Protein AF-A0A446BPQ3-F1 (afdb_monomer_lite)

Foldseek 3Di:
DLVVLVVLVPDDPDDDQVLLVLLLLLLLLVLLQLVLVLVVLLVVLCPDPLLVVLLQCLQVVLQVDVDLLVLVVSLQVLLVVLLCVVVVVPVVVVVVVVVVVPPPDDDDDDDDDDDDDDDDDDDDDDPDPDDDDDPVDDDPAALVNLQVLVVVLVVVLVVLVVCVPDPVCPVVPDPLSLLLNLLLVLLQSDDDALLLSLVSVCCSQPVVPLDPLLSSSSLQSVLSVDPDGNLLSQLSSQLSSQVSVPHHSNSRSVSSVCNNNVNVVSNVSSVVNNCVVPVPDPSVVSSVSSSSSSSSSVSSNSSVVSQQFSRDGPVRSNGGHLVVDVVSVVSSNCSNVVVVVCVVDVPDDPPVVVVVVVVVVVVVVVVVVVVVDDDDADADPDDDDDDDDDDQDFDDAPLFQWTWDFHDADPNWTKTKGKDKAALDPPDVVLCDDPNHIKIKIKIKGAQPPADRDPPQGQEEAEEAAAPLLDAFNLCCVVFVLLVCLLQDRSHIYMYIAFDLHDPMPPHQALAPDPVRCVVLVDADQQDLPPRLVRLLVSLLVSLVSSCVNCPQSLQSLALLNSLVVVCVVCSNGSNNVVAHNYAYFYNGQLSLLSNCQVPQQRSNAYEYWLFDQQQCLAENLDRLCFQLQQVVLLLVLLQLLLVVDCVLFVQNVVDNHSVRSSVVLCVLLVVLQPVWDWADPDPVDTDTHGSCQCVQQQVSLCLQFQLCSRVSRVQSSCVSVPRNHSSCVRGVDDRLAPPSHCSSLSHRLLRYQAEQVRAPVDSVRRSVVQVVSLVSDPCSSVCRSSSSNRHSNDRHRDDPDHAAAPREHSAAYEYEYECRESTRHVVSSVSSVRRYPPYEYEYEYDTHGTPLLFQFVVVSVQSNCCSPVVDHDPHHHYTYGPDSSHSDDPVVLVVSLVVPPDDPSSSSSRVSSVVSSPDRPRHRDD

Secondary structure (DSSP, 8-state):
-HHHHHHHTTS-SSPPHHHHHHHHHHHHHHHHHHHHHHHHHHHHH--SHHHHHHHHHHHHHHHH---TTHHHHHHHHHHHHHHHHHTTTTHHHHHHHHHHHHTTSPPPP-------------------------GGG-----HHHHHHHHHHHHHHHHHHHHHHH-HHHHTT--HHHHHHHHHHHHHHH--SSHHHHHHHHHIIIIITTSS-HHHHHHHHHHHHTSSS-GGGHHHHHHHHHHHHTTS-HHHHHHHHHHHHHHHHHHHHHHHHHHHHHHTT-HHHHHHHHHHHHHHHHHHHHHHHHHHTT-B--TT-TT-B-TTSSHHHHHHHHHHHHHHHHHHHHTTS-THHHHHHHHHHHHHHHHHHHHHTS-----PPPP-----SSPPPPPEE-TT-SSEEEEEEEETTEEEEEEEEEEES-SS-GGGGTTTT-EEEEEEEEE--TT---STT-PPPEEEEE--TTT--HHHHHHHHHHHHHHHH-TTSEEEEEPPTTSTTSBS---SSSSHHHHHHHS----SSTTTTHHHHHHHHHHHHHHHHHHHGGGGGG-SHHHHHHHHHHHHHHTT-TTT--EEEEETHHHHHHHHHHHHSGGG-SEEEEES---HHHHHT-SS-SSTTTTHHHHHHHHHHHHHHH-TTT-TTGGG-SSHHHHHHHHHHHHHGGGTSPEEEEEETTEEEEE-HHHHIIIIIHHHHH-GGGHHHHHHHHHHHHTT--HHHHHHHSSS-TTTTS-THHHHHHHHHSS-STTSS-SSHHHHHHHHHHHHTTSTTGGGGHHHHHHHHH--SPP-------SSB--SSPPEEEEEEE-SSS-HHHHHHHHHHBTT-EEEEEEEESSSGGGS--HHHHHHHHIIIII-PPPSS-EEEPPPS--SS--HHHHHHHHHHS---HHHHHHHHHHHHHHHS-TTSPP-

InterPro domains:
  IPR000073 Alpha/beta hydrolase fold-1 [PF00561] (460-612)
  IPR003370 Chromate transporter [PF02417] (178-330)
  IPR013595 Peptidase S33 tripeptidyl aminopeptidase-like, C-terminal [PF08386] (794-880)
  IPR029058 Alpha/Beta hydrolase fold [G3DSA:3.40.50.1820] (450-858)
  IPR029058 Alpha/Beta hydrolase fold [SSF53474] (457-868)

Structure (mmCIF, N/CA/C/O backbone):
data_AF-A0A446BPQ3-F1
#
_entry.id   AF-A0A446BPQ3-F1
#
loop_
_atom_site.group_PDB
_atom_site.id
_atom_site.type_symbol
_atom_site.label_atom_id
_atom_site.label_alt_id
_atom_site.label_comp_id
_atom_site.label_asym_id
_atom_site.label_entity_id
_atom_site.label_seq_id
_atom_site.pdbx_PDB_ins_code
_atom_site.Cartn_x
_atom_site.Cartn_y
_atom_site.Cartn_z
_atom_site.occupancy
_atom_site.B_iso_or_equiv
_atom_site.auth_seq_id
_atom_site.auth_comp_id
_atom_site.auth_asym_id
_atom_site.auth_atom_id
_atom_site.pdbx_PDB_model_num
ATOM 1 N N . MET A 1 1 ? 46.237 -23.505 16.472 1.00 78.06 1 MET A N 1
ATOM 2 C CA . MET A 1 1 ? 45.441 -24.737 16.262 1.00 78.06 1 MET A CA 1
ATOM 3 C C . MET A 1 1 ? 45.886 -25.865 17.173 1.00 78.06 1 MET A C 1
ATOM 5 O O . MET A 1 1 ? 45.096 -26.237 18.021 1.00 78.06 1 MET A O 1
ATOM 9 N N . PHE A 1 2 ? 47.136 -26.334 17.109 1.00 82.88 2 PHE A N 1
ATOM 10 C CA . PHE A 1 2 ? 47.645 -27.336 18.061 1.00 82.88 2 PHE A CA 1
ATOM 11 C C . PHE A 1 2 ? 47.452 -26.939 19.540 1.00 82.88 2 PHE A C 1
ATOM 13 O O . PHE A 1 2 ? 46.801 -27.658 20.287 1.00 82.88 2 PHE A O 1
ATOM 20 N N . GLY A 1 3 ? 47.896 -25.740 19.940 1.00 81.19 3 GLY A N 1
ATOM 21 C CA . GLY A 1 3 ? 47.667 -25.243 21.307 1.00 81.19 3 GLY A CA 1
ATOM 22 C C . GLY A 1 3 ? 46.185 -25.061 21.676 1.00 81.19 3 GLY A C 1
ATOM 23 O O . GLY A 1 3 ? 45.832 -25.166 22.842 1.00 81.19 3 GLY A O 1
ATOM 24 N N . LEU A 1 4 ? 45.305 -24.858 20.686 1.00 80.06 4 LEU A N 1
ATOM 25 C CA . LEU A 1 4 ? 43.858 -24.762 20.903 1.00 80.06 4 LEU A CA 1
ATOM 26 C C . LEU A 1 4 ? 43.244 -26.135 21.213 1.00 80.06 4 LEU A C 1
ATOM 28 O O . LEU A 1 4 ? 42.360 -26.230 22.054 1.00 80.06 4 LEU A O 1
ATOM 32 N N . ALA A 1 5 ? 43.740 -27.192 20.559 1.00 80.38 5 ALA A N 1
ATOM 33 C CA . ALA A 1 5 ? 43.330 -28.571 20.823 1.00 80.38 5 ALA A CA 1
ATOM 34 C C . ALA A 1 5 ? 43.657 -28.978 22.258 1.00 80.38 5 ALA A C 1
ATOM 36 O O . ALA A 1 5 ? 42.790 -29.493 22.952 1.00 80.38 5 ALA A O 1
ATOM 37 N N . ILE A 1 6 ? 44.866 -28.641 22.717 1.00 81.25 6 ILE A N 1
ATOM 38 C CA . ILE A 1 6 ? 45.296 -28.864 24.103 1.00 81.25 6 ILE A CA 1
ATOM 39 C C . ILE A 1 6 ? 44.457 -28.032 25.083 1.00 81.25 6 ILE A C 1
ATOM 41 O O . ILE A 1 6 ? 44.124 -28.497 26.166 1.00 81.25 6 ILE A O 1
ATOM 45 N N . GLY A 1 7 ? 44.111 -26.792 24.730 1.00 79.44 7 GLY A N 1
ATOM 46 C CA . GLY A 1 7 ? 43.256 -25.957 25.574 1.00 79.44 7 GLY A CA 1
ATOM 47 C C . GLY A 1 7 ? 41.859 -26.554 25.756 1.00 79.44 7 GLY A C 1
ATOM 48 O O . GLY A 1 7 ? 41.398 -26.691 26.882 1.00 79.44 7 GLY A O 1
ATOM 49 N N . ILE A 1 8 ? 41.209 -26.951 24.657 1.00 78.12 8 ILE A N 1
ATOM 50 C CA . ILE A 1 8 ? 39.828 -27.464 24.666 1.00 78.12 8 ILE A CA 1
ATOM 51 C C . ILE A 1 8 ? 39.729 -28.844 25.311 1.00 78.12 8 ILE A C 1
ATOM 53 O O . ILE A 1 8 ? 38.762 -29.098 26.022 1.00 78.12 8 ILE A O 1
ATOM 57 N N . SER A 1 9 ? 40.741 -29.702 25.154 1.00 76.19 9 SER A N 1
ATOM 58 C CA . SER A 1 9 ? 40.763 -31.011 25.817 1.00 76.19 9 SER A CA 1
ATOM 59 C C . SER A 1 9 ? 40.770 -30.923 27.352 1.00 76.19 9 SER A C 1
ATOM 61 O O . SER A 1 9 ? 40.565 -31.933 28.013 1.00 76.19 9 SER A O 1
ATOM 63 N N . ASN A 1 10 ? 41.014 -29.734 27.918 1.00 75.12 10 ASN A N 1
ATOM 64 C CA . ASN A 1 10 ? 41.010 -29.465 29.358 1.00 75.12 10 ASN A CA 1
ATOM 65 C C . ASN A 1 10 ? 39.760 -28.694 29.838 1.00 75.12 10 ASN A C 1
ATOM 67 O O . ASN A 1 10 ? 39.706 -28.281 30.996 1.00 75.12 10 ASN A O 1
ATOM 71 N N . VAL A 1 11 ? 38.765 -28.464 28.972 1.00 74.81 11 VAL A N 1
ATOM 72 C CA . VAL A 1 11 ? 37.520 -27.757 29.318 1.00 74.81 11 VAL A CA 1
ATOM 73 C C . VAL A 1 11 ? 36.419 -28.768 29.657 1.00 74.81 11 VAL A C 1
ATOM 75 O O . VAL A 1 11 ? 36.177 -29.703 28.894 1.00 74.81 11 VAL A O 1
ATOM 78 N N . GLY A 1 12 ? 35.748 -28.568 30.801 1.00 63.91 12 GLY A N 1
ATOM 79 C CA . GLY A 1 12 ? 34.680 -29.446 31.306 1.00 63.91 12 GLY A CA 1
ATOM 80 C C . GLY A 1 12 ? 33.476 -29.582 30.365 1.00 63.91 12 GLY A C 1
ATOM 81 O O . GLY A 1 12 ? 33.348 -28.826 29.402 1.00 63.91 12 GLY A O 1
ATOM 82 N N . GLU A 1 13 ? 32.602 -30.565 30.620 1.00 61.62 13 GLU A N 1
ATOM 83 C CA . GLU A 1 13 ? 31.506 -30.944 29.707 1.00 61.62 13 GLU A CA 1
ATOM 84 C C . GLU A 1 13 ? 30.515 -29.804 29.423 1.00 61.62 13 GLU A C 1
ATOM 86 O O . GLU A 1 13 ? 30.171 -29.568 28.266 1.00 61.62 13 GLU A O 1
ATOM 91 N N . THR A 1 14 ? 30.173 -29.016 30.443 1.00 62.59 14 THR A N 1
ATOM 92 C CA . THR A 1 14 ? 29.255 -27.875 30.341 1.00 62.59 14 THR A CA 1
ATOM 93 C C . THR A 1 14 ? 30.007 -26.553 30.194 1.00 62.59 14 THR A C 1
ATOM 95 O O . THR A 1 14 ? 30.792 -26.175 31.070 1.00 62.59 14 THR A O 1
ATOM 98 N N . LEU A 1 15 ? 29.733 -25.808 29.122 1.00 69.88 15 LEU A N 1
ATOM 99 C CA . LEU A 1 15 ? 30.238 -24.446 28.956 1.00 69.88 15 LEU A CA 1
ATOM 100 C C . LEU A 1 15 ? 29.314 -23.420 29.633 1.00 69.88 15 LEU A C 1
ATOM 102 O O . LEU A 1 15 ? 28.098 -23.595 29.624 1.00 69.88 15 LEU A O 1
ATOM 106 N N . PRO A 1 16 ? 29.845 -22.300 30.157 1.00 76.69 16 PRO A N 1
ATOM 107 C CA . PRO A 1 16 ? 29.008 -21.190 30.602 1.00 76.69 16 PRO A CA 1
ATOM 108 C C . PRO A 1 16 ? 28.153 -20.645 29.447 1.00 76.69 16 PRO A C 1
ATOM 110 O O . PRO A 1 16 ? 28.670 -20.456 28.345 1.00 76.69 16 PRO A O 1
ATOM 113 N N . ARG A 1 17 ? 26.890 -20.275 29.706 1.00 74.88 17 ARG A N 1
ATOM 114 C CA . ARG A 1 17 ? 25.960 -19.678 28.712 1.00 74.88 17 ARG A CA 1
ATOM 115 C C . ARG A 1 17 ? 26.564 -18.574 27.847 1.00 74.88 17 ARG A C 1
ATOM 117 O O . ARG A 1 17 ? 26.288 -18.486 26.654 1.00 74.88 17 ARG A O 1
ATOM 124 N N . ALA A 1 18 ? 27.419 -17.739 28.437 1.00 74.31 18 ALA A N 1
ATOM 125 C CA . ALA A 1 18 ? 28.106 -16.666 27.721 1.00 74.31 18 ALA A CA 1
ATOM 126 C C . ALA A 1 18 ? 28.973 -17.185 26.557 1.00 74.31 18 ALA A C 1
ATOM 128 O O . ALA A 1 18 ? 29.082 -16.528 25.523 1.00 74.31 18 ALA A O 1
ATOM 129 N N . VAL A 1 19 ? 29.563 -18.373 26.707 1.00 73.38 19 VAL A N 1
ATOM 130 C CA . VAL A 1 19 ? 30.371 -19.023 25.672 1.00 73.38 19 VAL A CA 1
ATOM 131 C C . VAL A 1 19 ? 29.473 -19.566 24.560 1.00 73.38 19 VAL A C 1
ATOM 133 O O . VAL A 1 19 ? 29.767 -19.319 23.395 1.00 73.38 19 VAL A O 1
ATOM 136 N N . TYR A 1 20 ? 28.343 -20.207 24.880 1.00 77.38 20 TYR A N 1
ATOM 137 C CA . TYR A 1 20 ? 27.377 -20.664 23.867 1.00 77.38 20 TYR A CA 1
ATOM 138 C C . TYR A 1 20 ? 26.823 -19.515 23.011 1.00 77.38 20 TYR A C 1
ATOM 140 O O . TYR A 1 20 ? 26.787 -19.611 21.780 1.00 77.38 20 TYR A O 1
ATOM 148 N N . ALA A 1 21 ? 26.493 -18.384 23.639 1.00 79.62 21 ALA A N 1
ATOM 149 C CA . ALA A 1 21 ? 26.067 -17.181 22.929 1.00 79.62 21 ALA A CA 1
ATOM 150 C C . ALA A 1 21 ? 27.167 -16.625 22.003 1.00 79.62 21 ALA A C 1
ATOM 152 O O . ALA A 1 21 ? 26.892 -16.249 20.863 1.00 79.62 21 ALA A O 1
ATOM 153 N N . LEU A 1 22 ? 28.426 -16.608 22.457 1.00 80.31 22 LEU A N 1
ATOM 154 C CA . LEU A 1 22 ? 29.557 -16.170 21.636 1.00 80.31 22 LEU A CA 1
ATOM 155 C C . LEU A 1 22 ? 29.764 -17.079 20.415 1.00 80.31 22 LEU A C 1
ATOM 157 O O . LEU A 1 22 ? 29.933 -16.583 19.301 1.00 80.31 22 LEU A O 1
ATOM 161 N N . LEU A 1 23 ? 29.728 -18.399 20.612 1.00 77.62 23 LEU A N 1
ATOM 162 C CA . LEU A 1 23 ? 29.912 -19.391 19.549 1.00 77.62 23 LEU A CA 1
ATOM 163 C C . LEU A 1 23 ? 28.812 -19.284 18.483 1.00 77.62 23 LEU A C 1
ATOM 165 O O . LEU A 1 23 ? 29.110 -19.253 17.289 1.00 77.62 23 LEU A O 1
ATOM 169 N N . SER A 1 24 ? 27.556 -19.142 18.910 1.00 83.50 24 SER A N 1
ATOM 170 C CA . SER A 1 24 ? 26.415 -18.951 18.008 1.00 83.50 24 SER A CA 1
ATOM 171 C C . SER A 1 24 ? 26.509 -17.642 17.220 1.00 83.50 24 SER A C 1
ATOM 173 O O . SER A 1 24 ? 26.255 -17.623 16.015 1.00 83.50 24 SER A O 1
ATOM 175 N N . GLY A 1 25 ? 26.981 -16.564 17.855 1.00 84.88 25 GLY A N 1
ATOM 176 C CA . GLY A 1 25 ? 27.241 -15.293 17.175 1.00 84.88 25 GLY A CA 1
ATOM 177 C C . GLY A 1 25 ? 28.334 -15.389 16.114 1.00 84.88 25 GLY A C 1
ATOM 178 O O . GLY A 1 25 ? 28.170 -14.867 15.011 1.00 84.88 25 GLY A O 1
ATOM 179 N N . LEU A 1 26 ? 29.425 -16.101 16.408 1.00 81.50 26 LEU A N 1
ATOM 180 C CA . LEU A 1 26 ? 30.508 -16.338 15.450 1.00 81.50 26 LEU A CA 1
ATOM 181 C C . LEU A 1 26 ? 30.049 -17.197 14.264 1.00 81.50 26 LEU A C 1
ATOM 183 O O . LEU A 1 26 ? 30.374 -16.879 13.115 1.00 81.50 26 LEU A O 1
ATOM 187 N N . ASN A 1 27 ? 29.258 -18.243 14.512 1.00 82.75 27 ASN A N 1
ATOM 188 C CA . ASN A 1 27 ? 28.693 -19.090 13.461 1.00 82.75 27 ASN A CA 1
ATOM 189 C C . ASN A 1 27 ? 27.735 -18.304 12.554 1.00 82.75 27 ASN A C 1
ATOM 191 O O . ASN A 1 27 ? 27.878 -18.348 11.331 1.00 82.75 27 ASN A O 1
ATOM 195 N N . ALA A 1 28 ? 26.818 -17.530 13.140 1.00 86.19 28 ALA A N 1
ATOM 196 C CA . ALA A 1 28 ? 25.893 -16.664 12.412 1.00 86.19 28 ALA A CA 1
ATOM 197 C C . ALA A 1 28 ? 26.631 -15.662 11.510 1.00 86.19 28 ALA A C 1
ATOM 199 O O . ALA A 1 28 ? 26.381 -15.570 10.304 1.00 86.19 28 ALA A O 1
ATOM 200 N N . ALA A 1 29 ? 27.622 -14.963 12.069 1.00 86.12 29 ALA A N 1
ATOM 201 C CA . ALA A 1 29 ? 28.424 -14.007 11.317 1.00 86.12 29 ALA A CA 1
ATOM 202 C C . ALA A 1 29 ? 29.180 -14.671 10.154 1.00 86.12 29 ALA A C 1
ATOM 204 O O . ALA A 1 29 ? 29.216 -14.148 9.035 1.00 86.12 29 ALA A O 1
ATOM 205 N N . THR A 1 30 ? 29.731 -15.862 10.399 1.00 81.50 30 THR A N 1
ATOM 206 C CA . THR A 1 30 ? 30.445 -16.666 9.402 1.00 81.50 30 THR A CA 1
ATOM 207 C C . THR A 1 30 ? 29.540 -17.026 8.223 1.00 81.50 30 THR A C 1
ATOM 209 O O . THR A 1 30 ? 29.930 -16.821 7.071 1.00 81.50 30 THR A O 1
ATOM 212 N N . VAL A 1 31 ? 28.310 -17.487 8.477 1.00 87.25 31 VAL A N 1
ATOM 213 C CA . VAL A 1 31 ? 27.336 -17.810 7.418 1.00 87.25 31 VAL A CA 1
ATOM 214 C C . VAL A 1 31 ? 27.045 -16.586 6.541 1.00 87.25 31 VAL A C 1
ATOM 216 O O . VAL A 1 31 ? 27.037 -16.698 5.312 1.00 87.25 31 VAL A O 1
ATOM 219 N N . GLY A 1 32 ? 26.911 -15.403 7.147 1.00 84.81 32 GLY A N 1
ATOM 220 C CA . GLY A 1 32 ? 26.667 -14.146 6.434 1.00 84.81 32 GLY A CA 1
ATOM 221 C C . GLY A 1 32 ? 27.830 -13.741 5.525 1.00 84.81 32 GLY A C 1
ATOM 222 O O . GLY A 1 32 ? 27.629 -13.365 4.368 1.00 84.81 32 GLY A O 1
ATOM 223 N N . ILE A 1 33 ? 29.066 -13.885 6.010 1.00 84.19 33 ILE A N 1
ATOM 224 C CA . ILE A 1 33 ? 30.285 -13.584 5.243 1.00 84.19 33 ILE A CA 1
ATOM 225 C C . ILE A 1 33 ? 30.459 -14.561 4.070 1.00 84.19 33 ILE A C 1
ATOM 227 O O . ILE A 1 33 ? 30.815 -14.148 2.962 1.00 84.19 33 ILE A O 1
ATOM 231 N N . ILE A 1 34 ? 30.181 -15.851 4.275 1.00 81.75 34 ILE A N 1
ATOM 232 C CA . ILE A 1 34 ? 30.290 -16.869 3.219 1.00 81.75 34 ILE A CA 1
ATOM 233 C C . ILE A 1 34 ? 29.227 -16.641 2.142 1.00 81.75 34 ILE A C 1
ATOM 235 O O . ILE A 1 34 ? 29.540 -16.714 0.953 1.00 81.75 34 ILE A O 1
ATOM 239 N N . ALA A 1 35 ? 27.995 -16.306 2.535 1.00 87.94 35 ALA A N 1
ATOM 240 C CA . ALA A 1 35 ? 26.929 -15.959 1.598 1.00 87.94 35 ALA A CA 1
ATOM 241 C C . ALA A 1 35 ? 27.315 -14.756 0.725 1.00 87.94 35 ALA A C 1
ATOM 243 O O . ALA A 1 35 ? 27.130 -14.781 -0.494 1.00 87.94 35 ALA A O 1
ATOM 244 N N . LEU A 1 36 ? 27.940 -13.737 1.323 1.00 86.62 36 LEU A N 1
ATOM 245 C CA . LEU A 1 36 ? 28.460 -12.583 0.594 1.00 86.62 36 LEU A CA 1
ATOM 246 C C . LEU A 1 36 ? 29.557 -12.984 -0.402 1.00 86.62 36 LEU A C 1
ATOM 248 O O . LEU A 1 36 ? 29.539 -12.536 -1.551 1.00 86.62 36 LEU A O 1
ATOM 252 N N . ALA A 1 37 ? 30.500 -13.836 0.006 1.00 81.69 37 ALA A N 1
ATOM 253 C CA . ALA A 1 37 ? 31.537 -14.350 -0.887 1.00 81.69 37 ALA A CA 1
ATOM 254 C C . ALA A 1 37 ? 30.938 -15.150 -2.060 1.00 81.69 37 ALA A C 1
ATOM 256 O O . ALA A 1 37 ? 31.373 -14.976 -3.200 1.00 81.69 37 ALA A O 1
ATOM 257 N N . GLY A 1 38 ? 29.902 -15.958 -1.802 1.00 85.44 38 GLY A N 1
ATOM 258 C CA . GLY A 1 38 ? 29.144 -16.685 -2.824 1.00 85.44 38 GLY A CA 1
ATOM 259 C C . GLY A 1 38 ? 28.528 -15.751 -3.866 1.00 85.44 38 GLY A C 1
ATOM 260 O O . GLY A 1 38 ? 28.748 -15.942 -5.060 1.00 85.44 38 GLY A O 1
ATOM 261 N N . VAL A 1 39 ? 27.863 -14.677 -3.428 1.00 87.12 39 VAL A N 1
ATOM 262 C CA . VAL A 1 39 ? 27.276 -13.659 -4.322 1.00 87.12 39 VAL A CA 1
ATOM 263 C C . VAL A 1 39 ? 28.342 -12.940 -5.147 1.00 87.12 39 VAL A C 1
ATOM 265 O O . VAL A 1 39 ? 28.180 -12.764 -6.355 1.00 87.12 39 VAL A O 1
ATOM 268 N N . GLN A 1 40 ? 29.464 -12.566 -4.532 1.00 83.31 40 GLN A N 1
ATOM 269 C CA . GLN A 1 40 ? 30.558 -11.895 -5.240 1.00 83.31 40 GLN A CA 1
ATOM 270 C C . GLN A 1 40 ? 31.215 -12.794 -6.295 1.00 83.31 40 GLN A C 1
ATOM 272 O O . GLN A 1 40 ? 31.601 -12.317 -7.363 1.00 83.31 40 GLN A O 1
ATOM 277 N N . LEU A 1 41 ? 31.349 -14.092 -6.014 1.00 82.06 41 LEU A N 1
ATOM 278 C CA . LEU A 1 41 ? 31.857 -15.057 -6.985 1.00 82.06 41 LEU A CA 1
ATOM 279 C C . LEU A 1 41 ? 30.825 -15.344 -8.081 1.00 82.06 41 LEU A C 1
ATOM 281 O O . LEU A 1 41 ? 31.205 -15.427 -9.247 1.00 82.06 41 LEU A O 1
ATOM 285 N N . ALA A 1 42 ? 29.531 -15.402 -7.749 1.00 85.44 42 ALA A N 1
ATOM 286 C CA . ALA A 1 42 ? 28.449 -15.572 -8.718 1.00 85.44 42 ALA A CA 1
ATOM 287 C C . ALA A 1 42 ? 28.401 -14.443 -9.747 1.00 85.44 42 ALA A C 1
ATOM 289 O O . ALA A 1 42 ? 28.289 -14.714 -10.939 1.00 85.44 42 ALA A O 1
ATOM 290 N N . GLN A 1 43 ? 28.583 -13.193 -9.314 1.00 84.75 43 GLN A N 1
ATOM 291 C CA . GLN A 1 43 ? 28.660 -12.039 -10.217 1.00 84.75 43 GLN A CA 1
ATOM 292 C C . GLN A 1 43 ? 29.798 -12.150 -11.242 1.00 84.75 43 GLN A C 1
ATOM 294 O O . GLN A 1 43 ? 29.686 -11.601 -12.332 1.00 84.75 43 GLN A O 1
ATOM 299 N N . LYS A 1 44 ? 30.885 -12.860 -10.911 1.00 83.62 44 LYS A N 1
ATOM 300 C CA . LYS A 1 44 ? 32.020 -13.084 -11.821 1.00 83.62 44 LYS A CA 1
ATOM 301 C C . LYS A 1 44 ? 31.886 -14.364 -12.649 1.00 83.62 44 LYS A C 1
ATOM 303 O O . LYS A 1 44 ? 32.393 -14.419 -13.764 1.00 83.62 44 LYS A O 1
ATOM 308 N N . ALA A 1 45 ? 31.255 -15.400 -12.100 1.00 83.56 45 ALA A N 1
ATOM 309 C CA . ALA A 1 45 ? 31.114 -16.702 -12.749 1.00 83.56 45 ALA A CA 1
ATOM 310 C C . ALA A 1 45 ? 29.920 -16.764 -13.720 1.00 83.56 45 ALA A C 1
ATOM 312 O O . ALA A 1 45 ? 29.985 -17.475 -14.725 1.00 83.56 45 ALA A O 1
ATOM 313 N N . ILE A 1 46 ? 28.841 -16.017 -13.449 1.00 87.12 46 ILE A N 1
ATOM 314 C CA . ILE A 1 46 ? 27.663 -15.939 -14.319 1.00 87.12 46 ILE A CA 1
ATOM 315 C C . ILE A 1 46 ? 27.976 -14.991 -15.473 1.00 87.12 46 ILE A C 1
ATOM 317 O O . ILE A 1 46 ? 27.940 -13.773 -15.335 1.00 87.12 46 ILE A O 1
ATOM 321 N N . THR A 1 47 ? 28.267 -15.579 -16.627 1.00 84.38 47 THR A N 1
ATOM 322 C CA . THR A 1 47 ? 28.609 -14.853 -17.860 1.00 84.38 47 THR A CA 1
ATOM 323 C C . THR A 1 47 ? 27.481 -14.903 -18.887 1.00 84.38 47 THR A C 1
ATOM 325 O O . THR A 1 47 ? 27.399 -14.041 -19.755 1.00 84.38 47 THR A O 1
ATOM 328 N N . ASP A 1 48 ? 26.579 -15.882 -18.779 1.00 87.69 48 ASP A N 1
ATOM 329 C CA . ASP A 1 48 ? 25.435 -16.064 -19.669 1.00 87.69 48 ASP A CA 1
ATOM 330 C C . ASP A 1 48 ? 24.302 -16.872 -19.006 1.00 87.69 48 ASP A C 1
ATOM 332 O O . ASP A 1 48 ? 24.348 -17.229 -17.824 1.00 87.69 48 ASP A O 1
ATOM 336 N N . LYS A 1 49 ? 23.252 -17.168 -19.782 1.00 87.44 49 LYS A N 1
ATOM 337 C CA . LYS A 1 49 ? 22.105 -17.960 -19.317 1.00 87.44 49 LYS A CA 1
ATOM 338 C C . LYS A 1 49 ? 22.502 -19.383 -18.904 1.00 87.44 49 LYS A C 1
ATOM 340 O O . LYS A 1 49 ? 21.954 -19.888 -17.930 1.00 87.44 49 LYS A O 1
ATOM 345 N N . LEU A 1 50 ? 23.457 -20.011 -19.594 1.00 89.38 50 LEU A N 1
ATOM 346 C CA . LEU A 1 50 ? 23.885 -21.380 -19.299 1.00 89.38 50 LEU A CA 1
ATOM 347 C C . LEU A 1 50 ? 24.608 -21.466 -17.953 1.00 89.38 50 LEU A C 1
ATOM 349 O O . LEU A 1 50 ? 24.263 -22.284 -17.109 1.00 89.38 50 LEU A O 1
ATOM 353 N N . THR A 1 51 ? 25.576 -20.587 -17.718 1.00 90.06 51 THR A N 1
ATOM 354 C CA . THR A 1 51 ? 26.296 -20.513 -16.439 1.00 90.06 51 THR A CA 1
ATOM 355 C C . THR A 1 51 ? 25.377 -20.148 -15.278 1.00 90.06 51 THR A C 1
ATOM 357 O O . THR A 1 51 ? 25.544 -20.688 -14.188 1.00 90.06 51 THR A O 1
ATOM 360 N N . ARG A 1 52 ? 24.347 -19.320 -15.503 1.00 90.94 52 ARG A N 1
ATOM 361 C CA . ARG A 1 52 ? 23.294 -19.066 -14.504 1.00 90.94 52 ARG A CA 1
ATOM 362 C C . ARG A 1 52 ? 22.533 -20.340 -14.128 1.00 90.94 52 ARG A C 1
ATOM 364 O O . ARG A 1 52 ? 22.314 -20.583 -12.943 1.00 90.94 52 ARG A O 1
ATOM 371 N N . LEU A 1 53 ? 22.162 -21.155 -15.117 1.00 91.19 53 LEU A N 1
ATOM 372 C CA . LEU A 1 53 ? 21.521 -22.450 -14.876 1.00 91.19 53 LEU A CA 1
ATOM 373 C C . LEU A 1 53 ? 22.463 -23.402 -14.133 1.00 91.19 53 LEU A C 1
ATOM 375 O O . LEU A 1 53 ? 22.034 -24.048 -13.186 1.00 91.19 53 LEU A O 1
ATOM 379 N N . LEU A 1 54 ? 23.748 -23.446 -14.495 1.00 91.25 54 LEU A N 1
ATOM 380 C CA . LEU A 1 54 ? 24.739 -24.283 -13.810 1.00 91.25 54 LEU A CA 1
ATOM 381 C C . LEU A 1 54 ? 24.947 -23.886 -12.341 1.00 91.25 54 LEU A C 1
ATOM 383 O O . LEU A 1 54 ? 25.103 -24.772 -11.506 1.00 91.25 54 LEU A O 1
ATOM 387 N N . VAL A 1 55 ? 24.896 -22.591 -12.000 1.00 90.94 55 VAL A N 1
ATOM 388 C CA . VAL A 1 55 ? 24.916 -22.139 -10.594 1.00 90.94 55 VAL A CA 1
ATOM 389 C C . VAL A 1 55 ? 23.687 -22.658 -9.845 1.00 90.94 55 VAL A C 1
ATOM 391 O O . VAL A 1 55 ? 23.826 -23.229 -8.765 1.00 90.94 55 VAL A O 1
ATOM 394 N N . PHE A 1 56 ? 22.491 -22.494 -10.419 1.00 92.38 56 PHE A N 1
ATOM 395 C CA . PHE A 1 56 ? 21.242 -22.941 -9.797 1.00 92.38 56 PHE A CA 1
ATOM 396 C C . PHE A 1 56 ? 21.197 -24.463 -9.622 1.00 92.38 56 PHE A C 1
ATOM 398 O O . PHE A 1 56 ? 20.966 -24.951 -8.518 1.00 92.38 56 PHE A O 1
ATOM 405 N N . PHE A 1 57 ? 21.469 -25.218 -10.689 1.00 89.44 57 PHE A N 1
ATOM 406 C CA . PHE A 1 57 ? 21.472 -26.677 -10.642 1.00 89.44 57 PHE A CA 1
ATOM 407 C C . PHE A 1 57 ? 22.597 -27.219 -9.769 1.00 89.44 57 PHE A C 1
ATOM 409 O O . PHE A 1 57 ? 22.371 -28.192 -9.062 1.00 89.44 57 PHE A O 1
ATOM 416 N N . GLY A 1 58 ? 23.770 -26.581 -9.746 1.00 85.88 58 GLY A N 1
ATOM 417 C CA . GLY A 1 58 ? 24.842 -26.933 -8.817 1.00 85.88 58 GLY A CA 1
ATOM 418 C C . GLY A 1 58 ? 24.401 -26.791 -7.358 1.00 85.88 58 GLY A C 1
ATOM 419 O O . GLY A 1 58 ? 24.582 -27.721 -6.575 1.00 85.88 58 GLY A O 1
ATOM 420 N N . ALA A 1 59 ? 23.751 -25.674 -7.011 1.00 87.62 59 ALA A N 1
ATOM 421 C CA . ALA A 1 59 ? 23.222 -25.446 -5.667 1.00 87.62 59 ALA A CA 1
ATOM 422 C C . ALA A 1 59 ? 22.116 -26.450 -5.301 1.00 87.62 59 ALA A C 1
ATOM 424 O O . ALA A 1 59 ? 22.186 -27.089 -4.253 1.00 87.62 59 ALA A O 1
ATOM 425 N N . ALA A 1 60 ? 21.122 -26.629 -6.178 1.00 86.75 60 ALA A N 1
ATOM 426 C CA . ALA A 1 60 ? 20.000 -27.539 -5.958 1.00 86.75 60 ALA A CA 1
ATOM 427 C C . ALA A 1 60 ? 20.455 -29.003 -5.860 1.00 86.75 60 ALA A C 1
ATOM 429 O O . ALA A 1 60 ? 20.075 -29.714 -4.933 1.00 86.75 60 ALA A O 1
ATOM 430 N N . ALA A 1 61 ? 21.325 -29.450 -6.767 1.00 85.06 61 ALA A N 1
ATOM 431 C CA . ALA A 1 61 ? 21.864 -30.803 -6.747 1.00 85.06 61 ALA A CA 1
ATOM 432 C C . ALA A 1 61 ? 22.706 -31.063 -5.487 1.00 85.06 61 ALA A C 1
ATOM 434 O O . ALA A 1 61 ? 22.587 -32.134 -4.896 1.00 85.06 61 ALA A O 1
ATOM 435 N N . GLY A 1 62 ? 23.501 -30.085 -5.036 1.00 79.44 62 GLY A N 1
ATOM 436 C CA . GLY A 1 62 ? 24.264 -30.187 -3.788 1.00 79.44 62 GLY A CA 1
ATOM 437 C C . GLY A 1 62 ? 23.395 -30.214 -2.521 1.00 79.44 62 GLY A C 1
ATOM 438 O O . GLY A 1 62 ? 23.811 -30.763 -1.498 1.00 79.44 62 GLY A O 1
ATOM 439 N N . LEU A 1 63 ? 22.189 -29.639 -2.572 1.00 82.38 63 LEU A N 1
ATOM 440 C CA . LEU A 1 63 ? 21.205 -29.723 -1.486 1.00 82.38 63 LEU A CA 1
ATOM 441 C C . LEU A 1 63 ? 20.489 -31.077 -1.456 1.00 82.38 63 LEU A C 1
ATOM 443 O O . LEU A 1 63 ? 20.215 -31.590 -0.378 1.00 82.38 63 LEU A O 1
ATOM 447 N N . LEU A 1 64 ? 20.205 -31.652 -2.627 1.00 82.69 64 LEU A N 1
ATOM 448 C CA . LEU A 1 64 ? 19.478 -32.918 -2.749 1.00 82.69 64 LEU A CA 1
ATOM 449 C C . LEU A 1 64 ? 20.354 -34.150 -2.481 1.00 82.69 64 LEU A C 1
ATOM 451 O O . LEU A 1 64 ? 19.840 -35.173 -2.037 1.00 82.69 64 LEU A O 1
ATOM 455 N N . TYR A 1 65 ? 21.664 -34.067 -2.735 1.00 77.81 65 TYR A N 1
ATOM 456 C CA . TYR A 1 65 ? 22.582 -35.196 -2.581 1.00 77.81 65 TYR A CA 1
ATOM 457 C C . TYR A 1 65 ? 23.694 -34.902 -1.572 1.00 77.81 65 TYR A C 1
ATOM 459 O O . TYR A 1 65 ? 24.513 -33.996 -1.737 1.00 77.81 65 TYR A O 1
ATOM 467 N N . ASN A 1 66 ? 23.767 -35.737 -0.533 1.00 65.19 66 ASN A N 1
ATOM 468 C CA . ASN A 1 66 ? 24.755 -35.607 0.542 1.00 65.19 66 ASN A CA 1
ATOM 469 C C . ASN A 1 66 ? 26.106 -36.275 0.243 1.00 65.19 66 ASN A C 1
ATOM 471 O O . ASN A 1 66 ? 27.053 -36.095 1.005 1.00 65.19 66 ASN A O 1
ATOM 475 N N . ALA A 1 67 ? 26.225 -36.996 -0.874 1.00 73.44 67 ALA A N 1
ATOM 476 C CA . ALA A 1 67 ? 27.432 -37.733 -1.217 1.00 73.44 67 ALA A CA 1
ATOM 477 C C . ALA A 1 67 ? 28.588 -36.805 -1.628 1.00 73.44 67 ALA A C 1
ATOM 479 O O . ALA A 1 67 ? 28.491 -36.024 -2.568 1.00 73.44 67 ALA A O 1
ATOM 480 N N . LEU A 1 68 ? 29.726 -36.923 -0.952 1.00 64.06 68 LEU A N 1
ATOM 481 C CA . LEU A 1 68 ? 30.856 -35.999 -1.108 1.00 64.06 68 LEU A CA 1
ATOM 482 C C . LEU A 1 68 ? 31.571 -36.137 -2.461 1.00 64.06 68 LEU A C 1
ATOM 484 O O . LEU A 1 68 ? 32.047 -35.149 -3.018 1.00 64.06 68 LEU A O 1
ATOM 488 N N . TRP A 1 69 ? 31.583 -37.345 -3.033 1.00 71.56 69 TRP A N 1
ATOM 489 C CA . TRP A 1 69 ? 32.115 -37.614 -4.375 1.00 71.56 69 TRP A CA 1
ATOM 490 C C . TRP A 1 69 ? 31.285 -36.964 -5.490 1.00 71.56 69 TRP A C 1
ATOM 492 O O . TRP A 1 69 ? 31.759 -36.831 -6.615 1.00 71.56 69 TRP A O 1
ATOM 502 N N . TYR A 1 70 ? 30.054 -36.548 -5.189 1.00 77.50 70 TYR A N 1
ATOM 503 C CA . TYR A 1 70 ? 29.148 -35.935 -6.153 1.00 77.50 70 TYR A CA 1
ATOM 504 C C . TYR A 1 70 ? 29.548 -34.489 -6.486 1.00 77.50 70 TYR A C 1
ATOM 506 O O . TYR A 1 70 ? 29.331 -34.025 -7.603 1.00 77.50 70 TYR A O 1
ATOM 514 N N . LEU A 1 71 ? 30.198 -33.782 -5.553 1.00 77.50 71 LEU A N 1
ATOM 515 C CA . LEU A 1 71 ? 30.568 -32.370 -5.716 1.00 77.50 71 LEU A CA 1
ATOM 516 C C . LEU A 1 71 ? 31.582 -32.140 -6.862 1.00 77.50 71 LEU A C 1
ATOM 518 O O . LEU A 1 71 ? 31.312 -31.305 -7.731 1.00 77.50 71 LEU A O 1
ATOM 522 N N . PRO A 1 72 ? 32.702 -32.890 -6.960 1.00 78.12 72 PRO A N 1
ATOM 523 C CA . PRO A 1 72 ? 33.627 -32.774 -8.092 1.00 78.12 72 PRO A CA 1
ATOM 524 C C . PRO A 1 72 ? 32.994 -33.217 -9.418 1.00 78.12 72 PRO A C 1
ATOM 526 O O . PRO A 1 72 ? 33.308 -32.666 -10.473 1.00 78.12 72 PRO A O 1
ATOM 529 N N . VAL A 1 73 ? 32.076 -34.189 -9.370 1.00 84.88 73 VAL A N 1
ATOM 530 C CA . VAL A 1 73 ? 31.347 -34.677 -10.549 1.00 84.88 73 VAL A CA 1
ATOM 531 C C . VAL A 1 73 ? 30.438 -33.587 -11.111 1.00 84.88 73 VAL A C 1
ATOM 533 O O . VAL A 1 73 ? 30.466 -33.345 -12.314 1.00 84.88 73 VAL A O 1
ATOM 536 N N . LEU A 1 74 ? 29.710 -32.856 -10.262 1.00 84.88 74 LEU A N 1
ATOM 537 C CA . LEU A 1 74 ? 28.906 -31.704 -10.685 1.00 84.88 74 LEU A CA 1
ATOM 538 C C . LEU A 1 74 ? 29.753 -30.617 -11.355 1.00 84.88 74 LEU A C 1
ATOM 540 O O . LEU A 1 74 ? 29.346 -30.051 -12.371 1.00 84.88 74 LEU A O 1
ATOM 544 N N . MET A 1 75 ? 30.948 -30.346 -10.824 1.00 86.19 75 MET A N 1
ATOM 545 C CA . MET A 1 75 ? 31.878 -29.389 -11.426 1.00 86.19 75 MET A CA 1
ATOM 546 C C . MET A 1 75 ? 32.369 -29.853 -12.803 1.00 86.19 75 MET A C 1
ATOM 548 O O . MET A 1 75 ? 32.379 -29.062 -13.749 1.00 86.19 75 MET A O 1
ATOM 552 N N . LEU A 1 76 ? 32.724 -31.133 -12.937 1.00 88.94 76 LEU A N 1
ATOM 553 C CA . LEU A 1 76 ? 33.136 -31.727 -14.209 1.00 88.94 76 LEU A CA 1
ATOM 554 C C . LEU A 1 76 ? 32.001 -31.695 -15.242 1.00 88.94 76 LEU A C 1
ATOM 556 O O . LEU A 1 76 ? 32.220 -31.273 -16.377 1.00 88.94 76 LEU A O 1
ATOM 560 N N . ILE A 1 77 ? 30.785 -32.077 -14.838 1.00 90.69 77 ILE A N 1
ATOM 561 C CA . ILE A 1 77 ? 29.579 -32.023 -15.674 1.00 90.69 77 ILE A CA 1
ATOM 562 C C . ILE A 1 77 ? 29.332 -30.589 -16.145 1.00 90.69 77 ILE A C 1
ATOM 564 O O . ILE A 1 77 ? 29.118 -30.375 -17.336 1.00 90.69 77 ILE A O 1
ATOM 568 N N . GLY A 1 78 ? 29.436 -29.601 -15.251 1.00 89.75 78 GLY A N 1
ATOM 569 C CA . GLY A 1 78 ? 29.314 -28.189 -15.609 1.00 89.75 78 GLY A CA 1
ATOM 570 C C . GLY A 1 78 ? 30.294 -27.778 -16.710 1.00 89.75 78 GLY A C 1
ATOM 571 O O . GLY A 1 78 ? 29.889 -27.127 -17.670 1.00 89.75 78 GLY A O 1
ATOM 572 N N . GLY A 1 79 ? 31.557 -28.210 -16.618 1.00 90.00 79 GLY A N 1
ATOM 573 C CA . GLY A 1 79 ? 32.566 -27.954 -17.649 1.00 90.00 79 GLY A CA 1
ATOM 574 C C . GLY A 1 79 ? 32.315 -28.675 -18.976 1.00 90.00 79 GLY A C 1
ATOM 575 O O . GLY A 1 79 ? 32.538 -28.104 -20.040 1.00 90.00 79 GLY A O 1
ATOM 576 N N . ILE A 1 80 ? 31.822 -29.914 -18.944 1.00 91.81 80 ILE A N 1
ATOM 577 C CA . ILE A 1 80 ? 31.472 -30.659 -20.164 1.00 91.81 80 ILE A CA 1
ATOM 578 C C . ILE A 1 80 ? 30.271 -30.004 -20.856 1.00 91.81 80 ILE A C 1
ATOM 580 O O . ILE A 1 80 ? 30.305 -29.792 -22.066 1.00 91.81 80 ILE A O 1
ATOM 584 N N . ILE A 1 81 ? 29.237 -29.629 -20.096 1.00 91.25 81 ILE A N 1
ATOM 585 C CA . ILE A 1 81 ? 28.032 -28.974 -20.620 1.00 91.25 81 ILE A CA 1
ATOM 586 C C . ILE A 1 81 ? 28.388 -27.670 -21.337 1.00 91.25 81 ILE A C 1
ATOM 588 O O . ILE A 1 81 ? 27.892 -27.431 -22.440 1.00 91.25 81 ILE A O 1
ATOM 592 N N . THR A 1 82 ? 29.263 -26.836 -20.763 1.00 90.56 82 THR A N 1
ATOM 593 C CA . THR A 1 82 ? 29.677 -25.590 -21.426 1.00 90.56 82 THR A CA 1
ATOM 594 C C . THR A 1 82 ? 30.471 -25.841 -22.700 1.00 90.56 82 THR A C 1
ATOM 596 O O . THR A 1 82 ? 30.222 -25.156 -23.689 1.00 90.56 82 THR A O 1
ATOM 599 N N . VAL A 1 83 ? 31.348 -26.852 -22.733 1.00 89.50 83 VAL A N 1
ATOM 600 C CA . VAL A 1 83 ? 32.070 -27.232 -23.961 1.00 89.50 83 VAL A CA 1
ATOM 601 C C . VAL A 1 83 ? 31.100 -27.702 -25.042 1.00 89.50 83 VAL A C 1
ATOM 603 O O . VAL A 1 83 ? 31.161 -27.231 -26.175 1.00 89.50 83 VAL A O 1
ATOM 606 N N . VAL A 1 84 ? 30.168 -28.590 -24.705 1.00 86.81 84 VAL A N 1
ATOM 607 C CA . VAL A 1 84 ? 29.185 -29.117 -25.662 1.00 86.81 84 VAL A CA 1
ATOM 608 C C . VAL A 1 84 ? 28.295 -28.002 -26.223 1.00 86.81 84 VAL A C 1
ATOM 610 O O . VAL A 1 84 ? 27.996 -27.990 -27.421 1.00 86.81 84 VAL A O 1
ATOM 613 N N . TYR A 1 85 ? 27.906 -27.048 -25.376 1.00 85.50 85 TYR A N 1
ATOM 614 C CA . TYR A 1 85 ? 27.106 -25.891 -25.766 1.00 85.50 85 TYR A CA 1
ATOM 615 C C . TYR A 1 85 ? 27.883 -24.914 -26.659 1.00 85.50 85 TYR A C 1
ATOM 617 O O . TYR A 1 85 ? 27.420 -24.577 -27.749 1.00 85.50 85 TYR A O 1
ATOM 625 N N . ASP A 1 86 ? 29.086 -24.501 -26.250 1.00 84.94 86 ASP A N 1
ATOM 626 C CA . ASP A 1 86 ? 29.882 -23.499 -26.972 1.00 84.94 86 ASP A CA 1
ATOM 627 C C . ASP A 1 86 ? 30.358 -24.021 -28.341 1.00 84.94 86 ASP A C 1
ATOM 629 O O . ASP A 1 86 ? 30.439 -23.259 -29.306 1.00 84.94 86 ASP A O 1
ATOM 633 N N . PHE A 1 87 ? 30.627 -25.326 -28.456 1.00 84.44 87 PHE A N 1
ATOM 634 C CA . PHE A 1 87 ? 31.004 -25.974 -29.720 1.00 84.44 87 PHE A CA 1
ATOM 635 C C . PHE A 1 87 ? 29.804 -26.501 -30.518 1.00 84.44 87 PHE A C 1
ATOM 637 O O . PHE A 1 87 ? 29.981 -27.096 -31.581 1.00 84.44 87 PHE A O 1
ATOM 644 N N . ARG A 1 88 ? 28.579 -26.246 -30.037 1.00 74.19 88 ARG A N 1
ATOM 645 C CA . ARG A 1 88 ? 27.308 -26.594 -30.686 1.00 74.19 88 ARG A CA 1
ATOM 646 C C . ARG A 1 88 ? 27.178 -28.065 -31.098 1.00 74.19 88 ARG A C 1
ATOM 648 O O . ARG A 1 88 ? 26.414 -28.380 -32.010 1.00 74.19 88 ARG A O 1
ATOM 655 N N . TRP A 1 89 ? 27.858 -28.980 -30.408 1.00 67.62 89 TRP A N 1
ATOM 656 C CA . TRP A 1 89 ? 27.859 -30.411 -30.744 1.00 67.62 89 TRP A CA 1
ATOM 657 C C . TRP A 1 89 ? 26.464 -31.060 -30.664 1.00 67.62 89 TRP A C 1
ATOM 659 O O . TRP A 1 89 ? 26.225 -32.073 -31.310 1.00 67.62 89 TRP A O 1
ATOM 669 N N . LEU A 1 90 ? 25.517 -30.442 -29.945 1.00 57.84 90 LEU A N 1
ATOM 670 C CA . LEU A 1 90 ? 24.122 -30.891 -29.824 1.00 57.84 90 LEU A CA 1
ATOM 671 C C . LEU A 1 90 ? 23.107 -30.090 -30.665 1.00 57.84 90 LEU A C 1
ATOM 673 O O . LEU A 1 90 ? 21.918 -30.400 -30.632 1.00 57.84 90 LEU A O 1
ATOM 677 N N . HIS A 1 91 ? 23.522 -29.079 -31.440 1.00 57.94 91 HIS A N 1
ATOM 678 C CA . HIS A 1 91 ? 22.568 -28.263 -32.210 1.00 57.94 91 HIS A CA 1
ATOM 679 C C . HIS A 1 91 ? 21.931 -29.010 -33.396 1.00 57.94 91 HIS A C 1
ATOM 681 O O . HIS A 1 91 ? 20.814 -28.674 -33.776 1.00 57.94 91 HIS A O 1
ATOM 687 N N . GLY A 1 92 ? 22.599 -30.019 -33.966 1.00 56.78 92 GLY A N 1
ATOM 688 C CA . GLY A 1 92 ? 22.051 -30.833 -35.063 1.00 56.78 92 GLY A CA 1
ATOM 689 C C . GLY A 1 92 ? 20.834 -31.680 -34.647 1.00 56.78 92 GLY A C 1
ATOM 690 O O . GLY A 1 92 ? 19.763 -31.517 -35.231 1.00 56.78 92 GLY A O 1
ATOM 691 N N . PRO A 1 93 ? 20.945 -32.528 -33.606 1.00 59.06 93 PRO A N 1
ATOM 692 C CA . PRO A 1 93 ? 19.845 -33.384 -33.147 1.00 59.06 93 PRO A CA 1
ATOM 693 C C . PRO A 1 93 ? 18.646 -32.611 -32.576 1.00 59.06 93 PRO A C 1
ATOM 695 O O . PRO A 1 93 ? 17.498 -33.002 -32.768 1.00 59.06 93 PRO A O 1
ATOM 698 N N . VAL A 1 94 ? 18.898 -31.489 -31.890 1.00 57.84 94 VAL A N 1
ATOM 699 C CA . VAL A 1 94 ? 17.842 -30.664 -31.277 1.00 57.84 94 VAL A CA 1
ATOM 700 C C . VAL A 1 94 ? 17.033 -29.914 -32.336 1.00 57.84 94 VAL A C 1
ATOM 702 O O . VAL A 1 94 ? 15.816 -29.811 -32.211 1.00 57.84 94 VAL A O 1
ATOM 705 N N . LYS A 1 95 ? 17.681 -29.437 -33.407 1.00 54.00 95 LYS A N 1
ATOM 706 C CA . LYS A 1 95 ? 16.981 -28.798 -34.528 1.00 54.00 95 LYS A CA 1
ATOM 707 C C . LYS A 1 95 ? 16.063 -29.796 -35.245 1.00 54.00 95 LYS A C 1
ATOM 709 O O . LYS A 1 95 ? 14.914 -29.469 -35.504 1.00 54.00 95 LYS A O 1
ATOM 714 N N . TRP A 1 96 ? 16.516 -31.040 -35.422 1.00 60.47 96 TRP A N 1
ATOM 715 C CA . TRP A 1 96 ? 15.702 -32.126 -35.980 1.00 60.47 96 TRP A CA 1
ATOM 716 C C . TRP A 1 96 ? 14.457 -32.451 -35.132 1.00 60.47 96 TRP A C 1
ATOM 718 O O . TRP A 1 96 ? 13.367 -32.593 -35.677 1.00 60.47 96 TRP A O 1
ATOM 728 N N . LEU A 1 97 ? 14.581 -32.495 -33.800 1.00 61.88 97 LEU A N 1
ATOM 729 C CA . LEU A 1 97 ? 13.442 -32.713 -32.890 1.00 61.88 97 LEU A CA 1
ATOM 730 C C . LEU A 1 97 ? 12.417 -31.565 -32.921 1.00 61.88 97 LEU A C 1
ATOM 732 O O . LEU A 1 97 ? 11.212 -31.808 -32.870 1.00 61.88 97 LEU A O 1
ATOM 736 N N . VAL A 1 98 ? 12.885 -30.318 -33.018 1.00 63.75 98 VAL A N 1
ATOM 737 C CA . VAL A 1 98 ? 12.016 -29.132 -33.119 1.00 63.75 98 VAL A CA 1
ATOM 738 C C . VAL A 1 98 ? 11.314 -29.070 -34.479 1.00 63.75 98 VAL A C 1
ATOM 740 O O . VAL A 1 98 ? 10.136 -28.716 -34.545 1.00 63.75 98 VAL A O 1
ATOM 743 N N . ASP A 1 99 ? 11.998 -29.468 -35.551 1.00 59.06 99 ASP A N 1
ATOM 744 C CA . ASP A 1 99 ? 11.428 -29.524 -36.898 1.00 59.06 99 ASP A CA 1
ATOM 745 C C . ASP A 1 99 ? 10.414 -30.679 -37.038 1.00 59.06 99 ASP A C 1
ATOM 747 O O . ASP A 1 99 ? 9.367 -30.503 -37.662 1.00 59.06 99 ASP A O 1
ATOM 751 N N . ALA A 1 100 ? 10.633 -31.815 -36.362 1.00 59.16 100 ALA A N 1
ATOM 752 C CA . ALA A 1 100 ? 9.669 -32.918 -36.284 1.00 59.16 100 ALA A CA 1
ATOM 753 C C . ALA A 1 100 ? 8.371 -32.534 -35.541 1.00 59.16 100 ALA A C 1
ATOM 755 O O . ALA A 1 100 ? 7.290 -33.008 -35.888 1.00 59.16 100 ALA A O 1
ATOM 756 N N . ALA A 1 101 ? 8.448 -31.634 -34.555 1.00 58.25 101 ALA A N 1
ATOM 757 C CA . ALA A 1 101 ? 7.277 -31.136 -33.829 1.00 58.25 101 ALA A CA 1
ATOM 758 C C . ALA A 1 101 ? 6.449 -30.109 -34.630 1.00 58.25 101 ALA A C 1
ATOM 760 O O . ALA A 1 101 ? 5.264 -29.922 -34.352 1.00 58.25 101 ALA A O 1
ATOM 761 N N . ARG A 1 102 ? 7.041 -29.455 -35.640 1.00 52.59 102 ARG A N 1
ATOM 762 C CA . ARG A 1 102 ? 6.378 -28.429 -36.468 1.00 52.59 102 ARG A CA 1
ATOM 763 C C . ARG A 1 102 ? 5.595 -28.979 -37.666 1.00 52.59 102 ARG A C 1
ATOM 765 O O . ARG A 1 102 ? 4.827 -28.232 -38.262 1.00 52.59 102 ARG A O 1
ATOM 772 N N . GLN A 1 103 ? 5.698 -30.270 -37.989 1.00 48.44 103 GLN A N 1
ATOM 773 C CA . GLN A 1 103 ? 5.038 -30.890 -39.154 1.00 48.44 103 GLN A CA 1
ATOM 774 C C . GLN A 1 103 ? 3.517 -31.160 -39.011 1.00 48.44 103 GLN A C 1
ATOM 776 O O . GLN A 1 103 ? 2.968 -31.948 -39.776 1.00 48.44 103 GLN A O 1
ATOM 781 N N . ARG A 1 104 ? 2.796 -30.533 -38.067 1.00 48.25 104 ARG A N 1
ATOM 782 C CA . ARG A 1 104 ? 1.348 -30.785 -37.847 1.00 48.25 104 ARG A CA 1
ATOM 783 C C . ARG A 1 104 ? 0.389 -29.621 -38.126 1.00 48.25 104 ARG A C 1
ATOM 785 O O . ARG A 1 104 ? -0.778 -29.730 -37.767 1.00 48.25 104 ARG A O 1
ATOM 792 N N . LEU A 1 105 ? 0.808 -28.549 -38.800 1.00 42.28 105 LEU A N 1
ATOM 793 C CA . LEU A 1 105 ? -0.109 -27.480 -39.229 1.00 42.28 105 LEU A CA 1
ATOM 794 C C . LEU A 1 105 ? 0.224 -27.001 -40.655 1.00 42.28 105 LEU A C 1
ATOM 796 O O . LEU A 1 105 ? 1.394 -26.733 -40.931 1.00 42.28 105 LEU A O 1
ATOM 800 N N . PRO A 1 106 ? -0.762 -26.891 -41.569 1.00 38.44 106 PRO A N 1
ATOM 801 C CA . PRO A 1 106 ? -0.533 -26.388 -42.917 1.00 38.44 106 PRO A CA 1
ATOM 802 C C . PRO A 1 106 ? -0.380 -24.860 -42.894 1.00 38.44 106 PRO A C 1
ATOM 804 O O . PRO A 1 106 ? -1.238 -24.142 -42.383 1.00 38.44 106 PRO A O 1
ATOM 807 N N . VAL A 1 107 ? 0.728 -24.372 -43.450 1.00 37.47 107 VAL A N 1
ATOM 808 C CA . VAL A 1 107 ? 1.046 -22.947 -43.616 1.00 37.47 107 VAL A CA 1
ATOM 809 C C . VAL A 1 107 ? 0.634 -22.503 -45.019 1.00 37.47 107 VAL A C 1
ATOM 811 O O . VAL A 1 107 ? 0.947 -23.172 -46.001 1.00 37.47 107 VAL A O 1
ATOM 814 N N . THR A 1 108 ? -0.047 -21.358 -45.106 1.00 31.11 108 THR A N 1
ATOM 815 C CA . THR A 1 108 ? -0.208 -20.600 -46.355 1.00 31.11 108 THR A CA 1
ATOM 816 C C . THR A 1 108 ? 1.007 -19.686 -46.514 1.00 31.11 108 THR A C 1
ATOM 818 O O . THR A 1 108 ? 1.334 -18.931 -45.599 1.00 31.11 108 THR A O 1
ATOM 821 N N . ASN A 1 109 ? 1.689 -19.797 -47.654 1.00 32.91 109 ASN A N 1
ATOM 822 C CA . ASN A 1 109 ? 2.875 -19.023 -48.012 1.00 32.91 109 ASN A CA 1
ATOM 823 C C . ASN A 1 109 ? 2.550 -17.541 -48.225 1.00 32.91 109 ASN A C 1
ATOM 825 O O . ASN A 1 109 ? 1.674 -17.220 -49.025 1.00 32.91 109 ASN A O 1
ATOM 829 N N . GLN A 1 110 ? 3.366 -16.663 -47.644 1.00 30.62 110 GLN A N 1
ATOM 830 C CA . GLN A 1 110 ? 3.857 -15.484 -48.352 1.00 30.62 110 GLN A CA 1
ATOM 831 C C . GLN A 1 110 ? 5.348 -15.314 -48.059 1.00 30.62 110 GLN A C 1
ATOM 833 O O . GLN A 1 110 ? 5.768 -15.136 -46.916 1.00 30.62 110 GLN A O 1
ATOM 838 N N . ASP A 1 111 ? 6.127 -15.426 -49.130 1.00 29.88 111 ASP A N 1
ATOM 839 C CA . ASP A 1 111 ? 7.546 -15.125 -49.192 1.00 29.88 111 ASP A CA 1
ATOM 840 C C . ASP A 1 111 ? 7.788 -13.632 -48.971 1.00 29.88 111 ASP A C 1
ATOM 842 O O . ASP A 1 111 ? 7.181 -12.784 -49.627 1.00 29.88 111 ASP A O 1
ATOM 846 N N . THR A 1 112 ? 8.767 -13.295 -48.137 1.00 29.42 112 THR A N 1
ATOM 847 C CA . THR A 1 112 ? 9.649 -12.164 -48.440 1.00 29.42 112 THR A CA 1
ATOM 848 C C . THR A 1 112 ? 11.027 -12.435 -47.851 1.00 29.42 112 THR A C 1
ATOM 850 O O . THR A 1 112 ? 11.221 -12.507 -46.638 1.00 29.42 112 THR A O 1
ATOM 853 N N . GLN A 1 113 ? 11.985 -12.636 -48.751 1.00 30.23 113 GLN A N 1
ATOM 854 C CA . GLN A 1 113 ? 13.407 -12.693 -48.461 1.00 30.23 113 GLN A CA 1
ATOM 855 C C . GLN A 1 113 ? 13.880 -11.320 -47.972 1.00 30.23 113 GLN A C 1
ATOM 857 O O . GLN A 1 113 ? 13.710 -10.326 -48.670 1.00 30.23 113 GLN A O 1
ATOM 862 N N . HIS A 1 114 ? 14.542 -11.278 -46.817 1.00 28.25 114 HIS A N 1
ATOM 863 C CA . HIS A 1 114 ? 15.531 -10.245 -46.533 1.00 28.25 114 HIS A CA 1
ATOM 864 C C . HIS A 1 114 ? 16.778 -10.893 -45.937 1.00 28.25 114 HIS A C 1
ATOM 866 O O . HIS A 1 114 ? 16.853 -11.250 -44.761 1.00 28.25 114 HIS A O 1
ATOM 872 N N . GLU A 1 115 ? 17.759 -11.060 -46.816 1.00 28.97 115 GLU A N 1
ATOM 873 C CA . GLU A 1 115 ? 19.165 -11.235 -46.496 1.00 28.97 115 GLU A CA 1
ATOM 874 C C . GLU A 1 115 ? 19.646 -10.007 -45.707 1.00 28.97 115 GLU A C 1
ATOM 876 O O . GLU A 1 115 ? 19.541 -8.873 -46.171 1.00 28.97 115 GLU A O 1
ATOM 881 N N . SER A 1 116 ? 20.185 -10.221 -44.508 1.00 25.27 116 SER A N 1
ATOM 882 C CA . SER A 1 116 ? 21.011 -9.227 -43.826 1.00 25.27 116 SER A CA 1
ATOM 883 C C . SER A 1 116 ? 22.286 -9.913 -43.364 1.00 25.27 116 SER A C 1
ATOM 885 O O . SER A 1 116 ? 22.319 -10.671 -42.391 1.00 25.27 116 SER A O 1
ATOM 887 N N . GLN A 1 117 ? 23.336 -9.665 -44.142 1.00 26.27 117 GLN A N 1
ATOM 888 C CA . GLN A 1 117 ? 24.721 -9.905 -43.784 1.00 26.27 117 GLN A CA 1
ATOM 889 C C . GLN A 1 117 ? 25.020 -9.155 -42.482 1.00 26.27 117 GLN A C 1
ATOM 891 O O . GLN A 1 117 ? 24.911 -7.933 -42.415 1.00 26.27 117 GLN A O 1
ATOM 896 N N . ARG A 1 118 ? 25.388 -9.890 -41.431 1.00 25.23 118 ARG A N 1
ATOM 897 C CA . ARG A 1 118 ? 25.887 -9.302 -40.188 1.00 25.23 118 ARG A CA 1
ATOM 898 C C . ARG A 1 118 ? 27.407 -9.277 -40.260 1.00 25.23 118 ARG A C 1
ATOM 900 O O . ARG A 1 118 ? 28.064 -10.295 -40.041 1.00 25.23 118 ARG A O 1
ATOM 907 N N . GLU A 1 119 ? 27.939 -8.114 -40.611 1.00 25.92 119 GLU A N 1
ATOM 908 C CA . GLU A 1 119 ? 29.357 -7.798 -40.486 1.00 25.92 119 GLU A CA 1
ATOM 909 C C . GLU A 1 119 ? 29.837 -8.004 -39.045 1.00 25.92 119 GLU A C 1
ATOM 911 O O . GLU A 1 119 ? 29.127 -7.774 -38.064 1.00 25.92 119 GLU A O 1
ATOM 916 N N . THR A 1 120 ? 31.074 -8.476 -38.941 1.00 29.78 120 THR A N 1
ATOM 917 C CA . THR A 1 120 ? 31.798 -8.707 -37.693 1.00 29.78 120 THR A CA 1
ATOM 918 C C . THR A 1 120 ? 32.683 -7.491 -37.423 1.00 29.78 120 THR A C 1
ATOM 920 O O . THR A 1 120 ? 33.577 -7.249 -38.232 1.00 29.78 120 THR A O 1
ATOM 923 N N . PRO A 1 121 ? 32.549 -6.760 -36.302 1.00 29.64 121 PRO A N 1
ATOM 924 C CA . PRO A 1 121 ? 33.594 -5.835 -35.889 1.00 29.64 121 PRO A CA 1
ATOM 925 C C . PRO A 1 121 ? 34.614 -6.560 -35.008 1.00 29.64 121 PRO A C 1
ATOM 927 O O . PRO A 1 121 ? 34.321 -6.987 -33.892 1.00 29.64 121 PRO A O 1
ATOM 930 N N . GLY A 1 122 ? 35.795 -6.736 -35.598 1.00 26.61 122 GLY A N 1
ATOM 931 C CA . GLY A 1 122 ? 37.118 -6.473 -35.028 1.00 26.61 122 GLY A CA 1
ATOM 932 C C . GLY A 1 122 ? 37.319 -6.580 -33.518 1.00 26.61 122 GLY A C 1
ATOM 933 O O . GLY A 1 122 ? 36.784 -5.811 -32.724 1.00 26.61 122 GLY A O 1
ATOM 934 N N . ALA A 1 123 ? 38.224 -7.485 -33.162 1.00 28.12 123 ALA A N 1
ATOM 935 C CA . ALA A 1 123 ? 38.948 -7.483 -31.908 1.00 28.12 123 ALA A CA 1
ATOM 936 C C . ALA A 1 123 ? 39.750 -6.182 -31.710 1.00 28.12 123 ALA A C 1
ATOM 938 O O . ALA A 1 123 ? 40.442 -5.744 -32.623 1.00 28.12 123 ALA A O 1
ATOM 939 N N . ASP A 1 124 ? 39.704 -5.659 -30.486 1.00 27.69 124 ASP A N 1
ATOM 940 C CA . ASP A 1 124 ? 40.857 -5.401 -29.607 1.00 27.69 124 ASP A CA 1
ATOM 941 C C . ASP A 1 124 ? 40.769 -4.048 -28.882 1.00 27.69 124 ASP A C 1
ATOM 943 O O . ASP A 1 124 ? 40.759 -2.986 -29.493 1.00 27.69 124 ASP A O 1
ATOM 947 N N . HIS A 1 125 ? 40.656 -4.141 -27.555 1.00 29.27 125 HIS A N 1
ATOM 948 C CA . HIS A 1 125 ? 41.299 -3.301 -26.540 1.00 29.27 125 HIS A CA 1
ATOM 949 C C . HIS A 1 125 ? 40.745 -3.713 -25.169 1.00 29.27 125 HIS A C 1
ATOM 951 O O . HIS A 1 125 ? 40.014 -2.985 -24.498 1.00 29.27 125 HIS A O 1
ATOM 957 N N . SER A 1 126 ? 41.090 -4.928 -24.732 1.00 32.28 126 SER A N 1
ATOM 958 C CA . SER A 1 126 ? 41.020 -5.260 -23.309 1.00 32.28 126 SER A CA 1
ATOM 959 C C . SER A 1 126 ? 42.265 -4.693 -22.638 1.00 32.28 126 SER A C 1
ATOM 961 O O . SER A 1 126 ? 43.370 -5.169 -22.896 1.00 32.28 126 SER A O 1
ATOM 963 N N . GLN A 1 127 ? 42.085 -3.681 -21.791 1.00 30.19 127 GLN A N 1
ATOM 964 C CA . GLN A 1 127 ? 43.127 -3.205 -20.888 1.00 30.19 127 GLN A CA 1
ATOM 965 C C . GLN A 1 127 ? 43.665 -4.386 -20.068 1.00 30.19 127 GLN A C 1
ATOM 967 O O . GLN A 1 127 ? 42.944 -5.023 -19.300 1.00 30.19 127 GLN A O 1
ATOM 972 N N . GLU A 1 128 ? 44.934 -4.702 -20.293 1.00 33.72 128 GLU A N 1
ATOM 973 C CA . GLU A 1 128 ? 45.675 -5.748 -19.605 1.00 33.72 128 GLU A CA 1
ATOM 974 C C . GLU A 1 128 ? 46.053 -5.221 -18.208 1.00 33.72 128 GLU A C 1
ATOM 976 O O . GLU A 1 128 ? 46.928 -4.367 -18.067 1.00 33.72 128 GLU A O 1
ATOM 981 N N . GLU A 1 129 ? 45.374 -5.684 -17.151 1.00 32.53 129 GLU A N 1
ATOM 982 C CA . GLU A 1 129 ? 45.809 -5.419 -15.773 1.00 32.53 129 GLU A CA 1
ATOM 983 C C . GLU A 1 129 ? 47.194 -6.053 -15.555 1.00 32.53 129 GLU A C 1
ATOM 985 O O . GLU A 1 129 ? 47.360 -7.276 -15.503 1.00 32.53 129 GLU A O 1
ATOM 990 N N . THR A 1 130 ? 48.215 -5.207 -15.431 1.00 36.25 130 THR A N 1
ATOM 991 C CA . THR A 1 130 ? 49.611 -5.603 -15.228 1.00 36.25 130 THR A CA 1
ATOM 992 C C . THR A 1 130 ? 49.791 -6.418 -13.946 1.00 36.25 130 THR A C 1
ATOM 994 O O . THR A 1 130 ? 49.610 -5.930 -12.830 1.00 36.25 130 THR A O 1
ATOM 997 N N . ARG A 1 131 ? 50.212 -7.677 -14.104 1.00 35.94 131 ARG A N 1
ATOM 998 C CA . ARG A 1 131 ? 50.546 -8.604 -13.016 1.00 35.94 131 ARG A CA 1
ATOM 999 C C . ARG A 1 131 ? 51.864 -8.215 -12.334 1.00 35.94 131 ARG A C 1
ATOM 1001 O O . ARG A 1 131 ? 52.936 -8.402 -12.904 1.00 35.94 131 ARG A O 1
ATOM 1008 N N . ILE A 1 132 ? 51.791 -7.784 -11.077 1.00 45.22 132 ILE A N 1
ATOM 1009 C CA . ILE A 1 132 ? 52.948 -7.473 -10.223 1.00 45.22 132 ILE A CA 1
ATOM 1010 C C . ILE A 1 132 ? 53.492 -8.778 -9.611 1.00 45.22 132 ILE A C 1
ATOM 1012 O O . ILE A 1 132 ? 53.014 -9.231 -8.575 1.00 45.22 132 ILE A O 1
ATOM 1016 N N . VAL A 1 133 ? 54.468 -9.430 -10.254 1.00 43.66 133 VAL A N 1
ATOM 1017 C CA . VAL A 1 133 ? 55.307 -10.464 -9.609 1.00 43.66 133 VAL A CA 1
ATOM 1018 C C . VAL A 1 133 ? 56.772 -10.219 -9.996 1.00 43.66 133 VAL A C 1
ATOM 1020 O O . VAL A 1 133 ? 57.073 -10.267 -11.193 1.00 43.66 133 VAL A O 1
ATOM 1023 N N . PRO A 1 134 ? 57.679 -9.993 -9.025 1.00 43.88 134 PRO A N 1
ATOM 1024 C CA . PRO A 1 134 ? 59.116 -9.859 -9.265 1.00 43.88 134 PRO A CA 1
ATOM 1025 C C . PRO A 1 134 ? 59.686 -11.041 -10.072 1.00 43.88 134 PRO A C 1
ATOM 1027 O O . PRO A 1 134 ? 59.320 -12.202 -9.859 1.00 43.88 134 PRO A O 1
ATOM 1030 N N . ALA A 1 135 ? 60.536 -10.757 -11.064 1.00 53.19 135 ALA A N 1
ATOM 1031 C CA . ALA A 1 135 ? 61.012 -11.743 -12.042 1.00 53.19 135 ALA A CA 1
ATOM 1032 C C . ALA A 1 135 ? 61.950 -12.823 -11.453 1.00 53.19 135 ALA A C 1
ATOM 1034 O O . ALA A 1 135 ? 62.133 -13.876 -12.065 1.00 53.19 135 ALA A O 1
ATOM 1035 N N . ASP A 1 136 ? 62.487 -12.592 -10.257 1.00 50.66 136 ASP A N 1
ATOM 1036 C CA . ASP A 1 136 ? 63.492 -13.381 -9.538 1.00 50.66 136 ASP A CA 1
ATOM 1037 C C . ASP A 1 136 ? 62.940 -14.626 -8.812 1.00 50.66 136 ASP A C 1
ATOM 1039 O O . ASP A 1 136 ? 63.711 -15.510 -8.447 1.00 50.66 136 ASP A O 1
ATOM 1043 N N . ARG A 1 137 ? 61.612 -14.779 -8.668 1.00 52.22 137 ARG A N 1
ATOM 1044 C CA . ARG A 1 137 ? 60.983 -15.934 -7.978 1.00 52.22 137 ARG A CA 1
ATOM 1045 C C . ARG A 1 137 ? 60.042 -16.766 -8.858 1.00 52.22 137 ARG A C 1
ATOM 1047 O O . ARG A 1 137 ? 58.956 -17.166 -8.437 1.00 52.22 137 ARG A O 1
ATOM 1054 N N . ARG A 1 138 ? 60.421 -17.044 -10.111 1.00 59.22 138 ARG A N 1
ATOM 1055 C CA . ARG A 1 138 ? 59.627 -17.905 -11.013 1.00 59.22 138 ARG A CA 1
ATOM 1056 C C . ARG A 1 138 ? 60.030 -19.377 -10.883 1.00 59.22 138 ARG A C 1
ATOM 1058 O O . ARG A 1 138 ? 61.056 -19.783 -11.419 1.00 59.22 138 ARG A O 1
ATOM 1065 N N . LEU A 1 139 ? 59.178 -20.200 -10.265 1.00 63.41 139 LEU A N 1
ATOM 1066 C CA . LEU A 1 139 ? 59.298 -21.666 -10.301 1.00 63.41 139 LEU A CA 1
ATOM 1067 C C . LEU A 1 139 ? 59.260 -22.160 -11.766 1.00 63.41 139 LEU A C 1
ATOM 1069 O O . LEU A 1 139 ? 58.247 -22.045 -12.473 1.00 63.41 139 LEU A O 1
ATOM 1073 N N . LYS A 1 140 ? 60.389 -22.680 -12.261 1.00 67.88 140 LYS A N 1
ATOM 1074 C CA . LYS A 1 140 ? 60.550 -23.190 -13.635 1.00 67.88 140 LYS A CA 1
ATOM 1075 C C . LYS A 1 140 ? 60.207 -24.684 -13.709 1.00 67.88 140 LYS A C 1
ATOM 1077 O O . LYS A 1 140 ? 61.059 -25.507 -14.006 1.00 67.88 140 LYS A O 1
ATOM 1082 N N . ILE A 1 141 ? 58.946 -25.036 -13.455 1.00 78.38 141 ILE A N 1
ATOM 1083 C CA . ILE A 1 141 ? 58.448 -26.407 -13.663 1.00 78.38 141 ILE A CA 1
ATOM 1084 C C . ILE A 1 141 ? 58.027 -26.559 -15.134 1.00 78.38 141 ILE A C 1
ATOM 1086 O O . ILE A 1 141 ? 57.210 -25.778 -15.630 1.00 78.38 141 ILE A O 1
ATOM 1090 N N . GLY A 1 142 ? 58.620 -27.519 -15.851 1.00 82.44 142 GLY A N 1
ATOM 1091 C CA . GLY A 1 142 ? 58.239 -27.870 -17.225 1.00 82.44 142 GLY A CA 1
ATOM 1092 C C . GLY A 1 142 ? 57.001 -28.773 -17.273 1.00 82.44 142 GLY A C 1
ATOM 1093 O O . GLY A 1 142 ? 56.666 -29.418 -16.283 1.00 82.44 142 GLY A O 1
ATOM 1094 N N . TRP A 1 143 ? 56.329 -28.867 -18.425 1.00 83.25 143 TRP A N 1
ATOM 1095 C CA . TRP A 1 143 ? 55.108 -29.681 -18.568 1.00 83.25 143 TRP A CA 1
ATOM 1096 C C . TRP A 1 143 ? 55.343 -31.179 -18.307 1.00 83.25 143 TRP A C 1
ATOM 1098 O O . TRP A 1 143 ? 54.482 -31.830 -17.725 1.00 83.25 143 TRP A O 1
ATOM 1108 N N . LYS A 1 144 ? 56.530 -31.704 -18.651 1.00 86.31 144 LYS A N 1
ATOM 1109 C CA . LYS A 1 144 ? 56.933 -33.094 -18.366 1.00 86.31 144 LYS A CA 1
ATOM 1110 C C . LYS A 1 144 ? 57.070 -33.354 -16.864 1.00 86.31 144 LYS A C 1
ATOM 1112 O O . LYS A 1 144 ? 56.542 -34.335 -16.358 1.00 86.31 144 LYS A O 1
ATOM 1117 N N . SER A 1 145 ? 57.732 -32.444 -16.148 1.00 85.69 145 SER A N 1
ATOM 1118 C CA . SER A 1 145 ? 57.869 -32.507 -14.688 1.00 85.69 145 SER A CA 1
ATOM 1119 C C . SER A 1 145 ? 56.516 -32.342 -13.993 1.00 85.69 145 SER A C 1
ATOM 1121 O O . SER A 1 145 ? 56.238 -33.039 -13.026 1.00 85.69 145 SER A O 1
ATOM 1123 N N . GLY A 1 146 ? 55.650 -31.466 -14.517 1.00 86.31 146 GLY A N 1
ATOM 1124 C CA . GLY A 1 146 ? 54.284 -31.300 -14.022 1.00 86.31 146 GLY A CA 1
ATOM 1125 C C . GLY A 1 146 ? 53.433 -32.563 -14.193 1.00 86.31 146 GLY A C 1
ATOM 1126 O O . GLY A 1 146 ? 52.778 -32.992 -13.249 1.00 86.31 146 GLY A O 1
ATOM 1127 N N . LEU A 1 147 ? 53.501 -33.203 -15.366 1.00 88.88 147 LEU A N 1
ATOM 1128 C CA . LEU A 1 147 ? 52.812 -34.467 -15.638 1.00 88.88 147 LEU A CA 1
ATOM 1129 C C . LEU A 1 147 ? 53.324 -35.603 -14.741 1.00 88.88 147 LEU A C 1
ATOM 1131 O O . LEU A 1 147 ? 52.521 -36.348 -14.190 1.00 88.88 147 LEU A O 1
ATOM 1135 N N . LEU A 1 148 ? 54.643 -35.700 -14.546 1.00 90.31 148 LEU A N 1
ATOM 1136 C CA . LEU A 1 148 ? 55.245 -36.684 -13.645 1.00 90.31 148 LEU A CA 1
ATOM 1137 C C . LEU A 1 148 ? 54.733 -36.525 -12.205 1.00 90.31 148 LEU A C 1
ATOM 1139 O O . LEU A 1 148 ? 54.378 -37.518 -11.580 1.00 90.31 148 LEU A O 1
ATOM 1143 N N . LEU A 1 149 ? 54.637 -35.291 -11.695 1.00 90.19 149 LEU A N 1
ATOM 1144 C CA . LEU A 1 149 ? 54.083 -35.019 -10.363 1.00 90.19 149 LEU A CA 1
ATOM 1145 C C . LEU A 1 149 ? 52.617 -35.457 -10.239 1.00 90.19 149 LEU A C 1
ATOM 1147 O O . LEU A 1 149 ? 52.242 -36.019 -9.214 1.00 90.19 149 LEU A O 1
ATOM 1151 N N . ILE A 1 150 ? 51.802 -35.247 -11.280 1.00 89.38 150 ILE A N 1
ATOM 1152 C CA . ILE A 1 150 ? 50.400 -35.697 -11.306 1.00 89.38 150 ILE A CA 1
ATOM 1153 C C . ILE A 1 150 ? 50.322 -37.229 -11.292 1.00 89.38 150 ILE A C 1
ATOM 1155 O O . ILE A 1 150 ? 49.548 -37.792 -10.525 1.00 89.38 150 ILE A O 1
ATOM 1159 N N . VAL A 1 151 ? 51.136 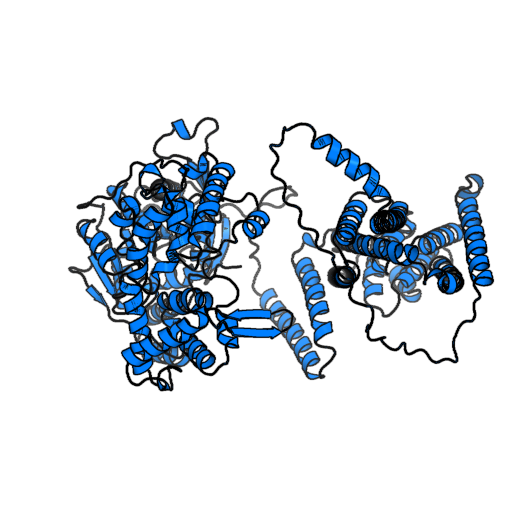-37.915 -12.101 1.00 91.19 151 VAL A N 1
ATOM 1160 C CA . VAL A 1 151 ? 51.161 -39.387 -12.147 1.00 91.19 151 VAL A CA 1
ATOM 1161 C C . VAL A 1 151 ? 51.611 -39.971 -10.809 1.00 91.19 151 VAL A C 1
ATOM 1163 O O . VAL A 1 151 ? 50.954 -40.867 -10.286 1.00 91.19 151 VAL A O 1
ATOM 1166 N N . LEU A 1 152 ? 52.687 -39.440 -10.221 1.00 91.62 152 LEU A N 1
ATOM 1167 C CA . LEU A 1 152 ? 53.171 -39.875 -8.908 1.00 91.62 152 LEU A CA 1
ATOM 1168 C C . LEU A 1 152 ? 52.121 -39.660 -7.815 1.00 91.62 152 LEU A C 1
ATOM 1170 O O . LEU A 1 152 ? 51.934 -40.536 -6.976 1.00 91.62 152 LEU A O 1
ATOM 1174 N N . PHE A 1 153 ? 51.400 -38.539 -7.859 1.00 92.81 153 PHE A N 1
ATOM 1175 C CA . PHE A 1 153 ? 50.294 -38.274 -6.948 1.00 92.81 153 PHE A CA 1
ATOM 1176 C C . PHE A 1 153 ? 49.150 -39.288 -7.097 1.00 92.81 153 PHE A C 1
ATOM 1178 O O . PHE A 1 153 ? 48.674 -39.827 -6.099 1.00 92.81 153 PHE A O 1
ATOM 1185 N N . LEU A 1 154 ? 48.722 -39.588 -8.329 1.00 90.44 154 LEU A N 1
ATOM 1186 C CA . LEU A 1 154 ? 47.660 -40.568 -8.580 1.00 90.44 154 LEU A CA 1
ATOM 1187 C C . LEU A 1 154 ? 48.064 -41.972 -8.112 1.00 90.44 154 LEU A C 1
ATOM 1189 O O . LEU A 1 154 ? 47.246 -42.673 -7.520 1.00 90.44 154 LEU A O 1
ATOM 1193 N N . LEU A 1 155 ? 49.328 -42.356 -8.314 1.00 91.69 155 LEU A N 1
ATOM 1194 C CA . LEU A 1 155 ? 49.876 -43.613 -7.802 1.00 91.69 155 LEU A CA 1
ATOM 1195 C C . LEU A 1 155 ? 49.900 -43.640 -6.268 1.00 91.69 155 LEU A C 1
ATOM 1197 O O . LEU A 1 155 ? 49.462 -44.627 -5.678 1.00 91.69 155 LEU A O 1
ATOM 1201 N N . SER A 1 156 ? 50.343 -42.561 -5.608 1.00 92.12 156 SER A N 1
ATOM 1202 C CA . SER A 1 156 ? 50.320 -42.490 -4.141 1.00 92.12 156 SER A CA 1
ATOM 1203 C C . SER A 1 156 ? 48.897 -42.507 -3.585 1.00 92.12 156 SER A C 1
ATOM 1205 O O . SER A 1 156 ? 48.637 -43.184 -2.595 1.00 92.12 156 SER A O 1
ATOM 1207 N N . PHE A 1 157 ? 47.957 -41.822 -4.241 1.00 90.06 157 PHE A N 1
ATOM 1208 C CA . PHE A 1 157 ? 46.551 -41.814 -3.850 1.00 90.06 157 PHE A CA 1
ATOM 1209 C C . PHE A 1 157 ? 45.924 -43.203 -3.980 1.00 90.06 157 PHE A C 1
ATOM 1211 O O . PHE A 1 157 ? 45.320 -43.689 -3.025 1.00 90.06 157 PHE A O 1
ATOM 1218 N N . ALA A 1 158 ? 46.125 -43.874 -5.118 1.00 87.56 158 ALA A N 1
ATOM 1219 C CA . ALA A 1 158 ? 45.632 -45.229 -5.337 1.00 87.56 158 ALA A CA 1
ATOM 1220 C C . ALA A 1 158 ? 46.209 -46.216 -4.311 1.00 87.56 158 ALA A C 1
ATOM 1222 O O . ALA A 1 158 ? 45.460 -47.003 -3.741 1.00 87.56 158 ALA A O 1
ATOM 1223 N N . ALA A 1 159 ? 47.510 -46.131 -4.015 1.00 88.31 159 ALA A N 1
ATOM 1224 C CA . ALA A 1 159 ? 48.154 -46.984 -3.020 1.00 88.31 159 ALA A CA 1
ATOM 1225 C C . ALA A 1 159 ? 47.592 -46.757 -1.604 1.00 88.31 159 ALA A C 1
ATOM 1227 O O . ALA A 1 159 ? 47.220 -47.716 -0.930 1.00 88.31 159 ALA A O 1
ATOM 1228 N N . ILE A 1 160 ? 47.469 -45.499 -1.160 1.00 88.62 160 ILE A N 1
ATOM 1229 C CA . ILE A 1 160 ? 46.935 -45.165 0.172 1.00 88.62 160 ILE A CA 1
ATOM 1230 C C . ILE A 1 160 ? 45.459 -45.584 0.289 1.00 88.62 160 ILE A C 1
ATOM 1232 O O . ILE A 1 160 ? 45.055 -46.124 1.317 1.00 88.62 160 ILE A O 1
ATOM 1236 N N . MET A 1 161 ? 44.645 -45.394 -0.756 1.00 88.06 161 MET A N 1
ATOM 1237 C CA . MET A 1 161 ? 43.238 -45.816 -0.745 1.00 88.06 161 MET A CA 1
ATOM 1238 C C . MET A 1 161 ? 43.072 -47.339 -0.823 1.00 88.06 161 MET A C 1
ATOM 1240 O O . MET A 1 161 ? 42.189 -47.881 -0.164 1.00 88.06 161 MET A O 1
ATOM 1244 N N . ALA A 1 162 ? 43.935 -48.048 -1.555 1.00 84.56 162 ALA A N 1
ATOM 1245 C CA . ALA A 1 162 ? 43.927 -49.510 -1.600 1.00 84.56 162 ALA A CA 1
ATOM 1246 C C . ALA A 1 162 ? 44.273 -50.125 -0.234 1.00 84.56 162 ALA A C 1
ATOM 1248 O O . ALA A 1 162 ? 43.602 -51.056 0.205 1.00 84.56 162 ALA A O 1
ATOM 1249 N N . VAL A 1 163 ? 45.261 -49.562 0.472 1.00 83.62 163 VAL A N 1
ATOM 1250 C CA . VAL A 1 163 ? 45.621 -49.979 1.841 1.00 83.62 163 VAL A CA 1
ATOM 1251 C C . VAL A 1 163 ? 44.525 -49.615 2.849 1.00 83.62 163 VAL A C 1
ATOM 1253 O O . VAL A 1 163 ? 44.280 -50.360 3.794 1.00 83.62 163 VAL A O 1
ATOM 1256 N N . ARG A 1 164 ? 43.808 -48.506 2.637 1.00 80.00 164 ARG A N 1
ATOM 1257 C CA . ARG A 1 164 ? 42.621 -48.158 3.432 1.00 80.00 164 ARG A CA 1
ATOM 1258 C C . ARG A 1 164 ? 41.455 -49.133 3.209 1.00 80.00 164 ARG A C 1
ATOM 1260 O O . ARG A 1 164 ? 40.735 -49.424 4.159 1.00 80.00 164 ARG A O 1
ATOM 1267 N N . SER A 1 165 ? 41.249 -49.588 1.972 1.00 73.56 165 SER A N 1
ATOM 1268 C CA . SER A 1 165 ? 40.097 -50.402 1.554 1.00 73.56 165 SER A CA 1
ATOM 1269 C C . SER A 1 165 ? 40.278 -51.909 1.765 1.00 73.56 165 SER A C 1
ATOM 1271 O O . SER A 1 165 ? 39.304 -52.652 1.631 1.00 73.56 165 SER A O 1
ATOM 1273 N N . SER A 1 166 ? 41.489 -52.398 2.035 1.00 74.38 166 SER A N 1
ATOM 1274 C CA . SER A 1 166 ? 41.723 -53.832 2.197 1.00 74.38 166 SER A CA 1
ATOM 1275 C C . SER A 1 166 ? 41.165 -54.332 3.537 1.00 74.38 166 SER A C 1
ATOM 1277 O O . SER A 1 166 ? 41.526 -53.856 4.613 1.00 74.38 166 SER A O 1
ATOM 1279 N N . ALA A 1 167 ? 40.278 -55.331 3.474 1.00 53.28 167 ALA A N 1
ATOM 1280 C CA . ALA A 1 167 ? 39.599 -55.904 4.642 1.00 53.28 167 ALA A CA 1
ATOM 1281 C C . ALA A 1 167 ? 40.571 -56.485 5.692 1.00 53.28 167 ALA A C 1
ATOM 1283 O O . ALA A 1 167 ? 40.289 -56.429 6.883 1.00 53.28 167 ALA A O 1
ATOM 1284 N N . LEU A 1 168 ? 41.749 -56.959 5.264 1.00 50.88 168 LEU A N 1
ATOM 1285 C CA . LEU A 1 168 ? 42.824 -57.456 6.138 1.00 50.88 168 LEU A CA 1
ATOM 1286 C C . LEU A 1 168 ? 43.523 -56.351 6.953 1.00 50.88 168 LEU A C 1
ATOM 1288 O O . LEU A 1 168 ? 44.151 -56.654 7.960 1.00 50.88 168 LEU A O 1
ATOM 1292 N N . ALA A 1 169 ? 43.423 -55.085 6.537 1.00 51.09 169 ALA A N 1
ATOM 1293 C CA . ALA A 1 169 ? 44.065 -53.958 7.209 1.00 51.09 169 ALA A CA 1
ATOM 1294 C C . ALA A 1 169 ? 43.109 -53.199 8.144 1.00 51.09 169 ALA A C 1
ATOM 1296 O O . ALA A 1 169 ? 43.558 -52.387 8.950 1.00 51.09 169 ALA A O 1
ATOM 1297 N N . HIS A 1 170 ? 41.793 -53.435 8.072 1.00 53.75 170 HIS A N 1
ATOM 1298 C CA . HIS A 1 170 ? 40.846 -52.671 8.883 1.00 53.75 170 HIS A CA 1
ATOM 1299 C C . HIS A 1 170 ? 41.056 -52.934 10.384 1.00 53.75 170 HIS A C 1
ATOM 1301 O O . HIS A 1 170 ? 41.110 -51.975 11.141 1.00 53.75 170 HIS A O 1
ATOM 1307 N N . GLU A 1 171 ? 41.323 -54.167 10.823 1.00 51.69 171 GLU A N 1
ATOM 1308 C CA . GLU A 1 171 ? 41.632 -54.445 12.239 1.00 51.69 171 GLU A CA 1
ATOM 1309 C C . GLU A 1 171 ? 43.058 -54.049 12.670 1.00 51.69 171 GLU A C 1
ATOM 1311 O O . GLU A 1 171 ? 43.271 -53.732 13.837 1.00 51.69 171 GLU A O 1
ATOM 1316 N N . SER A 1 172 ? 44.033 -54.001 11.752 1.00 54.50 172 SER A N 1
ATOM 1317 C CA . SER A 1 172 ? 45.443 -53.713 12.080 1.00 54.50 172 SER A CA 1
ATOM 1318 C C . SER A 1 172 ? 45.868 -52.252 11.882 1.00 54.50 172 SER A C 1
ATOM 1320 O O . SER A 1 172 ? 46.958 -51.861 12.303 1.00 54.50 172 SER A O 1
ATOM 1322 N N . ASN A 1 173 ? 45.064 -51.435 11.197 1.00 66.38 173 ASN A N 1
ATOM 1323 C CA . ASN A 1 173 ? 45.408 -50.047 10.903 1.00 66.38 173 ASN A CA 1
ATOM 1324 C C . ASN A 1 173 ? 45.267 -49.181 12.156 1.00 66.38 173 ASN A C 1
ATOM 1326 O O . ASN A 1 173 ? 44.159 -48.964 12.652 1.00 66.38 173 ASN A O 1
ATOM 1330 N N . SER A 1 174 ? 46.390 -48.623 12.617 1.00 80.31 174 SER A N 1
ATOM 1331 C CA . SER A 1 174 ? 46.402 -47.671 13.727 1.00 80.31 174 SER A CA 1
ATOM 1332 C C . SER A 1 174 ? 45.487 -46.478 13.437 1.00 80.31 174 SER A C 1
ATOM 1334 O O . SER A 1 174 ? 45.359 -46.028 12.291 1.00 80.31 174 SER A O 1
ATOM 1336 N N . LEU A 1 175 ? 44.871 -45.921 14.484 1.00 83.06 175 LEU A N 1
ATOM 1337 C CA . LEU A 1 175 ? 44.027 -44.728 14.366 1.00 83.06 175 LEU A CA 1
ATOM 1338 C C . LEU A 1 175 ? 44.750 -43.587 13.631 1.00 83.06 175 LEU A C 1
ATOM 1340 O O . LEU A 1 175 ? 44.146 -42.887 12.826 1.00 83.06 175 LEU A O 1
ATOM 1344 N N . LEU A 1 176 ? 46.061 -43.441 13.849 1.00 85.12 176 LEU A N 1
ATOM 1345 C CA . LEU A 1 176 ? 46.896 -42.439 13.186 1.00 85.12 176 LEU A CA 1
ATOM 1346 C C . LEU A 1 176 ? 46.942 -42.613 11.659 1.00 85.12 176 LEU A C 1
ATOM 1348 O O . LEU A 1 176 ? 46.917 -41.619 10.933 1.00 85.12 176 LEU A O 1
ATOM 1352 N N . TYR A 1 177 ? 46.957 -43.852 11.157 1.00 87.62 177 TYR A N 1
ATOM 1353 C CA . TYR A 1 177 ? 46.871 -44.118 9.720 1.00 87.62 177 TYR A CA 1
ATOM 1354 C C . TYR A 1 177 ? 45.471 -43.819 9.169 1.00 87.62 177 TYR A C 1
ATOM 1356 O O . TYR A 1 177 ? 45.341 -43.217 8.101 1.00 87.62 177 TYR A O 1
ATOM 1364 N N . ARG A 1 178 ? 44.410 -44.171 9.907 1.00 85.94 178 ARG A N 1
ATOM 1365 C CA . ARG A 1 178 ? 43.027 -43.838 9.520 1.00 85.94 178 ARG A CA 1
ATOM 1366 C C . ARG A 1 178 ? 42.814 -42.324 9.466 1.00 85.94 178 ARG A C 1
ATOM 1368 O O . ARG A 1 178 ? 42.314 -41.821 8.465 1.00 85.94 178 ARG A O 1
ATOM 1375 N N . LEU A 1 179 ? 43.307 -41.594 10.466 1.00 87.56 179 LEU A N 1
ATOM 1376 C CA . LEU A 1 179 ? 43.331 -40.133 10.494 1.00 87.56 179 LEU A CA 1
ATOM 1377 C C . LEU A 1 179 ? 44.095 -39.563 9.291 1.00 87.56 179 LEU A C 1
ATOM 1379 O O . LEU A 1 179 ? 43.553 -38.735 8.561 1.00 87.56 179 LEU A O 1
ATOM 1383 N N . PHE A 1 180 ? 45.325 -40.025 9.044 1.00 91.50 180 PHE A N 1
ATOM 1384 C CA . PHE A 1 180 ? 46.127 -39.578 7.903 1.00 91.50 180 PHE A CA 1
ATOM 1385 C C . PHE A 1 180 ? 45.422 -39.844 6.568 1.00 91.50 180 PHE A C 1
ATOM 1387 O O . PHE A 1 180 ? 45.316 -38.940 5.747 1.00 91.50 180 PHE A O 1
ATOM 1394 N N . SER A 1 181 ? 44.906 -41.055 6.353 1.00 88.69 181 SER A N 1
ATOM 1395 C CA . SER A 1 181 ? 44.245 -41.443 5.102 1.00 88.69 181 SER A CA 1
ATOM 1396 C C . SER A 1 181 ? 42.917 -40.706 4.877 1.00 88.69 181 SER A C 1
ATOM 1398 O O . SER A 1 181 ? 42.628 -40.329 3.740 1.00 88.69 181 SER A O 1
ATOM 1400 N N . ASN A 1 182 ? 42.152 -40.414 5.937 1.00 86.88 182 ASN A N 1
ATOM 1401 C CA . ASN A 1 182 ? 40.956 -39.568 5.873 1.00 86.88 182 ASN A CA 1
ATOM 1402 C C . ASN A 1 182 ? 41.318 -38.119 5.522 1.00 86.88 182 ASN A C 1
ATOM 1404 O O . ASN A 1 182 ? 40.682 -37.527 4.651 1.00 86.88 182 ASN A O 1
ATOM 1408 N N . MET A 1 183 ? 42.373 -37.567 6.128 1.00 90.50 183 MET A N 1
ATOM 1409 C CA . MET A 1 183 ? 42.855 -36.218 5.809 1.00 90.50 183 MET A CA 1
ATOM 1410 C C . MET A 1 183 ? 43.472 -36.139 4.407 1.00 90.50 183 MET A C 1
ATOM 1412 O O . MET A 1 183 ? 43.277 -35.141 3.724 1.00 90.50 183 MET A O 1
ATOM 1416 N N . TYR A 1 184 ? 44.150 -37.194 3.947 1.00 90.00 184 TYR A N 1
ATOM 1417 C CA . TYR A 1 184 ? 44.708 -37.308 2.596 1.00 90.00 184 TYR A CA 1
ATOM 1418 C C . TYR A 1 184 ? 43.619 -37.410 1.527 1.00 90.00 184 TYR A C 1
ATOM 1420 O O . TYR A 1 184 ? 43.695 -36.747 0.489 1.00 90.00 184 TYR A O 1
ATOM 1428 N N . LEU A 1 185 ? 42.562 -38.184 1.799 1.00 87.06 185 LEU A N 1
ATOM 1429 C CA . LEU A 1 185 ? 41.376 -38.205 0.951 1.00 87.06 185 LEU A CA 1
ATOM 1430 C C . LEU A 1 185 ? 40.728 -36.821 0.917 1.00 87.06 185 LEU A C 1
ATOM 1432 O O . LEU A 1 185 ? 40.514 -36.292 -0.171 1.00 87.06 185 LEU A O 1
ATOM 1436 N N . ALA A 1 186 ? 40.472 -36.220 2.084 1.00 82.31 186 ALA A N 1
ATOM 1437 C CA . ALA A 1 186 ? 39.898 -34.885 2.183 1.00 82.31 186 ALA A CA 1
ATOM 1438 C C . ALA A 1 186 ? 40.732 -33.872 1.380 1.00 82.31 186 ALA A C 1
ATOM 1440 O O . ALA A 1 186 ? 40.201 -33.226 0.485 1.00 82.31 186 ALA A O 1
ATOM 1441 N N . GLY A 1 187 ? 42.048 -33.810 1.590 1.00 84.12 187 GLY A N 1
ATOM 1442 C CA . GLY A 1 187 ? 42.956 -32.906 0.875 1.00 84.12 187 GLY A CA 1
ATOM 1443 C C . GLY A 1 187 ? 42.973 -33.103 -0.644 1.00 84.12 187 GLY A C 1
ATOM 1444 O O . GLY A 1 187 ? 43.280 -32.166 -1.377 1.00 84.12 187 GLY A O 1
ATOM 1445 N N . THR A 1 188 ? 42.616 -34.299 -1.125 1.00 86.00 188 THR A N 1
ATOM 1446 C CA . THR A 1 188 ? 42.516 -34.628 -2.556 1.00 86.00 188 THR A CA 1
ATOM 1447 C C . THR A 1 188 ? 41.191 -34.184 -3.175 1.00 86.00 188 THR A C 1
ATOM 1449 O O . THR A 1 188 ? 41.171 -33.702 -4.305 1.00 86.00 188 THR A O 1
ATOM 1452 N N . ILE A 1 189 ? 40.080 -34.368 -2.457 1.00 76.44 189 ILE A N 1
ATOM 1453 C CA . ILE A 1 189 ? 38.724 -34.147 -2.988 1.00 76.44 189 ILE A CA 1
ATOM 1454 C C . ILE A 1 189 ? 38.127 -32.796 -2.596 1.00 76.44 189 ILE A C 1
ATOM 1456 O O . ILE A 1 189 ? 36.989 -32.505 -2.960 1.00 76.44 189 ILE A O 1
ATOM 1460 N N . ILE A 1 190 ? 38.835 -31.988 -1.811 1.00 71.75 190 ILE A N 1
ATOM 1461 C CA . ILE A 1 190 ? 38.347 -30.668 -1.436 1.00 71.75 190 ILE A CA 1
ATOM 1462 C C . ILE A 1 190 ? 38.392 -29.736 -2.649 1.00 71.75 190 ILE A C 1
ATOM 1464 O O . ILE A 1 190 ? 39.451 -29.426 -3.193 1.00 71.75 190 ILE A O 1
ATOM 1468 N N . PHE A 1 191 ? 37.221 -29.204 -2.994 1.00 63.06 191 PHE A N 1
ATOM 1469 C CA . PHE A 1 191 ? 37.052 -28.108 -3.939 1.00 63.06 191 PHE A CA 1
ATOM 1470 C C . PHE A 1 191 ? 36.286 -26.974 -3.249 1.00 63.06 191 PHE A C 1
ATOM 1472 O O . PHE A 1 191 ? 35.279 -27.208 -2.585 1.00 63.06 191 PHE A O 1
ATOM 1479 N N . GLY A 1 192 ? 36.767 -25.738 -3.399 1.00 57.97 192 GLY A N 1
ATOM 1480 C CA . GLY A 1 192 ? 36.216 -24.563 -2.716 1.00 57.97 192 GLY A CA 1
ATOM 1481 C C . GLY A 1 192 ? 37.066 -24.092 -1.530 1.00 57.97 192 GLY A C 1
ATOM 1482 O O . GLY A 1 192 ? 38.065 -24.705 -1.162 1.00 57.97 192 GLY A O 1
ATOM 1483 N N . GLY A 1 193 ? 36.712 -22.934 -0.969 1.00 61.34 193 GLY A N 1
ATOM 1484 C CA . GLY A 1 193 ? 37.412 -22.368 0.187 1.00 61.34 193 GLY A CA 1
ATOM 1485 C C . GLY A 1 193 ? 37.141 -23.136 1.486 1.00 61.34 193 GLY A C 1
ATOM 1486 O O . GLY A 1 193 ? 36.350 -24.075 1.528 1.00 61.34 193 GLY A O 1
ATOM 1487 N N . GLY A 1 194 ? 37.731 -22.655 2.582 1.00 60.53 194 GLY A N 1
ATOM 1488 C CA . GLY A 1 194 ? 37.534 -23.168 3.945 1.00 60.53 194 GLY A CA 1
ATOM 1489 C C . GLY A 1 194 ? 36.108 -23.596 4.350 1.00 60.53 194 GLY A C 1
ATOM 1490 O O . GLY A 1 194 ? 35.974 -24.627 5.001 1.00 60.53 194 GLY A O 1
ATOM 1491 N N . PRO A 1 195 ? 35.042 -22.871 3.958 1.00 55.88 195 PRO A N 1
ATOM 1492 C CA . PRO A 1 195 ? 33.653 -23.214 4.285 1.00 55.88 195 PRO A CA 1
ATOM 1493 C C . PRO A 1 195 ? 33.155 -24.586 3.817 1.00 55.88 195 PRO A C 1
ATOM 1495 O O . PRO A 1 195 ? 32.314 -25.182 4.481 1.00 55.88 195 PRO A O 1
ATOM 1498 N N . VAL A 1 196 ? 33.660 -25.096 2.689 1.00 59.69 196 VAL A N 1
ATOM 1499 C CA . VAL A 1 196 ? 33.223 -26.389 2.121 1.00 59.69 196 VAL A CA 1
ATOM 1500 C C . VAL A 1 196 ? 33.910 -27.566 2.828 1.00 59.69 196 VAL A C 1
ATOM 1502 O O . VAL A 1 196 ? 33.392 -28.678 2.876 1.00 59.69 196 VAL A O 1
ATOM 1505 N N . VAL A 1 197 ? 35.068 -27.305 3.432 1.00 71.50 197 VAL A N 1
ATOM 1506 C CA . VAL A 1 197 ? 35.920 -28.298 4.100 1.00 71.50 197 VAL A CA 1
ATOM 1507 C C . VAL A 1 197 ? 35.389 -28.689 5.465 1.00 71.50 197 VAL A C 1
ATOM 1509 O O . VAL A 1 197 ? 35.569 -29.814 5.910 1.00 71.50 197 VAL A O 1
ATOM 1512 N N . ILE A 1 198 ? 34.732 -27.762 6.145 1.00 74.31 198 ILE A N 1
ATOM 1513 C CA . ILE A 1 198 ? 34.300 -27.959 7.523 1.00 74.31 198 ILE A CA 1
ATOM 1514 C C . ILE A 1 198 ? 33.262 -29.092 7.629 1.00 74.31 198 ILE A C 1
ATOM 1516 O O . ILE A 1 198 ? 33.503 -30.017 8.400 1.00 74.31 198 ILE A O 1
ATOM 1520 N N . PRO A 1 199 ? 32.182 -29.136 6.823 1.00 67.44 199 PRO A N 1
ATOM 1521 C CA . PRO A 1 199 ? 31.266 -30.279 6.839 1.00 67.44 199 PRO A CA 1
ATOM 1522 C C . PRO A 1 199 ? 31.950 -31.618 6.511 1.00 67.44 199 PRO A C 1
ATOM 1524 O O . PRO A 1 199 ? 31.627 -32.629 7.125 1.00 67.44 199 PRO A O 1
ATOM 1527 N N . LEU A 1 200 ? 32.926 -31.618 5.592 1.00 73.50 200 LEU A N 1
ATOM 1528 C CA . LEU A 1 200 ? 33.716 -32.807 5.240 1.00 73.50 200 LEU A CA 1
ATOM 1529 C C . LEU A 1 200 ? 34.524 -33.326 6.429 1.00 73.50 200 LEU A C 1
ATOM 1531 O O . LEU A 1 200 ? 34.532 -34.519 6.713 1.00 73.50 200 LEU A O 1
ATOM 1535 N N . LEU A 1 201 ? 35.208 -32.422 7.128 1.00 81.62 201 LEU A N 1
ATOM 1536 C CA . LEU A 1 201 ? 35.986 -32.782 8.303 1.00 81.62 201 LEU A CA 1
ATOM 1537 C C . LEU A 1 201 ? 35.079 -33.325 9.408 1.00 81.62 201 LEU A C 1
ATOM 1539 O O . LEU A 1 201 ? 35.461 -34.299 10.042 1.00 81.62 201 LEU A O 1
ATOM 1543 N N . ARG A 1 202 ? 33.872 -32.769 9.594 1.00 79.88 202 ARG A N 1
ATOM 1544 C CA . ARG A 1 202 ? 32.891 -33.300 10.556 1.00 79.88 202 ARG A CA 1
ATOM 1545 C C . ARG A 1 202 ? 32.577 -34.764 10.267 1.00 79.88 202 ARG A C 1
ATOM 1547 O O . ARG A 1 202 ? 32.657 -35.579 11.177 1.00 79.88 202 ARG A O 1
ATOM 1554 N N . GLU A 1 203 ? 32.290 -35.105 9.016 1.00 77.75 203 GLU A N 1
ATOM 1555 C CA . GLU A 1 203 ? 32.011 -36.491 8.625 1.00 77.75 203 GLU A CA 1
ATOM 1556 C C . GLU A 1 203 ? 33.201 -37.414 8.933 1.00 77.75 203 GLU A C 1
ATOM 1558 O O . GLU A 1 203 ? 33.042 -38.481 9.510 1.00 77.75 203 GLU A O 1
ATOM 1563 N N . TYR A 1 204 ? 34.425 -36.976 8.634 1.00 80.81 204 TYR A N 1
ATOM 1564 C CA . TYR A 1 204 ? 35.615 -37.821 8.771 1.00 80.81 204 TYR A CA 1
ATOM 1565 C C . TYR A 1 204 ? 36.183 -37.966 10.183 1.00 80.81 204 TYR A C 1
ATOM 1567 O O . TYR A 1 204 ? 37.090 -38.782 10.366 1.00 80.81 204 TYR A O 1
ATOM 1575 N N . VAL A 1 205 ? 35.727 -37.169 11.154 1.00 82.25 205 VAL A N 1
ATOM 1576 C CA . VAL A 1 205 ? 36.214 -37.254 12.543 1.00 82.25 205 VAL A CA 1
ATOM 1577 C C . VAL A 1 205 ? 35.113 -37.317 13.599 1.00 82.25 205 VAL A C 1
ATOM 1579 O O . VAL A 1 205 ? 35.325 -37.948 14.630 1.00 82.25 205 VAL A O 1
ATOM 1582 N N . VAL A 1 206 ? 33.950 -36.699 13.372 1.00 80.75 206 VAL A N 1
ATOM 1583 C CA . VAL A 1 206 ? 32.829 -36.700 14.328 1.00 80.75 206 VAL A CA 1
ATOM 1584 C C . VAL A 1 206 ? 31.913 -37.891 14.087 1.00 80.75 206 VAL A C 1
ATOM 1586 O O . VAL A 1 206 ? 31.546 -38.554 15.050 1.00 80.75 206 VAL A O 1
ATOM 1589 N N . ALA A 1 207 ? 31.581 -38.211 12.830 1.00 74.56 207 ALA A N 1
ATOM 1590 C CA . ALA A 1 207 ? 30.753 -39.388 12.537 1.00 74.56 207 ALA A CA 1
ATOM 1591 C C . ALA A 1 207 ? 31.476 -40.705 12.885 1.00 74.56 207 ALA A C 1
ATOM 1593 O O . ALA A 1 207 ? 30.848 -41.659 13.327 1.00 74.56 207 ALA A O 1
ATOM 1594 N N . GLU A 1 208 ? 32.807 -40.718 12.772 1.00 76.94 208 GLU A N 1
ATOM 1595 C CA . GLU A 1 208 ? 33.679 -41.818 13.215 1.00 76.94 208 GLU A CA 1
ATOM 1596 C C . GLU A 1 208 ? 33.849 -41.887 14.751 1.00 76.94 208 GLU A C 1
ATOM 1598 O O . GLU A 1 208 ? 34.482 -42.807 15.268 1.00 76.94 208 GLU A O 1
ATOM 1603 N N . GLY A 1 209 ? 33.326 -40.904 15.496 1.00 77.56 209 GLY A N 1
ATOM 1604 C CA . GLY A 1 209 ? 33.383 -40.851 16.960 1.00 77.56 209 GLY A CA 1
ATOM 1605 C C . GLY A 1 209 ? 34.735 -40.436 17.557 1.00 77.56 209 GLY A C 1
ATOM 1606 O O . GLY A 1 209 ? 34.928 -40.565 18.762 1.00 77.56 209 GLY A O 1
ATOM 1607 N N . TRP A 1 210 ? 35.686 -39.939 16.759 1.00 85.00 210 TRP A N 1
ATOM 1608 C CA . TRP A 1 210 ? 37.027 -39.565 17.242 1.00 85.00 210 TRP A CA 1
ATOM 1609 C C . TRP A 1 210 ? 37.054 -38.198 17.938 1.00 85.00 210 TRP A C 1
ATOM 1611 O O . TRP A 1 210 ? 37.887 -37.949 18.812 1.00 85.00 210 TRP A O 1
ATOM 1621 N N . VAL A 1 211 ? 36.154 -37.299 17.539 1.00 85.44 211 VAL A N 1
ATOM 1622 C CA . VAL A 1 211 ? 35.976 -35.961 18.115 1.00 85.44 211 VAL A CA 1
ATOM 1623 C C . VAL A 1 211 ? 34.490 -35.735 18.378 1.00 85.44 211 VAL A C 1
ATOM 1625 O O . VAL A 1 211 ? 33.662 -36.039 17.523 1.00 85.44 211 VAL A O 1
ATOM 1628 N N . SER A 1 212 ? 34.133 -35.182 19.539 1.00 81.12 212 SER A N 1
ATOM 1629 C CA . SER A 1 212 ? 32.735 -34.875 19.858 1.00 81.12 212 SER A CA 1
ATOM 1630 C C . SER A 1 212 ? 32.181 -33.761 18.954 1.00 81.12 212 SER A C 1
ATOM 1632 O O . SER A 1 212 ? 32.917 -32.881 18.497 1.00 81.12 212 SER A O 1
ATOM 1634 N N . ALA A 1 213 ? 30.865 -33.755 18.710 1.00 75.94 213 ALA A N 1
ATOM 1635 C CA . ALA A 1 213 ? 30.221 -32.674 17.952 1.00 75.94 213 ALA A CA 1
ATOM 1636 C C . ALA A 1 213 ? 30.440 -31.306 18.625 1.00 75.94 213 ALA A C 1
ATOM 1638 O O . ALA A 1 213 ? 30.669 -30.308 17.943 1.00 75.94 213 ALA A O 1
ATOM 1639 N N . ARG A 1 214 ? 30.463 -31.294 19.962 1.00 77.12 214 ARG A N 1
ATOM 1640 C CA . ARG A 1 214 ? 30.763 -30.130 20.794 1.00 77.12 214 ARG A CA 1
ATOM 1641 C C . ARG A 1 214 ? 32.156 -29.566 20.505 1.00 77.12 214 ARG A C 1
ATOM 1643 O O . ARG A 1 214 ? 32.273 -28.411 20.103 1.00 77.12 214 ARG A O 1
ATOM 1650 N N . ASP A 1 215 ? 33.209 -30.369 20.664 1.00 79.69 215 ASP A N 1
ATOM 1651 C CA . ASP A 1 215 ? 34.595 -29.903 20.485 1.00 79.69 215 ASP A CA 1
ATOM 1652 C C . ASP A 1 215 ? 34.855 -29.472 19.043 1.00 79.69 215 ASP A C 1
ATOM 1654 O O . ASP A 1 215 ? 35.542 -28.482 18.782 1.00 79.69 215 ASP A O 1
ATOM 1658 N N . PHE A 1 216 ? 34.229 -30.169 18.095 1.00 82.94 216 PHE A N 1
ATOM 1659 C CA . PHE A 1 216 ? 34.239 -29.780 16.697 1.00 82.94 216 PHE A CA 1
ATOM 1660 C C . PHE A 1 216 ? 33.653 -28.374 16.492 1.00 82.94 216 PHE A C 1
ATOM 1662 O O . PHE A 1 216 ? 34.276 -27.535 15.842 1.00 82.94 216 PHE A O 1
ATOM 1669 N N . LEU A 1 217 ? 32.478 -28.082 17.051 1.00 76.44 217 LEU A N 1
ATOM 1670 C CA . LEU A 1 217 ? 31.824 -26.783 16.884 1.00 76.44 217 LEU A CA 1
ATOM 1671 C C . LEU A 1 217 ? 32.546 -25.651 17.635 1.00 76.44 217 LEU A C 1
ATOM 1673 O O . LEU A 1 217 ? 32.665 -24.547 17.100 1.00 76.44 217 LEU A O 1
ATOM 1677 N N . ILE A 1 218 ? 33.100 -25.926 18.821 1.00 76.38 218 ILE A N 1
ATOM 1678 C CA . ILE A 1 218 ? 33.932 -24.969 19.569 1.00 76.38 218 ILE A CA 1
ATOM 1679 C C . ILE A 1 218 ? 35.174 -24.609 18.752 1.00 76.38 218 ILE A C 1
ATOM 1681 O O . ILE A 1 218 ? 35.474 -23.434 18.527 1.00 76.38 218 ILE A O 1
ATOM 1685 N N . GLY A 1 219 ? 35.897 -25.624 18.276 1.00 78.38 219 GLY A N 1
ATOM 1686 C CA . GLY A 1 219 ? 37.085 -25.416 17.465 1.00 78.38 219 GLY A CA 1
ATOM 1687 C C . GLY A 1 219 ? 36.773 -24.693 16.151 1.00 78.38 219 GLY A C 1
ATOM 1688 O O . GLY A 1 219 ? 37.566 -23.853 15.720 1.00 78.38 219 GLY A O 1
ATOM 1689 N N . LEU A 1 220 ? 35.615 -24.977 15.543 1.00 77.81 220 LEU A N 1
ATOM 1690 C CA . LEU A 1 220 ? 35.138 -24.316 14.333 1.00 77.81 220 LEU A CA 1
ATOM 1691 C C . LEU A 1 220 ? 34.904 -22.819 14.565 1.00 77.81 220 LEU A C 1
ATOM 1693 O O . LEU A 1 220 ? 35.427 -21.998 13.817 1.00 77.81 220 LEU A O 1
ATOM 1697 N N . ALA A 1 221 ? 34.151 -22.450 15.596 1.00 71.38 221 ALA A N 1
ATOM 1698 C CA . ALA A 1 221 ? 33.881 -21.046 15.887 1.00 71.38 221 ALA A CA 1
ATOM 1699 C C . ALA A 1 221 ? 35.175 -20.276 16.200 1.00 71.38 221 ALA A C 1
ATOM 1701 O O . ALA A 1 221 ? 35.370 -19.155 15.729 1.00 71.38 221 ALA A O 1
ATOM 1702 N N . LEU A 1 222 ? 36.100 -20.902 16.934 1.00 75.19 222 LEU A N 1
ATOM 1703 C CA . LEU A 1 222 ? 37.377 -20.287 17.284 1.00 75.19 222 LEU A CA 1
ATOM 1704 C C . LEU A 1 222 ? 38.275 -20.092 16.065 1.00 75.19 222 LEU A C 1
ATOM 1706 O O . LEU A 1 222 ? 38.850 -19.016 15.924 1.00 75.19 222 LEU A O 1
ATOM 1710 N N . ILE A 1 223 ? 38.385 -21.071 15.156 1.00 76.69 223 ILE A N 1
ATOM 1711 C CA . ILE A 1 223 ? 39.246 -20.909 13.976 1.00 76.69 223 ILE A CA 1
ATOM 1712 C C . ILE A 1 223 ? 38.780 -19.780 13.053 1.00 76.69 223 ILE A C 1
ATOM 1714 O O . ILE A 1 223 ? 39.632 -19.099 12.489 1.00 76.69 223 ILE A O 1
ATOM 1718 N N . GLN A 1 224 ? 37.472 -19.518 12.955 1.00 72.12 224 GLN A N 1
ATOM 1719 C CA . GLN A 1 224 ? 36.950 -18.387 12.170 1.00 72.12 224 GLN A CA 1
ATOM 1720 C C . GLN A 1 224 ? 37.366 -17.023 12.749 1.00 72.12 224 GLN A C 1
ATOM 1722 O O . GLN A 1 224 ? 37.347 -16.023 12.035 1.00 72.12 224 GLN A O 1
ATOM 1727 N N . GLY A 1 225 ? 37.768 -16.978 14.024 1.00 68.19 225 GLY A N 1
ATOM 1728 C CA . GLY A 1 225 ? 38.311 -15.789 14.680 1.00 68.19 225 GLY A CA 1
ATOM 1729 C C . GLY A 1 225 ? 39.822 -15.589 14.505 1.00 68.19 225 GLY A C 1
ATOM 1730 O O . GLY A 1 225 ? 40.329 -14.527 14.865 1.00 68.19 225 GLY A O 1
ATOM 1731 N N . PHE A 1 226 ? 40.561 -16.566 13.961 1.00 71.00 226 PHE A N 1
ATOM 1732 C CA . PHE A 1 226 ? 42.016 -16.474 13.788 1.00 71.00 226 PHE A CA 1
ATOM 1733 C C . PHE A 1 226 ? 42.416 -16.198 12.330 1.00 71.00 226 PHE A C 1
ATOM 1735 O O . PHE A 1 226 ? 41.846 -16.775 11.405 1.00 71.00 226 PHE A O 1
ATOM 1742 N N . PRO A 1 227 ? 43.454 -15.374 12.087 1.00 64.56 227 PRO A N 1
ATOM 1743 C CA . PRO A 1 227 ? 43.976 -15.169 10.743 1.00 64.56 227 PRO A CA 1
ATOM 1744 C C . PRO A 1 227 ? 44.652 -16.445 10.225 1.00 64.56 227 PRO A C 1
ATOM 1746 O O . PRO A 1 227 ? 45.519 -17.023 10.882 1.00 64.56 227 PRO A O 1
ATOM 1749 N N . GLY A 1 228 ? 44.291 -16.872 9.016 1.00 67.12 228 GLY A N 1
ATOM 1750 C CA . GLY A 1 228 ? 44.933 -17.997 8.336 1.00 67.12 228 GLY A CA 1
ATOM 1751 C C . GLY A 1 228 ? 43.956 -18.851 7.528 1.00 67.12 228 GLY A C 1
ATOM 1752 O O . GLY A 1 228 ? 42.760 -18.572 7.489 1.00 67.12 228 GLY A O 1
ATOM 1753 N N . PRO A 1 229 ? 44.448 -19.894 6.838 1.00 73.81 229 PRO A N 1
ATOM 1754 C CA . PRO A 1 229 ? 43.581 -20.801 6.103 1.00 73.81 229 PRO A CA 1
ATOM 1755 C C . PRO A 1 229 ? 42.769 -21.669 7.072 1.00 73.81 229 PRO A C 1
ATOM 1757 O O . PRO A 1 229 ? 43.340 -22.398 7.882 1.00 73.81 229 PRO A O 1
ATOM 1760 N N . ASN A 1 230 ? 41.443 -21.678 6.917 1.00 74.50 230 ASN A N 1
ATOM 1761 C CA . ASN A 1 230 ? 40.526 -22.525 7.701 1.00 74.50 230 ASN A CA 1
ATOM 1762 C C . ASN A 1 230 ? 40.845 -24.031 7.603 1.00 74.50 230 ASN A C 1
ATOM 1764 O O . ASN A 1 230 ? 40.441 -24.808 8.456 1.00 74.50 230 ASN A O 1
ATOM 1768 N N . PHE A 1 231 ? 41.621 -24.453 6.601 1.00 76.75 231 PHE A N 1
ATOM 1769 C CA . PHE A 1 231 ? 42.180 -25.805 6.489 1.00 76.75 231 PHE A CA 1
ATOM 1770 C C . PHE A 1 231 ? 43.056 -26.207 7.682 1.00 76.75 231 PHE A C 1
ATOM 1772 O O . PHE A 1 231 ? 43.160 -27.389 8.001 1.00 76.75 231 PHE A O 1
ATOM 1779 N N . ASN A 1 232 ? 43.628 -25.231 8.395 1.00 81.94 232 ASN A N 1
ATOM 1780 C CA . ASN A 1 232 ? 44.359 -25.470 9.638 1.00 81.94 232 ASN A CA 1
ATOM 1781 C C . ASN A 1 232 ? 43.474 -26.093 10.733 1.00 81.94 232 ASN A C 1
ATOM 1783 O O . ASN A 1 232 ? 44.003 -26.592 11.725 1.00 81.94 232 ASN A O 1
ATOM 1787 N N . PHE A 1 233 ? 42.149 -26.112 10.552 1.00 86.88 233 PHE A N 1
ATOM 1788 C CA . PHE A 1 233 ? 41.223 -26.815 11.431 1.00 86.88 233 PHE A CA 1
ATOM 1789 C C . PHE A 1 233 ? 41.482 -28.324 11.468 1.00 86.88 233 PHE A C 1
ATOM 1791 O O . PHE A 1 233 ? 41.380 -28.938 12.525 1.00 86.88 233 PHE A O 1
ATOM 1798 N N . ALA A 1 234 ? 41.934 -28.913 10.357 1.00 87.69 234 ALA A N 1
ATOM 1799 C CA . ALA A 1 234 ? 42.335 -30.318 10.319 1.00 87.69 234 ALA A CA 1
ATOM 1800 C C . ALA A 1 234 ? 43.458 -30.625 11.327 1.00 87.69 234 ALA A C 1
ATOM 1802 O O . ALA A 1 234 ? 43.450 -31.675 11.957 1.00 87.69 234 ALA A O 1
ATOM 1803 N N . VAL A 1 235 ? 44.384 -29.683 11.550 1.00 90.06 235 VAL A N 1
ATOM 1804 C CA . VAL A 1 235 ? 45.471 -29.817 12.538 1.00 90.06 235 VAL A CA 1
ATOM 1805 C C . VAL A 1 235 ? 44.925 -29.855 13.967 1.00 90.06 235 VAL A C 1
ATOM 1807 O O . VAL A 1 235 ? 45.432 -30.600 14.800 1.00 90.06 235 VAL A O 1
ATOM 1810 N N . TYR A 1 236 ? 43.886 -29.063 14.250 1.00 91.00 236 TYR A N 1
ATOM 1811 C CA . TYR A 1 236 ? 43.178 -29.087 15.532 1.00 91.00 236 TYR A CA 1
ATOM 1812 C C . TYR A 1 236 ? 42.476 -30.437 15.749 1.00 91.00 236 TYR A C 1
ATOM 1814 O O . TYR A 1 236 ? 42.700 -31.084 16.770 1.00 91.00 236 TYR A O 1
ATOM 1822 N N . LEU A 1 237 ? 41.710 -30.899 14.757 1.00 90.81 237 LEU A N 1
ATOM 1823 C CA . LEU A 1 237 ? 40.978 -32.166 14.832 1.00 90.81 237 LEU A CA 1
ATOM 1824 C C . LEU A 1 237 ? 41.915 -33.370 14.929 1.00 90.81 237 LEU A C 1
ATOM 1826 O O . LEU A 1 237 ? 41.652 -34.287 15.696 1.00 90.81 237 LEU A O 1
ATOM 1830 N N . GLY A 1 238 ? 43.033 -33.352 14.201 1.00 90.38 238 GLY A N 1
ATOM 1831 C CA . GLY A 1 238 ? 44.036 -34.410 14.266 1.00 90.38 238 GLY A CA 1
ATOM 1832 C C . GLY A 1 238 ? 44.723 -34.499 15.623 1.00 90.38 238 GLY A C 1
ATOM 1833 O O . GLY A 1 238 ? 44.954 -35.599 16.119 1.00 90.38 238 GLY A O 1
ATOM 1834 N N . ALA A 1 239 ? 45.011 -33.356 16.252 1.00 91.25 239 ALA A N 1
ATOM 1835 C CA . ALA A 1 239 ? 45.565 -33.324 17.601 1.00 91.25 239 ALA A CA 1
ATOM 1836 C C . ALA A 1 239 ? 44.584 -33.894 18.635 1.00 91.25 239 ALA A C 1
ATOM 1838 O O . ALA A 1 239 ? 44.987 -34.683 19.487 1.00 91.25 239 ALA A O 1
ATOM 1839 N N . LEU A 1 240 ? 43.304 -33.524 18.530 1.00 89.19 240 LEU A N 1
ATOM 1840 C CA . LEU A 1 240 ? 42.261 -33.950 19.460 1.00 89.19 240 LEU A CA 1
ATOM 1841 C C . LEU A 1 240 ? 41.886 -35.430 19.281 1.00 89.19 240 LEU A C 1
ATOM 1843 O O . LEU A 1 240 ? 41.804 -36.157 20.263 1.00 89.19 240 LEU A O 1
ATOM 1847 N N . ALA A 1 241 ? 41.759 -35.905 18.039 1.00 89.25 241 ALA A N 1
ATOM 1848 C CA . ALA A 1 241 ? 41.516 -37.317 17.738 1.00 89.25 241 ALA A CA 1
ATOM 1849 C C . ALA A 1 241 ? 42.647 -38.220 18.262 1.00 89.25 241 ALA A C 1
ATOM 1851 O O . ALA A 1 241 ? 42.387 -39.289 18.808 1.00 89.25 241 ALA A O 1
ATOM 1852 N N . ALA A 1 242 ? 43.908 -37.785 18.131 1.00 89.06 242 ALA A N 1
ATOM 1853 C CA . ALA A 1 242 ? 45.045 -38.511 18.692 1.00 89.06 242 ALA A CA 1
ATOM 1854 C C . ALA A 1 242 ? 45.039 -38.491 20.229 1.00 89.06 242 ALA A C 1
ATOM 1856 O O . ALA A 1 242 ? 45.268 -39.533 20.838 1.00 89.06 242 ALA A O 1
ATOM 1857 N N . PHE A 1 243 ? 44.736 -37.340 20.841 1.00 87.00 243 PHE A N 1
ATOM 1858 C CA . PHE A 1 243 ? 44.642 -37.195 22.297 1.00 87.00 243 PHE A CA 1
ATOM 1859 C C . PHE A 1 243 ? 43.566 -38.105 22.903 1.00 87.00 243 PHE A C 1
ATOM 1861 O O . PHE A 1 243 ? 43.861 -38.867 23.821 1.00 87.00 243 PHE A O 1
ATOM 1868 N N . ASN A 1 244 ? 42.351 -38.087 22.343 1.00 84.94 244 ASN A N 1
ATOM 1869 C CA . ASN A 1 244 ? 41.210 -38.880 22.816 1.00 84.94 244 ASN A CA 1
ATOM 1870 C C . ASN A 1 244 ? 41.468 -40.394 22.761 1.00 84.94 244 ASN A C 1
ATOM 1872 O O . ASN A 1 244 ? 40.865 -41.157 23.508 1.00 84.94 244 ASN A O 1
ATOM 1876 N N . ALA A 1 245 ? 42.385 -40.827 21.897 1.00 83.81 245 ALA A N 1
ATOM 1877 C CA . ALA A 1 245 ? 42.784 -42.220 21.747 1.00 83.81 245 ALA A CA 1
ATOM 1878 C C . ALA A 1 245 ? 44.111 -42.574 22.444 1.00 83.81 245 ALA A C 1
ATOM 1880 O O . ALA A 1 245 ? 44.660 -43.647 22.200 1.00 83.81 245 ALA A O 1
ATOM 1881 N N . GLY A 1 246 ? 44.654 -41.683 23.283 1.00 83.50 246 GLY A N 1
ATOM 1882 C CA . GLY A 1 246 ? 45.871 -41.930 24.066 1.00 83.50 246 GLY A CA 1
ATOM 1883 C C . GLY A 1 246 ? 47.191 -41.819 23.290 1.00 83.50 246 GLY A C 1
ATOM 1884 O O . GLY A 1 246 ? 48.237 -42.220 23.799 1.00 83.50 246 GLY A O 1
ATOM 1885 N N . TYR A 1 247 ? 47.180 -41.274 22.070 1.00 88.19 247 TYR A N 1
ATOM 1886 C CA . TYR A 1 247 ? 48.383 -41.003 21.278 1.00 88.19 247 TYR A CA 1
ATOM 1887 C C . TYR A 1 247 ? 48.916 -39.581 21.510 1.00 88.19 247 TYR A C 1
ATOM 1889 O O . TYR A 1 247 ? 48.231 -38.703 22.030 1.00 88.19 247 TYR A O 1
ATOM 1897 N N . SER A 1 248 ? 50.150 -39.319 21.061 1.00 89.50 248 SER A N 1
ATOM 1898 C CA . SER A 1 248 ? 50.724 -37.968 21.095 1.00 89.50 248 SER A CA 1
ATOM 1899 C C . SER A 1 248 ? 49.887 -36.992 20.249 1.00 89.50 248 SER A C 1
ATOM 1901 O O . SER A 1 248 ? 49.797 -37.174 19.027 1.00 89.50 248 SER A O 1
ATOM 1903 N N . PRO A 1 249 ? 49.353 -35.903 20.837 1.00 88.12 249 PRO A N 1
ATOM 1904 C CA . PRO A 1 249 ? 48.590 -34.900 20.092 1.00 88.12 249 PRO A CA 1
ATOM 1905 C C . PRO A 1 249 ? 49.422 -34.245 18.984 1.00 88.12 249 PRO A C 1
ATOM 1907 O O . PRO A 1 249 ? 48.895 -33.863 17.940 1.00 88.12 249 PRO A O 1
ATOM 1910 N N . ALA A 1 250 ? 50.741 -34.126 19.184 1.00 89.25 250 ALA A N 1
ATOM 1911 C CA . ALA A 1 250 ? 51.653 -33.554 18.195 1.00 89.25 250 ALA A CA 1
ATOM 1912 C C . ALA A 1 250 ? 51.766 -34.446 16.950 1.00 89.25 250 ALA A C 1
ATOM 1914 O O . ALA A 1 250 ? 51.775 -33.940 15.827 1.00 89.25 250 ALA A O 1
ATOM 1915 N N . ALA A 1 251 ? 51.783 -35.770 17.134 1.00 88.88 251 ALA A N 1
ATOM 1916 C CA . ALA A 1 251 ? 51.796 -36.719 16.024 1.00 88.88 251 ALA A CA 1
ATOM 1917 C C . ALA A 1 251 ? 50.499 -36.633 15.203 1.00 88.88 251 ALA A C 1
ATOM 1919 O O . ALA A 1 251 ? 50.553 -36.546 13.976 1.00 88.88 251 ALA A O 1
ATOM 1920 N N . GLY A 1 252 ? 49.342 -36.567 15.873 1.00 91.06 252 GLY A N 1
ATOM 1921 C CA . GLY A 1 252 ? 48.047 -36.368 15.216 1.00 91.06 252 GLY A CA 1
ATOM 1922 C C . GLY A 1 252 ? 47.960 -35.053 14.434 1.00 91.06 252 GLY A C 1
ATOM 1923 O O . GLY A 1 252 ? 47.508 -35.036 13.289 1.00 91.06 252 GLY A O 1
ATOM 1924 N N . ALA A 1 253 ? 48.467 -33.959 15.011 1.00 91.00 253 ALA A N 1
ATOM 1925 C CA . ALA A 1 253 ? 48.522 -32.645 14.369 1.00 91.00 253 ALA A CA 1
ATOM 1926 C C . ALA A 1 253 ? 49.354 -32.653 13.073 1.00 91.00 253 ALA A C 1
ATOM 1928 O O . ALA A 1 253 ? 48.908 -32.140 12.044 1.00 91.00 253 ALA A O 1
ATOM 1929 N N . VAL A 1 254 ? 50.552 -33.248 13.113 1.00 93.38 254 VAL A N 1
ATOM 1930 C CA . VAL A 1 254 ? 51.459 -33.334 11.957 1.00 93.38 254 VAL A CA 1
ATOM 1931 C C . VAL A 1 254 ? 50.866 -34.217 10.864 1.00 93.38 254 VAL A C 1
ATOM 1933 O O . VAL A 1 254 ? 50.864 -33.821 9.700 1.00 93.38 254 VAL A O 1
ATOM 1936 N N . LEU A 1 255 ? 50.318 -35.381 11.218 1.00 92.62 255 LEU A N 1
ATOM 1937 C CA . LEU A 1 255 ? 49.704 -36.283 10.243 1.00 92.62 255 LEU A CA 1
ATOM 1938 C C . LEU A 1 255 ? 48.489 -35.651 9.564 1.00 92.62 255 LEU A C 1
ATOM 1940 O O . LEU A 1 255 ? 48.351 -35.762 8.347 1.00 92.62 255 LEU A O 1
ATOM 1944 N N . ALA A 1 256 ? 47.651 -34.932 10.313 1.00 91.62 256 ALA A N 1
ATOM 1945 C CA . ALA A 1 256 ? 46.528 -34.212 9.728 1.00 91.62 256 ALA A CA 1
ATOM 1946 C C . ALA A 1 256 ? 46.980 -33.048 8.834 1.00 91.62 256 ALA A C 1
ATOM 1948 O O . ALA A 1 256 ? 46.413 -32.860 7.759 1.00 91.62 256 ALA A O 1
ATOM 1949 N N . PHE A 1 257 ? 48.030 -32.312 9.222 1.00 91.62 257 PHE A N 1
ATOM 1950 C CA . PHE A 1 257 ? 48.629 -31.264 8.391 1.00 91.62 257 PHE A CA 1
ATOM 1951 C C . PHE A 1 257 ? 49.163 -31.824 7.066 1.00 91.62 257 PHE A C 1
ATOM 1953 O O . PHE A 1 257 ? 48.827 -31.325 5.992 1.00 91.62 257 PHE A O 1
ATOM 1960 N N . VAL A 1 258 ? 49.968 -32.887 7.123 1.00 92.50 258 VAL A N 1
ATOM 1961 C CA . VAL A 1 258 ? 50.529 -33.511 5.919 1.00 92.50 258 VAL A CA 1
ATOM 1962 C C . VAL A 1 258 ? 49.410 -34.090 5.055 1.00 92.50 258 VAL A C 1
ATOM 1964 O O . VAL A 1 258 ? 49.387 -33.831 3.856 1.00 92.50 258 VAL A O 1
ATOM 1967 N N . GLY A 1 259 ? 48.455 -34.808 5.651 1.00 91.31 259 GLY A N 1
ATOM 1968 C CA . GLY A 1 259 ? 47.320 -35.386 4.935 1.00 91.31 259 GLY A CA 1
ATOM 1969 C C . GLY A 1 259 ? 46.503 -34.331 4.189 1.00 91.31 259 GLY A C 1
ATOM 1970 O O . GLY A 1 259 ? 46.267 -34.475 2.996 1.00 91.31 259 GLY A O 1
ATOM 1971 N N . ILE A 1 260 ? 46.128 -33.233 4.849 1.00 89.69 260 ILE A N 1
ATOM 1972 C CA . ILE A 1 260 ? 45.229 -32.241 4.246 1.00 89.69 260 ILE A CA 1
ATOM 1973 C C . ILE A 1 260 ? 45.923 -31.339 3.208 1.00 89.69 260 ILE A C 1
ATOM 1975 O O . ILE A 1 260 ? 45.303 -30.976 2.210 1.00 89.69 260 ILE A O 1
ATOM 1979 N N . PHE A 1 261 ? 47.197 -30.967 3.409 1.00 89.81 261 PHE A N 1
ATOM 1980 C CA . PHE A 1 261 ? 47.879 -29.977 2.558 1.00 89.81 261 PHE A CA 1
ATOM 1981 C C . PHE A 1 261 ? 48.726 -30.590 1.438 1.00 89.81 261 PHE A C 1
ATOM 1983 O O . PHE A 1 261 ? 48.834 -29.990 0.364 1.00 89.81 261 PHE A O 1
ATOM 1990 N N . LEU A 1 262 ? 49.335 -31.762 1.651 1.00 90.81 262 LEU A N 1
ATOM 1991 C CA . LEU A 1 262 ? 50.260 -32.354 0.680 1.00 90.81 262 LEU A CA 1
ATOM 1992 C C . LEU A 1 262 ? 49.604 -32.649 -0.686 1.00 90.81 262 LEU A C 1
ATOM 1994 O O . LEU A 1 262 ? 50.207 -32.265 -1.692 1.00 90.81 262 LEU A O 1
ATOM 1998 N N . PRO A 1 263 ? 48.389 -33.237 -0.776 1.00 90.44 263 PRO A N 1
ATOM 1999 C CA . PRO A 1 263 ? 47.723 -33.481 -2.059 1.00 90.44 263 PRO A CA 1
ATOM 2000 C C . PRO A 1 263 ? 47.561 -32.211 -2.897 1.00 90.44 263 PRO A C 1
ATOM 2002 O O . PRO A 1 263 ? 47.935 -32.180 -4.072 1.00 90.44 263 PRO A O 1
ATOM 2005 N N . GLY A 1 264 ? 47.064 -31.136 -2.277 1.00 85.12 264 GLY A N 1
ATOM 2006 C CA . GLY A 1 264 ? 46.865 -29.848 -2.932 1.00 85.12 264 GLY A CA 1
ATOM 2007 C C . GLY A 1 264 ? 48.184 -29.216 -3.374 1.00 85.12 264 GLY A C 1
ATOM 2008 O O . GLY A 1 264 ? 48.295 -28.772 -4.515 1.00 85.12 264 GLY A O 1
ATOM 2009 N N . LEU A 1 265 ? 49.211 -29.229 -2.516 1.00 88.25 265 LEU A N 1
ATOM 2010 C CA . LEU A 1 265 ? 50.535 -28.703 -2.859 1.00 88.25 265 LEU A CA 1
ATOM 2011 C C . LEU A 1 265 ? 51.142 -29.441 -4.058 1.00 88.25 265 LEU A C 1
ATOM 2013 O O . LEU A 1 265 ? 51.576 -28.790 -5.008 1.00 88.25 265 LEU A O 1
ATOM 2017 N N . VAL A 1 266 ? 51.134 -30.775 -4.063 1.00 89.31 266 VAL A N 1
ATOM 2018 C CA . VAL A 1 266 ? 51.683 -31.573 -5.173 1.00 89.31 266 VAL A CA 1
ATOM 2019 C C . VAL A 1 266 ? 50.885 -31.342 -6.458 1.00 89.31 266 VAL A C 1
ATOM 2021 O O . VAL A 1 266 ? 51.466 -31.066 -7.512 1.00 89.31 266 VAL A O 1
ATOM 2024 N N . THR A 1 267 ? 49.555 -31.366 -6.368 1.00 85.12 267 THR A N 1
ATOM 2025 C CA . THR A 1 267 ? 48.662 -31.225 -7.526 1.00 85.12 267 THR A CA 1
ATOM 2026 C C . THR A 1 267 ? 48.738 -29.829 -8.144 1.00 85.12 267 THR A C 1
ATOM 2028 O O . THR A 1 267 ? 48.794 -29.709 -9.366 1.00 85.12 267 THR A O 1
ATOM 2031 N N . VAL A 1 268 ? 48.828 -28.761 -7.341 1.00 85.50 268 VAL A N 1
ATOM 2032 C CA . VAL A 1 268 ? 48.994 -27.384 -7.842 1.00 85.50 268 VAL A CA 1
ATOM 2033 C C . VAL A 1 268 ? 50.299 -27.238 -8.624 1.00 85.50 268 VAL A C 1
ATOM 2035 O O . VAL A 1 268 ? 50.285 -26.706 -9.734 1.00 85.50 268 VAL A O 1
ATOM 2038 N N . HIS A 1 269 ? 51.417 -27.750 -8.103 1.00 85.81 269 HIS A N 1
ATOM 2039 C CA . HIS A 1 269 ? 52.706 -27.683 -8.801 1.00 85.81 269 HIS A CA 1
ATOM 2040 C C . HIS A 1 269 ? 52.720 -28.549 -10.071 1.00 85.81 269 HIS A C 1
ATOM 2042 O O . HIS A 1 269 ? 53.282 -28.138 -11.091 1.00 85.81 269 HIS A O 1
ATOM 2048 N N . GLY A 1 270 ? 52.040 -29.700 -10.041 1.00 86.69 270 GLY A N 1
ATOM 2049 C CA . GLY A 1 270 ? 51.822 -30.553 -11.209 1.00 86.69 270 GLY A CA 1
ATOM 2050 C C . GLY A 1 270 ? 51.023 -29.849 -12.311 1.00 86.69 270 GLY A C 1
ATOM 2051 O O . GLY A 1 270 ? 51.494 -29.702 -13.444 1.00 86.69 270 GLY A O 1
ATOM 2052 N N . ILE A 1 271 ? 49.845 -29.323 -11.958 1.00 85.31 271 ILE A N 1
ATOM 2053 C CA . ILE A 1 271 ? 48.954 -28.601 -12.872 1.00 85.31 271 ILE A CA 1
ATOM 2054 C C . ILE A 1 271 ? 49.629 -27.340 -13.403 1.00 85.31 271 ILE A C 1
ATOM 2056 O O . ILE A 1 271 ? 49.506 -27.071 -14.589 1.00 85.31 271 ILE A O 1
ATOM 2060 N N . MET A 1 272 ? 50.388 -26.584 -12.602 1.00 82.88 272 MET A N 1
ATOM 2061 C CA . MET A 1 272 ? 51.103 -25.389 -13.077 1.00 82.88 272 MET A CA 1
ATOM 2062 C C . MET A 1 272 ? 52.040 -25.679 -14.258 1.00 82.88 272 MET A C 1
ATOM 2064 O O . MET A 1 272 ? 52.145 -24.852 -15.171 1.00 82.88 272 MET A O 1
ATOM 2068 N N . GLY A 1 273 ? 52.700 -26.843 -14.263 1.00 81.69 273 GLY A N 1
ATOM 2069 C CA . GLY A 1 273 ? 53.544 -27.280 -15.375 1.00 81.69 273 GLY A CA 1
ATOM 2070 C C . GLY A 1 273 ? 52.741 -27.531 -16.656 1.00 81.69 273 GLY A C 1
ATOM 2071 O O . GLY A 1 273 ? 53.158 -27.109 -17.736 1.00 81.69 273 GLY A O 1
ATOM 2072 N N . VAL A 1 274 ? 51.569 -28.161 -16.536 1.00 82.56 274 VAL A N 1
ATOM 2073 C CA . VAL A 1 274 ? 50.670 -28.489 -17.661 1.00 82.56 274 VAL A CA 1
ATOM 2074 C C . VAL A 1 274 ? 49.872 -27.265 -18.134 1.00 82.56 274 VAL A C 1
ATOM 2076 O O . VAL A 1 274 ? 49.689 -27.052 -19.331 1.00 82.56 274 VAL A O 1
ATOM 2079 N N . TRP A 1 275 ? 49.459 -26.397 -17.210 1.00 82.00 275 TRP A N 1
ATOM 2080 C CA . TRP A 1 275 ? 48.630 -25.214 -17.438 1.00 82.00 275 TRP A CA 1
ATOM 2081 C C . TRP A 1 275 ? 49.249 -24.249 -18.443 1.00 82.00 275 TRP A C 1
ATOM 2083 O O . TRP A 1 275 ? 48.538 -23.657 -19.254 1.00 82.00 275 TRP A O 1
ATOM 2093 N N . ARG A 1 276 ? 50.584 -24.117 -18.442 1.00 75.25 276 ARG A N 1
ATOM 2094 C CA . ARG A 1 276 ? 51.298 -23.302 -19.437 1.00 75.25 276 ARG A CA 1
ATOM 2095 C C . ARG A 1 276 ? 51.013 -23.749 -20.873 1.00 75.25 276 ARG A C 1
ATOM 2097 O O . ARG A 1 276 ? 50.934 -22.881 -21.736 1.00 75.25 276 ARG A O 1
ATOM 2104 N N . ALA A 1 277 ? 50.834 -25.050 -21.109 1.00 78.31 277 ALA A N 1
ATOM 2105 C CA . ALA A 1 277 ? 50.569 -25.611 -22.431 1.00 78.31 277 ALA A CA 1
ATOM 2106 C C . ALA A 1 277 ? 49.083 -25.532 -22.823 1.00 78.31 277 ALA A C 1
ATOM 2108 O O . ALA A 1 277 ? 48.771 -25.243 -23.974 1.00 78.31 277 ALA A O 1
ATOM 2109 N N . VAL A 1 278 ? 48.165 -25.743 -21.871 1.00 82.06 278 VAL A N 1
ATOM 2110 C CA . VAL A 1 278 ? 46.731 -25.921 -22.178 1.00 82.06 278 VAL A CA 1
ATOM 2111 C C . VAL A 1 278 ? 45.870 -24.665 -21.994 1.00 82.06 278 VAL A C 1
ATOM 2113 O O . VAL A 1 278 ? 44.802 -24.571 -22.593 1.00 82.06 278 VAL A O 1
ATOM 2116 N N . ARG A 1 279 ? 46.319 -23.649 -21.235 1.00 76.94 279 ARG A N 1
ATOM 2117 C CA . ARG A 1 279 ? 45.528 -22.425 -20.946 1.00 76.94 279 ARG A CA 1
ATOM 2118 C C . ARG A 1 279 ? 45.096 -21.632 -22.189 1.00 76.94 279 ARG A C 1
ATOM 2120 O O . ARG A 1 279 ? 44.157 -20.839 -22.137 1.00 76.94 279 ARG A O 1
ATOM 2127 N N . GLY A 1 280 ? 45.814 -21.803 -23.299 1.00 75.00 280 GLY A N 1
ATOM 2128 C CA . GLY A 1 280 ? 45.516 -21.139 -24.566 1.00 75.00 280 GLY A CA 1
ATOM 2129 C C . GLY A 1 280 ? 44.330 -21.754 -25.309 1.00 75.00 280 GLY A C 1
ATOM 2130 O O . GLY A 1 280 ? 43.727 -21.074 -26.136 1.00 75.00 280 GLY A O 1
ATOM 2131 N N . TRP A 1 281 ? 43.978 -23.006 -25.011 1.00 85.94 281 TRP A N 1
ATOM 2132 C CA . TRP A 1 281 ? 43.016 -23.779 -25.788 1.00 85.94 281 TRP A CA 1
ATOM 2133 C C . TRP A 1 281 ? 41.572 -23.335 -25.531 1.00 85.94 281 TRP A C 1
ATOM 2135 O O . TRP A 1 281 ? 41.152 -23.117 -24.394 1.00 85.94 281 TRP A O 1
ATOM 2145 N N . ARG A 1 282 ? 40.789 -23.217 -26.611 1.00 82.88 282 ARG A N 1
ATOM 2146 C CA . ARG A 1 282 ? 39.407 -22.702 -26.571 1.00 82.88 282 ARG A CA 1
ATOM 2147 C C . ARG A 1 282 ? 38.477 -23.575 -25.723 1.00 82.88 282 ARG A C 1
ATOM 2149 O O . ARG A 1 282 ? 37.702 -23.042 -24.936 1.00 82.88 282 ARG A O 1
ATOM 2156 N N . TRP A 1 283 ? 38.595 -24.899 -25.836 1.00 84.00 283 TRP A N 1
ATOM 2157 C CA . TRP A 1 283 ? 37.781 -25.841 -25.063 1.00 84.00 283 TRP A CA 1
ATOM 2158 C C . TRP A 1 283 ? 38.105 -25.802 -23.564 1.00 84.00 283 TRP A C 1
ATOM 2160 O O . TRP A 1 283 ? 37.199 -25.901 -22.746 1.00 84.00 283 TRP A O 1
ATOM 2170 N N . VAL A 1 284 ? 39.363 -25.544 -23.189 1.00 84.81 284 VAL A N 1
ATOM 2171 C CA . VAL A 1 284 ? 39.769 -25.389 -21.782 1.00 84.81 284 VAL A CA 1
ATOM 2172 C C . VAL A 1 284 ? 39.128 -24.142 -21.170 1.00 84.81 284 VAL A C 1
ATOM 2174 O O . VAL A 1 284 ? 38.572 -24.214 -20.079 1.00 84.81 284 VAL A O 1
ATOM 2177 N N . ARG A 1 285 ? 39.127 -23.006 -21.884 1.00 84.50 285 ARG A N 1
ATOM 2178 C CA . ARG A 1 285 ? 38.452 -21.776 -21.418 1.00 84.50 285 ARG A CA 1
ATOM 2179 C C . ARG A 1 285 ? 36.944 -21.974 -21.245 1.00 84.50 285 ARG A C 1
ATOM 2181 O O . ARG A 1 285 ? 36.385 -21.517 -20.251 1.00 84.50 285 ARG A O 1
ATOM 2188 N N . SER A 1 286 ? 36.310 -22.673 -22.186 1.00 86.50 286 SER A N 1
ATOM 2189 C CA . SER A 1 286 ? 34.884 -23.007 -22.116 1.00 86.50 286 SER A CA 1
ATOM 2190 C C . SER A 1 286 ? 34.569 -23.947 -20.944 1.00 86.50 286 SER A C 1
ATOM 2192 O O . SER A 1 286 ? 33.644 -23.681 -20.177 1.00 86.50 286 SER A O 1
ATOM 2194 N N . ALA A 1 287 ? 35.380 -24.983 -20.711 1.00 88.19 287 ALA A N 1
ATOM 2195 C CA . ALA A 1 287 ? 35.197 -25.896 -19.582 1.00 88.19 287 ALA A CA 1
ATOM 2196 C C . ALA A 1 287 ? 35.329 -25.181 -18.227 1.00 88.19 287 ALA A C 1
ATOM 2198 O O . ALA A 1 287 ? 34.496 -25.353 -17.341 1.00 88.19 287 ALA A O 1
ATOM 2199 N N . LEU A 1 288 ? 36.336 -24.317 -18.071 1.00 86.81 288 LEU A N 1
ATOM 2200 C CA . LEU A 1 288 ? 36.562 -23.566 -16.829 1.00 86.81 288 LEU A CA 1
ATOM 2201 C C . LEU A 1 288 ? 35.395 -22.643 -16.474 1.00 86.81 288 LEU A C 1
ATOM 2203 O O . LEU A 1 288 ? 35.095 -22.450 -15.299 1.00 86.81 288 LEU A O 1
ATOM 2207 N N . ARG A 1 289 ? 34.720 -22.094 -17.486 1.00 90.94 289 ARG A N 1
ATOM 2208 C CA . ARG A 1 289 ? 33.518 -21.274 -17.323 1.00 90.94 289 ARG A CA 1
ATOM 2209 C C . ARG A 1 289 ? 32.397 -22.061 -16.634 1.00 90.94 289 ARG A C 1
ATOM 2211 O O . ARG A 1 289 ? 31.801 -21.566 -15.680 1.00 90.94 289 ARG A O 1
ATOM 2218 N N . GLY A 1 290 ? 32.173 -23.302 -17.065 1.00 89.75 290 GLY A N 1
ATOM 2219 C CA . GLY A 1 290 ? 31.191 -24.211 -16.474 1.00 89.75 290 GLY A CA 1
ATOM 2220 C C . GLY A 1 290 ? 31.592 -24.725 -15.093 1.00 89.75 290 GLY A C 1
ATOM 2221 O O . GLY A 1 290 ? 30.778 -24.705 -14.172 1.00 89.75 290 GLY A O 1
ATOM 2222 N N . VAL A 1 291 ? 32.865 -25.098 -14.921 1.00 89.31 291 VAL A N 1
ATOM 2223 C CA . VAL A 1 291 ? 33.432 -25.535 -13.631 1.00 89.31 291 VAL A CA 1
ATOM 2224 C C . VAL A 1 291 ? 33.293 -24.439 -12.570 1.00 89.31 291 VAL A C 1
ATOM 2226 O O . VAL A 1 291 ? 32.838 -24.713 -11.462 1.00 89.31 291 VAL A O 1
ATOM 2229 N N . ASN A 1 292 ? 33.634 -23.189 -12.906 1.00 87.38 292 ASN A N 1
ATOM 2230 C CA . ASN A 1 292 ? 33.525 -22.055 -11.984 1.00 87.38 292 ASN A CA 1
ATOM 2231 C C . ASN A 1 292 ? 32.067 -21.761 -11.606 1.00 87.38 292 ASN A C 1
ATOM 2233 O O . ASN A 1 292 ? 31.784 -21.482 -10.443 1.00 87.38 292 ASN A O 1
ATOM 2237 N N . ALA A 1 293 ? 31.137 -21.845 -12.562 1.00 88.31 293 ALA A N 1
ATOM 2238 C CA . ALA A 1 293 ? 29.711 -21.657 -12.303 1.00 88.31 293 ALA A CA 1
ATOM 2239 C C . ALA A 1 293 ? 29.148 -22.743 -11.368 1.00 88.31 293 ALA A C 1
ATOM 2241 O O . ALA A 1 293 ? 28.498 -22.427 -10.373 1.00 88.31 293 ALA A O 1
ATOM 2242 N N . ALA A 1 294 ? 29.460 -24.014 -11.628 1.00 88.31 294 ALA A N 1
ATOM 2243 C CA . ALA A 1 294 ? 29.062 -25.116 -10.755 1.00 88.31 294 ALA A CA 1
ATOM 2244 C C . ALA A 1 294 ? 29.664 -24.973 -9.344 1.00 88.31 294 ALA A C 1
ATOM 2246 O O . ALA A 1 294 ? 28.948 -25.123 -8.356 1.00 88.31 294 ALA A O 1
ATOM 2247 N N . ALA A 1 295 ? 30.945 -24.597 -9.237 1.00 84.69 295 ALA A N 1
ATOM 2248 C CA . ALA A 1 295 ? 31.612 -24.363 -7.954 1.00 84.69 295 ALA A CA 1
ATOM 2249 C C . ALA A 1 295 ? 30.925 -23.271 -7.120 1.00 84.69 295 ALA A C 1
ATOM 2251 O O . ALA A 1 295 ? 30.770 -23.426 -5.911 1.00 84.69 295 ALA A O 1
ATOM 2252 N N . VAL A 1 296 ? 30.476 -22.183 -7.754 1.00 86.50 296 VAL A N 1
ATOM 2253 C CA . VAL A 1 296 ? 29.699 -21.136 -7.076 1.00 86.50 296 VAL A CA 1
ATOM 2254 C C . VAL A 1 296 ? 28.369 -21.674 -6.552 1.00 86.50 296 VAL A C 1
ATOM 2256 O O . VAL A 1 296 ? 27.998 -21.353 -5.425 1.00 86.50 296 VAL A O 1
ATOM 2259 N N . GLY A 1 297 ? 27.673 -22.519 -7.320 1.00 87.19 297 GLY A N 1
ATOM 2260 C CA . GLY A 1 297 ? 26.460 -23.197 -6.852 1.00 87.19 297 GLY A CA 1
ATOM 2261 C C . GLY A 1 297 ? 26.692 -23.972 -5.550 1.00 87.19 297 GLY A C 1
ATOM 2262 O O . GLY A 1 297 ? 25.928 -23.835 -4.596 1.00 87.19 297 GLY A O 1
ATOM 2263 N N . LEU A 1 298 ? 27.813 -24.691 -5.459 1.00 85.44 298 LEU A N 1
ATOM 2264 C CA . LEU A 1 298 ? 28.188 -25.456 -4.264 1.00 85.44 298 LEU A CA 1
ATOM 2265 C C . LEU A 1 298 ? 28.509 -24.582 -3.038 1.00 85.44 298 LEU A C 1
ATOM 2267 O O . LEU A 1 298 ? 28.326 -25.027 -1.904 1.00 85.44 298 LEU A O 1
ATOM 2271 N N . ILE A 1 299 ? 28.939 -23.328 -3.226 1.00 85.88 299 ILE A N 1
ATOM 2272 C CA . ILE A 1 299 ? 29.121 -22.387 -2.107 1.00 85.88 299 ILE A CA 1
ATOM 2273 C C . ILE A 1 299 ? 27.775 -22.100 -1.434 1.00 85.88 299 ILE A C 1
ATOM 2275 O O . ILE A 1 299 ? 27.707 -22.068 -0.208 1.00 85.88 299 ILE A O 1
ATOM 2279 N N . TYR A 1 300 ? 26.691 -21.961 -2.202 1.00 87.69 300 TYR A N 1
ATOM 2280 C CA . TYR A 1 300 ? 25.351 -21.767 -1.637 1.00 87.69 300 TYR A CA 1
ATOM 2281 C C . TYR A 1 300 ? 24.841 -23.006 -0.898 1.00 87.69 300 TYR A C 1
ATOM 2283 O O . TYR A 1 300 ? 24.206 -22.874 0.148 1.00 87.69 300 TYR A O 1
ATOM 2291 N N . THR A 1 301 ? 25.186 -24.207 -1.371 1.00 86.31 301 THR A N 1
AT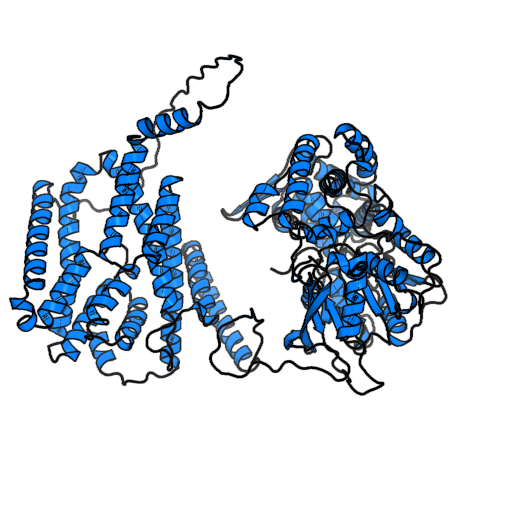OM 2292 C CA . THR A 1 301 ? 24.952 -25.444 -0.615 1.00 86.31 301 THR A CA 1
ATOM 2293 C C . THR A 1 301 ? 25.662 -25.405 0.743 1.00 86.31 301 THR A C 1
ATOM 2295 O O . THR A 1 301 ? 25.060 -25.746 1.759 1.00 86.31 301 THR A O 1
ATOM 2298 N N . ALA A 1 302 ? 26.919 -24.951 0.792 1.00 80.38 302 ALA A N 1
ATOM 2299 C CA . ALA A 1 302 ? 27.668 -24.835 2.045 1.00 80.38 302 ALA A CA 1
ATOM 2300 C C . ALA A 1 302 ? 27.069 -23.785 2.997 1.00 80.38 302 ALA A C 1
ATOM 2302 O O . ALA A 1 302 ? 26.954 -24.053 4.191 1.00 80.38 302 ALA A O 1
ATOM 2303 N N . VAL A 1 303 ? 26.632 -22.629 2.477 1.00 87.44 303 VAL A N 1
ATOM 2304 C CA . VAL A 1 303 ? 25.911 -21.600 3.255 1.00 87.44 303 VAL A CA 1
ATOM 2305 C C . VAL A 1 303 ? 24.678 -22.200 3.918 1.00 87.44 303 VAL A C 1
ATOM 2307 O O . VAL A 1 303 ? 24.495 -22.035 5.119 1.00 87.44 303 VAL A O 1
ATOM 2310 N N . TYR A 1 304 ? 23.866 -22.939 3.161 1.00 88.19 304 TYR A N 1
ATOM 2311 C CA . TYR A 1 304 ? 22.668 -23.578 3.696 1.00 88.19 304 TYR A CA 1
ATOM 2312 C C . TYR A 1 304 ? 22.996 -24.638 4.754 1.00 88.19 304 TYR A C 1
ATOM 2314 O O . TYR A 1 304 ? 22.379 -24.662 5.814 1.00 88.19 304 TYR A O 1
ATOM 2322 N N . ARG A 1 305 ? 23.995 -25.497 4.515 1.00 83.12 305 ARG A N 1
ATOM 2323 C CA . ARG A 1 305 ? 24.372 -26.529 5.494 1.00 83.12 305 ARG A CA 1
ATOM 2324 C C . ARG A 1 305 ? 24.903 -25.931 6.793 1.00 83.12 305 ARG A C 1
ATOM 2326 O O . ARG A 1 305 ? 24.546 -26.420 7.855 1.00 83.12 305 ARG A O 1
ATOM 2333 N N . LEU A 1 306 ? 25.716 -24.876 6.718 1.00 82.19 306 LEU A N 1
ATOM 2334 C CA . LEU A 1 306 ? 26.194 -24.160 7.906 1.00 82.19 306 LEU A CA 1
ATOM 2335 C C . LEU A 1 306 ? 25.057 -23.422 8.618 1.00 82.19 306 LEU A C 1
ATOM 2337 O O . LEU A 1 306 ? 25.028 -23.389 9.843 1.00 82.19 306 LEU A O 1
ATOM 2341 N N . TRP A 1 307 ? 24.096 -22.884 7.863 1.00 88.12 307 TRP A N 1
ATOM 2342 C CA . TRP A 1 307 ? 22.901 -22.257 8.418 1.00 88.12 307 TRP A CA 1
ATOM 2343 C C . TRP A 1 307 ? 22.086 -23.225 9.282 1.00 88.12 307 TRP A C 1
ATOM 2345 O O . TRP A 1 307 ? 21.639 -22.844 10.358 1.00 88.12 307 TRP A O 1
ATOM 2355 N N . GLN A 1 308 ? 21.920 -24.475 8.841 1.00 87.62 308 GLN A N 1
ATOM 2356 C CA . GLN A 1 308 ? 21.123 -25.491 9.542 1.00 87.62 308 GLN A CA 1
ATOM 2357 C C . GLN A 1 308 ? 21.727 -25.976 10.872 1.00 87.62 308 GLN A C 1
ATOM 2359 O O . GLN A 1 308 ? 21.036 -26.649 11.625 1.00 87.62 308 GLN A O 1
ATOM 2364 N N . ILE A 1 309 ? 22.994 -25.665 11.163 1.00 79.88 309 ILE A N 1
ATOM 2365 C CA . ILE A 1 309 ? 23.702 -26.167 12.358 1.00 79.88 309 ILE A CA 1
ATOM 2366 C C . ILE A 1 309 ? 24.376 -25.057 13.177 1.00 79.88 309 ILE A C 1
ATOM 2368 O O . ILE A 1 309 ? 25.170 -25.344 14.070 1.00 79.88 309 ILE A O 1
ATOM 2372 N N . GLY A 1 310 ? 24.149 -23.791 12.823 1.00 78.50 310 GLY A N 1
ATOM 2373 C CA . GLY A 1 310 ? 24.933 -22.674 13.344 1.00 78.50 310 GLY A CA 1
ATOM 2374 C C . GLY A 1 310 ? 24.585 -22.250 14.775 1.00 78.50 310 GLY A C 1
ATOM 2375 O O . GLY A 1 310 ? 25.433 -21.628 15.417 1.00 78.50 310 GLY A O 1
ATOM 2376 N N . TRP A 1 311 ? 23.388 -22.565 15.281 1.00 82.50 311 TRP A N 1
ATOM 2377 C CA . TRP A 1 311 ? 22.947 -22.168 16.624 1.00 82.50 311 TRP A CA 1
ATOM 2378 C C . TRP A 1 311 ? 23.201 -23.281 17.647 1.00 82.50 311 TRP A C 1
ATOM 2380 O O . TRP A 1 311 ? 22.733 -24.399 17.461 1.00 82.50 311 TRP A O 1
ATOM 2390 N N . ILE A 1 312 ? 23.938 -22.977 18.719 1.00 76.81 312 ILE A N 1
ATOM 2391 C CA . ILE A 1 312 ? 24.334 -23.915 19.779 1.00 76.81 312 ILE A CA 1
ATOM 2392 C C . ILE A 1 312 ? 23.982 -23.310 21.143 1.00 76.81 312 ILE A C 1
ATOM 2394 O O . ILE A 1 312 ? 24.273 -22.139 21.397 1.00 76.81 312 ILE A O 1
ATOM 2398 N N . ASP A 1 313 ? 23.396 -24.115 22.025 1.00 77.19 313 ASP A N 1
ATOM 2399 C CA . ASP A 1 313 ? 23.014 -23.732 23.390 1.00 77.19 313 ASP A CA 1
ATOM 2400 C C . ASP A 1 313 ? 23.096 -24.946 24.337 1.00 77.19 313 ASP A C 1
ATOM 2402 O O . ASP A 1 313 ? 23.291 -26.069 23.867 1.00 77.19 313 ASP A O 1
ATOM 2406 N N . GLU A 1 314 ? 22.894 -24.747 25.646 1.00 71.25 314 GLU A N 1
ATOM 2407 C CA . GLU A 1 314 ? 22.907 -25.799 26.684 1.00 71.25 314 GLU A CA 1
ATOM 2408 C C . GLU A 1 314 ? 21.956 -26.974 26.368 1.00 71.25 314 GLU A C 1
ATOM 2410 O O . GLU A 1 314 ? 22.209 -28.100 26.781 1.00 71.25 314 GLU A O 1
ATOM 2415 N N . GLY A 1 315 ? 20.867 -26.732 25.627 1.00 64.56 315 GLY A N 1
ATOM 2416 C CA . GLY A 1 315 ? 19.907 -27.766 25.212 1.00 64.56 315 GLY A CA 1
ATOM 2417 C C . GLY A 1 315 ? 20.162 -28.393 23.834 1.00 64.56 315 GLY A C 1
ATOM 2418 O O . GLY A 1 315 ? 19.527 -29.392 23.500 1.00 64.56 315 GLY A O 1
ATOM 2419 N N . PHE A 1 316 ? 21.063 -27.826 23.021 1.00 65.50 316 PHE A N 1
ATOM 2420 C CA . PHE A 1 316 ? 21.255 -28.189 21.608 1.00 65.50 316 PHE A CA 1
ATOM 2421 C C . PHE A 1 316 ? 22.740 -28.215 21.222 1.00 65.50 316 PHE A C 1
ATOM 2423 O O . PHE A 1 316 ? 23.183 -27.544 20.288 1.00 65.50 316 PHE A O 1
ATOM 2430 N N . GLU A 1 317 ? 23.530 -29.023 21.926 1.00 63.81 317 GLU A N 1
ATOM 2431 C CA . GLU A 1 317 ? 24.989 -29.078 21.747 1.00 63.81 317 GLU A CA 1
ATOM 2432 C C . GLU A 1 317 ? 25.441 -29.577 20.357 1.00 63.81 317 GLU A C 1
ATOM 2434 O O . GLU A 1 317 ? 26.586 -29.363 19.960 1.00 63.81 317 GLU A O 1
ATOM 2439 N N . GLN A 1 318 ? 24.551 -30.215 19.584 1.00 62.12 318 GLN A N 1
ATOM 2440 C CA . GLN A 1 318 ? 24.835 -30.687 18.218 1.00 62.12 318 GLN A CA 1
ATOM 2441 C C . GLN A 1 318 ? 24.594 -29.641 17.110 1.00 62.12 318 GLN A C 1
ATOM 2443 O O . GLN A 1 318 ? 24.937 -29.907 15.948 1.00 62.12 318 GLN A O 1
ATOM 2448 N N . GLY A 1 319 ? 24.062 -28.469 17.475 1.00 71.19 319 GLY A N 1
ATOM 2449 C CA . GLY A 1 319 ? 23.719 -27.372 16.572 1.00 71.19 319 GLY A CA 1
ATOM 2450 C C . GLY A 1 319 ? 22.327 -27.506 15.937 1.00 71.19 319 GLY A C 1
ATOM 2451 O O . GLY A 1 319 ? 21.946 -28.589 15.499 1.00 71.19 319 GLY A O 1
ATOM 2452 N N . THR A 1 320 ? 21.589 -26.399 15.848 1.00 81.31 320 THR A N 1
ATOM 2453 C CA . THR A 1 320 ? 20.309 -26.269 15.127 1.00 81.31 320 THR A CA 1
ATOM 2454 C C . THR A 1 320 ? 20.346 -25.086 14.151 1.00 81.31 320 THR A C 1
ATOM 2456 O O . THR A 1 320 ? 21.353 -24.375 14.023 1.00 81.31 320 THR A O 1
ATOM 2459 N N . SER A 1 321 ? 19.252 -24.880 13.424 1.00 88.38 321 SER A N 1
ATOM 2460 C CA . SER A 1 321 ? 19.120 -23.838 12.418 1.00 88.38 321 SER A CA 1
ATOM 2461 C C . SER A 1 321 ? 19.217 -22.441 13.032 1.00 88.38 321 SER A C 1
ATOM 2463 O O . SER A 1 321 ? 18.510 -22.094 13.975 1.00 88.38 321 SER A O 1
ATOM 2465 N N . LEU A 1 322 ? 20.031 -21.579 12.417 1.00 83.81 322 LEU A N 1
ATOM 2466 C CA . LEU A 1 322 ? 20.095 -20.152 12.754 1.00 83.81 322 LEU A CA 1
ATOM 2467 C C . LEU A 1 322 ? 18.753 -19.431 12.532 1.00 83.81 322 LEU A C 1
ATOM 2469 O O . LEU A 1 322 ? 18.589 -18.315 13.009 1.00 83.81 322 LEU A O 1
ATOM 2473 N N . ALA A 1 323 ? 17.805 -20.031 11.797 1.00 84.50 323 ALA A N 1
ATOM 2474 C CA . ALA A 1 323 ? 16.475 -19.453 11.589 1.00 84.50 323 ALA A CA 1
ATOM 2475 C C . ALA A 1 323 ? 15.554 -19.580 12.809 1.00 84.50 323 ALA A C 1
ATOM 2477 O O . ALA A 1 323 ? 14.560 -18.856 12.883 1.00 84.50 323 ALA A O 1
ATOM 2478 N N . ASP A 1 324 ? 15.859 -20.489 13.735 1.00 83.38 324 ASP A N 1
ATOM 2479 C CA . ASP A 1 324 ? 14.983 -20.774 14.873 1.00 83.38 324 ASP A CA 1
ATOM 2480 C C . ASP A 1 324 ? 15.009 -19.611 15.894 1.00 83.38 324 ASP A C 1
ATOM 2482 O O . ASP A 1 324 ? 14.010 -19.335 16.567 1.00 83.38 324 ASP A O 1
ATOM 2486 N N . ASP A 1 325 ? 16.104 -18.837 15.915 1.00 82.25 325 ASP A N 1
ATOM 2487 C CA . ASP A 1 325 ? 16.231 -17.579 16.655 1.00 82.25 325 ASP A CA 1
ATOM 2488 C C . ASP A 1 325 ? 16.499 -16.381 15.706 1.00 82.25 325 ASP A C 1
ATOM 2490 O O . ASP A 1 325 ? 17.546 -16.312 15.052 1.00 82.25 325 ASP A O 1
ATOM 2494 N N . PRO A 1 326 ? 15.596 -15.379 15.637 1.00 81.62 326 PRO A N 1
ATOM 2495 C CA . PRO A 1 326 ? 15.764 -14.187 14.811 1.00 81.62 326 PRO A CA 1
ATOM 2496 C C . PRO A 1 326 ? 17.019 -13.387 15.119 1.00 81.62 326 PRO A C 1
ATOM 2498 O O . PRO A 1 326 ? 17.507 -12.691 14.232 1.00 81.62 326 PRO A O 1
ATOM 2501 N N . TRP A 1 327 ? 17.547 -13.455 16.341 1.00 88.44 327 TRP A N 1
ATOM 2502 C CA . TRP A 1 327 ? 18.788 -12.778 16.687 1.00 88.44 327 TRP A CA 1
ATOM 2503 C C . TRP A 1 327 ? 19.935 -13.263 15.803 1.00 88.44 327 TRP A C 1
ATOM 2505 O O . TRP A 1 327 ? 20.669 -12.456 15.232 1.00 88.44 327 TRP A O 1
ATOM 2515 N N . TRP A 1 328 ? 20.044 -14.573 15.584 1.00 89.38 328 TRP A N 1
ATOM 2516 C CA . TRP A 1 328 ? 21.086 -15.126 14.726 1.00 89.38 328 TRP A CA 1
ATOM 2517 C C . TRP A 1 328 ? 20.840 -14.844 13.244 1.00 89.38 328 TRP A C 1
ATOM 2519 O O . TRP A 1 328 ? 21.799 -14.645 12.492 1.00 89.38 328 TRP A O 1
ATOM 2529 N N . VAL A 1 329 ? 19.579 -14.707 12.824 1.00 88.12 329 VAL A N 1
ATOM 2530 C CA . VAL A 1 329 ? 19.227 -14.182 11.495 1.00 88.12 329 VAL A CA 1
ATOM 2531 C C . VAL A 1 329 ? 19.711 -12.740 11.334 1.00 88.12 329 VAL A C 1
ATOM 2533 O O . VAL A 1 329 ? 20.324 -12.417 10.316 1.00 88.12 329 VAL A O 1
ATOM 2536 N N . VAL A 1 330 ? 19.500 -11.886 12.341 1.00 88.88 330 VAL A N 1
ATOM 2537 C CA . VAL A 1 330 ? 19.967 -10.491 12.351 1.00 88.88 330 VAL A CA 1
ATOM 2538 C C . VAL A 1 330 ? 21.487 -10.430 12.310 1.00 88.88 330 VAL A C 1
ATOM 2540 O O . VAL A 1 330 ? 22.028 -9.686 11.495 1.00 88.88 330 VAL A O 1
ATOM 2543 N N . VAL A 1 331 ? 22.191 -11.228 13.115 1.00 88.69 331 VAL A N 1
ATOM 2544 C CA . VAL A 1 331 ? 23.661 -11.295 13.082 1.00 88.69 331 VAL A CA 1
ATOM 2545 C C . VAL A 1 331 ? 24.139 -11.738 11.698 1.00 88.69 331 VAL A C 1
ATOM 2547 O O . VAL A 1 331 ? 24.991 -11.078 11.108 1.00 88.69 331 VAL A O 1
ATOM 2550 N N . THR A 1 332 ? 23.530 -12.775 11.119 1.00 89.31 332 THR A N 1
ATOM 2551 C CA . THR A 1 332 ? 23.877 -13.272 9.779 1.00 89.31 332 THR A CA 1
ATOM 2552 C C . THR A 1 332 ? 23.647 -12.213 8.694 1.00 89.31 332 THR A C 1
ATOM 2554 O O . THR A 1 332 ? 24.530 -11.951 7.872 1.00 89.31 332 THR A O 1
ATOM 2557 N N . ALA A 1 333 ? 22.485 -11.555 8.705 1.00 87.69 333 ALA A N 1
ATOM 2558 C CA . ALA A 1 333 ? 22.135 -10.496 7.763 1.00 87.69 333 ALA A CA 1
ATOM 2559 C C . ALA A 1 333 ? 23.034 -9.264 7.934 1.00 87.69 333 ALA A C 1
ATOM 2561 O O . ALA A 1 333 ? 23.511 -8.702 6.949 1.00 87.69 333 ALA A O 1
ATOM 2562 N N . THR A 1 334 ? 23.334 -8.880 9.173 1.00 86.94 334 THR A N 1
ATOM 2563 C CA . THR A 1 334 ? 24.219 -7.752 9.490 1.00 86.94 334 THR A CA 1
ATOM 2564 C C . THR A 1 334 ? 25.650 -8.050 9.068 1.00 86.94 334 THR A C 1
ATOM 2566 O O . THR A 1 334 ? 26.310 -7.176 8.521 1.00 86.94 334 THR A O 1
ATOM 2569 N N . SER A 1 335 ? 26.143 -9.278 9.229 1.00 86.62 335 SER A N 1
ATOM 2570 C CA . SER A 1 335 ? 27.465 -9.663 8.726 1.00 86.62 335 SER A CA 1
ATOM 2571 C C . SER A 1 335 ? 27.518 -9.708 7.196 1.00 86.62 335 SER A C 1
ATOM 2573 O O . SER A 1 335 ? 28.517 -9.287 6.611 1.00 86.62 335 SER A O 1
ATOM 2575 N N . TYR A 1 336 ? 26.437 -10.127 6.529 1.00 88.31 336 TYR A N 1
ATOM 2576 C CA . TYR A 1 336 ? 26.314 -10.063 5.069 1.00 88.31 336 TYR A CA 1
ATOM 2577 C C . TYR A 1 336 ? 26.307 -8.610 4.555 1.00 88.31 336 TYR A C 1
ATOM 2579 O O . TYR A 1 336 ? 27.114 -8.235 3.699 1.00 88.31 336 TYR A O 1
ATOM 2587 N N . VAL A 1 337 ? 25.428 -7.763 5.102 1.00 83.31 337 VAL A N 1
ATOM 2588 C CA . VAL A 1 337 ? 25.273 -6.355 4.704 1.00 83.31 337 VAL A CA 1
ATOM 2589 C C . VAL A 1 337 ? 26.497 -5.542 5.116 1.00 83.31 337 VAL A C 1
ATOM 2591 O O . VAL A 1 337 ? 27.077 -4.843 4.286 1.00 83.31 337 VAL A O 1
ATOM 2594 N N . GLY A 1 338 ? 26.947 -5.682 6.359 1.00 79.38 338 GLY A N 1
ATOM 2595 C CA . GLY A 1 338 ? 28.135 -5.032 6.904 1.00 79.38 338 GLY A CA 1
ATOM 2596 C C . GLY A 1 338 ? 29.403 -5.412 6.146 1.00 79.38 338 GLY A C 1
ATOM 2597 O O . GLY A 1 338 ? 30.178 -4.530 5.790 1.00 79.38 338 GLY A O 1
ATOM 2598 N N . GLY A 1 339 ? 29.579 -6.686 5.777 1.00 74.38 339 GLY A N 1
ATOM 2599 C CA . GLY A 1 339 ? 30.679 -7.114 4.908 1.00 74.38 339 GLY A CA 1
ATOM 2600 C C . GLY A 1 339 ? 30.608 -6.494 3.506 1.00 74.38 339 GLY A C 1
ATOM 2601 O O . GLY A 1 339 ? 31.635 -6.150 2.915 1.00 74.38 339 GLY A O 1
ATOM 2602 N N . SER A 1 340 ? 29.398 -6.296 2.972 1.00 69.19 340 SER A N 1
ATOM 2603 C CA . SER A 1 340 ? 29.194 -5.631 1.679 1.00 69.19 340 SER A CA 1
ATOM 2604 C C . SER A 1 340 ? 29.481 -4.121 1.737 1.00 69.19 340 SER A C 1
ATOM 2606 O O . SER A 1 340 ? 30.015 -3.561 0.775 1.00 69.19 340 SER A O 1
ATOM 2608 N N . ALA A 1 341 ? 29.189 -3.482 2.875 1.00 57.72 341 ALA A N 1
ATOM 2609 C CA . ALA A 1 341 ? 29.421 -2.065 3.137 1.00 57.72 341 ALA A CA 1
ATOM 2610 C C . ALA A 1 341 ? 30.896 -1.767 3.456 1.00 57.72 341 ALA A C 1
ATOM 2612 O O . ALA A 1 341 ? 31.467 -0.851 2.869 1.00 57.72 341 ALA A O 1
ATOM 2613 N N . ALA A 1 342 ? 31.546 -2.594 4.284 1.00 56.19 342 ALA A N 1
ATOM 2614 C CA . ALA A 1 342 ? 32.954 -2.467 4.674 1.00 56.19 342 ALA A CA 1
ATOM 2615 C C . ALA A 1 342 ? 33.907 -2.468 3.466 1.00 56.19 342 ALA A C 1
ATOM 2617 O O . ALA A 1 342 ? 34.902 -1.748 3.439 1.00 56.19 342 ALA A O 1
ATOM 2618 N N . LYS A 1 343 ? 33.573 -3.221 2.410 1.00 48.84 343 LYS A N 1
ATOM 2619 C CA . LYS A 1 343 ? 34.346 -3.247 1.159 1.00 48.84 343 LYS A CA 1
ATOM 2620 C C . LYS A 1 343 ? 34.243 -1.941 0.355 1.00 48.84 343 LYS A C 1
ATOM 2622 O O . LYS A 1 343 ? 35.145 -1.647 -0.425 1.00 48.84 343 LYS A O 1
ATOM 2627 N N . ARG A 1 344 ? 33.167 -1.158 0.531 1.00 45.81 344 ARG A N 1
ATOM 2628 C CA . ARG A 1 344 ? 32.994 0.166 -0.099 1.00 45.81 344 ARG A CA 1
ATOM 2629 C C . ARG A 1 344 ? 33.701 1.276 0.688 1.00 45.81 344 ARG A C 1
ATOM 2631 O O . ARG A 1 344 ? 34.134 2.248 0.078 1.00 45.81 344 ARG A O 1
ATOM 2638 N N . THR A 1 345 ? 33.857 1.120 2.004 1.00 43.62 345 THR A N 1
ATOM 2639 C CA . THR A 1 345 ? 34.447 2.125 2.909 1.00 43.62 345 THR A CA 1
ATOM 2640 C C . THR A 1 345 ? 35.947 1.957 3.166 1.00 43.62 345 THR A C 1
ATOM 2642 O O . THR A 1 345 ? 36.605 2.932 3.514 1.00 43.62 345 THR A O 1
ATOM 2645 N N . TRP A 1 346 ? 36.558 0.798 2.883 1.00 41.28 346 TRP A N 1
ATOM 2646 C CA . TRP A 1 346 ? 38.005 0.558 3.086 1.00 41.28 346 TRP A CA 1
ATOM 2647 C C . TRP A 1 346 ? 38.956 1.316 2.131 1.00 41.28 346 TRP A C 1
ATOM 2649 O O . TRP A 1 346 ? 40.094 0.907 1.904 1.00 41.28 346 TRP A O 1
ATOM 2659 N N . ARG A 1 347 ? 38.498 2.431 1.547 1.00 44.00 347 ARG A N 1
ATOM 2660 C CA . ARG A 1 347 ? 39.317 3.358 0.754 1.00 44.00 347 ARG A CA 1
ATOM 2661 C C . ARG A 1 347 ? 39.350 4.786 1.311 1.00 44.00 347 ARG A C 1
ATOM 2663 O O . ARG A 1 347 ? 39.990 5.627 0.683 1.00 44.00 347 ARG A O 1
ATOM 2670 N N . ARG A 1 348 ? 38.719 5.089 2.459 1.00 43.16 348 ARG A N 1
ATOM 2671 C CA . ARG A 1 348 ? 38.793 6.423 3.093 1.00 43.16 348 ARG A CA 1
ATOM 2672 C C . ARG A 1 348 ? 38.749 6.384 4.633 1.00 43.16 348 ARG A C 1
ATOM 2674 O O . ARG A 1 348 ? 37.884 5.761 5.214 1.00 43.16 348 ARG A O 1
ATOM 2681 N N . SER A 1 349 ? 39.725 7.100 5.208 1.00 52.88 349 SER A N 1
ATOM 2682 C CA . SER A 1 349 ? 39.871 7.740 6.534 1.00 52.88 349 SER A CA 1
ATOM 2683 C C . SER A 1 349 ? 39.374 7.061 7.829 1.00 52.88 349 SER A C 1
ATOM 2685 O O . SER A 1 349 ? 38.235 6.640 7.975 1.00 52.88 349 SER A O 1
ATOM 2687 N N . THR A 1 350 ? 40.233 7.140 8.851 1.00 47.69 350 THR A N 1
ATOM 2688 C CA . THR A 1 350 ? 40.072 6.778 10.276 1.00 47.69 350 THR A CA 1
ATOM 2689 C C . THR A 1 350 ? 38.813 7.310 10.983 1.00 47.69 350 THR A C 1
ATOM 2691 O O . THR A 1 350 ? 38.490 6.835 12.072 1.00 47.69 350 THR A O 1
ATOM 2694 N N . ARG A 1 351 ? 38.071 8.252 10.383 1.00 51.16 351 ARG A N 1
ATOM 2695 C CA . ARG A 1 351 ? 36.788 8.765 10.901 1.00 51.16 351 ARG A CA 1
ATOM 2696 C C . ARG A 1 351 ? 35.656 7.730 10.849 1.00 51.16 351 ARG A C 1
ATOM 2698 O O . ARG A 1 351 ? 34.813 7.721 11.743 1.00 51.16 351 ARG A O 1
ATOM 2705 N N . ASP A 1 352 ? 35.677 6.825 9.873 1.00 48.28 352 ASP A N 1
ATOM 2706 C CA . ASP A 1 352 ? 34.591 5.855 9.663 1.00 48.28 352 ASP A CA 1
ATOM 2707 C C . ASP A 1 352 ? 34.680 4.662 10.630 1.00 48.28 352 ASP A C 1
ATOM 2709 O O . ASP A 1 352 ? 33.663 4.090 11.025 1.00 48.28 352 ASP A O 1
ATOM 2713 N N . THR A 1 353 ? 35.884 4.336 11.110 1.00 50.66 353 THR A N 1
ATOM 2714 C CA . THR A 1 353 ? 36.094 3.311 12.143 1.00 50.66 353 THR A CA 1
ATOM 2715 C C . THR A 1 353 ? 35.550 3.761 13.501 1.00 50.66 353 THR A C 1
ATOM 2717 O O . THR A 1 353 ? 34.965 2.960 14.227 1.00 50.66 353 THR A O 1
ATOM 2720 N N . LEU A 1 354 ? 35.681 5.053 13.827 1.00 49.19 354 LEU A N 1
ATOM 2721 C CA . LEU A 1 354 ? 35.087 5.644 15.029 1.00 49.19 354 LEU A CA 1
ATOM 2722 C C . LEU A 1 354 ? 33.559 5.647 14.954 1.00 49.19 354 LEU A C 1
ATOM 2724 O O . LEU A 1 354 ? 32.918 5.320 15.944 1.00 49.19 354 LEU A O 1
ATOM 2728 N N . LEU A 1 355 ? 32.978 5.922 13.782 1.00 49.78 355 LEU A N 1
ATOM 2729 C CA . LEU A 1 355 ? 31.530 5.843 13.568 1.00 49.78 355 LEU A CA 1
ATOM 2730 C C . LEU A 1 355 ? 31.000 4.410 13.681 1.00 49.78 355 LEU A C 1
ATOM 2732 O O . LEU A 1 355 ? 29.945 4.211 14.271 1.00 49.78 355 LEU A O 1
ATOM 2736 N N . ALA A 1 356 ? 31.734 3.406 13.194 1.00 46.94 356 ALA A N 1
ATOM 2737 C CA . ALA A 1 356 ? 31.349 2.001 13.343 1.00 46.94 356 ALA A CA 1
ATOM 2738 C C . ALA A 1 356 ? 31.402 1.528 14.807 1.00 46.94 356 ALA A C 1
ATOM 2740 O O . ALA A 1 356 ? 30.502 0.819 15.255 1.00 46.94 356 ALA A O 1
ATOM 2741 N N . VAL A 1 357 ? 32.413 1.955 15.575 1.00 52.47 357 VAL A N 1
ATOM 2742 C CA . VAL A 1 357 ? 32.509 1.672 17.018 1.00 52.47 357 VAL A CA 1
ATOM 2743 C C . VAL A 1 357 ? 31.435 2.428 17.801 1.00 52.47 357 VAL A C 1
ATOM 2745 O O . VAL A 1 357 ? 30.845 1.850 18.712 1.00 52.47 357 VAL A O 1
ATOM 2748 N N . LEU A 1 358 ? 31.124 3.671 17.415 1.00 51.91 358 LEU A N 1
ATOM 2749 C CA . LEU A 1 358 ? 30.029 4.462 17.982 1.00 51.91 358 LEU A CA 1
ATOM 2750 C C . LEU A 1 358 ? 28.672 3.802 17.699 1.00 51.91 358 LEU A C 1
ATOM 2752 O O . LEU A 1 358 ? 27.840 3.713 18.587 1.00 51.91 358 LEU A O 1
ATOM 2756 N N . PHE A 1 359 ? 28.470 3.255 16.498 1.00 52.72 359 PHE A N 1
ATOM 2757 C CA . PHE A 1 359 ? 27.250 2.530 16.137 1.00 52.72 359 PHE A CA 1
ATOM 2758 C C . PHE A 1 359 ? 27.117 1.216 16.919 1.00 52.72 359 PHE A C 1
ATOM 2760 O O . PHE A 1 359 ? 26.041 0.907 17.416 1.00 52.72 359 PHE A O 1
ATOM 2767 N N . LEU A 1 360 ? 28.215 0.474 17.116 1.00 48.44 360 LEU A N 1
ATOM 2768 C CA . LEU A 1 360 ? 28.221 -0.751 17.926 1.00 48.44 360 LEU A CA 1
ATOM 2769 C C . LEU A 1 360 ? 27.996 -0.473 19.419 1.00 48.44 360 LEU A C 1
ATOM 2771 O O . LEU A 1 360 ? 27.301 -1.237 20.085 1.00 48.44 360 LEU A O 1
ATOM 2775 N N . THR A 1 361 ? 28.547 0.624 19.946 1.00 52.19 361 THR A N 1
ATOM 2776 C CA . THR A 1 361 ? 28.312 1.051 21.335 1.00 52.19 361 THR A CA 1
ATOM 2777 C C . THR A 1 361 ? 26.911 1.614 21.528 1.00 52.19 361 THR A C 1
ATOM 2779 O O . THR A 1 361 ? 26.286 1.287 22.530 1.00 52.19 361 THR A O 1
ATOM 2782 N N . ILE A 1 362 ? 26.365 2.350 20.557 1.00 58.38 362 ILE A N 1
ATOM 2783 C CA . ILE A 1 362 ? 24.958 2.768 20.552 1.00 58.38 362 ILE A CA 1
ATOM 2784 C C . ILE A 1 362 ? 24.052 1.534 20.509 1.00 58.38 362 ILE A C 1
ATOM 2786 O O . ILE A 1 362 ? 23.178 1.424 21.353 1.00 58.38 362 ILE A O 1
ATOM 2790 N N . CYS A 1 363 ? 24.308 0.539 19.654 1.00 48.91 363 CYS A N 1
ATOM 2791 C CA . CYS A 1 363 ? 23.527 -0.703 19.638 1.00 48.91 363 CYS A CA 1
ATOM 2792 C C . CYS A 1 363 ? 23.638 -1.506 20.949 1.00 48.91 363 CYS A C 1
ATOM 2794 O O . CYS A 1 363 ? 22.635 -2.045 21.411 1.00 48.91 363 CYS A O 1
ATOM 2796 N N . LEU A 1 364 ? 24.814 -1.564 21.587 1.00 47.06 364 LEU A N 1
ATOM 2797 C CA . LEU A 1 364 ? 25.010 -2.252 22.874 1.00 47.06 364 LEU A CA 1
ATOM 2798 C C . LEU A 1 364 ? 24.368 -1.506 24.056 1.00 47.06 364 LEU A C 1
ATOM 2800 O O . LEU A 1 364 ? 23.846 -2.144 24.972 1.00 47.06 364 LEU A O 1
ATOM 2804 N N . VAL A 1 365 ? 24.375 -0.171 24.039 1.00 47.66 365 VAL A N 1
ATOM 2805 C CA . VAL A 1 365 ? 23.734 0.677 25.057 1.00 47.66 365 VAL A CA 1
ATOM 2806 C C . VAL A 1 365 ? 22.216 0.693 24.862 1.00 47.66 365 VAL A C 1
ATOM 2808 O O . VAL A 1 365 ? 21.488 0.513 25.834 1.00 47.66 365 VAL A O 1
ATOM 2811 N N . SER A 1 366 ? 21.728 0.774 23.621 1.00 49.97 366 SER A N 1
ATOM 2812 C CA . SER A 1 366 ? 20.314 0.593 23.277 1.00 49.97 366 SER A CA 1
ATOM 2813 C C . SER A 1 366 ? 19.815 -0.804 23.650 1.00 49.97 366 SER A C 1
ATOM 2815 O O . SER A 1 366 ? 18.695 -0.924 24.131 1.00 49.97 366 SER A O 1
ATOM 2817 N N . TYR A 1 367 ? 20.647 -1.847 23.528 1.00 42.03 367 TYR A N 1
ATOM 2818 C CA . TYR A 1 367 ? 20.304 -3.195 23.989 1.00 42.03 367 TYR A CA 1
ATOM 2819 C C . TYR A 1 367 ? 20.306 -3.315 25.517 1.00 42.03 367 TYR A C 1
ATOM 2821 O O . TYR A 1 367 ? 19.402 -3.938 26.057 1.00 42.03 367 TYR A O 1
ATOM 2829 N N . ARG A 1 368 ? 21.239 -2.684 26.252 1.00 38.75 368 ARG A N 1
ATOM 2830 C CA . ARG A 1 368 ? 21.189 -2.691 27.729 1.00 38.75 368 ARG A CA 1
ATOM 2831 C C . ARG A 1 368 ? 19.989 -1.927 28.285 1.00 38.75 368 ARG A C 1
ATOM 2833 O O . ARG A 1 368 ? 19.376 -2.400 29.239 1.00 38.75 368 ARG A O 1
ATOM 2840 N N . VAL A 1 369 ? 19.617 -0.814 27.655 1.00 42.03 369 VAL A N 1
ATOM 2841 C CA . VAL A 1 369 ? 18.414 -0.043 28.006 1.00 42.03 369 VAL A CA 1
ATOM 2842 C C . VAL A 1 369 ? 17.134 -0.795 27.603 1.00 42.03 369 VAL A C 1
ATOM 2844 O O . VAL A 1 369 ? 16.172 -0.784 28.364 1.00 42.03 369 VAL A O 1
ATOM 2847 N N . ALA A 1 370 ? 17.143 -1.552 26.497 1.00 38.78 370 ALA A N 1
ATOM 2848 C CA . ALA A 1 370 ? 16.035 -2.434 26.103 1.00 38.78 370 ALA A CA 1
ATOM 2849 C C . ALA A 1 370 ? 15.951 -3.739 26.927 1.00 38.78 370 ALA A C 1
ATOM 2851 O O . ALA A 1 370 ? 14.867 -4.275 27.129 1.00 38.78 370 ALA A O 1
ATOM 2852 N N . SER A 1 371 ? 17.067 -4.246 27.462 1.00 35.94 371 SER A N 1
ATOM 2853 C CA . SER A 1 371 ? 17.111 -5.496 28.245 1.00 35.94 371 SER A CA 1
ATOM 2854 C C . SER A 1 371 ? 16.644 -5.348 29.699 1.00 35.94 371 SER A C 1
ATOM 2856 O O . SER A 1 371 ? 16.408 -6.353 30.363 1.00 35.94 371 SER A O 1
ATOM 2858 N N . GLY A 1 372 ? 16.473 -4.114 30.189 1.00 32.06 372 GLY A N 1
ATOM 2859 C CA . GLY A 1 372 ? 15.766 -3.832 31.446 1.00 32.06 372 GLY A CA 1
ATOM 2860 C C . GLY A 1 372 ? 14.264 -3.586 31.263 1.00 32.06 372 GLY A C 1
ATOM 2861 O O . GLY A 1 372 ? 13.520 -3.578 32.237 1.00 32.06 372 GLY A O 1
ATOM 2862 N N . ALA A 1 373 ? 13.810 -3.391 30.025 1.00 33.69 373 ALA A N 1
ATOM 2863 C CA . ALA A 1 373 ? 12.448 -2.992 29.721 1.00 33.69 373 ALA A CA 1
ATOM 2864 C C . ALA A 1 373 ? 12.073 -3.478 28.320 1.00 33.69 373 ALA A C 1
ATOM 2866 O O . ALA A 1 373 ? 12.180 -2.707 27.372 1.00 33.69 373 ALA A O 1
ATOM 2867 N N . SER A 1 374 ? 11.690 -4.755 28.191 1.00 28.36 374 SER A N 1
ATOM 2868 C CA . SER A 1 374 ? 10.730 -5.287 27.199 1.00 28.36 374 SER A CA 1
ATOM 2869 C C . SER A 1 374 ? 10.912 -6.794 27.021 1.00 28.36 374 SER A C 1
ATOM 2871 O O . SER A 1 374 ? 11.605 -7.277 26.127 1.00 28.36 374 SER A O 1
ATOM 2873 N N . PHE A 1 375 ? 10.217 -7.551 27.864 1.00 29.91 375 PHE A N 1
ATOM 2874 C CA . PHE A 1 375 ? 9.670 -8.834 27.448 1.00 29.91 375 PHE A CA 1
ATOM 2875 C C . PHE A 1 375 ? 8.501 -8.533 26.482 1.00 29.91 375 PHE A C 1
ATOM 2877 O O . PHE A 1 375 ? 7.634 -7.733 26.817 1.00 29.91 375 PHE A O 1
ATOM 2884 N N . HIS A 1 376 ? 8.501 -9.191 25.317 1.00 30.00 376 HIS A N 1
ATOM 2885 C CA . HIS A 1 376 ? 7.379 -9.376 24.372 1.00 30.00 376 HIS A CA 1
ATOM 2886 C C . HIS A 1 376 ? 6.977 -8.243 23.409 1.00 30.00 376 HIS A C 1
ATOM 2888 O O . HIS A 1 376 ? 6.085 -7.468 23.718 1.00 30.00 376 HIS A O 1
ATOM 2894 N N . VAL A 1 377 ? 7.463 -8.326 22.157 1.00 27.06 377 VAL A N 1
ATOM 2895 C CA . VAL A 1 377 ? 6.609 -8.359 20.944 1.00 27.06 377 VAL A CA 1
ATOM 2896 C C . VAL A 1 377 ? 7.300 -9.222 19.864 1.00 27.06 377 VAL A C 1
ATOM 2898 O O . VAL A 1 377 ? 8.279 -8.804 19.253 1.00 27.06 377 VAL A O 1
ATOM 2901 N N . ARG A 1 378 ? 6.786 -10.433 19.601 1.00 30.00 378 ARG A N 1
ATOM 2902 C CA . ARG A 1 378 ? 6.939 -11.149 18.316 1.00 30.00 378 ARG A CA 1
ATOM 2903 C C . ARG A 1 378 ? 5.528 -11.329 17.755 1.00 30.00 378 ARG A C 1
ATOM 2905 O O . ARG A 1 378 ? 4.716 -12.007 18.378 1.00 30.00 378 ARG A O 1
ATOM 2912 N N . ALA A 1 379 ? 5.256 -10.758 16.585 1.00 30.03 379 ALA A N 1
ATOM 2913 C CA . ALA A 1 379 ? 4.074 -11.092 15.801 1.00 30.03 379 ALA A CA 1
ATOM 2914 C C . ALA A 1 379 ? 4.269 -12.472 15.156 1.00 30.03 379 ALA A C 1
ATOM 2916 O O . ALA A 1 379 ? 5.260 -12.735 14.468 1.00 30.03 379 ALA A O 1
ATOM 2917 N N . LEU A 1 380 ? 3.318 -13.357 15.441 1.00 31.70 380 LEU A N 1
ATOM 2918 C CA . LEU A 1 380 ? 3.245 -14.733 14.986 1.00 31.70 380 LEU A CA 1
ATOM 2919 C C . LEU A 1 380 ? 2.961 -14.822 13.478 1.00 31.70 380 LEU A C 1
ATOM 2921 O O . LEU A 1 380 ? 1.961 -14.308 12.986 1.00 31.70 380 LEU A O 1
ATOM 2925 N N . ARG A 1 381 ? 3.771 -15.614 12.769 1.00 27.98 381 ARG A N 1
ATOM 2926 C CA . ARG A 1 381 ? 3.241 -16.546 11.764 1.00 27.98 381 ARG A CA 1
ATOM 2927 C C . ARG A 1 381 ? 2.823 -17.795 12.528 1.00 27.98 381 ARG A C 1
ATOM 2929 O O . ARG A 1 381 ? 3.661 -18.384 13.204 1.00 27.98 381 ARG A O 1
ATOM 2936 N N . CYS A 1 382 ? 1.554 -18.176 12.449 1.00 27.45 382 CYS A N 1
ATOM 2937 C CA . CYS A 1 382 ? 1.055 -19.374 13.111 1.00 27.45 382 CYS A CA 1
ATOM 2938 C C . CYS A 1 382 ? 0.850 -20.519 12.113 1.00 27.45 382 CYS A C 1
ATOM 2940 O O . CYS A 1 382 ? 0.377 -20.295 10.999 1.00 27.45 382 CYS A O 1
ATOM 2942 N N . SER A 1 383 ? 1.130 -21.726 12.620 1.00 31.86 383 SER A N 1
ATOM 2943 C CA . SER A 1 383 ? 0.800 -23.072 12.130 1.00 31.86 383 SER A CA 1
ATOM 2944 C C . SER A 1 383 ? 1.918 -23.841 11.403 1.00 31.86 383 SER A C 1
ATOM 2946 O O . SER A 1 383 ? 2.348 -23.417 10.339 1.00 31.86 383 SER A O 1
ATOM 2948 N N . HIS A 1 384 ? 2.422 -25.000 11.859 1.00 31.05 384 HIS A N 1
ATOM 2949 C CA . HIS A 1 384 ? 2.173 -25.839 13.050 1.00 31.05 384 HIS A CA 1
ATOM 2950 C C . HIS A 1 384 ? 3.318 -26.884 13.161 1.00 31.05 384 HIS A C 1
ATOM 2952 O O . HIS A 1 384 ? 3.582 -27.573 12.179 1.00 31.05 384 HIS A O 1
ATOM 2958 N N . SER A 1 385 ? 3.921 -27.076 14.344 1.00 28.17 385 SER A N 1
ATOM 2959 C CA . SER A 1 385 ? 4.283 -28.407 14.887 1.00 28.17 385 SER A CA 1
ATOM 2960 C C . SER A 1 385 ? 4.632 -28.291 16.380 1.00 28.17 385 SER A C 1
ATOM 2962 O O . SER A 1 385 ? 5.569 -27.588 16.752 1.00 28.17 385 SER A O 1
ATOM 2964 N N . HIS A 1 386 ? 3.847 -28.955 17.228 1.00 32.03 386 HIS A N 1
ATOM 2965 C CA . HIS A 1 386 ? 3.902 -28.910 18.691 1.00 32.03 386 HIS A CA 1
ATOM 2966 C C . HIS A 1 386 ? 5.203 -29.457 19.309 1.00 32.03 386 HIS A C 1
ATOM 2968 O O . HIS A 1 386 ? 5.604 -30.584 19.031 1.00 32.03 386 HIS A O 1
ATOM 2974 N N . GLY A 1 387 ? 5.733 -28.714 20.285 1.00 26.45 387 GLY A N 1
ATOM 2975 C CA . GLY A 1 387 ? 6.497 -29.198 21.438 1.00 26.45 387 GLY A CA 1
ATOM 2976 C C . GLY A 1 387 ? 6.101 -28.345 22.651 1.00 26.45 387 GLY A C 1
ATOM 2977 O O . GLY A 1 387 ? 6.148 -27.125 22.572 1.00 26.45 387 GLY A O 1
ATOM 2978 N N . ARG A 1 388 ? 5.591 -28.982 23.711 1.00 37.34 388 ARG A N 1
ATOM 2979 C CA . ARG A 1 388 ? 4.784 -28.406 24.808 1.00 37.34 388 ARG A CA 1
ATOM 2980 C C . ARG A 1 388 ? 5.398 -27.183 25.517 1.00 37.34 388 ARG A C 1
ATOM 2982 O O . ARG A 1 388 ? 6.356 -27.317 26.269 1.00 37.34 388 ARG A O 1
ATOM 2989 N N . GLY A 1 389 ? 4.721 -26.049 25.369 1.00 33.06 389 GLY A N 1
ATOM 2990 C CA . GLY A 1 389 ? 4.668 -24.908 26.284 1.00 33.06 389 GLY A CA 1
ATOM 2991 C C . GLY A 1 389 ? 3.370 -24.160 25.964 1.00 33.06 389 GLY A C 1
ATOM 2992 O O . GLY A 1 389 ? 3.090 -23.953 24.783 1.00 33.06 389 GLY A O 1
ATOM 2993 N N . ASP A 1 390 ? 2.527 -23.886 26.960 1.00 32.12 390 ASP A N 1
ATOM 2994 C CA . ASP A 1 390 ? 1.156 -23.408 26.729 1.00 32.12 390 ASP A CA 1
ATOM 2995 C C . ASP A 1 390 ? 1.119 -22.110 25.887 1.00 32.12 390 ASP A C 1
ATOM 2997 O O . ASP A 1 390 ? 1.924 -21.202 26.118 1.00 32.12 390 ASP A O 1
ATOM 3001 N N . PRO A 1 391 ? 0.221 -22.009 24.885 1.00 43.34 391 PRO A N 1
ATOM 3002 C CA . PRO A 1 391 ? 0.096 -20.826 24.032 1.00 43.34 391 PRO A CA 1
ATOM 3003 C C . PRO A 1 391 ? -0.350 -19.593 24.840 1.00 43.34 391 PRO A C 1
ATOM 3005 O O . PRO A 1 391 ? -1.001 -19.755 25.877 1.00 43.34 391 PRO A O 1
ATOM 3008 N N . PRO A 1 392 ? -0.064 -18.353 24.375 1.00 56.59 392 PRO A N 1
ATOM 3009 C CA . PRO A 1 392 ? -0.673 -17.167 24.968 1.00 56.59 392 PRO A CA 1
ATOM 3010 C C . PRO A 1 392 ? -2.191 -17.351 24.945 1.00 56.59 392 PRO A C 1
ATOM 3012 O O . PRO A 1 392 ? -2.778 -17.600 23.891 1.00 56.59 392 PRO A O 1
ATOM 3015 N N . LEU A 1 393 ? -2.798 -17.313 26.130 1.00 69.69 393 LEU A N 1
ATOM 3016 C CA . LEU A 1 393 ? -4.207 -17.628 26.319 1.00 69.69 393 LEU A CA 1
ATOM 3017 C C . LEU A 1 393 ? -5.053 -16.685 25.461 1.00 69.69 393 LEU A C 1
ATOM 3019 O O . LEU A 1 393 ? -5.013 -15.468 25.642 1.00 69.69 393 LEU A O 1
ATOM 3023 N N . ALA A 1 394 ? -5.807 -17.258 24.523 1.00 84.06 394 ALA A N 1
ATOM 3024 C CA . ALA A 1 394 ? -6.821 -16.521 23.792 1.00 84.06 394 ALA A CA 1
ATOM 3025 C C . ALA A 1 394 ? -7.852 -15.996 24.800 1.00 84.06 394 ALA A C 1
ATOM 3027 O O . ALA A 1 394 ? -8.379 -16.758 25.615 1.00 84.06 394 ALA A O 1
ATOM 3028 N N . VAL A 1 395 ? -8.118 -14.694 24.768 1.00 89.00 395 VAL A N 1
ATOM 3029 C CA . VAL A 1 395 ? -9.024 -14.037 25.709 1.00 89.00 395 VAL A CA 1
ATOM 3030 C C . VAL A 1 395 ? -10.369 -13.843 25.031 1.00 89.00 395 VAL A C 1
ATOM 3032 O O . VAL A 1 395 ? -10.459 -13.224 23.973 1.00 89.00 395 VAL A O 1
ATOM 3035 N N . THR A 1 396 ? -11.423 -14.373 25.642 1.00 90.00 396 THR A N 1
ATOM 3036 C CA . THR A 1 396 ? -12.808 -14.094 25.244 1.00 90.00 396 THR A CA 1
ATOM 3037 C C . THR A 1 396 ? -13.431 -13.212 26.312 1.00 90.00 396 THR A C 1
ATOM 3039 O O . THR A 1 396 ? -13.317 -13.508 27.503 1.00 90.00 396 THR A O 1
ATOM 3042 N N . TYR A 1 397 ? -14.067 -12.120 25.900 1.00 89.81 397 TYR A N 1
ATOM 3043 C CA . TYR A 1 397 ? -14.733 -11.202 26.820 1.00 89.81 397 TYR A CA 1
ATOM 3044 C C . TYR A 1 397 ? -16.225 -11.547 26.942 1.00 89.81 397 TYR A C 1
ATOM 3046 O O . TYR A 1 397 ? -16.820 -12.023 25.974 1.00 89.81 397 TYR A O 1
ATOM 3054 N N . PRO A 1 398 ? -16.862 -11.322 28.106 1.00 87.94 398 PRO A N 1
ATOM 3055 C CA . PRO A 1 398 ? -18.299 -11.535 28.257 1.00 87.94 398 PRO A CA 1
ATOM 3056 C C . PRO A 1 398 ? -19.107 -10.799 27.182 1.00 87.94 398 PRO A C 1
ATOM 3058 O O . PRO A 1 398 ? -18.869 -9.623 26.917 1.00 87.94 398 PRO A O 1
ATOM 3061 N N . GLY A 1 399 ? -20.043 -11.505 26.545 1.00 86.81 399 GLY A N 1
ATOM 3062 C CA . GLY A 1 399 ? -20.874 -10.972 25.463 1.00 86.81 399 GLY A CA 1
ATOM 3063 C C . GLY A 1 399 ? -20.179 -10.861 24.103 1.00 86.81 399 GLY A C 1
ATOM 3064 O O . GLY A 1 399 ? -20.821 -10.449 23.153 1.00 86.81 399 GLY A O 1
ATOM 3065 N N . GLU A 1 400 ? -18.888 -11.179 23.983 1.00 93.12 400 GLU A N 1
ATOM 3066 C CA . GLU A 1 400 ? -18.190 -11.334 22.696 1.00 93.12 400 GLU A CA 1
ATOM 3067 C C . GLU A 1 400 ? -18.271 -12.798 22.225 1.00 93.12 400 GLU A C 1
ATOM 3069 O O . GLU A 1 400 ? -18.147 -13.718 23.033 1.00 93.12 400 GLU A O 1
ATOM 3074 N N . GLN A 1 401 ? -18.448 -13.023 20.919 1.00 94.31 401 GLN A N 1
ATOM 3075 C CA . GLN A 1 401 ? -18.437 -14.357 20.289 1.00 94.31 401 GLN A CA 1
ATOM 3076 C C . GLN A 1 401 ? -17.107 -14.652 19.579 1.00 94.31 401 GLN A C 1
ATOM 3078 O O . GLN A 1 401 ? -17.011 -15.534 18.726 1.00 94.31 401 GLN A O 1
ATOM 3083 N N . ILE A 1 402 ? -16.070 -13.889 19.915 1.00 95.06 402 ILE A N 1
ATOM 3084 C CA . ILE A 1 402 ? -14.755 -13.947 19.293 1.00 95.06 402 ILE A CA 1
ATOM 3085 C C . ILE A 1 402 ? -13.670 -14.016 20.365 1.00 95.06 402 ILE A C 1
ATOM 3087 O O . ILE A 1 402 ? -13.768 -13.389 21.420 1.00 95.06 402 ILE A O 1
ATOM 3091 N N . ALA A 1 403 ? -12.618 -14.779 20.075 1.00 95.56 403 ALA A N 1
ATOM 3092 C CA . ALA A 1 403 ? -11.437 -14.852 20.916 1.00 95.56 403 ALA A CA 1
ATOM 3093 C C . ALA A 1 403 ? -10.338 -13.938 20.363 1.00 95.56 403 ALA A C 1
ATOM 3095 O O . ALA A 1 403 ? -10.028 -13.958 19.168 1.00 95.56 403 ALA A O 1
ATOM 3096 N N . TRP A 1 404 ? -9.726 -13.156 21.243 1.00 95.81 404 TRP A N 1
ATOM 3097 C CA . TRP A 1 404 ? -8.645 -12.235 20.918 1.00 95.81 404 TRP A CA 1
ATOM 3098 C C . TRP A 1 404 ? -7.302 -12.784 21.363 1.00 95.81 404 TRP A C 1
ATOM 3100 O O . TRP A 1 404 ? -7.182 -13.411 22.414 1.00 95.81 404 TRP A O 1
ATOM 3110 N N . THR A 1 405 ? -6.268 -12.502 20.577 1.00 95.56 405 THR A N 1
ATOM 3111 C CA . THR A 1 405 ? -4.880 -12.750 20.969 1.00 95.56 405 THR A CA 1
ATOM 3112 C C . THR A 1 405 ? -4.143 -11.414 21.059 1.00 95.56 405 THR A C 1
ATOM 3114 O O . THR A 1 405 ? -4.194 -10.641 20.096 1.00 95.56 405 THR A O 1
ATOM 3117 N N . PRO A 1 406 ? -3.440 -11.116 22.167 1.00 93.31 406 PRO A N 1
ATOM 3118 C CA . PRO A 1 406 ? -2.571 -9.948 22.237 1.00 93.31 406 PRO A CA 1
ATOM 3119 C C . PRO A 1 406 ? -1.519 -9.997 21.123 1.00 93.31 406 PRO A C 1
ATOM 3121 O O . PRO A 1 406 ? -0.812 -10.995 20.978 1.00 93.31 406 PRO A O 1
ATOM 3124 N N . CYS A 1 407 ? -1.409 -8.930 20.334 1.00 91.94 407 CYS A N 1
ATOM 3125 C CA . CYS A 1 407 ? -0.483 -8.870 19.197 1.00 91.94 407 CYS A CA 1
ATOM 3126 C C . CYS A 1 407 ? 0.455 -7.659 19.211 1.00 91.94 407 CYS A C 1
ATOM 3128 O O . CYS A 1 407 ? 1.214 -7.450 18.266 1.00 91.94 407 CYS A O 1
ATOM 3130 N N . GLY A 1 408 ? 0.461 -6.899 20.305 1.00 91.44 408 GLY A N 1
ATOM 3131 C CA . GLY A 1 408 ? 1.428 -5.838 20.546 1.00 91.44 408 GLY A CA 1
ATOM 3132 C C . GLY A 1 408 ? 0.881 -4.766 21.474 1.00 91.44 408 GLY A C 1
ATOM 3133 O O . GLY A 1 408 ? -0.178 -4.915 22.086 1.00 91.44 408 GLY A O 1
ATOM 3134 N N . THR A 1 409 ? 1.606 -3.660 21.547 1.00 91.31 409 THR A N 1
ATOM 3135 C CA . THR A 1 409 ? 1.161 -2.441 22.215 1.00 91.31 409 THR A CA 1
ATOM 3136 C C . THR A 1 409 ? 1.424 -1.241 21.314 1.00 91.31 409 THR A C 1
ATOM 3138 O O . THR A 1 409 ? 2.377 -1.230 20.535 1.00 91.31 409 THR A O 1
ATOM 3141 N N . LEU A 1 410 ? 0.563 -0.230 21.400 1.00 90.06 410 LEU A N 1
ATOM 3142 C CA . LEU A 1 410 ? 0.696 1.028 20.669 1.00 90.06 410 LEU A CA 1
ATOM 3143 C C . LEU A 1 410 ? 0.371 2.179 21.622 1.00 90.06 410 LEU A C 1
ATOM 3145 O O . LEU A 1 410 ? -0.720 2.217 22.185 1.00 90.06 410 LEU A O 1
ATOM 3149 N N . ALA A 1 411 ? 1.326 3.091 21.837 1.00 86.25 411 ALA A N 1
ATOM 3150 C CA . ALA A 1 411 ? 1.195 4.213 22.777 1.00 86.25 411 ALA A CA 1
ATOM 3151 C C . ALA A 1 411 ? 0.654 3.790 24.166 1.00 86.25 411 ALA A C 1
ATOM 3153 O O . ALA A 1 411 ? -0.303 4.368 24.678 1.00 86.25 411 ALA A O 1
ATOM 3154 N N . ASN A 1 412 ? 1.252 2.743 24.754 1.00 87.31 412 ASN A N 1
ATOM 3155 C CA . ASN A 1 412 ? 0.859 2.122 26.033 1.00 87.31 412 ASN A CA 1
ATOM 3156 C C . ASN A 1 412 ? -0.553 1.506 26.077 1.00 87.31 412 ASN A C 1
ATOM 3158 O O . ASN A 1 412 ? -1.028 1.137 27.149 1.00 87.31 412 ASN A O 1
ATOM 3162 N N . ARG A 1 413 ? -1.219 1.340 24.932 1.00 90.81 413 ARG A N 1
ATOM 3163 C CA . ARG A 1 413 ? -2.486 0.606 24.815 1.00 90.81 413 ARG A CA 1
ATOM 3164 C C . ARG A 1 413 ? -2.243 -0.782 24.248 1.00 90.81 413 ARG A C 1
ATOM 3166 O O . ARG A 1 413 ? -1.328 -0.985 23.453 1.00 90.81 413 ARG A O 1
ATOM 3173 N N . THR A 1 414 ? -3.078 -1.736 24.642 1.00 93.88 414 THR A N 1
ATOM 3174 C CA . THR A 1 414 ? -2.991 -3.122 24.161 1.00 93.88 414 THR A CA 1
ATOM 3175 C C . THR A 1 414 ? -3.584 -3.236 22.759 1.00 93.88 414 THR A C 1
ATOM 3177 O O . THR A 1 414 ? -4.690 -2.745 22.521 1.00 93.88 414 THR A O 1
ATOM 3180 N N . LEU A 1 415 ? -2.862 -3.899 21.852 1.00 95.50 415 LEU A N 1
ATOM 3181 C CA . LEU A 1 415 ? -3.372 -4.337 20.555 1.00 95.50 415 LEU A CA 1
ATOM 3182 C C . LEU A 1 415 ? -3.821 -5.795 20.638 1.00 95.50 415 LEU A C 1
ATOM 3184 O O . LEU A 1 415 ? -3.075 -6.672 21.083 1.00 95.50 415 LEU A O 1
ATOM 3188 N N . GLU A 1 416 ? -5.025 -6.048 20.151 1.00 95.94 416 GLU A N 1
ATOM 3189 C CA . GLU A 1 416 ? -5.639 -7.363 20.079 1.00 95.94 416 GLU A CA 1
ATOM 3190 C C . GLU A 1 416 ? -5.928 -7.719 18.627 1.00 95.94 416 GLU A C 1
ATOM 3192 O O . GLU A 1 416 ? -6.509 -6.932 17.882 1.00 95.94 416 GLU A O 1
ATOM 3197 N N . CYS A 1 417 ? -5.540 -8.924 18.233 1.00 96.62 417 CYS A N 1
ATOM 3198 C CA . CYS A 1 417 ? -5.763 -9.448 16.898 1.00 96.62 417 CYS A CA 1
ATOM 3199 C C . CYS A 1 417 ? -6.749 -10.608 16.953 1.00 96.62 417 CYS A C 1
ATOM 3201 O O . CYS A 1 417 ? -6.712 -11.433 17.873 1.00 96.62 417 CYS A O 1
ATOM 3203 N N . SER A 1 418 ? -7.606 -10.690 15.942 1.00 97.38 418 SER A N 1
ATOM 3204 C CA . SER A 1 418 ? -8.461 -11.851 15.722 1.00 97.38 418 SER A CA 1
ATOM 3205 C C . SER A 1 418 ? -8.788 -12.014 14.238 1.00 97.38 418 SER A C 1
ATOM 3207 O O . SER A 1 418 ? -8.293 -11.282 13.380 1.00 97.38 418 SER A O 1
ATOM 3209 N N . THR A 1 419 ? -9.576 -13.024 13.901 1.00 97.56 419 THR A N 1
ATOM 3210 C CA . THR A 1 419 ? -10.048 -13.281 12.542 1.00 97.56 419 THR A CA 1
ATOM 3211 C C . THR A 1 419 ? -11.449 -13.860 12.616 1.00 97.56 419 THR A C 1
ATOM 3213 O O . THR A 1 419 ? -11.674 -14.819 13.351 1.00 97.56 419 THR A O 1
ATOM 3216 N N . ILE A 1 420 ? -12.377 -13.306 11.838 1.00 97.75 420 ILE A N 1
ATOM 3217 C CA . ILE A 1 420 ? -13.714 -13.883 11.665 1.00 97.75 420 ILE A CA 1
ATOM 3218 C C . ILE A 1 420 ? -13.827 -14.571 10.314 1.00 97.75 420 ILE A C 1
ATOM 3220 O O . ILE A 1 420 ? -13.060 -14.307 9.387 1.00 97.75 420 ILE A O 1
ATOM 3224 N N . THR A 1 421 ? -14.809 -15.454 10.210 1.00 98.00 421 THR A N 1
ATOM 3225 C CA . THR A 1 421 ? -15.180 -16.110 8.960 1.00 98.00 421 THR A CA 1
ATOM 3226 C C . THR A 1 421 ? -16.547 -15.591 8.536 1.00 98.00 421 THR A C 1
ATOM 3228 O O . THR A 1 421 ? -17.463 -15.564 9.350 1.00 98.00 421 THR A O 1
ATOM 3231 N N . VAL A 1 422 ? -16.674 -15.181 7.278 1.00 98.31 422 VAL A N 1
ATOM 3232 C CA . VAL A 1 422 ? -17.906 -14.636 6.689 1.00 98.31 422 VAL A CA 1
ATOM 3233 C C . VAL A 1 422 ? -18.240 -15.399 5.406 1.00 98.31 422 VAL A C 1
ATOM 3235 O O . VAL A 1 422 ? -17.313 -15.823 4.709 1.00 98.31 422 VAL A O 1
ATOM 3238 N N . PRO A 1 423 ? -19.522 -15.603 5.063 1.00 97.75 423 PRO A N 1
ATOM 3239 C CA . PRO A 1 423 ? -19.889 -16.277 3.824 1.00 97.75 423 PRO A CA 1
ATOM 3240 C C . PRO A 1 423 ? -19.390 -15.520 2.588 1.00 97.75 423 PRO A C 1
ATOM 3242 O O . PRO A 1 423 ? -19.282 -14.288 2.577 1.00 97.75 423 PRO A O 1
ATOM 3245 N N . MET A 1 424 ? -19.097 -16.266 1.519 1.00 97.19 424 MET A N 1
ATOM 3246 C CA . MET A 1 424 ? -18.768 -15.685 0.216 1.00 97.19 424 MET A CA 1
ATOM 3247 C C . MET A 1 424 ? -19.905 -14.786 -0.281 1.00 97.19 424 MET A C 1
ATOM 3249 O O . MET A 1 424 ? -19.642 -13.665 -0.710 1.00 97.19 424 MET A O 1
ATOM 3253 N N . ASP A 1 425 ? -21.151 -15.234 -0.149 1.00 97.50 425 ASP A N 1
ATOM 3254 C CA . ASP A 1 425 ? -22.351 -14.474 -0.474 1.00 97.50 425 ASP A CA 1
ATOM 3255 C C . ASP A 1 425 ? -23.296 -14.370 0.732 1.00 97.50 425 ASP A C 1
ATOM 3257 O O . ASP A 1 425 ? -23.876 -15.366 1.175 1.00 97.50 425 ASP A O 1
ATOM 3261 N N . HIS A 1 426 ? -23.474 -13.151 1.246 1.00 97.31 426 HIS A N 1
ATOM 3262 C CA . HIS A 1 426 ? -24.435 -12.851 2.313 1.00 97.31 426 HIS A CA 1
ATOM 3263 C C . HIS A 1 426 ? -25.887 -12.815 1.841 1.00 97.31 426 HIS A C 1
ATOM 3265 O O . HIS A 1 426 ? -26.800 -12.996 2.643 1.00 97.31 426 HIS A O 1
ATOM 3271 N N . PHE A 1 427 ? -26.123 -12.575 0.552 1.00 95.75 427 PHE A N 1
ATOM 3272 C CA . PHE A 1 427 ? -27.457 -12.317 0.010 1.00 95.75 427 PHE A CA 1
ATOM 3273 C C . PHE A 1 427 ? -28.077 -13.554 -0.642 1.00 95.75 427 PHE A C 1
ATOM 3275 O O . PHE A 1 427 ? -29.284 -13.580 -0.883 1.00 95.75 427 PHE A O 1
ATOM 3282 N N . ASN A 1 428 ? -27.283 -14.598 -0.897 1.00 95.31 428 ASN A N 1
ATOM 3283 C CA . ASN A 1 428 ? -27.781 -15.877 -1.385 1.00 95.31 428 ASN A CA 1
ATOM 3284 C C . ASN A 1 428 ? -26.942 -17.067 -0.887 1.00 95.31 428 ASN A C 1
ATOM 3286 O O . ASN A 1 428 ? -25.892 -17.404 -1.431 1.00 95.31 428 ASN A O 1
ATOM 3290 N N . ALA A 1 429 ? -27.478 -17.789 0.101 1.00 94.00 429 ALA A N 1
ATOM 3291 C CA . ALA A 1 429 ? -26.806 -18.927 0.725 1.00 94.00 429 ALA A CA 1
ATOM 3292 C C . ALA A 1 429 ? -26.497 -20.095 -0.234 1.00 94.00 429 ALA A C 1
ATOM 3294 O O . ALA A 1 429 ? -25.583 -20.876 0.037 1.00 94.00 429 ALA A O 1
ATOM 3295 N N . SER A 1 430 ? -27.222 -20.224 -1.354 1.00 94.12 430 SER A N 1
ATOM 3296 C CA . SER A 1 430 ? -26.962 -21.286 -2.337 1.00 94.12 430 SER A CA 1
ATOM 3297 C C . SER A 1 430 ? -25.605 -21.127 -3.028 1.00 94.12 430 SER A C 1
ATOM 3299 O O . SER A 1 430 ? -24.951 -22.128 -3.318 1.00 94.12 430 SER A O 1
ATOM 3301 N N . ASN A 1 431 ? -25.121 -19.889 -3.183 1.00 93.81 431 ASN A N 1
ATOM 3302 C CA . ASN A 1 431 ? -23.813 -19.595 -3.771 1.00 93.81 431 ASN A CA 1
ATOM 3303 C C . ASN A 1 431 ? -22.647 -20.034 -2.869 1.00 93.81 431 ASN A C 1
ATOM 3305 O O . ASN A 1 431 ? -21.539 -20.269 -3.349 1.00 93.81 431 ASN A O 1
ATOM 3309 N N . ASN A 1 432 ? -22.901 -20.235 -1.572 1.00 94.69 432 ASN A N 1
ATOM 3310 C CA . ASN A 1 432 ? -21.900 -20.709 -0.612 1.00 94.69 432 ASN A CA 1
ATOM 3311 C C . ASN A 1 432 ? -21.710 -22.236 -0.656 1.00 94.69 432 ASN A C 1
ATOM 3313 O O . ASN A 1 432 ? -20.860 -22.775 0.059 1.00 94.69 432 ASN A O 1
ATOM 3317 N N . GLN A 1 433 ? -22.492 -22.944 -1.479 1.00 89.62 433 GLN A N 1
ATOM 3318 C CA . GLN A 1 433 ? -22.460 -24.398 -1.619 1.00 89.62 433 GLN A CA 1
ATOM 3319 C C . GLN A 1 433 ? -21.854 -24.840 -2.967 1.00 89.62 433 GLN A C 1
ATOM 3321 O O . GLN A 1 433 ? -21.898 -24.095 -3.948 1.00 89.62 433 GLN A O 1
ATOM 3326 N N . PRO A 1 434 ? -21.286 -26.061 -3.047 1.00 84.44 434 PRO A N 1
ATOM 3327 C CA . PRO A 1 434 ? -20.936 -26.941 -1.929 1.00 84.44 434 PRO A CA 1
ATOM 3328 C C . PRO A 1 434 ? -19.715 -26.418 -1.149 1.00 84.44 434 PRO A C 1
ATOM 3330 O O . PRO A 1 434 ? -18.887 -25.687 -1.690 1.00 84.44 434 PRO A O 1
ATOM 3333 N N . GLY A 1 435 ? -19.576 -26.842 0.109 1.00 79.81 435 GLY A N 1
ATOM 3334 C CA . GLY A 1 435 ? -18.325 -26.690 0.866 1.00 79.81 435 GLY A CA 1
ATOM 3335 C C . GLY A 1 435 ? -18.218 -25.461 1.771 1.00 79.81 435 GLY A C 1
ATOM 3336 O O . GLY A 1 435 ? -17.126 -25.203 2.264 1.00 79.81 435 GLY A O 1
ATOM 3337 N N . ASN A 1 436 ? -19.320 -24.742 2.022 1.00 86.56 436 ASN A N 1
ATOM 3338 C CA . ASN A 1 436 ? -19.366 -23.577 2.918 1.00 86.56 436 ASN A CA 1
ATOM 3339 C C . ASN A 1 436 ? -18.274 -22.539 2.590 1.00 86.56 436 ASN A C 1
ATOM 3341 O O . ASN A 1 436 ? -17.377 -22.269 3.392 1.00 86.56 436 ASN A O 1
ATOM 3345 N N . LYS A 1 437 ? -18.311 -22.025 1.356 1.00 95.31 437 LYS A N 1
ATOM 3346 C CA . LYS A 1 437 ? -17.328 -21.073 0.823 1.00 95.31 437 LYS A CA 1
ATOM 3347 C C . LYS A 1 437 ? -17.359 -19.776 1.628 1.00 95.31 437 LYS A C 1
ATOM 3349 O O . LYS A 1 437 ? -18.349 -19.050 1.584 1.00 95.31 437 LYS A O 1
ATOM 3354 N N . ASN A 1 438 ? -16.257 -19.475 2.310 1.00 97.06 438 ASN A N 1
ATOM 3355 C CA . ASN A 1 438 ? -16.146 -18.333 3.209 1.00 97.06 438 ASN A CA 1
ATOM 3356 C C . ASN A 1 438 ? -14.879 -17.507 2.958 1.00 97.06 438 ASN A C 1
ATOM 3358 O O . ASN A 1 438 ? -13.837 -18.051 2.584 1.00 97.06 438 ASN A O 1
ATOM 3362 N N . PHE A 1 439 ? -14.960 -16.207 3.240 1.00 98.31 439 PHE A N 1
ATOM 3363 C CA . PHE A 1 439 ? -13.792 -15.356 3.433 1.00 98.31 439 PHE A CA 1
ATOM 3364 C C . PHE A 1 439 ? -13.367 -15.355 4.904 1.00 98.31 439 PHE A C 1
ATOM 3366 O O . PHE A 1 439 ? -14.199 -15.420 5.808 1.00 98.31 439 PHE A O 1
ATOM 3373 N N . THR A 1 440 ? -12.067 -15.227 5.154 1.00 98.44 440 THR A N 1
ATOM 3374 C CA . THR A 1 440 ? -11.525 -14.917 6.481 1.00 98.44 440 THR A CA 1
ATOM 3375 C C . THR A 1 440 ? -11.129 -13.449 6.535 1.00 98.44 440 THR A C 1
ATOM 3377 O O . THR A 1 440 ? -10.340 -13.007 5.693 1.00 98.44 440 THR A O 1
ATOM 3380 N N . ILE A 1 441 ? -11.630 -12.726 7.533 1.00 98.56 441 ILE A N 1
ATOM 3381 C CA . ILE A 1 441 ? -11.459 -11.281 7.707 1.00 98.56 441 ILE A CA 1
ATOM 3382 C C . ILE A 1 441 ? -10.621 -11.029 8.967 1.00 98.56 441 ILE A C 1
ATOM 3384 O O . ILE A 1 441 ? -11.088 -11.328 10.072 1.00 98.56 441 ILE A O 1
ATOM 3388 N N . PRO A 1 442 ? -9.380 -10.526 8.842 1.00 98.12 442 PRO A N 1
ATOM 3389 C CA . PRO A 1 442 ? -8.547 -10.198 9.986 1.00 98.12 442 PRO A CA 1
ATOM 3390 C C . PRO A 1 442 ? -9.031 -8.902 10.640 1.00 98.12 442 PRO A C 1
ATOM 3392 O O . PRO A 1 442 ? -9.398 -7.940 9.964 1.00 98.12 442 PRO A O 1
ATOM 3395 N N . LEU A 1 443 ? -8.990 -8.887 11.968 1.00 98.38 443 LEU A N 1
ATOM 3396 C CA . LEU A 1 443 ? -9.416 -7.787 12.824 1.00 98.38 443 LEU A CA 1
ATOM 3397 C C . LEU A 1 443 ? -8.249 -7.339 13.698 1.00 98.38 443 LEU A C 1
ATOM 3399 O O . LEU A 1 443 ? -7.509 -8.172 14.228 1.00 98.38 443 LEU A O 1
ATOM 3403 N N . LEU A 1 444 ? -8.135 -6.029 13.898 1.00 97.81 444 LEU A N 1
ATOM 3404 C CA . LEU A 1 444 ? -7.201 -5.420 14.837 1.00 97.81 444 LEU A CA 1
ATOM 3405 C C . LEU A 1 444 ? -7.947 -4.419 15.720 1.00 97.81 444 LEU A C 1
ATOM 3407 O O . LEU A 1 444 ? -8.563 -3.480 15.212 1.00 97.81 444 LEU A O 1
ATOM 3411 N N . ARG A 1 445 ? -7.867 -4.613 17.038 1.00 97.62 445 ARG A N 1
ATOM 3412 C CA . ARG A 1 445 ? -8.485 -3.756 18.051 1.00 97.62 445 ARG A CA 1
ATOM 3413 C C . ARG A 1 445 ? -7.423 -3.106 18.931 1.00 97.62 445 ARG A C 1
ATOM 3415 O O . ARG A 1 445 ? -6.650 -3.791 19.594 1.00 97.62 445 ARG A O 1
ATOM 3422 N N . LEU A 1 446 ? -7.409 -1.778 18.974 1.00 97.31 446 LEU A N 1
ATOM 3423 C CA . LEU A 1 446 ? -6.676 -0.993 19.962 1.00 97.31 446 LEU A CA 1
ATOM 3424 C C . LEU A 1 446 ? -7.593 -0.753 21.163 1.00 97.31 446 LEU A C 1
ATOM 3426 O O . LEU A 1 446 ? -8.589 -0.030 21.063 1.00 97.31 446 LEU A O 1
ATOM 3430 N N . ARG A 1 447 ? -7.268 -1.370 22.301 1.00 94.81 447 ARG A N 1
ATOM 3431 C CA . ARG A 1 447 ? -8.088 -1.249 23.509 1.00 94.81 447 ARG A CA 1
ATOM 3432 C C . ARG A 1 447 ? -8.060 0.170 24.067 1.00 94.81 447 ARG A C 1
ATOM 3434 O O . ARG A 1 447 ? -7.022 0.833 24.099 1.00 94.81 447 ARG A O 1
ATOM 3441 N N . SER A 1 448 ? -9.203 0.584 24.602 1.00 93.94 448 SER A N 1
ATOM 3442 C CA . SER A 1 448 ? -9.273 1.757 25.471 1.00 93.94 448 SER A CA 1
ATOM 3443 C C . SER A 1 448 ? -8.551 1.459 26.795 1.00 93.94 448 SER A C 1
ATOM 3445 O O . SER A 1 448 ? -8.688 0.347 27.312 1.00 93.94 448 SER A O 1
ATOM 3447 N N . PRO A 1 449 ? -7.818 2.425 27.378 1.00 88.75 449 PRO A N 1
ATOM 3448 C CA . PRO A 1 449 ? -7.281 2.293 28.731 1.00 88.75 449 PRO A CA 1
ATOM 3449 C C . PRO A 1 449 ? -8.388 2.195 29.794 1.00 88.75 449 PRO A C 1
ATOM 3451 O O . PRO A 1 449 ? -8.186 1.552 30.817 1.00 88.75 449 PRO A O 1
ATOM 3454 N N . ASN A 1 450 ? -9.574 2.748 29.522 1.00 83.62 450 ASN A N 1
ATOM 3455 C CA . ASN A 1 450 ? -10.734 2.736 30.418 1.00 83.62 450 ASN A CA 1
ATOM 3456 C C . ASN A 1 450 ? -11.722 1.607 30.063 1.00 83.62 450 ASN A C 1
ATOM 3458 O O . ASN A 1 450 ? -12.926 1.720 30.295 1.00 83.62 450 ASN A O 1
ATOM 3462 N N . ALA A 1 451 ? -11.220 0.529 29.449 1.00 80.50 451 ALA A N 1
ATOM 3463 C CA . ALA A 1 451 ? -12.038 -0.578 28.974 1.00 80.50 451 ALA A CA 1
ATOM 3464 C C . ALA A 1 451 ? -12.845 -1.219 30.110 1.00 80.50 451 ALA A C 1
ATOM 3466 O O . ALA A 1 451 ? -12.272 -1.764 31.052 1.00 80.50 451 ALA A O 1
ATOM 3467 N N . THR A 1 452 ? -14.167 -1.237 29.963 1.00 75.12 452 THR A N 1
ATOM 3468 C CA . THR A 1 452 ? -15.078 -1.923 30.883 1.00 75.12 452 THR A CA 1
ATOM 3469 C C . THR A 1 452 ? -15.843 -3.014 30.139 1.00 75.12 452 THR A C 1
ATOM 3471 O O . THR A 1 452 ? -16.275 -2.826 29.003 1.00 75.12 452 THR A O 1
ATOM 3474 N N . THR A 1 453 ? -15.986 -4.177 30.777 1.00 66.56 453 THR A N 1
ATOM 3475 C CA . THR A 1 453 ? -16.699 -5.358 30.249 1.00 66.56 453 THR A CA 1
ATOM 3476 C C . THR A 1 453 ? -17.953 -5.702 31.059 1.00 66.56 453 THR A C 1
ATOM 3478 O O . THR A 1 453 ? -18.571 -6.740 30.835 1.00 66.56 453 THR A O 1
ATOM 3481 N N . ALA A 1 454 ? -18.330 -4.848 32.016 1.00 61.62 454 ALA A N 1
ATOM 3482 C CA . ALA A 1 454 ? -19.534 -5.018 32.819 1.00 61.62 454 ALA A CA 1
ATOM 3483 C C . ALA A 1 454 ? -20.801 -4.867 31.959 1.00 61.62 454 ALA A C 1
ATOM 3485 O O . ALA A 1 454 ? -20.881 -3.991 31.094 1.00 61.62 454 ALA A O 1
ATOM 3486 N N . ALA A 1 455 ? -21.801 -5.712 32.221 1.00 53.09 455 ALA A N 1
ATOM 3487 C CA . ALA A 1 455 ? -23.091 -5.667 31.540 1.00 53.09 455 ALA A CA 1
ATOM 3488 C C . ALA A 1 455 ? -23.746 -4.282 31.707 1.00 53.09 455 ALA A C 1
ATOM 3490 O O . ALA A 1 455 ? -23.863 -3.785 32.826 1.00 53.09 455 ALA A O 1
ATOM 3491 N N . GLY A 1 456 ? -24.144 -3.656 30.594 1.00 56.06 456 GLY A N 1
ATOM 3492 C CA . GLY A 1 456 ? -24.733 -2.308 30.567 1.00 56.06 456 GLY A CA 1
ATOM 3493 C C . GLY A 1 456 ? -23.734 -1.139 30.583 1.00 56.06 456 GLY A C 1
ATOM 3494 O O . GLY A 1 456 ? -24.164 0.006 30.509 1.00 56.06 456 GLY A O 1
ATOM 3495 N N . ALA A 1 457 ? -22.422 -1.403 30.652 1.00 66.62 457 ALA A N 1
ATOM 3496 C CA . ALA A 1 457 ? -21.362 -0.384 30.634 1.00 66.62 457 ALA A CA 1
ATOM 3497 C C . ALA A 1 457 ? -20.165 -0.796 29.749 1.00 66.62 457 ALA A C 1
ATOM 3499 O O . ALA A 1 457 ? -19.016 -0.442 30.027 1.00 66.62 457 ALA A O 1
ATOM 3500 N N . ARG A 1 458 ? -20.418 -1.598 28.705 1.00 83.12 458 ARG A N 1
ATOM 3501 C CA . ARG A 1 458 ? -19.382 -2.078 27.783 1.00 83.12 458 ARG A CA 1
ATOM 3502 C C . ARG A 1 458 ? -18.802 -0.912 26.992 1.00 83.12 458 ARG A C 1
ATOM 3504 O O . ARG A 1 458 ? -19.546 -0.111 26.436 1.00 83.12 458 ARG A O 1
ATOM 3511 N N . THR A 1 459 ? -17.477 -0.847 26.892 1.00 91.38 459 THR A N 1
ATOM 3512 C CA . THR A 1 459 ? -16.825 0.119 26.001 1.00 91.38 459 THR A CA 1
ATOM 3513 C C . THR A 1 459 ? -17.132 -0.227 24.533 1.00 91.38 459 THR A C 1
ATOM 3515 O O . THR A 1 459 ? -16.763 -1.321 24.096 1.00 91.38 459 THR A O 1
ATOM 3518 N N . PRO A 1 460 ? -17.778 0.665 23.761 1.00 93.88 460 PRO A N 1
ATOM 3519 C CA . PRO A 1 460 ? -18.103 0.411 22.359 1.00 93.88 460 PRO A CA 1
ATOM 3520 C C . PRO A 1 460 ? -16.853 0.349 21.469 1.00 93.88 460 PRO A C 1
ATOM 3522 O O . PRO A 1 460 ? -15.824 0.974 21.739 1.00 93.88 460 PRO A O 1
ATOM 3525 N N . ASN A 1 461 ? -16.956 -0.393 20.370 1.00 97.19 461 ASN A N 1
ATOM 3526 C CA . ASN A 1 461 ? -15.972 -0.464 19.298 1.00 97.19 461 ASN A CA 1
ATOM 3527 C C . ASN A 1 461 ? -16.349 0.540 18.204 1.00 97.19 461 ASN A C 1
ATOM 3529 O O . ASN A 1 461 ? -17.396 0.413 17.566 1.00 97.19 461 ASN A O 1
ATOM 3533 N N . LEU A 1 462 ? -15.467 1.507 17.960 1.00 98.56 462 LEU A N 1
ATOM 3534 C CA . LEU A 1 462 ? -15.519 2.383 16.798 1.00 98.56 462 LEU A CA 1
ATOM 3535 C C . LEU A 1 462 ? -14.819 1.684 15.631 1.00 98.56 462 LEU A C 1
ATOM 3537 O O . LEU A 1 462 ? -13.596 1.518 15.648 1.00 98.56 462 LEU A O 1
ATOM 3541 N N . LEU A 1 463 ? -15.598 1.261 14.635 1.00 98.75 463 LEU A N 1
ATOM 3542 C CA . LEU A 1 463 ? -15.083 0.648 13.417 1.00 98.75 463 LEU A CA 1
ATOM 3543 C C . LEU A 1 463 ? -14.472 1.724 12.513 1.00 98.75 463 LEU A C 1
ATOM 3545 O O . LEU A 1 463 ? -15.104 2.732 12.206 1.00 98.75 463 LEU A O 1
ATOM 3549 N N . LEU A 1 464 ? -13.244 1.498 12.061 1.00 98.69 464 LEU A N 1
ATOM 3550 C CA . LEU A 1 464 ? -12.498 2.425 11.215 1.00 98.69 464 LEU A CA 1
ATOM 3551 C C . LEU A 1 464 ? -12.188 1.795 9.860 1.00 98.69 464 LEU A C 1
ATOM 3553 O O . LEU A 1 464 ? -11.826 0.618 9.795 1.00 98.69 464 LEU A O 1
ATOM 3557 N N . ASN A 1 465 ? -12.258 2.582 8.786 1.00 98.38 465 ASN A N 1
ATOM 3558 C CA . ASN A 1 465 ? -11.800 2.158 7.462 1.00 98.38 465 ASN A CA 1
ATOM 3559 C C . ASN A 1 465 ? -11.017 3.283 6.760 1.00 98.38 465 ASN A C 1
ATOM 3561 O O . ASN A 1 465 ? -11.550 4.385 6.627 1.00 98.38 465 ASN A O 1
ATOM 3565 N N . PRO A 1 466 ? -9.780 3.025 6.290 1.00 94.69 466 PRO A N 1
ATOM 3566 C CA . PRO A 1 466 ? -8.928 4.054 5.691 1.00 94.69 466 PRO A CA 1
ATOM 3567 C C . PRO A 1 466 ? -9.307 4.451 4.262 1.00 94.69 466 PRO A C 1
ATOM 3569 O O . PRO A 1 466 ? -8.764 5.427 3.753 1.00 94.69 466 PRO A O 1
ATOM 3572 N N . GLY A 1 467 ? -10.151 3.674 3.583 1.00 93.31 467 GLY A N 1
ATOM 3573 C CA . GLY A 1 467 ? -10.428 3.871 2.169 1.00 93.31 467 GLY A CA 1
ATOM 3574 C C . GLY A 1 467 ? -9.478 3.126 1.226 1.00 93.31 467 GLY A C 1
ATOM 3575 O O . GLY A 1 467 ? -9.120 1.966 1.449 1.00 93.31 467 GLY A O 1
ATOM 3576 N N . GLY A 1 468 ? -9.128 3.780 0.117 1.00 89.50 468 GLY A N 1
ATOM 3577 C CA . GLY A 1 468 ? -8.454 3.185 -1.037 1.00 89.50 468 GLY A CA 1
ATOM 3578 C C . GLY A 1 468 ? -9.373 3.182 -2.267 1.00 89.50 468 GLY A C 1
ATOM 3579 O O . GLY A 1 468 ? -9.366 4.183 -2.976 1.00 89.50 468 GLY A O 1
ATOM 3580 N N . PRO A 1 469 ? -10.191 2.134 -2.520 1.00 91.88 469 PRO A N 1
ATOM 3581 C CA . PRO A 1 469 ? -10.284 0.856 -1.805 1.00 91.88 469 PRO A CA 1
ATOM 3582 C C . PRO A 1 469 ? -8.994 0.035 -1.873 1.00 91.88 469 PRO A C 1
ATOM 3584 O O . PRO A 1 469 ? -8.040 0.395 -2.556 1.00 91.88 469 PRO A O 1
ATOM 3587 N N . GLY A 1 470 ? -8.947 -1.085 -1.150 1.00 89.62 470 GLY A N 1
ATOM 3588 C CA . GLY A 1 470 ? -7.758 -1.942 -1.078 1.00 89.62 470 GLY A CA 1
ATOM 3589 C C . GLY A 1 470 ? -6.740 -1.527 -0.009 1.00 89.62 470 GLY A C 1
ATOM 3590 O O . GLY A 1 470 ? -5.745 -2.229 0.169 1.00 89.62 470 GLY A O 1
ATOM 3591 N N . GLY A 1 471 ? -7.003 -0.443 0.731 1.00 90.19 471 GLY A N 1
ATOM 3592 C CA . GLY A 1 471 ? -6.252 -0.077 1.928 1.00 90.19 471 GLY A CA 1
ATOM 3593 C C . GLY A 1 471 ? -6.494 -1.061 3.077 1.00 90.19 471 GLY A C 1
ATOM 3594 O O . GLY A 1 471 ? -7.607 -1.549 3.282 1.00 90.19 471 GLY A O 1
ATOM 3595 N N . SER A 1 472 ? -5.443 -1.360 3.839 1.00 93.31 472 SER A N 1
ATOM 3596 C CA . SER A 1 472 ? -5.509 -2.269 4.985 1.00 93.31 472 SER A CA 1
ATOM 3597 C C . SER A 1 472 ? -5.959 -1.538 6.246 1.00 93.31 472 SER A C 1
ATOM 3599 O O . SER A 1 472 ? -5.278 -0.631 6.724 1.00 93.31 472 SER A O 1
ATOM 3601 N N . GLY A 1 473 ? -7.094 -1.948 6.811 1.00 94.62 473 GLY A N 1
ATOM 3602 C CA . GLY A 1 473 ? -7.584 -1.395 8.072 1.00 94.62 473 GLY A CA 1
ATOM 3603 C C . GLY A 1 473 ? -6.702 -1.778 9.261 1.00 94.62 473 GLY A C 1
ATOM 3604 O O . GLY A 1 473 ? -6.481 -0.979 10.172 1.00 94.62 473 GLY A O 1
ATOM 3605 N N . THR A 1 474 ? -6.108 -2.973 9.224 1.00 93.69 474 THR A N 1
ATOM 3606 C CA . THR A 1 474 ? -5.157 -3.398 10.260 1.00 93.69 474 THR A CA 1
ATOM 3607 C C . THR A 1 474 ? -3.878 -2.550 10.239 1.00 93.69 474 THR A C 1
ATOM 3609 O O . THR A 1 474 ? -3.464 -2.030 11.276 1.00 93.69 474 THR A O 1
ATOM 3612 N N . GLU A 1 475 ? -3.291 -2.304 9.063 1.00 91.50 475 GLU A N 1
ATOM 3613 C CA . GLU A 1 475 ? -2.145 -1.394 8.925 1.00 91.50 475 GLU A CA 1
ATOM 3614 C C . GLU A 1 475 ? -2.500 0.036 9.358 1.00 91.50 475 GLU A C 1
ATOM 3616 O O . GLU A 1 475 ? -1.703 0.709 10.017 1.00 91.50 475 GLU A O 1
ATOM 3621 N N . PHE A 1 476 ? -3.716 0.487 9.046 1.00 92.88 476 PHE A N 1
ATOM 3622 C CA . PHE A 1 476 ? -4.197 1.813 9.416 1.00 92.88 476 PHE A CA 1
ATOM 3623 C C . PHE A 1 476 ? -4.177 2.042 10.933 1.00 92.88 476 PHE A C 1
ATOM 3625 O O . PHE A 1 476 ? -3.619 3.038 11.394 1.00 92.88 476 PHE A O 1
ATOM 3632 N N . ILE A 1 477 ? -4.695 1.099 11.728 1.00 94.62 477 ILE A N 1
ATOM 3633 C CA . ILE A 1 477 ? -4.625 1.183 13.197 1.00 94.62 477 ILE A CA 1
ATOM 3634 C C . ILE A 1 477 ? -3.180 1.110 13.688 1.00 94.62 477 ILE A C 1
ATOM 3636 O O . ILE A 1 477 ? -2.812 1.865 14.584 1.00 94.62 477 ILE A O 1
ATOM 3640 N N . TYR A 1 478 ? -2.345 0.242 13.111 1.00 90.25 478 TYR A N 1
ATOM 3641 C CA . TYR A 1 478 ? -0.948 0.133 13.534 1.00 90.25 478 TYR A CA 1
ATOM 3642 C C . TYR A 1 478 ? -0.187 1.455 13.356 1.00 90.25 478 TYR A C 1
ATOM 3644 O O . TYR A 1 478 ? 0.569 1.863 14.235 1.00 90.25 478 TYR A O 1
ATOM 3652 N N . ARG A 1 479 ? -0.419 2.152 12.239 1.00 87.88 479 ARG A N 1
ATOM 3653 C CA . ARG A 1 479 ? 0.267 3.411 11.926 1.00 87.88 479 ARG A CA 1
ATOM 3654 C C . ARG A 1 479 ? -0.322 4.624 12.636 1.00 87.88 479 ARG A C 1
ATOM 3656 O O . ARG A 1 479 ? 0.423 5.542 12.956 1.00 87.88 479 ARG A O 1
ATOM 3663 N N . ARG A 1 480 ? -1.645 4.653 12.822 1.00 91.31 480 ARG A N 1
ATOM 3664 C CA . ARG A 1 480 ? -2.392 5.883 13.157 1.00 91.31 480 ARG A CA 1
ATOM 3665 C C . ARG A 1 480 ? -3.328 5.756 14.340 1.00 91.31 480 ARG A C 1
ATOM 3667 O O . ARG A 1 480 ? -3.922 6.744 14.765 1.00 91.31 480 ARG A O 1
ATOM 3674 N N . GLY A 1 481 ? -3.472 4.552 14.883 1.00 94.00 481 GLY A N 1
ATOM 3675 C CA . GLY A 1 481 ? -4.381 4.274 15.986 1.00 94.00 481 GLY A CA 1
ATOM 3676 C C . GLY A 1 481 ? -4.091 5.137 17.210 1.00 94.00 481 GLY A C 1
ATOM 3677 O O . GLY A 1 481 ? -5.028 5.543 17.883 1.00 94.00 481 GLY A O 1
ATOM 3678 N N . ALA A 1 482 ? -2.827 5.490 17.469 1.00 93.94 482 ALA A N 1
ATOM 3679 C CA . ALA A 1 482 ? -2.464 6.376 18.575 1.00 93.94 482 ALA A CA 1
ATOM 3680 C C . ALA A 1 482 ? -3.015 7.800 18.388 1.00 93.94 482 ALA A C 1
ATOM 3682 O O . ALA A 1 482 ? -3.640 8.346 19.297 1.00 93.94 482 ALA A O 1
ATOM 3683 N N . GLN A 1 483 ? -2.821 8.387 17.206 1.00 95.12 483 GLN A N 1
ATOM 3684 C CA . GLN A 1 483 ? -3.279 9.737 16.888 1.00 95.12 483 GLN A CA 1
ATOM 3685 C C . GLN A 1 483 ? -4.808 9.793 16.790 1.00 95.12 483 GLN A C 1
ATOM 3687 O O . GLN A 1 483 ? -5.432 10.702 17.334 1.00 95.12 483 GLN A O 1
ATOM 3692 N N . LEU A 1 484 ? -5.428 8.785 16.170 1.00 96.25 484 LEU A N 1
ATOM 3693 C CA . LEU A 1 484 ? -6.885 8.663 16.122 1.00 96.25 484 LEU A CA 1
ATOM 3694 C C . LEU A 1 484 ? -7.473 8.488 17.524 1.00 96.25 484 LEU A C 1
ATOM 3696 O O . LEU A 1 484 ? -8.457 9.142 17.848 1.00 96.25 484 LEU A O 1
ATOM 3700 N N . ALA A 1 485 ? -6.848 7.685 18.390 1.00 95.31 485 ALA A N 1
ATOM 3701 C CA . ALA A 1 485 ? -7.288 7.529 19.776 1.00 95.31 485 ALA A CA 1
ATOM 3702 C C . ALA A 1 485 ? -7.136 8.825 20.581 1.00 95.31 485 ALA A C 1
ATOM 3704 O O . ALA A 1 485 ? -7.930 9.071 21.484 1.00 95.31 485 ALA A O 1
ATOM 3705 N N . ALA A 1 486 ? -6.156 9.674 20.260 1.00 94.75 486 ALA A N 1
ATOM 3706 C CA . ALA A 1 486 ? -6.035 10.987 20.885 1.00 94.75 486 ALA A CA 1
ATOM 3707 C C . ALA A 1 486 ? -7.205 11.912 20.511 1.00 94.75 486 ALA A C 1
ATOM 3709 O O . ALA A 1 486 ? -7.707 12.598 21.398 1.00 94.75 486 ALA A O 1
ATOM 3710 N N . ILE A 1 487 ? -7.647 11.898 19.245 1.00 95.88 487 ILE A N 1
ATOM 3711 C CA . ILE A 1 487 ? -8.790 12.688 18.745 1.00 95.88 487 ILE A CA 1
ATOM 3712 C C . ILE A 1 487 ? -10.117 12.140 19.277 1.00 95.88 487 ILE A C 1
ATOM 3714 O O . ILE A 1 487 ? -10.940 12.900 19.778 1.00 95.88 487 ILE A O 1
ATOM 3718 N N . VAL A 1 488 ? -10.321 10.825 19.170 1.00 96.00 488 VAL A N 1
ATOM 3719 C CA . VAL A 1 488 ? -11.552 10.149 19.601 1.00 96.00 488 VAL A CA 1
ATOM 3720 C C . VAL A 1 488 ? -11.680 10.187 21.121 1.00 96.00 488 VAL A C 1
ATOM 3722 O O . VAL A 1 488 ? -12.754 10.462 21.632 1.00 96.00 488 VAL A O 1
ATOM 3725 N N . GLY A 1 489 ? -10.595 9.964 21.859 1.00 92.62 489 GLY A N 1
ATOM 3726 C CA . GLY A 1 489 ? -10.609 9.831 23.312 1.00 92.62 489 GLY A CA 1
ATOM 3727 C C . GLY A 1 489 ? -10.775 8.384 23.787 1.00 92.62 489 GLY A C 1
ATOM 3728 O O . GLY A 1 489 ? -10.767 7.427 23.014 1.00 92.62 489 GLY A O 1
ATOM 3729 N N . ASP A 1 490 ? -10.905 8.216 25.104 1.00 92.12 490 ASP A N 1
ATOM 3730 C CA . ASP A 1 490 ? -10.805 6.909 25.773 1.00 92.12 490 ASP A CA 1
ATOM 3731 C C . ASP A 1 490 ? -12.148 6.189 25.953 1.00 92.12 490 ASP A C 1
ATOM 3733 O O . ASP A 1 490 ? -12.230 5.170 26.632 1.00 92.12 490 ASP A O 1
ATOM 3737 N N . GLY A 1 491 ? -13.213 6.691 25.334 1.00 93.06 491 GLY A N 1
ATOM 3738 C CA . GLY A 1 491 ? -14.554 6.103 25.411 1.00 93.06 491 GLY A CA 1
ATOM 3739 C C . GLY A 1 491 ? -14.772 4.927 24.461 1.00 93.06 491 GLY A C 1
ATOM 3740 O O . GLY A 1 491 ? -15.778 4.241 24.584 1.00 93.06 491 GLY A O 1
ATOM 3741 N N . PHE A 1 492 ? -13.840 4.681 23.536 1.00 95.50 492 PHE A N 1
ATOM 3742 C CA . PHE A 1 492 ? -14.002 3.707 22.460 1.00 95.50 492 PHE A CA 1
ATOM 3743 C C . PHE A 1 492 ? -12.792 2.782 22.353 1.00 95.50 492 PHE A C 1
ATOM 3745 O O . PHE A 1 492 ? -11.642 3.188 22.530 1.00 95.50 492 PHE A O 1
ATOM 3752 N N . HIS A 1 493 ? -13.042 1.521 22.017 1.00 97.00 493 HIS A N 1
ATOM 3753 C CA . HIS A 1 493 ? -12.037 0.694 21.357 1.00 97.00 493 HIS A CA 1
ATOM 3754 C C . HIS A 1 493 ? -11.952 1.123 19.896 1.00 97.00 493 HIS A C 1
ATOM 3756 O O . HIS A 1 493 ? -12.985 1.303 19.258 1.00 97.00 493 HIS A O 1
ATOM 3762 N N . LEU A 1 494 ? -10.745 1.263 19.350 1.00 98.44 494 LEU A N 1
ATOM 3763 C CA . LEU A 1 494 ? -10.600 1.456 17.908 1.00 98.44 494 LEU A CA 1
ATOM 3764 C C . LEU A 1 494 ? -10.458 0.089 17.258 1.00 98.44 494 LEU A C 1
ATOM 3766 O O . LEU A 1 494 ? -9.492 -0.622 17.530 1.00 98.44 494 LEU A O 1
ATOM 3770 N N . LEU A 1 495 ? -11.419 -0.280 16.423 1.00 98.50 495 LEU A N 1
ATOM 3771 C CA . LEU A 1 495 ? -11.457 -1.562 15.737 1.00 98.50 495 LEU A CA 1
ATOM 3772 C C . LEU A 1 495 ? -11.353 -1.323 14.235 1.00 98.50 495 LEU A C 1
ATOM 3774 O O . LEU A 1 495 ? -12.048 -0.482 13.679 1.00 98.50 495 LEU A O 1
ATOM 3778 N N . SER A 1 496 ? -10.511 -2.079 13.551 1.00 98.38 496 SER A N 1
ATOM 3779 C CA . SER A 1 496 ? -10.489 -2.078 12.092 1.00 98.38 496 SER A CA 1
ATOM 3780 C C . SER A 1 496 ? -10.266 -3.482 11.555 1.00 98.38 496 SER A C 1
ATOM 3782 O O . SER A 1 496 ? -9.929 -4.410 12.294 1.00 98.38 496 SER A O 1
ATOM 3784 N N . PHE A 1 497 ? -10.495 -3.634 10.260 1.00 98.50 497 PHE A N 1
ATOM 3785 C CA . PHE A 1 497 ? -10.440 -4.898 9.552 1.00 98.50 497 PHE A CA 1
ATOM 3786 C C . PHE A 1 497 ? -9.904 -4.685 8.144 1.00 98.50 497 PHE A C 1
ATOM 3788 O O . PHE A 1 497 ? -10.052 -3.605 7.568 1.00 98.50 497 PHE A O 1
ATOM 3795 N N . ASP A 1 498 ? -9.303 -5.721 7.570 1.00 97.69 498 ASP A N 1
ATOM 3796 C CA . ASP A 1 498 ? -9.043 -5.718 6.134 1.00 97.69 498 ASP A CA 1
ATOM 3797 C C . ASP A 1 498 ? -10.306 -6.222 5.420 1.00 97.69 498 ASP A C 1
ATOM 3799 O O . ASP A 1 498 ? -10.742 -7.335 5.710 1.00 97.69 498 ASP A O 1
ATOM 3803 N N . PRO A 1 499 ? -10.924 -5.464 4.496 1.00 98.06 499 PRO A N 1
ATOM 3804 C CA . PRO A 1 499 ? -12.095 -5.944 3.761 1.00 98.06 499 PRO A CA 1
ATOM 3805 C C . PRO A 1 499 ? -11.855 -7.282 3.046 1.00 98.06 499 PRO A C 1
ATOM 3807 O O . PRO A 1 499 ? -10.711 -7.676 2.790 1.00 98.06 499 PRO A O 1
ATOM 3810 N N . ARG A 1 500 ? -12.925 -7.997 2.685 1.00 97.62 500 ARG A N 1
ATOM 3811 C CA . ARG A 1 500 ? -12.823 -9.235 1.893 1.00 97.62 500 ARG A CA 1
ATOM 3812 C C . ARG A 1 500 ? -11.952 -9.029 0.648 1.00 97.62 500 ARG A C 1
ATOM 3814 O O . ARG A 1 500 ? -12.073 -8.037 -0.063 1.00 97.62 500 ARG A O 1
ATOM 3821 N N . GLY A 1 501 ? -11.023 -9.951 0.400 1.00 95.81 501 GLY A N 1
ATOM 3822 C CA . GLY A 1 501 ? -10.064 -9.841 -0.704 1.00 95.81 501 GLY A CA 1
ATOM 3823 C C . GLY A 1 501 ? -8.903 -8.856 -0.494 1.00 95.81 501 GLY A C 1
ATOM 3824 O O . GLY A 1 501 ? -7.964 -8.878 -1.289 1.00 95.81 501 GLY A O 1
ATOM 3825 N N . VAL A 1 502 ? -8.903 -8.038 0.561 1.00 95.38 502 VAL A N 1
ATOM 3826 C CA . VAL A 1 502 ? -7.883 -7.007 0.809 1.00 95.38 502 VAL A CA 1
ATOM 3827 C C . VAL A 1 502 ? -6.807 -7.505 1.775 1.00 95.38 502 VAL A C 1
ATOM 3829 O O . VAL A 1 502 ? -7.108 -8.122 2.788 1.00 95.38 502 VAL A O 1
ATOM 3832 N N . ASN A 1 503 ? -5.541 -7.220 1.460 1.00 91.50 503 ASN A N 1
ATOM 3833 C CA . ASN A 1 503 ? -4.356 -7.475 2.288 1.00 91.50 503 ASN A CA 1
ATOM 3834 C C . ASN A 1 503 ? -4.343 -8.825 3.047 1.00 91.50 503 ASN A C 1
ATOM 3836 O O . ASN A 1 503 ? -4.020 -9.863 2.452 1.00 91.50 503 ASN A O 1
ATOM 3840 N N . GLY A 1 504 ? -4.650 -8.836 4.350 1.00 92.69 504 GLY A N 1
ATOM 3841 C CA . GLY A 1 504 ? -4.657 -10.031 5.191 1.00 92.69 504 GLY A CA 1
ATOM 3842 C C . GLY A 1 504 ? -5.833 -10.981 4.937 1.00 92.69 504 GLY A C 1
ATOM 3843 O O . GLY A 1 504 ? -5.710 -12.171 5.230 1.00 92.69 504 GLY A O 1
ATOM 3844 N N . SER A 1 505 ? -6.920 -10.511 4.322 1.00 97.06 505 SER A N 1
ATOM 3845 C CA . SER A 1 505 ? -8.116 -11.310 4.040 1.00 97.06 505 SER A CA 1
ATOM 3846 C C . SER A 1 505 ? -7.863 -12.435 3.049 1.00 97.06 505 SER A C 1
ATOM 3848 O O . SER A 1 505 ? -7.055 -12.316 2.118 1.00 97.06 505 SER A O 1
ATOM 3850 N N . ARG A 1 506 ? -8.555 -13.563 3.237 1.00 96.94 506 ARG A N 1
ATOM 3851 C CA . ARG A 1 506 ? -8.449 -14.731 2.350 1.00 96.94 506 ARG A CA 1
ATOM 3852 C C . ARG A 1 506 ? -9.826 -15.198 1.870 1.00 96.94 506 ARG A C 1
ATOM 3854 O O . ARG A 1 506 ? -10.743 -15.166 2.678 1.00 96.94 506 ARG A O 1
ATOM 3861 N N . PRO A 1 507 ? -9.954 -15.660 0.611 1.00 96.25 507 PRO A N 1
ATOM 3862 C CA . PRO A 1 507 ? -8.946 -15.551 -0.451 1.00 96.25 507 PRO A CA 1
ATOM 3863 C C . PRO A 1 507 ? -8.610 -14.085 -0.772 1.00 96.25 507 PRO A C 1
ATOM 3865 O O . PRO A 1 507 ? -9.458 -13.205 -0.677 1.00 96.25 507 PRO A O 1
ATOM 3868 N N . ALA A 1 508 ? -7.338 -13.816 -1.075 1.00 95.00 508 ALA A N 1
ATOM 3869 C CA . ALA A 1 508 ? -6.878 -12.469 -1.409 1.00 95.00 508 ALA A CA 1
ATOM 3870 C C . ALA A 1 508 ? -7.195 -12.175 -2.877 1.00 95.00 508 ALA A C 1
ATOM 3872 O O . ALA A 1 508 ? -6.877 -13.004 -3.727 1.00 95.00 508 ALA A O 1
ATOM 3873 N N . ALA A 1 509 ? -7.748 -11.000 -3.171 1.00 95.62 509 ALA A N 1
ATOM 3874 C CA . ALA A 1 509 ? -8.062 -10.577 -4.528 1.00 95.62 509 ALA A CA 1
ATOM 3875 C C . ALA A 1 509 ? -6.774 -10.371 -5.333 1.00 95.62 509 ALA A C 1
ATOM 3877 O O . ALA A 1 509 ? -5.937 -9.528 -4.990 1.00 95.62 509 ALA A O 1
ATOM 3878 N N . ARG A 1 510 ? -6.585 -11.192 -6.370 1.00 94.19 510 ARG A N 1
ATOM 3879 C CA . ARG A 1 510 ? -5.370 -11.232 -7.192 1.00 94.19 510 ARG A CA 1
ATOM 3880 C C . ARG A 1 510 ? -5.709 -11.523 -8.642 1.00 94.19 510 ARG A C 1
ATOM 3882 O O . ARG A 1 510 ? -6.527 -12.388 -8.919 1.00 94.19 510 ARG A O 1
ATOM 3889 N N . CYS A 1 511 ? -5.014 -10.858 -9.552 1.00 94.44 511 CYS A N 1
ATOM 3890 C CA . CYS A 1 511 ? -5.049 -11.165 -10.980 1.00 94.44 511 CYS A CA 1
ATOM 3891 C C . CYS A 1 511 ? -3.850 -11.985 -11.448 1.00 94.44 511 CYS A C 1
ATOM 3893 O O . CYS A 1 511 ? -3.829 -12.470 -12.575 1.00 94.44 511 CYS A O 1
ATOM 3895 N N . TYR A 1 512 ? -2.853 -12.140 -10.579 1.00 93.25 512 TYR A N 1
ATOM 3896 C CA . TYR A 1 512 ? -1.615 -12.840 -10.876 1.00 93.25 512 TYR A CA 1
ATOM 3897 C C . TYR A 1 512 ? -1.398 -13.972 -9.866 1.00 93.25 512 TYR A C 1
ATOM 3899 O O . TYR A 1 512 ? -1.537 -13.733 -8.659 1.00 93.25 512 TYR A O 1
ATOM 3907 N N . PRO A 1 513 ? -0.983 -15.174 -10.310 1.00 89.88 513 PRO A N 1
ATOM 3908 C CA . PRO A 1 513 ? -0.703 -16.289 -9.405 1.00 89.88 513 PRO A CA 1
ATOM 3909 C C . PRO A 1 513 ? 0.413 -15.974 -8.399 1.00 89.88 513 PRO A C 1
ATOM 3911 O O . PRO A 1 513 ? 0.317 -16.314 -7.217 1.00 89.88 513 PRO A O 1
ATOM 3914 N N . THR A 1 514 ? 1.471 -15.291 -8.851 1.00 88.06 514 THR A N 1
ATOM 3915 C CA . THR A 1 514 ? 2.628 -14.936 -8.020 1.00 88.06 514 THR A CA 1
ATOM 3916 C C . THR A 1 514 ? 3.027 -13.464 -8.160 1.00 88.06 514 THR A C 1
ATOM 3918 O O . THR A 1 514 ? 2.688 -12.781 -9.128 1.00 88.06 514 THR A O 1
ATOM 3921 N N . ARG A 1 515 ? 3.818 -12.960 -7.198 1.00 83.75 515 ARG A N 1
ATOM 3922 C CA . ARG A 1 515 ? 4.414 -11.611 -7.273 1.00 83.75 515 ARG A CA 1
ATOM 3923 C C . ARG A 1 515 ? 5.401 -11.461 -8.439 1.00 83.75 515 ARG A C 1
ATOM 3925 O O . ARG A 1 515 ? 5.590 -10.351 -8.928 1.00 83.75 515 ARG A O 1
ATOM 3932 N N . ASP A 1 516 ? 6.037 -12.548 -8.879 1.00 85.06 516 ASP A N 1
ATOM 3933 C CA . ASP A 1 516 ? 6.912 -12.538 -10.059 1.00 85.06 516 ASP A CA 1
ATOM 3934 C C . ASP A 1 516 ? 6.115 -12.404 -11.351 1.00 85.06 516 ASP A C 1
ATOM 3936 O O . ASP A 1 516 ? 6.531 -11.681 -12.254 1.00 85.06 516 ASP A O 1
ATOM 3940 N N . ASP A 1 517 ? 4.950 -13.044 -11.425 1.00 90.19 517 ASP A N 1
ATOM 3941 C CA . ASP A 1 517 ? 4.043 -12.887 -12.560 1.00 90.19 517 ASP A CA 1
ATOM 3942 C C . ASP A 1 517 ? 3.524 -11.455 -12.643 1.00 90.19 517 ASP A C 1
ATOM 3944 O O . ASP A 1 517 ? 3.642 -10.848 -13.704 1.00 90.19 517 ASP A O 1
ATOM 3948 N N . ARG A 1 518 ? 3.081 -10.868 -11.518 1.00 87.94 518 ARG A N 1
ATOM 3949 C CA . ARG A 1 518 ? 2.699 -9.444 -11.467 1.00 87.94 518 ARG A CA 1
ATOM 3950 C C . ARG A 1 518 ? 3.835 -8.552 -11.964 1.00 87.94 518 ARG A C 1
ATOM 3952 O O . ARG A 1 518 ? 3.619 -7.752 -12.860 1.00 87.94 518 ARG A O 1
ATOM 3959 N N . ARG A 1 519 ? 5.065 -8.721 -11.462 1.00 84.19 519 ARG A N 1
ATOM 3960 C CA . ARG A 1 519 ? 6.215 -7.899 -11.897 1.00 84.19 519 ARG A CA 1
ATOM 3961 C C . ARG A 1 519 ? 6.527 -8.008 -13.391 1.00 84.19 519 ARG A C 1
ATOM 3963 O O . ARG A 1 519 ? 7.013 -7.044 -13.968 1.00 84.19 519 ARG A O 1
ATOM 3970 N N . ARG A 1 520 ? 6.290 -9.166 -14.011 1.00 87.56 520 ARG A N 1
ATOM 3971 C CA . ARG A 1 520 ? 6.557 -9.379 -15.444 1.00 87.56 520 ARG A CA 1
ATOM 3972 C C . ARG A 1 520 ? 5.411 -8.935 -16.346 1.00 87.56 520 ARG A C 1
ATOM 3974 O O . ARG A 1 520 ? 5.678 -8.525 -17.467 1.00 87.56 520 ARG A O 1
ATOM 3981 N N . LEU A 1 521 ? 4.169 -9.085 -15.888 1.00 89.94 521 LEU A N 1
ATOM 3982 C CA . LEU A 1 521 ? 2.969 -8.944 -16.716 1.00 89.94 521 LEU A CA 1
ATOM 3983 C C . LEU A 1 521 ? 2.200 -7.646 -16.458 1.00 89.94 521 LEU A C 1
ATOM 3985 O O . LEU A 1 521 ? 1.458 -7.224 -17.336 1.00 89.94 521 LEU A O 1
ATOM 3989 N N . ALA A 1 522 ? 2.369 -7.010 -15.294 1.00 86.62 522 ALA A N 1
ATOM 3990 C CA . ALA A 1 522 ? 1.683 -5.759 -14.965 1.00 86.62 522 ALA A CA 1
ATOM 3991 C C . ALA A 1 522 ? 2.320 -4.522 -15.612 1.00 86.62 522 ALA A C 1
ATOM 3993 O O . ALA A 1 522 ? 1.703 -3.464 -15.620 1.00 86.62 522 ALA A O 1
ATOM 3994 N N . ALA A 1 523 ? 3.544 -4.641 -16.136 1.00 83.62 523 ALA A N 1
ATOM 3995 C CA . ALA A 1 523 ? 4.217 -3.549 -16.826 1.00 83.62 523 ALA A CA 1
ATOM 3996 C C . ALA A 1 523 ? 3.544 -3.298 -18.186 1.00 83.62 523 ALA A C 1
ATOM 3998 O O . ALA A 1 523 ? 3.748 -4.060 -19.129 1.00 83.62 523 ALA A O 1
ATOM 3999 N N . VAL A 1 524 ? 2.752 -2.231 -18.260 1.00 88.88 524 VAL A N 1
ATOM 4000 C CA . VAL A 1 524 ? 2.071 -1.743 -19.464 1.00 88.88 524 VAL A CA 1
ATOM 4001 C C . VAL A 1 524 ? 2.265 -0.235 -19.553 1.00 88.88 524 VAL A C 1
ATOM 4003 O O . VAL A 1 524 ? 2.396 0.434 -18.527 1.00 88.88 524 VAL A O 1
ATOM 4006 N N . ARG A 1 525 ? 2.314 0.314 -20.767 1.00 87.25 525 ARG A N 1
ATOM 4007 C CA . ARG A 1 525 ? 2.244 1.768 -20.938 1.00 87.25 525 ARG A CA 1
ATOM 4008 C C . ARG A 1 525 ? 0.800 2.240 -20.774 1.00 87.25 525 ARG A C 1
ATOM 4010 O O . ARG A 1 525 ? -0.094 1.732 -21.444 1.00 87.25 525 ARG A O 1
ATOM 4017 N N . ASP A 1 526 ? 0.579 3.192 -19.878 1.00 86.00 526 ASP A N 1
ATOM 4018 C CA . ASP A 1 526 ? -0.748 3.720 -19.549 1.00 86.00 526 ASP A CA 1
ATOM 4019 C C . ASP A 1 526 ? -0.725 5.202 -19.145 1.00 86.00 526 ASP A C 1
ATOM 4021 O O . ASP A 1 526 ? -1.627 5.687 -18.466 1.00 86.00 526 ASP A O 1
ATOM 4025 N N . LYS A 1 527 ? 0.303 5.936 -19.580 1.00 82.50 527 LYS A N 1
ATOM 4026 C CA . LYS A 1 527 ? 0.539 7.324 -19.159 1.00 82.50 527 LYS A CA 1
ATOM 4027 C C . LYS A 1 527 ? 0.081 8.338 -20.203 1.00 82.50 527 LYS A C 1
ATOM 4029 O O . LYS A 1 527 ? -0.142 9.501 -19.874 1.00 82.50 527 LYS A O 1
ATOM 4034 N N . LYS A 1 528 ? -0.017 7.923 -21.469 1.00 85.69 528 LYS A N 1
ATOM 4035 C CA . LYS A 1 528 ? -0.426 8.760 -22.601 1.00 85.69 528 LYS A CA 1
ATOM 4036 C C . LYS A 1 528 ? -1.739 8.233 -23.196 1.00 85.69 528 LYS A C 1
ATOM 4038 O O . LYS A 1 528 ? -1.705 7.233 -23.916 1.00 85.69 528 LYS A O 1
ATOM 4043 N N . PRO A 1 529 ? -2.892 8.882 -22.921 1.00 87.44 529 PRO A N 1
ATOM 4044 C CA . PRO A 1 529 ? -4.211 8.374 -23.299 1.00 87.44 529 PRO A CA 1
ATOM 4045 C C . PRO A 1 529 ? -4.354 7.944 -24.755 1.00 87.44 529 PRO A C 1
ATOM 4047 O O . PRO A 1 529 ? -4.972 6.918 -25.013 1.00 87.44 529 PRO A O 1
ATOM 4050 N N . VAL A 1 530 ? -3.776 8.677 -25.710 1.00 90.12 530 VAL A N 1
ATOM 4051 C CA . VAL A 1 530 ? -3.909 8.356 -27.137 1.00 90.12 530 VAL A CA 1
ATOM 4052 C C . VAL A 1 530 ? -2.845 7.349 -27.574 1.00 90.12 530 VAL A C 1
ATOM 4054 O O . VAL A 1 530 ? -3.179 6.298 -28.122 1.00 90.12 530 VAL A O 1
ATOM 4057 N N . GLU A 1 531 ? -1.574 7.636 -27.312 1.00 91.25 531 GLU A N 1
ATOM 4058 C CA . GLU A 1 531 ? -0.420 6.879 -27.806 1.00 91.25 531 GLU A CA 1
ATOM 4059 C C . GLU A 1 531 ? -0.312 5.481 -27.191 1.00 91.25 531 GLU A C 1
ATOM 4061 O O . GLU A 1 531 ? 0.065 4.528 -27.877 1.00 91.25 531 GLU A O 1
ATOM 4066 N N . ASP A 1 532 ? -0.665 5.342 -25.912 1.00 92.19 532 ASP A N 1
ATOM 4067 C CA . ASP A 1 532 ? -0.559 4.073 -25.194 1.00 92.19 532 ASP A CA 1
ATOM 4068 C C . ASP A 1 532 ? -1.829 3.212 -25.335 1.00 92.19 532 ASP A C 1
ATOM 4070 O O . ASP A 1 532 ? -1.796 2.002 -25.100 1.00 92.19 532 ASP A O 1
ATOM 4074 N N . SER A 1 533 ? -2.944 3.792 -25.802 1.00 93.75 533 SER A N 1
ATOM 4075 C CA . SER A 1 533 ? -4.253 3.118 -25.867 1.00 93.75 533 SER A CA 1
ATOM 4076 C C . SER A 1 533 ? -4.268 1.806 -26.648 1.00 93.75 533 SER A C 1
ATOM 4078 O O . SER A 1 533 ? -5.049 0.915 -26.325 1.00 93.75 533 SER A O 1
ATOM 4080 N N . GLY A 1 534 ? -3.453 1.675 -27.700 1.00 95.31 534 GLY A N 1
ATOM 4081 C CA . GLY A 1 534 ? -3.400 0.458 -28.513 1.00 95.31 534 GLY A CA 1
ATOM 4082 C C . GLY A 1 534 ? -2.840 -0.733 -27.734 1.00 95.31 534 GLY A C 1
ATOM 4083 O O . GLY A 1 534 ? -3.409 -1.823 -27.771 1.00 95.31 534 GLY A O 1
ATOM 4084 N N . GLU A 1 535 ? -1.752 -0.505 -26.995 1.00 95.19 535 GLU A N 1
ATOM 4085 C CA . GLU A 1 535 ? -1.154 -1.509 -26.112 1.00 95.19 535 GLU A CA 1
ATOM 4086 C C . GLU A 1 535 ? -2.070 -1.789 -24.923 1.00 95.19 535 GLU A C 1
ATOM 4088 O O . GLU A 1 535 ? -2.353 -2.950 -24.633 1.00 95.19 535 GLU A O 1
ATOM 4093 N N . LEU A 1 536 ? -2.595 -0.736 -24.291 1.00 94.69 536 LEU A N 1
ATOM 4094 C CA . LEU A 1 536 ? -3.468 -0.857 -23.130 1.00 94.69 536 LEU A CA 1
ATOM 4095 C C . LEU A 1 536 ? -4.761 -1.622 -23.449 1.00 94.69 536 LEU A C 1
ATOM 4097 O O . LEU A 1 536 ? -5.180 -2.471 -22.664 1.00 94.69 536 LEU A O 1
ATOM 4101 N N . TRP A 1 537 ? -5.366 -1.394 -24.618 1.00 95.56 537 TRP A N 1
ATOM 4102 C CA . TRP A 1 537 ? -6.532 -2.148 -25.094 1.00 95.56 537 TRP A CA 1
ATOM 4103 C C . TRP A 1 537 ? -6.243 -3.648 -25.218 1.00 95.56 537 TRP A C 1
ATOM 4105 O O . TRP A 1 537 ? -6.980 -4.483 -24.697 1.00 95.56 537 TRP A O 1
ATOM 4115 N N . ALA A 1 538 ? -5.136 -4.008 -25.873 1.00 95.12 538 ALA A N 1
ATOM 4116 C CA . ALA A 1 538 ? -4.752 -5.408 -26.036 1.00 95.12 538 ALA A CA 1
ATOM 4117 C C . ALA A 1 538 ? -4.353 -6.059 -24.700 1.00 95.12 538 ALA A C 1
ATOM 4119 O O . ALA A 1 538 ? -4.652 -7.228 -24.447 1.00 95.12 538 ALA A O 1
ATOM 4120 N N . TRP A 1 539 ? -3.680 -5.307 -23.830 1.00 95.75 539 TRP A N 1
ATOM 4121 C CA . TRP A 1 539 ? -3.257 -5.777 -22.519 1.00 95.75 539 TRP A CA 1
ATOM 4122 C C . TRP A 1 539 ? -4.449 -6.015 -21.588 1.00 95.75 539 TRP A C 1
ATOM 4124 O O . TRP A 1 539 ? -4.530 -7.073 -20.963 1.00 95.75 539 TRP A O 1
ATOM 4134 N N . THR A 1 540 ? -5.408 -5.085 -21.539 1.00 95.25 540 THR A N 1
ATOM 4135 C CA . THR A 1 540 ? -6.567 -5.181 -20.636 1.00 95.25 540 THR A CA 1
ATOM 4136 C C . THR A 1 540 ? -7.441 -6.393 -20.928 1.00 95.25 540 THR A C 1
ATOM 4138 O O . THR A 1 540 ? -7.844 -7.063 -19.981 1.00 95.25 540 THR A O 1
ATOM 4141 N N . ALA A 1 541 ? -7.629 -6.766 -22.198 1.00 92.69 541 ALA A N 1
ATOM 4142 C CA . ALA A 1 541 ? -8.333 -7.997 -22.573 1.00 92.69 541 ALA A CA 1
ATOM 4143 C C . ALA A 1 541 ? -7.706 -9.267 -21.955 1.00 92.69 541 ALA A C 1
ATOM 4145 O O . ALA A 1 541 ? -8.420 -10.182 -21.546 1.00 92.69 541 ALA A O 1
ATOM 4146 N N . ASN A 1 542 ? -6.376 -9.313 -21.832 1.00 95.44 542 ASN A N 1
ATOM 4147 C CA . ASN A 1 542 ? -5.671 -10.421 -21.183 1.00 95.44 542 ASN A CA 1
ATOM 4148 C C . ASN A 1 542 ? -5.698 -10.299 -19.654 1.00 95.44 542 ASN A C 1
ATOM 4150 O O . ASN A 1 542 ? -5.899 -11.287 -18.949 1.00 95.44 542 ASN A O 1
ATOM 4154 N N . PHE A 1 543 ? -5.508 -9.084 -19.136 1.00 95.56 543 PHE A N 1
ATOM 4155 C CA . PHE A 1 543 ? -5.478 -8.800 -17.704 1.00 95.56 543 PHE A CA 1
ATOM 4156 C C . PHE A 1 543 ? -6.781 -9.206 -17.005 1.00 95.56 543 PHE A C 1
ATOM 4158 O O . PHE A 1 543 ? -6.743 -9.921 -16.005 1.00 95.56 543 PHE A O 1
ATOM 4165 N N . VAL A 1 544 ? -7.938 -8.816 -17.547 1.00 96.12 544 VAL A N 1
ATOM 4166 C CA . VAL A 1 544 ? -9.248 -9.141 -16.950 1.00 96.12 544 VAL A CA 1
ATOM 4167 C C . VAL A 1 544 ? -9.542 -10.643 -16.972 1.00 96.12 544 VAL A C 1
ATOM 4169 O O . VAL A 1 544 ? -10.145 -11.167 -16.034 1.00 96.12 544 VAL A O 1
ATOM 4172 N N . GLN A 1 545 ? -9.068 -11.358 -17.998 1.00 96.56 545 GLN A N 1
ATOM 4173 C CA . GLN A 1 545 ? -9.165 -12.814 -18.059 1.00 96.56 545 GLN A CA 1
ATOM 4174 C C . GLN A 1 545 ? -8.269 -13.464 -16.994 1.00 96.56 545 GLN A C 1
ATOM 4176 O O . GLN A 1 545 ? -8.725 -14.355 -16.284 1.00 96.56 545 GLN A O 1
ATOM 4181 N N . ALA A 1 546 ? -7.050 -12.955 -16.784 1.00 96.44 546 ALA A N 1
ATOM 4182 C CA . ALA A 1 546 ? -6.175 -13.413 -15.703 1.00 96.44 546 ALA A CA 1
ATOM 4183 C C . ALA A 1 546 ? -6.780 -13.165 -14.306 1.00 96.44 546 ALA A C 1
ATOM 4185 O O . ALA A 1 546 ? -6.681 -14.030 -13.432 1.00 96.44 546 ALA A O 1
ATOM 4186 N N . CYS A 1 547 ? -7.467 -12.031 -14.102 1.00 96.94 547 CYS A N 1
ATOM 4187 C CA . CYS A 1 547 ? -8.248 -11.760 -12.890 1.00 96.94 547 CYS A CA 1
ATOM 4188 C C . CYS A 1 547 ? -9.328 -12.818 -12.652 1.00 96.94 547 CYS A C 1
ATOM 4190 O O . CYS A 1 547 ? -9.418 -13.375 -11.554 1.00 96.94 547 CYS A O 1
ATOM 4192 N N . ARG A 1 548 ? -10.121 -13.124 -13.685 1.00 96.94 548 ARG A N 1
ATOM 4193 C CA . ARG A 1 548 ? -11.166 -14.152 -13.625 1.00 96.94 548 ARG A CA 1
ATOM 4194 C C . ARG A 1 548 ? -10.582 -15.534 -13.335 1.00 96.94 548 ARG A C 1
ATOM 4196 O O . ARG A 1 548 ? -11.097 -16.221 -12.463 1.00 96.94 548 ARG A O 1
ATOM 4203 N N . ASP A 1 549 ? -9.521 -15.932 -14.027 1.00 97.00 549 ASP A N 1
ATOM 4204 C CA . ASP A 1 549 ? -8.940 -17.272 -13.888 1.00 97.00 549 ASP A CA 1
ATOM 4205 C C . ASP A 1 549 ? -8.254 -17.466 -12.532 1.00 97.00 549 ASP A C 1
ATOM 4207 O O . ASP A 1 549 ? -8.330 -18.542 -11.943 1.00 97.00 549 ASP A O 1
ATOM 4211 N N . THR A 1 550 ? -7.620 -16.414 -12.005 1.00 96.50 550 THR A N 1
ATOM 4212 C CA . THR A 1 550 ? -6.934 -16.469 -10.706 1.00 96.50 550 THR A CA 1
ATOM 4213 C C . THR A 1 550 ? -7.922 -16.519 -9.544 1.00 96.50 550 THR A C 1
ATOM 4215 O O . THR A 1 550 ? -7.709 -17.273 -8.595 1.00 96.50 550 THR A O 1
ATOM 4218 N N . MET A 1 551 ? -8.997 -15.725 -9.595 1.00 96.00 551 MET A N 1
ATOM 4219 C CA . MET A 1 551 ? -9.977 -15.671 -8.505 1.00 96.00 551 MET A CA 1
ATOM 4220 C C . MET A 1 551 ? -11.119 -16.675 -8.646 1.00 96.00 551 MET A C 1
ATOM 4222 O O . MET A 1 551 ? -11.782 -16.979 -7.655 1.00 96.00 551 MET A O 1
ATOM 4226 N N . GLY A 1 552 ? -11.384 -17.176 -9.852 1.00 95.62 552 GLY A N 1
ATOM 4227 C CA . GLY A 1 552 ? -12.572 -17.970 -10.136 1.00 95.62 552 GLY A CA 1
ATOM 4228 C C . GLY A 1 552 ? -13.851 -17.245 -9.705 1.00 95.62 552 GLY A C 1
ATOM 4229 O O . GLY A 1 552 ? -14.004 -16.037 -9.891 1.00 95.62 552 GLY A O 1
ATOM 4230 N N . GLU A 1 553 ? -14.766 -17.985 -9.081 1.00 94.31 553 GLU A N 1
ATOM 4231 C CA . GLU A 1 553 ? -16.043 -17.450 -8.589 1.00 94.31 553 GLU A CA 1
ATOM 4232 C C . GLU A 1 553 ? -15.893 -16.399 -7.478 1.00 94.31 553 GLU A C 1
ATOM 4234 O O . GLU A 1 553 ? -16.691 -15.467 -7.405 1.00 94.31 553 GLU A O 1
ATOM 4239 N N . TRP A 1 554 ? -14.841 -16.490 -6.657 1.00 96.25 554 TRP A N 1
ATOM 4240 C CA . TRP A 1 554 ? -14.620 -15.598 -5.514 1.00 96.25 554 TRP A CA 1
ATOM 4241 C C . TRP A 1 554 ? -14.475 -14.140 -5.936 1.00 96.25 554 TRP A C 1
ATOM 4243 O O . TRP A 1 554 ? -14.867 -13.236 -5.200 1.00 96.25 554 TRP A O 1
ATOM 4253 N N . GLY A 1 555 ? -13.929 -13.909 -7.134 1.00 96.56 555 GLY A N 1
ATOM 4254 C CA . GLY A 1 555 ? -13.687 -12.574 -7.669 1.00 96.56 555 GLY A CA 1
ATOM 4255 C C . GLY A 1 555 ? -14.961 -11.744 -7.789 1.00 96.56 555 GLY A C 1
ATOM 4256 O O . GLY A 1 555 ? -14.908 -10.534 -7.605 1.00 96.56 555 GLY A O 1
ATOM 4257 N N . ALA A 1 556 ? -16.108 -12.382 -8.029 1.00 96.75 556 ALA A N 1
ATOM 4258 C CA . ALA A 1 556 ? -17.394 -11.710 -8.186 1.00 96.75 556 ALA A CA 1
ATOM 4259 C C . ALA A 1 556 ? -17.983 -11.193 -6.858 1.00 96.75 556 ALA A C 1
ATOM 4261 O O . ALA A 1 556 ? -18.867 -10.335 -6.859 1.00 96.75 556 ALA A O 1
ATOM 4262 N N . TYR A 1 557 ? -17.487 -11.694 -5.722 1.00 97.94 557 TYR A N 1
ATOM 4263 C CA . TYR A 1 557 ? -17.980 -11.374 -4.377 1.00 97.94 557 TYR A CA 1
ATOM 4264 C C . TYR A 1 557 ? -17.066 -10.422 -3.600 1.00 97.94 557 TYR A C 1
ATOM 4266 O O . TYR A 1 557 ? -17.327 -10.135 -2.431 1.00 97.94 557 TYR A O 1
ATOM 4274 N N . VAL A 1 558 ? -16.006 -9.920 -4.238 1.00 98.12 558 VAL A N 1
ATOM 4275 C CA . VAL A 1 558 ? -15.156 -8.844 -3.717 1.00 98.12 558 VAL A CA 1
ATOM 4276 C C . VAL A 1 558 ? -15.761 -7.511 -4.163 1.00 98.12 558 VAL A C 1
ATOM 4278 O O . VAL A 1 558 ? -15.459 -7.025 -5.249 1.00 98.12 558 VAL A O 1
ATOM 4281 N N . ASN A 1 559 ? -16.681 -6.977 -3.359 1.00 98.06 559 ASN A N 1
ATOM 4282 C CA . ASN A 1 559 ? -17.404 -5.726 -3.608 1.00 98.06 559 ASN A CA 1
ATOM 4283 C C . ASN A 1 559 ? -17.862 -5.075 -2.285 1.00 98.06 559 ASN A C 1
ATOM 4285 O O . ASN A 1 559 ? -17.821 -5.699 -1.213 1.00 98.06 559 ASN A O 1
ATOM 4289 N N . THR A 1 560 ? -18.278 -3.814 -2.356 1.00 98.62 560 THR A N 1
ATOM 4290 C CA . THR A 1 560 ? -18.658 -2.983 -1.207 1.00 98.62 560 THR A CA 1
ATOM 4291 C C . THR A 1 560 ? -19.926 -3.477 -0.508 1.00 98.62 560 THR A C 1
ATOM 4293 O O . THR A 1 560 ? -19.880 -3.606 0.715 1.00 98.62 560 THR A O 1
ATOM 4296 N N . PRO A 1 561 ? -21.030 -3.843 -1.196 1.00 98.56 561 PRO A N 1
ATOM 4297 C CA . PRO A 1 561 ? -22.236 -4.345 -0.525 1.00 98.56 561 PRO A CA 1
ATOM 4298 C C . PRO A 1 561 ? -21.999 -5.607 0.307 1.00 98.56 561 PRO A C 1
ATOM 4300 O O . PRO A 1 561 ? -22.496 -5.724 1.425 1.00 98.56 561 PRO A O 1
ATOM 4303 N N . GLN A 1 562 ? -21.196 -6.540 -0.205 1.00 98.62 562 GLN A N 1
ATOM 4304 C CA . GLN A 1 562 ? -20.816 -7.727 0.554 1.00 98.62 562 GLN A CA 1
ATOM 4305 C C . GLN A 1 562 ? -19.907 -7.383 1.750 1.00 98.62 562 GLN A C 1
ATOM 4307 O O . GLN A 1 562 ? -20.063 -7.952 2.826 1.00 98.62 562 GLN A O 1
ATOM 4312 N N . THR A 1 563 ? -19.001 -6.410 1.597 1.00 98.69 563 THR A N 1
ATOM 4313 C CA . THR A 1 563 ? -18.179 -5.892 2.710 1.00 98.69 563 THR A CA 1
ATOM 4314 C C . THR A 1 563 ? -19.037 -5.200 3.777 1.00 98.69 563 THR A C 1
ATOM 4316 O O . THR A 1 563 ? -18.791 -5.360 4.969 1.00 98.69 563 THR A O 1
ATOM 4319 N N . ALA A 1 564 ? -20.074 -4.459 3.380 1.00 98.75 564 ALA A N 1
ATOM 4320 C CA . ALA A 1 564 ? -21.027 -3.861 4.312 1.00 98.75 564 ALA A CA 1
ATOM 4321 C C . ALA A 1 564 ? -21.787 -4.941 5.102 1.00 98.75 564 ALA A C 1
ATOM 4323 O O . ALA A 1 564 ? -22.023 -4.780 6.297 1.00 98.75 564 ALA A O 1
ATOM 4324 N N . ALA A 1 565 ? -22.119 -6.073 4.476 1.00 98.62 565 ALA A N 1
ATOM 4325 C CA . ALA A 1 565 ? -22.690 -7.216 5.185 1.00 98.62 565 ALA A CA 1
ATOM 4326 C C . ALA A 1 565 ? -21.677 -7.901 6.127 1.00 98.62 565 ALA A C 1
ATOM 4328 O O . ALA A 1 565 ? -22.056 -8.270 7.237 1.00 98.62 565 ALA A O 1
ATOM 4329 N N . ASP A 1 566 ? -20.387 -7.976 5.765 1.00 98.81 566 ASP A N 1
ATOM 4330 C CA . ASP A 1 566 ? -19.330 -8.456 6.678 1.00 98.81 566 ASP A CA 1
ATOM 4331 C C . ASP A 1 566 ? -19.290 -7.655 7.981 1.00 98.81 566 ASP A C 1
ATOM 4333 O O . ASP A 1 566 ? -19.057 -8.221 9.048 1.00 98.81 566 ASP A O 1
ATOM 4337 N N . MET A 1 567 ? -19.550 -6.345 7.916 1.00 98.81 567 MET A N 1
ATOM 4338 C CA . MET A 1 567 ? -19.579 -5.490 9.103 1.00 98.81 567 MET A CA 1
ATOM 4339 C C . MET A 1 567 ? -20.662 -5.917 10.101 1.00 98.81 567 MET A C 1
ATOM 4341 O O . MET A 1 567 ? -20.414 -5.820 11.298 1.00 98.81 567 MET A O 1
ATOM 4345 N N . ASN A 1 568 ? -21.801 -6.471 9.664 1.00 98.38 568 ASN A N 1
ATOM 4346 C CA . ASN A 1 568 ? -22.782 -7.049 10.594 1.00 98.38 568 ASN A CA 1
ATOM 4347 C C . ASN A 1 568 ? -22.222 -8.281 11.313 1.00 98.38 568 ASN A C 1
ATOM 4349 O O . ASN A 1 568 ? -22.367 -8.389 12.528 1.00 98.38 568 ASN A O 1
ATOM 4353 N N . SER A 1 569 ? -21.514 -9.163 10.601 1.00 98.50 569 SER A N 1
ATOM 4354 C CA . SER A 1 569 ? -20.833 -10.303 11.226 1.00 98.50 569 SER A CA 1
ATOM 4355 C C . SER A 1 569 ? -19.738 -9.856 12.199 1.00 98.50 569 SER A C 1
ATOM 4357 O O . SER A 1 569 ? -19.537 -10.493 13.230 1.00 98.50 569 SER A O 1
ATOM 4359 N N . ILE A 1 570 ? -19.047 -8.742 11.918 1.00 98.62 570 ILE A N 1
ATOM 4360 C CA . ILE A 1 570 ? -18.105 -8.131 12.868 1.00 98.62 570 ILE A CA 1
ATOM 4361 C C . ILE A 1 570 ? -18.850 -7.659 14.119 1.00 98.62 570 ILE A C 1
ATOM 4363 O O . ILE A 1 570 ? -18.418 -7.996 15.217 1.00 98.62 570 ILE A O 1
ATOM 4367 N N . LEU A 1 571 ? -19.956 -6.919 13.974 1.00 98.12 571 LEU A N 1
ATOM 4368 C CA . LEU A 1 571 ? -20.753 -6.433 15.108 1.00 98.12 571 LEU A CA 1
ATOM 4369 C C . LEU A 1 571 ? -21.276 -7.585 15.976 1.00 98.12 571 LEU A C 1
ATOM 4371 O O . LEU A 1 571 ? -21.179 -7.519 17.198 1.00 98.12 571 LEU A O 1
ATOM 4375 N N . GLU A 1 572 ? -21.757 -8.667 15.366 1.00 97.56 572 GLU A N 1
ATOM 4376 C CA . GLU A 1 572 ? -22.172 -9.887 16.070 1.00 97.56 572 GLU A CA 1
ATOM 4377 C C . GLU A 1 572 ? -21.005 -10.537 16.821 1.00 97.56 572 GLU A C 1
ATOM 4379 O O . GLU A 1 572 ? -21.114 -10.836 18.013 1.00 97.56 572 GLU A O 1
ATOM 4384 N N . ALA A 1 573 ? -19.857 -10.689 16.157 1.00 97.44 573 ALA A N 1
ATOM 4385 C CA . ALA A 1 573 ? -18.666 -11.289 16.745 1.0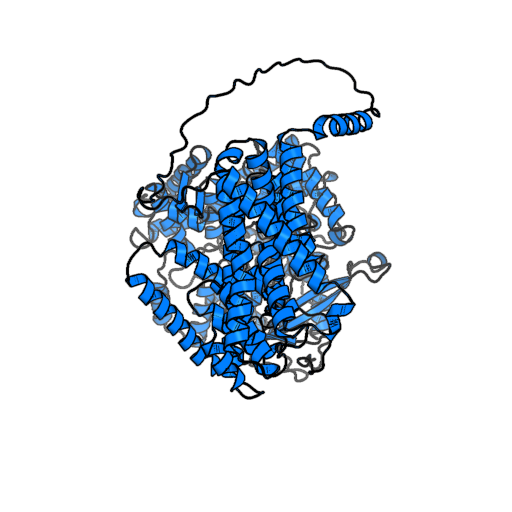0 97.44 573 ALA A CA 1
ATOM 4386 C C . ALA A 1 573 ? -18.143 -10.487 17.947 1.00 97.44 573 ALA A C 1
ATOM 4388 O O . ALA A 1 573 ? -17.782 -11.070 18.971 1.00 97.44 573 ALA A O 1
ATOM 4389 N N . VAL A 1 574 ? -18.137 -9.153 17.853 1.00 95.88 574 VAL A N 1
ATOM 4390 C CA . VAL A 1 574 ? -17.679 -8.271 18.939 1.00 95.88 574 VAL A CA 1
ATOM 4391 C C . VAL A 1 574 ? -18.763 -7.950 19.970 1.00 95.88 574 VAL A C 1
ATOM 4393 O O . VAL A 1 574 ? -18.516 -7.173 20.893 1.00 95.88 574 VAL A O 1
ATOM 4396 N N . GLY A 1 575 ? -19.947 -8.559 19.843 1.00 94.19 575 GLY A N 1
ATOM 4397 C CA . GLY A 1 575 ? -21.038 -8.391 20.795 1.00 94.19 575 GLY A CA 1
ATOM 4398 C C . GLY A 1 575 ? -21.588 -6.972 20.855 1.00 94.19 575 GLY A C 1
ATOM 4399 O O . GLY A 1 575 ? -21.829 -6.479 21.954 1.00 94.19 575 GLY A O 1
ATOM 4400 N N . GLN A 1 576 ? -21.697 -6.328 19.692 1.00 94.56 576 GLN A N 1
ATOM 4401 C CA . GLN A 1 576 ? -22.221 -4.974 19.490 1.00 94.56 576 GLN A CA 1
ATOM 4402 C C . GLN A 1 576 ? -23.381 -4.955 18.472 1.00 94.56 576 GLN A C 1
ATOM 4404 O O . GLN A 1 576 ? -23.630 -3.965 17.785 1.00 94.56 576 GLN A O 1
ATOM 4409 N N . ALA A 1 577 ? -24.047 -6.095 18.269 1.00 93.75 577 ALA A N 1
ATOM 4410 C CA . ALA A 1 577 ? -25.111 -6.203 17.272 1.00 93.75 577 ALA A CA 1
ATOM 4411 C C . ALA A 1 577 ? -26.348 -5.370 17.647 1.00 93.75 577 ALA A C 1
ATOM 4413 O O . ALA A 1 577 ? -26.966 -4.785 16.758 1.00 93.75 577 ALA A O 1
ATOM 4414 N N . ASP A 1 578 ? -26.672 -5.297 18.941 1.00 91.69 578 ASP A N 1
ATOM 4415 C CA . ASP A 1 578 ? -27.861 -4.606 19.450 1.00 91.69 578 ASP A CA 1
ATOM 4416 C C . ASP A 1 578 ? -27.645 -3.087 19.552 1.00 91.69 578 ASP A C 1
ATOM 4418 O O . ASP A 1 578 ? -28.567 -2.311 19.313 1.00 91.69 578 ASP A O 1
ATOM 4422 N N . GLU A 1 579 ? -26.420 -2.642 19.851 1.00 91.94 579 GLU A N 1
ATOM 4423 C CA . GLU A 1 579 ? -26.045 -1.223 19.863 1.00 91.94 579 GLU A CA 1
ATOM 4424 C C . GLU A 1 579 ? -25.846 -0.653 18.451 1.00 91.94 579 GLU A C 1
ATOM 4426 O O . GLU A 1 579 ? -25.911 0.562 18.252 1.00 91.94 579 GLU A O 1
ATOM 4431 N N . GLY A 1 580 ? -25.592 -1.517 17.468 1.00 95.69 580 GLY A N 1
ATOM 4432 C CA . GLY A 1 580 ? -25.368 -1.147 16.077 1.00 95.69 580 GLY A CA 1
ATOM 4433 C C . GLY A 1 580 ? -23.982 -0.554 15.795 1.00 95.69 580 GLY A C 1
ATOM 4434 O O . GLY A 1 580 ? -23.003 -0.711 16.534 1.00 95.69 580 GLY A O 1
ATOM 4435 N N . LEU A 1 581 ? -23.878 0.102 14.643 1.00 98.31 581 LEU A N 1
ATOM 4436 C CA . LEU A 1 581 ? -22.624 0.546 14.060 1.00 98.31 581 LEU A CA 1
ATOM 4437 C C . LEU A 1 581 ? -22.195 1.914 14.598 1.00 98.31 581 LEU A C 1
ATOM 4439 O O . LEU A 1 581 ? -22.846 2.930 14.348 1.00 98.31 581 LEU A O 1
ATOM 4443 N N . TYR A 1 582 ? -21.022 1.927 15.228 1.00 98.56 582 TYR A N 1
ATOM 4444 C CA . TYR A 1 582 ? -20.195 3.114 15.422 1.00 98.56 582 TYR A CA 1
ATOM 4445 C C . TYR A 1 582 ? -19.074 3.051 14.392 1.00 98.56 582 TYR A C 1
ATOM 4447 O O . TYR A 1 582 ? -18.291 2.100 14.399 1.00 98.56 582 TYR A O 1
ATOM 4455 N N . TYR A 1 583 ? -19.007 4.021 13.487 1.00 98.88 583 TYR A N 1
ATOM 4456 C CA . TYR A 1 583 ? -18.116 3.975 12.336 1.00 98.88 583 TYR A CA 1
ATOM 4457 C C . TYR A 1 583 ? -17.536 5.335 11.988 1.00 98.88 583 TYR A C 1
ATOM 4459 O O . TYR A 1 583 ? -18.245 6.338 12.002 1.00 98.88 583 TYR A O 1
ATOM 4467 N N . TRP A 1 584 ? -16.263 5.343 11.602 1.00 98.81 584 TRP A N 1
ATOM 4468 C CA . TRP A 1 584 ? -15.631 6.481 10.950 1.00 98.81 584 TRP A CA 1
ATOM 4469 C C . TRP A 1 584 ? -14.806 6.000 9.753 1.00 98.81 584 TRP A C 1
ATOM 4471 O O . TRP A 1 584 ? -13.772 5.340 9.894 1.00 98.81 584 TRP A O 1
ATOM 4481 N N . GLY A 1 585 ? -15.316 6.294 8.558 1.00 98.56 585 GLY A N 1
ATOM 4482 C CA . GLY A 1 585 ? -14.698 5.926 7.288 1.00 98.56 585 GLY A CA 1
ATOM 4483 C C . GLY A 1 585 ? -14.093 7.130 6.584 1.00 98.56 585 GLY A C 1
ATOM 4484 O O . GLY A 1 585 ? -14.714 8.190 6.543 1.00 98.56 585 GLY A O 1
ATOM 4485 N N . PHE A 1 586 ? -12.915 6.933 5.999 1.00 98.12 586 PHE A N 1
ATOM 4486 C CA . PHE A 1 586 ? -12.174 7.955 5.262 1.00 98.12 586 PHE A CA 1
ATOM 4487 C C . PHE A 1 586 ? -12.124 7.614 3.776 1.00 98.12 586 PHE A C 1
ATOM 4489 O O . PHE A 1 586 ? -11.946 6.439 3.441 1.00 98.12 586 PHE A O 1
ATOM 4496 N N . SER A 1 587 ? -12.217 8.602 2.882 1.00 96.12 587 SER A N 1
ATOM 4497 C CA . SER A 1 587 ? -12.071 8.373 1.434 1.00 96.12 587 SER A CA 1
ATOM 4498 C C . SER A 1 587 ? -13.081 7.323 0.930 1.00 96.12 587 SER A C 1
ATOM 4500 O O . SER A 1 587 ? -14.252 7.398 1.285 1.00 96.12 587 SER A O 1
ATOM 4502 N N . TYR A 1 588 ? -12.681 6.272 0.202 1.00 97.12 588 TYR A N 1
ATOM 4503 C CA . TYR A 1 588 ? -13.558 5.120 -0.110 1.00 97.12 588 TYR A CA 1
ATOM 4504 C C . TYR A 1 588 ? -14.277 4.517 1.123 1.00 97.12 588 TYR A C 1
ATOM 4506 O O . TYR A 1 588 ? -15.385 3.998 1.009 1.00 97.12 588 TYR A O 1
ATOM 4514 N N . GLY A 1 589 ? -13.713 4.622 2.329 1.00 98.38 589 GLY A N 1
ATOM 4515 C CA . GLY A 1 589 ? -14.389 4.224 3.563 1.00 98.38 589 GLY A CA 1
ATOM 4516 C C . GLY A 1 589 ? -15.705 4.982 3.785 1.00 98.38 589 GLY A C 1
ATOM 4517 O O . GLY A 1 589 ? -16.624 4.445 4.403 1.00 98.38 589 GLY A O 1
ATOM 4518 N N . THR A 1 590 ? -15.853 6.189 3.236 1.00 98.69 590 THR A N 1
ATOM 4519 C CA . THR A 1 590 ? -17.133 6.909 3.208 1.00 98.69 590 THR A CA 1
ATOM 4520 C C . THR A 1 590 ? -18.167 6.208 2.346 1.00 98.69 590 THR A C 1
ATOM 4522 O O . THR A 1 590 ? -19.314 6.097 2.762 1.00 98.69 590 THR A O 1
ATOM 4525 N N . LEU A 1 591 ? -17.783 5.678 1.183 1.00 98.38 591 LEU A N 1
ATOM 4526 C CA . LEU A 1 591 ? -18.670 4.895 0.330 1.00 98.38 591 LEU A CA 1
ATOM 4527 C C . LEU A 1 591 ? -19.134 3.624 1.049 1.00 98.38 591 LEU A C 1
ATOM 4529 O O . LEU A 1 591 ? -20.320 3.298 1.010 1.00 98.38 591 LEU A O 1
ATOM 4533 N N . LEU A 1 592 ? -18.227 2.930 1.745 1.00 98.81 592 LEU A N 1
ATOM 4534 C CA . LEU A 1 592 ? -18.581 1.767 2.561 1.00 98.81 592 LEU A CA 1
ATOM 4535 C C . LEU A 1 592 ? -19.577 2.144 3.671 1.00 98.81 592 LEU A C 1
ATOM 4537 O O . LEU A 1 592 ? -20.578 1.453 3.851 1.00 98.81 592 LEU A O 1
ATOM 4541 N N . GLY A 1 593 ? -19.349 3.267 4.360 1.00 98.75 593 GLY A N 1
ATOM 4542 C CA . GLY A 1 593 ? -20.259 3.789 5.384 1.00 98.75 593 GLY A CA 1
ATOM 4543 C C . GLY A 1 593 ? -21.637 4.161 4.829 1.00 98.75 593 GLY A C 1
ATOM 4544 O O . GLY A 1 593 ? -22.651 3.760 5.396 1.00 98.75 593 GLY A O 1
ATOM 4545 N N . GLN A 1 594 ? -21.685 4.856 3.689 1.00 98.75 594 GLN A N 1
ATOM 4546 C CA . GLN A 1 594 ? -22.927 5.201 2.985 1.00 98.75 594 GLN A CA 1
ATOM 4547 C C . GLN A 1 594 ? -23.677 3.946 2.516 1.00 98.75 594 GLN A C 1
ATOM 4549 O O . GLN A 1 594 ? -24.888 3.836 2.700 1.00 98.75 594 GLN A O 1
ATOM 4554 N N . THR A 1 595 ? -22.961 2.965 1.963 1.00 98.75 595 THR A N 1
ATOM 4555 C CA . THR A 1 595 ? -23.540 1.690 1.513 1.00 98.75 595 THR A CA 1
ATOM 4556 C C . THR A 1 595 ? -24.135 0.927 2.695 1.00 98.75 595 THR A C 1
ATOM 4558 O O . THR A 1 595 ? -25.286 0.500 2.634 1.00 98.75 595 THR A O 1
ATOM 4561 N N . TYR A 1 596 ? -23.397 0.822 3.805 1.00 98.75 596 TYR A N 1
ATOM 4562 C CA . TYR A 1 596 ? -23.898 0.202 5.030 1.00 98.75 596 TYR A CA 1
ATOM 4563 C C . TYR A 1 596 ? -25.144 0.920 5.554 1.00 98.75 596 TYR A C 1
ATOM 4565 O O . TYR A 1 596 ? -26.161 0.276 5.790 1.00 98.75 596 TYR A O 1
ATOM 4573 N N . ALA A 1 597 ? -25.093 2.248 5.693 1.00 98.62 597 ALA A N 1
ATOM 4574 C CA . ALA A 1 597 ? -26.210 3.049 6.189 1.00 98.62 597 ALA A CA 1
ATOM 4575 C C . ALA A 1 597 ? -27.455 2.951 5.292 1.00 98.62 597 ALA A C 1
ATOM 4577 O O . ALA A 1 597 ? -28.577 3.037 5.779 1.00 98.62 597 ALA A O 1
ATOM 4578 N N . SER A 1 598 ? -27.269 2.719 3.993 1.00 98.19 598 SER A N 1
ATOM 4579 C CA . SER A 1 598 ? -28.365 2.517 3.043 1.00 98.19 598 SER A CA 1
ATOM 4580 C C . SER A 1 598 ? -28.975 1.117 3.112 1.00 98.19 598 SER A C 1
ATOM 4582 O O . SER A 1 598 ? -30.178 0.955 2.912 1.00 98.19 598 SER A O 1
ATOM 4584 N N . MET A 1 599 ? -28.155 0.095 3.366 1.00 97.94 599 MET A N 1
ATOM 4585 C CA . MET A 1 599 ? -28.586 -1.307 3.421 1.00 97.94 599 MET A CA 1
ATOM 4586 C C . MET A 1 599 ? -29.127 -1.711 4.794 1.00 97.94 599 MET A C 1
ATOM 4588 O O . MET A 1 599 ? -30.048 -2.521 4.877 1.00 97.94 599 MET A O 1
ATOM 4592 N N . PHE A 1 600 ? -28.565 -1.143 5.859 1.00 98.00 600 PHE A N 1
ATOM 4593 C CA . PHE A 1 600 ? -28.874 -1.449 7.254 1.00 98.00 600 PHE A CA 1
ATOM 4594 C C . PHE A 1 600 ? -29.143 -0.157 8.051 1.00 98.00 600 PHE A C 1
ATOM 4596 O O . PHE A 1 600 ? -28.467 0.097 9.053 1.00 98.00 600 PHE A O 1
ATOM 4603 N N . PRO A 1 601 ? -30.112 0.679 7.626 1.00 98.00 601 PRO A N 1
ATOM 4604 C CA . PRO A 1 601 ? -30.337 2.007 8.203 1.00 98.00 601 PRO A CA 1
ATOM 4605 C C . PRO A 1 601 ? -30.609 1.975 9.709 1.00 98.00 601 PRO A C 1
ATOM 4607 O O . PRO A 1 601 ? -30.061 2.795 10.446 1.00 98.00 601 PRO A O 1
ATOM 4610 N N . ASP A 1 602 ? -31.365 0.983 10.181 1.00 97.50 602 ASP A N 1
ATOM 4611 C CA . ASP A 1 602 ? -31.711 0.813 11.600 1.00 97.50 602 ASP A CA 1
ATOM 4612 C C . ASP A 1 602 ? -30.512 0.421 12.477 1.00 97.50 602 ASP A C 1
ATOM 4614 O O . ASP A 1 602 ? -30.580 0.498 13.700 1.00 97.50 602 ASP A O 1
ATOM 4618 N N . ARG A 1 603 ? -29.395 0.014 11.861 1.00 97.44 603 ARG A N 1
ATOM 4619 C CA . ARG A 1 603 ? -28.146 -0.333 12.548 1.00 97.44 603 ARG A CA 1
ATOM 4620 C C . ARG A 1 603 ? -27.081 0.753 12.425 1.00 97.44 603 ARG A C 1
ATOM 4622 O O . ARG A 1 603 ? -25.982 0.560 12.930 1.00 97.44 603 ARG A O 1
ATOM 4629 N N . ALA A 1 604 ? -27.341 1.864 11.740 1.00 97.50 604 ALA A N 1
ATOM 4630 C CA . ALA A 1 604 ? -26.386 2.960 11.580 1.00 97.50 604 ALA A CA 1
ATOM 4631 C C . ALA A 1 604 ? -26.473 3.940 12.767 1.00 97.50 604 ALA A C 1
ATOM 4633 O O . ALA A 1 604 ? -27.106 4.992 12.681 1.00 97.50 604 ALA A O 1
ATOM 4634 N N . THR A 1 605 ? -25.861 3.575 13.897 1.00 97.06 605 THR A N 1
ATOM 4635 C CA . THR A 1 605 ? -26.020 4.285 15.179 1.00 97.06 605 THR A CA 1
ATOM 4636 C C . THR A 1 605 ? -25.220 5.583 15.256 1.00 97.06 605 THR A C 1
ATOM 4638 O O . THR A 1 605 ? -25.771 6.619 15.624 1.00 97.06 605 THR A O 1
ATOM 4641 N N . ARG A 1 606 ? -23.926 5.551 14.928 1.00 98.00 606 ARG A N 1
ATOM 4642 C CA . ARG A 1 606 ? -23.044 6.726 14.835 1.00 98.00 606 ARG A CA 1
ATOM 4643 C C . ARG A 1 606 ? -22.120 6.535 13.645 1.00 98.00 606 ARG A C 1
ATOM 4645 O O . ARG A 1 606 ? -21.136 5.811 13.739 1.00 98.00 606 ARG A O 1
ATOM 4652 N N . VAL A 1 607 ? -22.439 7.159 12.519 1.00 98.81 607 VAL A N 1
ATOM 4653 C CA . VAL A 1 607 ? -21.672 6.995 11.280 1.00 98.81 607 VAL A CA 1
ATOM 4654 C C . VAL A 1 607 ? -21.090 8.343 10.866 1.00 98.81 607 VAL A C 1
ATOM 4656 O O . VAL A 1 607 ? -21.828 9.285 10.580 1.00 98.81 607 VAL A O 1
ATOM 4659 N N . ILE A 1 608 ? -19.758 8.414 10.858 1.00 98.88 608 ILE A N 1
ATOM 4660 C CA . ILE A 1 608 ? -18.970 9.535 10.351 1.00 98.88 608 ILE A CA 1
ATOM 4661 C C . ILE A 1 608 ? -18.395 9.147 8.989 1.00 98.88 608 ILE A C 1
ATOM 4663 O O . ILE A 1 608 ? -17.743 8.105 8.849 1.00 98.88 608 ILE A O 1
ATOM 4667 N N . ILE A 1 609 ? -18.606 10.001 7.993 1.00 98.88 609 ILE A N 1
ATOM 4668 C CA . ILE A 1 609 ? -17.995 9.878 6.669 1.00 98.88 609 ILE A CA 1
ATOM 4669 C C . ILE A 1 609 ? -17.120 11.104 6.396 1.00 98.88 609 ILE A C 1
ATOM 4671 O O . ILE A 1 609 ? -17.620 12.221 6.412 1.00 98.88 609 ILE A O 1
ATOM 4675 N N . ASP A 1 610 ? -15.817 10.903 6.194 1.00 98.56 610 ASP A N 1
ATOM 4676 C CA . ASP A 1 610 ? -14.811 11.962 6.053 1.00 98.56 610 ASP A CA 1
ATOM 4677 C C . ASP A 1 610 ? -14.048 11.882 4.718 1.00 98.56 610 ASP A C 1
ATOM 4679 O O . ASP A 1 610 ? -13.419 10.865 4.425 1.00 98.56 610 ASP A O 1
ATOM 4683 N N . GLY A 1 611 ? -14.101 12.942 3.904 1.00 97.44 611 GLY A N 1
ATOM 4684 C CA . GLY A 1 611 ? -13.590 12.929 2.526 1.00 97.44 611 GLY A CA 1
ATOM 4685 C C . GLY A 1 611 ? -14.475 12.049 1.647 1.00 97.44 611 GLY A C 1
ATOM 4686 O O . GLY A 1 611 ? -14.188 10.876 1.404 1.00 97.44 611 GLY A O 1
ATOM 4687 N N . VAL A 1 612 ? -15.617 12.604 1.251 1.00 98.12 612 VAL A N 1
ATOM 4688 C CA . VAL A 1 612 ? -16.787 11.832 0.826 1.00 98.12 612 VAL A CA 1
ATOM 4689 C C . VAL A 1 612 ? -16.760 11.482 -0.657 1.00 98.12 612 VAL A C 1
ATOM 4691 O O . VAL A 1 612 ? -16.675 12.355 -1.513 1.00 98.12 612 VAL A O 1
ATOM 4694 N N . VAL A 1 613 ? -16.932 10.198 -0.961 1.00 97.19 613 VAL A N 1
ATOM 4695 C CA . VAL A 1 613 ? -17.161 9.699 -2.323 1.00 97.19 613 VAL A CA 1
ATOM 4696 C C . VAL A 1 613 ? -18.640 9.837 -2.683 1.00 97.19 613 VAL A C 1
ATOM 4698 O O . VAL A 1 613 ? -19.511 9.470 -1.889 1.00 97.19 613 VAL A O 1
ATOM 4701 N N . ASN A 1 614 ? -18.939 10.312 -3.893 1.00 96.75 614 ASN A N 1
ATOM 4702 C CA . ASN A 1 614 ? -20.306 10.352 -4.400 1.00 96.75 614 ASN A CA 1
ATOM 4703 C C . ASN A 1 614 ? -20.776 8.933 -4.770 1.00 96.75 614 ASN A C 1
ATOM 4705 O O . ASN A 1 614 ? -20.334 8.340 -5.753 1.00 96.75 614 ASN A O 1
ATOM 4709 N N . GLN A 1 615 ? -21.704 8.382 -3.984 1.00 96.12 615 GLN A N 1
ATOM 4710 C CA . GLN A 1 615 ? -22.205 7.025 -4.210 1.00 96.12 615 GLN A CA 1
ATOM 4711 C C . GLN A 1 615 ? -23.008 6.862 -5.512 1.00 96.12 615 GLN A C 1
ATOM 4713 O O . GLN A 1 615 ? -23.011 5.771 -6.078 1.00 96.12 615 GLN A O 1
ATOM 4718 N N . PHE A 1 616 ? -23.675 7.908 -6.008 1.00 95.62 616 PHE A N 1
ATOM 4719 C CA . PHE A 1 616 ? -24.460 7.824 -7.245 1.00 95.62 616 PHE A CA 1
ATOM 4720 C C . PHE A 1 616 ? -23.543 7.661 -8.458 1.00 95.62 616 PHE A C 1
ATOM 4722 O O . PHE A 1 616 ? -23.757 6.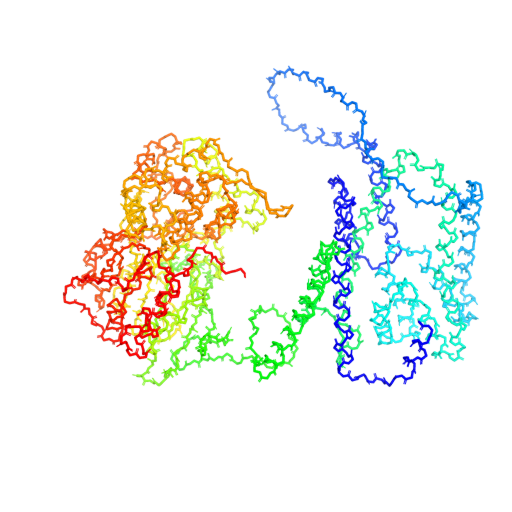764 -9.275 1.00 95.62 616 PHE A O 1
ATOM 4729 N N . ASP A 1 617 ? -22.469 8.449 -8.513 1.00 93.94 617 ASP A N 1
ATOM 4730 C CA . ASP A 1 617 ? -21.476 8.333 -9.578 1.00 93.94 617 ASP A CA 1
ATOM 4731 C C . ASP A 1 617 ? -20.688 7.021 -9.495 1.00 93.94 617 ASP A C 1
ATOM 4733 O O . ASP A 1 617 ? -20.470 6.364 -10.513 1.00 93.94 617 ASP A O 1
ATOM 4737 N N . TRP A 1 618 ? -20.352 6.570 -8.285 1.00 94.12 618 TRP A N 1
ATOM 4738 C CA . TRP A 1 618 ? -19.635 5.310 -8.094 1.00 94.12 618 TRP A CA 1
ATOM 4739 C C . TRP A 1 618 ? -20.399 4.082 -8.622 1.00 94.12 618 TRP A C 1
ATOM 4741 O O . TRP A 1 618 ? -19.832 3.243 -9.330 1.00 94.12 618 TRP A O 1
ATOM 4751 N N . TYR A 1 619 ? -21.681 3.949 -8.261 1.00 94.75 619 TYR A N 1
ATOM 4752 C CA . TYR A 1 619 ? -22.463 2.740 -8.546 1.00 94.75 619 TYR A CA 1
ATOM 4753 C C . TYR A 1 619 ? -23.140 2.747 -9.922 1.00 94.75 619 TYR A C 1
ATOM 4755 O O . TYR A 1 619 ? -23.177 1.697 -10.581 1.00 94.75 619 TYR A O 1
ATOM 4763 N N . ASP A 1 620 ? -23.672 3.895 -10.349 1.00 89.50 620 ASP A N 1
ATOM 4764 C CA . ASP A 1 620 ? -24.574 3.975 -11.503 1.00 89.50 620 ASP A CA 1
ATOM 4765 C C . ASP A 1 620 ? -23.936 4.664 -12.717 1.00 89.50 620 ASP A C 1
ATOM 4767 O O . ASP A 1 620 ? -24.218 4.276 -13.858 1.00 89.50 620 ASP A O 1
ATOM 4771 N N . SER A 1 621 ? -23.040 5.635 -12.508 1.00 89.81 621 SER A N 1
ATOM 4772 C CA . SER A 1 621 ? -22.389 6.354 -13.607 1.00 89.81 621 SER A CA 1
ATOM 4773 C C . SER A 1 621 ? -21.281 5.525 -14.278 1.00 89.81 621 SER A C 1
ATOM 4775 O O . SER A 1 621 ? -20.566 4.714 -13.676 1.00 89.81 621 SER A O 1
ATOM 4777 N N . LEU A 1 622 ? -21.114 5.731 -15.590 1.00 89.12 622 LEU A N 1
ATOM 4778 C CA . LEU A 1 622 ? -19.985 5.154 -16.331 1.00 89.12 622 LEU A CA 1
ATOM 4779 C C . LEU A 1 622 ? -18.670 5.827 -15.917 1.00 89.12 622 LEU A C 1
ATOM 4781 O O . LEU A 1 622 ? -17.680 5.138 -15.656 1.00 89.12 622 LEU A O 1
ATOM 4785 N N . LEU A 1 623 ? -18.701 7.156 -15.809 1.00 88.94 623 LEU A N 1
ATOM 4786 C CA . LEU A 1 623 ? -17.584 8.026 -15.450 1.00 88.94 623 LEU A CA 1
ATOM 4787 C C . LEU A 1 623 ? -17.895 8.715 -14.126 1.00 88.94 623 LEU A C 1
ATOM 4789 O O . LEU A 1 623 ? -19.015 9.199 -13.963 1.00 88.94 623 LEU A O 1
ATOM 4793 N N . ASP A 1 624 ? -16.913 8.778 -13.235 1.00 86.50 624 ASP A N 1
ATOM 4794 C CA . ASP A 1 624 ? -17.009 9.548 -11.997 1.00 86.50 624 ASP A CA 1
ATOM 4795 C C . ASP A 1 624 ? -16.690 11.013 -12.311 1.00 86.50 624 ASP A C 1
ATOM 4797 O O . ASP A 1 624 ? -15.528 11.400 -12.399 1.00 86.50 624 ASP A O 1
ATOM 4801 N N . ARG A 1 625 ? -17.722 11.807 -12.613 1.00 82.06 625 ARG A N 1
ATOM 4802 C CA . ARG A 1 625 ? -17.547 13.159 -13.174 1.00 82.06 625 ARG A CA 1
ATOM 4803 C C . ARG A 1 625 ? -17.178 14.191 -12.125 1.00 82.06 625 ARG A C 1
ATOM 4805 O O . ARG A 1 625 ? -16.676 15.255 -12.472 1.00 82.06 625 ARG A O 1
ATOM 4812 N N . GLU A 1 626 ? -17.496 13.901 -10.872 1.00 87.25 626 GLU A N 1
ATOM 4813 C CA . GLU A 1 626 ? -17.153 14.761 -9.751 1.00 87.25 626 GLU A CA 1
ATOM 4814 C C . GLU A 1 626 ? -15.747 14.460 -9.228 1.00 87.25 626 GLU A C 1
ATOM 4816 O O . GLU A 1 626 ? -15.108 15.366 -8.691 1.00 87.25 626 GLU A O 1
ATOM 4821 N N . SER A 1 627 ? -15.220 13.245 -9.431 1.00 82.56 627 SER A N 1
ATOM 4822 C CA . SER A 1 627 ? -13.810 12.945 -9.158 1.00 82.56 627 SER A CA 1
ATOM 4823 C C . SER A 1 627 ? -12.892 14.001 -9.787 1.00 82.56 627 SER A C 1
ATOM 4825 O O . SER A 1 627 ? -13.068 14.417 -10.932 1.00 82.56 627 SER A O 1
ATOM 4827 N N . LEU A 1 628 ? -11.911 14.465 -9.009 1.00 87.31 628 LEU A N 1
ATOM 4828 C CA . LEU A 1 628 ? -10.921 15.484 -9.389 1.00 87.31 628 LEU A CA 1
ATOM 4829 C C . LEU A 1 628 ? -11.461 16.902 -9.662 1.00 87.31 628 LEU A C 1
ATOM 4831 O O . LEU A 1 628 ? -10.667 17.777 -10.006 1.00 87.31 628 LEU A O 1
ATOM 4835 N N . ALA A 1 629 ? -12.752 17.189 -9.448 1.00 90.06 629 ALA A N 1
ATOM 4836 C CA . ALA A 1 629 ? -13.330 18.513 -9.731 1.00 90.06 629 ALA A CA 1
ATOM 4837 C C . ALA A 1 629 ? -12.664 19.680 -8.966 1.00 90.06 629 ALA A C 1
ATOM 4839 O O . ALA A 1 629 ? -12.753 20.833 -9.398 1.00 90.06 629 ALA A O 1
ATOM 4840 N N . ASP A 1 630 ? -12.004 19.388 -7.841 1.00 94.31 630 ASP A N 1
ATOM 4841 C CA . ASP A 1 630 ? -11.226 20.346 -7.048 1.00 94.31 630 ASP A CA 1
ATOM 4842 C C . ASP A 1 630 ? -9.704 20.132 -7.148 1.00 94.31 630 ASP A C 1
ATOM 4844 O O . ASP A 1 630 ? -8.953 20.937 -6.603 1.00 94.31 630 ASP A O 1
ATOM 4848 N N . ALA A 1 631 ? -9.206 19.111 -7.858 1.00 94.00 631 ALA A N 1
ATOM 4849 C CA . ALA A 1 631 ? -7.771 18.802 -7.920 1.00 94.00 631 ALA A CA 1
ATOM 4850 C C . ALA A 1 631 ? -6.944 19.983 -8.454 1.00 94.00 631 ALA A C 1
ATOM 4852 O O . ALA A 1 631 ? -5.945 20.383 -7.850 1.00 94.00 631 ALA A O 1
ATOM 4853 N N . ASP A 1 632 ? -7.407 20.590 -9.546 1.00 94.69 632 ASP A N 1
ATOM 4854 C CA . ASP A 1 632 ? -6.764 21.753 -10.158 1.00 94.69 632 ASP A CA 1
ATOM 4855 C C . ASP A 1 632 ? -6.841 22.974 -9.224 1.00 94.69 632 ASP A C 1
ATOM 4857 O O . ASP A 1 632 ? -5.853 23.688 -9.061 1.00 94.69 632 ASP A O 1
ATOM 4861 N N . ARG A 1 633 ? -7.957 23.154 -8.498 1.00 95.88 633 ARG A N 1
ATOM 4862 C CA . ARG A 1 633 ? -8.102 24.219 -7.486 1.00 95.88 633 ARG A CA 1
ATOM 4863 C C . ARG A 1 633 ? -7.158 24.028 -6.303 1.00 95.88 633 ARG A C 1
ATOM 4865 O O . ARG A 1 633 ? -6.640 25.004 -5.771 1.00 95.88 633 ARG A O 1
ATOM 4872 N N . VAL A 1 634 ? -6.904 22.788 -5.889 1.00 96.94 634 VAL A N 1
ATOM 4873 C CA . VAL A 1 634 ? -5.925 22.477 -4.837 1.00 96.94 634 VAL A CA 1
ATOM 4874 C C . VAL A 1 634 ? -4.502 22.770 -5.320 1.00 96.94 634 VAL A C 1
ATOM 4876 O O . VAL A 1 634 ? -3.695 23.296 -4.555 1.00 96.94 634 VAL A O 1
ATOM 4879 N N . PHE A 1 635 ? -4.190 22.491 -6.588 1.00 97.62 635 PHE A N 1
ATOM 4880 C CA . PHE A 1 635 ? -2.910 22.873 -7.191 1.00 97.62 635 PHE A CA 1
ATOM 4881 C C . PHE A 1 635 ? -2.740 24.399 -7.294 1.00 97.62 635 PHE A C 1
ATOM 4883 O O . PHE A 1 635 ? -1.685 24.931 -6.943 1.00 97.62 635 PHE A O 1
ATOM 4890 N N . GLU A 1 636 ? -3.782 25.126 -7.696 1.00 96.94 636 GLU A N 1
ATOM 4891 C CA . GLU A 1 636 ? -3.796 26.592 -7.648 1.00 96.94 636 GLU A CA 1
ATOM 4892 C C . GLU A 1 636 ? -3.637 27.110 -6.211 1.00 96.94 636 GLU A C 1
ATOM 4894 O O . GLU A 1 636 ? -2.896 28.065 -5.977 1.00 96.94 636 GLU A O 1
ATOM 4899 N N . GLY A 1 637 ? -4.269 26.447 -5.239 1.00 96.62 637 GLY A N 1
ATOM 4900 C CA . GLY A 1 637 ? -4.112 26.712 -3.811 1.00 96.62 637 GLY A CA 1
ATOM 4901 C C . GLY A 1 637 ? -2.675 26.528 -3.325 1.00 96.62 637 GLY A C 1
ATOM 4902 O O . GLY A 1 637 ? -2.167 27.368 -2.587 1.00 96.62 637 GLY A O 1
ATOM 4903 N N . PHE A 1 638 ? -1.974 25.491 -3.794 1.00 97.62 638 PHE A N 1
ATOM 4904 C CA . PHE A 1 638 ? -0.541 25.312 -3.536 1.00 97.62 638 PHE A CA 1
ATOM 4905 C C . PHE A 1 638 ? 0.282 26.508 -4.035 1.00 97.62 638 PHE A C 1
ATOM 4907 O O . PHE A 1 638 ? 1.154 26.997 -3.311 1.00 97.62 638 PHE A O 1
ATOM 4914 N N . ALA A 1 639 ? 0.004 26.998 -5.246 1.00 97.94 639 ALA A N 1
ATOM 4915 C CA . ALA A 1 639 ? 0.692 28.163 -5.797 1.00 97.94 639 ALA A CA 1
ATOM 4916 C C . ALA A 1 639 ? 0.367 29.447 -5.011 1.00 97.94 639 ALA A C 1
ATOM 4918 O O . ALA A 1 639 ? 1.273 30.211 -4.677 1.00 97.94 639 ALA A O 1
ATOM 4919 N N . ASP A 1 640 ? -0.904 29.661 -4.669 1.00 96.94 640 ASP A N 1
ATOM 4920 C CA . ASP A 1 640 ? -1.371 30.821 -3.904 1.00 96.94 640 ASP A CA 1
ATOM 4921 C C . ASP A 1 640 ? -0.741 30.881 -2.508 1.00 96.94 640 ASP A C 1
ATOM 4923 O O . ASP A 1 640 ? -0.133 31.882 -2.124 1.00 96.94 640 ASP A O 1
ATOM 4927 N N . GLU A 1 641 ? -0.794 29.774 -1.769 1.00 96.25 641 GLU A N 1
ATOM 4928 C CA . GLU A 1 641 ? -0.213 29.684 -0.430 1.00 96.25 641 GLU A CA 1
ATOM 4929 C C . GLU A 1 641 ? 1.320 29.765 -0.458 1.00 96.25 641 GLU A C 1
ATOM 4931 O O . GLU A 1 641 ? 1.919 30.326 0.459 1.00 96.25 641 GLU A O 1
ATOM 4936 N N . CYS A 1 642 ? 1.973 29.292 -1.525 1.00 97.00 642 CYS A N 1
ATOM 4937 C CA . CYS A 1 642 ? 3.418 29.451 -1.694 1.00 97.00 642 CYS A CA 1
ATOM 4938 C C . CYS A 1 642 ? 3.816 30.925 -1.857 1.00 97.00 642 CYS A C 1
ATOM 4940 O O . CYS A 1 642 ? 4.751 31.385 -1.200 1.00 97.00 642 CYS A O 1
ATOM 4942 N N . VAL A 1 643 ? 3.106 31.677 -2.706 1.00 96.31 643 VAL A N 1
ATOM 4943 C CA . VAL A 1 643 ? 3.379 33.108 -2.925 1.00 96.31 643 VAL A CA 1
ATOM 4944 C C . VAL A 1 643 ? 3.135 33.905 -1.643 1.00 96.31 643 VAL A C 1
ATOM 4946 O O . VAL A 1 643 ? 3.969 34.733 -1.278 1.00 96.31 643 VAL A O 1
ATOM 4949 N N . LYS A 1 644 ? 2.047 33.617 -0.912 1.00 94.38 644 LYS A N 1
ATOM 4950 C CA . LYS A 1 644 ? 1.759 34.246 0.392 1.00 94.38 644 LYS A CA 1
ATOM 4951 C C . LYS A 1 644 ? 2.821 33.943 1.448 1.00 94.38 644 LYS A C 1
ATOM 4953 O O . LYS A 1 644 ? 3.105 34.804 2.278 1.00 94.38 644 LYS A O 1
ATOM 4958 N N . ALA A 1 645 ? 3.393 32.738 1.432 1.00 93.44 645 ALA A N 1
ATOM 4959 C CA . ALA A 1 645 ? 4.430 32.331 2.377 1.00 93.44 645 ALA A CA 1
ATOM 4960 C C . ALA A 1 645 ? 5.765 33.070 2.160 1.00 93.44 645 ALA A C 1
ATOM 4962 O O . ALA A 1 645 ? 6.520 33.261 3.111 1.00 93.44 645 ALA A O 1
ATOM 4963 N N . GLY A 1 646 ? 6.052 33.516 0.932 1.00 93.50 646 GLY A N 1
ATOM 4964 C CA . GLY A 1 646 ? 7.289 34.222 0.596 1.00 93.50 646 GLY A CA 1
ATOM 4965 C C . GLY A 1 646 ? 8.522 33.311 0.516 1.00 93.50 646 GLY A C 1
ATOM 4966 O O . GLY A 1 646 ? 8.467 32.113 0.792 1.00 93.50 646 GLY A O 1
ATOM 4967 N N . GLU A 1 647 ? 9.661 33.878 0.105 1.00 91.19 647 GLU A N 1
ATOM 4968 C CA . GLU A 1 647 ? 10.884 33.120 -0.229 1.00 91.19 647 GLU A CA 1
ATOM 4969 C C . GLU A 1 647 ? 11.501 32.358 0.950 1.00 91.19 647 GLU A C 1
ATOM 4971 O O . GLU A 1 647 ? 12.163 31.338 0.747 1.00 91.19 647 GLU A O 1
ATOM 4976 N N . GLU A 1 648 ? 11.289 32.837 2.177 1.00 89.12 648 GLU A N 1
ATOM 4977 C CA . GLU A 1 648 ? 11.819 32.197 3.384 1.00 89.12 648 GLU A CA 1
ATOM 4978 C C . GLU A 1 648 ? 11.142 30.854 3.674 1.00 89.12 648 GLU A C 1
ATOM 4980 O O . GLU A 1 648 ? 11.782 29.929 4.188 1.00 89.12 648 GLU A O 1
ATOM 4985 N N . ASP A 1 649 ? 9.855 30.740 3.334 1.00 89.56 649 ASP A N 1
ATOM 4986 C CA . ASP A 1 649 ? 9.043 29.573 3.652 1.00 89.56 649 ASP A CA 1
ATOM 4987 C C . ASP A 1 649 ? 8.680 28.722 2.436 1.00 89.56 649 ASP A C 1
ATOM 4989 O O . ASP A 1 649 ? 8.569 27.500 2.588 1.00 89.56 649 ASP A O 1
ATOM 4993 N N . CYS A 1 650 ? 8.595 29.310 1.241 1.00 95.06 650 CYS A N 1
ATOM 4994 C CA . CYS A 1 650 ? 8.407 28.599 -0.017 1.00 95.06 650 CYS A CA 1
ATOM 4995 C C . CYS A 1 650 ? 9.517 28.914 -1.034 1.00 95.06 650 CYS A C 1
ATOM 4997 O O . CYS A 1 650 ? 9.616 30.013 -1.575 1.00 95.06 650 CYS A O 1
ATOM 4999 N N . ALA A 1 651 ? 10.300 27.895 -1.403 1.00 95.44 651 ALA A N 1
ATOM 5000 C CA . ALA A 1 651 ? 11.432 28.034 -2.327 1.00 95.44 651 ALA A CA 1
ATOM 5001 C C . ALA A 1 651 ? 11.055 28.451 -3.767 1.00 95.44 651 ALA A C 1
ATOM 5003 O O . ALA A 1 651 ? 11.937 28.812 -4.551 1.00 95.44 651 ALA A O 1
ATOM 5004 N N . LEU A 1 652 ? 9.770 28.369 -4.129 1.00 96.31 652 LEU A N 1
ATOM 5005 C CA . LEU A 1 652 ? 9.251 28.789 -5.432 1.00 96.31 652 LEU A CA 1
ATOM 5006 C C . LEU A 1 652 ? 8.750 30.241 -5.445 1.00 96.31 652 LEU A C 1
ATOM 5008 O O . LEU A 1 652 ? 8.605 30.801 -6.528 1.00 96.31 652 LEU A O 1
ATOM 5012 N N . ALA A 1 653 ? 8.517 30.862 -4.283 1.00 94.81 653 ALA A N 1
ATOM 5013 C CA . ALA A 1 653 ? 7.900 32.188 -4.195 1.00 94.81 653 ALA A CA 1
ATOM 5014 C C . ALA A 1 653 ? 8.729 33.284 -4.884 1.00 94.81 653 ALA A C 1
ATOM 5016 O O . ALA A 1 653 ? 8.170 34.225 -5.426 1.00 94.81 653 ALA A O 1
ATOM 5017 N N . GLY A 1 654 ? 10.056 33.137 -4.936 1.00 91.56 654 GLY A N 1
ATOM 5018 C CA . GLY A 1 654 ? 10.943 34.089 -5.619 1.00 91.56 654 GLY A CA 1
ATOM 5019 C C . GLY A 1 654 ? 10.980 33.949 -7.142 1.00 91.56 654 GLY A C 1
ATOM 5020 O O . GLY A 1 654 ? 11.692 34.690 -7.817 1.00 91.56 654 GLY A O 1
ATOM 5021 N N . LEU A 1 655 ? 10.267 32.966 -7.704 1.00 92.50 655 LEU A N 1
ATOM 5022 C CA . LEU A 1 655 ? 10.241 32.699 -9.145 1.00 92.50 655 LEU A CA 1
ATOM 5023 C C . LEU A 1 655 ? 9.027 33.312 -9.855 1.00 92.50 655 LEU A C 1
ATOM 5025 O O . LEU A 1 655 ? 8.983 33.263 -11.081 1.00 92.50 655 LEU A O 1
ATOM 5029 N N . ALA A 1 656 ? 8.060 33.855 -9.113 1.00 93.31 656 ALA A N 1
ATOM 5030 C CA . ALA A 1 656 ? 6.813 34.399 -9.641 1.00 93.31 656 ALA A CA 1
ATOM 5031 C C . ALA A 1 656 ? 6.223 35.450 -8.686 1.00 93.31 656 ALA A C 1
ATOM 5033 O O . ALA A 1 656 ? 6.450 35.398 -7.483 1.00 93.31 656 ALA A O 1
ATOM 5034 N N . LYS A 1 657 ? 5.448 36.404 -9.209 1.00 90.50 657 LYS A N 1
ATOM 5035 C CA . LYS A 1 657 ? 4.848 37.503 -8.431 1.00 90.50 657 LYS A CA 1
ATOM 5036 C C . LYS A 1 657 ? 3.390 37.264 -8.051 1.00 90.50 657 LYS A C 1
ATOM 5038 O O . LYS A 1 657 ? 2.876 37.957 -7.176 1.00 90.50 657 LYS A O 1
ATOM 5043 N N . SER A 1 658 ? 2.716 36.330 -8.717 1.00 96.25 658 SER A N 1
ATOM 5044 C CA . SER A 1 658 ? 1.328 35.962 -8.434 1.00 96.25 658 SER A CA 1
ATOM 5045 C C . SER A 1 658 ? 1.127 34.450 -8.487 1.00 96.25 658 SER A C 1
ATOM 5047 O O . SER A 1 658 ? 1.970 33.712 -9.009 1.00 96.25 658 SER A O 1
ATOM 5049 N N . LYS A 1 659 ? -0.010 33.987 -7.955 1.00 95.56 659 LYS A N 1
ATOM 5050 C CA . LYS A 1 659 ? -0.387 32.570 -7.997 1.00 95.56 659 LYS A CA 1
ATOM 5051 C C . LYS A 1 659 ? -0.525 32.057 -9.434 1.00 95.56 659 LYS A C 1
ATOM 5053 O O . LYS A 1 659 ? -0.114 30.938 -9.713 1.00 95.56 659 LYS A O 1
ATOM 5058 N N . GLU A 1 660 ? -1.038 32.880 -10.351 1.00 97.19 660 GLU A N 1
ATOM 5059 C CA . GLU A 1 660 ? -1.238 32.523 -11.759 1.00 97.19 660 GLU A CA 1
ATOM 5060 C C . GLU A 1 660 ? 0.105 32.356 -12.473 1.00 97.19 660 GLU A C 1
ATOM 5062 O O . GLU A 1 660 ? 0.305 31.383 -13.201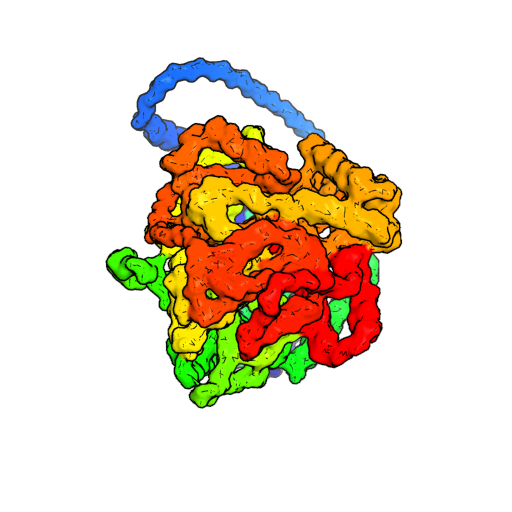 1.00 97.19 660 GLU A O 1
ATOM 5067 N N . GLU A 1 661 ? 1.044 33.276 -12.226 1.00 97.56 661 GLU A N 1
ATOM 5068 C CA . GLU A 1 661 ? 2.401 33.195 -12.770 1.00 97.56 661 GLU A CA 1
ATOM 5069 C C . GLU A 1 661 ? 3.125 31.953 -12.233 1.00 97.56 661 GLU A C 1
ATOM 5071 O O . GLU A 1 661 ? 3.748 31.225 -13.005 1.00 97.56 661 GLU A O 1
ATOM 5076 N N . LEU A 1 662 ? 2.989 31.654 -10.934 1.00 97.75 662 LEU A N 1
ATOM 5077 C CA . LEU A 1 662 ? 3.628 30.484 -10.337 1.00 97.75 662 LEU A CA 1
ATOM 5078 C C . LEU A 1 662 ? 3.028 29.164 -10.844 1.00 97.75 662 LEU A C 1
ATOM 5080 O O . LEU A 1 662 ? 3.777 28.256 -11.206 1.00 97.75 662 LEU A O 1
ATOM 5084 N N . ALA A 1 663 ? 1.700 29.047 -10.881 1.00 97.25 663 ALA A N 1
ATOM 5085 C CA . ALA A 1 663 ? 1.022 27.852 -11.376 1.00 97.25 663 ALA A CA 1
ATOM 5086 C C . ALA A 1 663 ? 1.393 27.581 -12.842 1.00 97.25 663 ALA A C 1
ATOM 5088 O O . ALA A 1 663 ? 1.794 26.465 -13.179 1.00 97.25 663 ALA A O 1
ATOM 5089 N N . THR A 1 664 ? 1.365 28.621 -13.683 1.00 97.44 664 THR A N 1
ATOM 5090 C CA . THR A 1 664 ? 1.764 28.540 -15.098 1.00 97.44 664 THR A CA 1
ATOM 5091 C C . THR A 1 664 ? 3.221 28.115 -15.234 1.00 97.44 664 THR A C 1
ATOM 5093 O O . THR A 1 664 ? 3.518 27.177 -15.969 1.00 97.44 664 THR A O 1
ATOM 5096 N N . LEU A 1 665 ? 4.130 28.729 -14.466 1.00 96.88 665 LEU A N 1
ATOM 5097 C CA . LEU A 1 665 ? 5.544 28.362 -14.469 1.00 96.88 665 LEU A CA 1
ATOM 5098 C C . LEU A 1 665 ? 5.738 26.882 -14.121 1.00 96.88 665 LEU A C 1
ATOM 5100 O O . LEU A 1 665 ? 6.509 26.191 -14.784 1.00 96.88 665 LEU A O 1
ATOM 5104 N N . VAL A 1 666 ? 5.066 26.383 -13.082 1.00 97.38 666 VAL A N 1
ATOM 5105 C CA . VAL A 1 666 ? 5.194 24.983 -12.657 1.00 97.38 666 VAL A CA 1
ATOM 5106 C C . VAL A 1 666 ? 4.679 24.043 -13.750 1.00 97.38 666 VAL A C 1
ATOM 5108 O O . VAL A 1 666 ? 5.392 23.098 -14.098 1.00 97.38 666 VAL A O 1
ATOM 5111 N N . VAL A 1 667 ? 3.516 24.335 -14.344 1.00 96.81 667 VAL A N 1
ATOM 5112 C CA . VAL A 1 667 ? 2.953 23.575 -15.474 1.00 96.81 667 VAL A CA 1
ATOM 5113 C C . VAL A 1 667 ? 3.921 23.558 -16.655 1.00 96.81 667 VAL A C 1
ATOM 5115 O O . VAL A 1 667 ? 4.360 22.486 -17.060 1.00 96.81 667 VAL A O 1
ATOM 5118 N N . GLU A 1 668 ? 4.337 24.719 -17.164 1.00 95.88 668 GLU A N 1
ATOM 5119 C CA . GLU A 1 668 ? 5.238 24.822 -18.319 1.00 95.88 668 GLU A CA 1
ATOM 5120 C C . GLU A 1 668 ? 6.565 24.092 -18.089 1.00 95.88 668 GLU A C 1
ATOM 5122 O O . GLU A 1 668 ? 7.085 23.398 -18.968 1.00 95.88 668 GLU A O 1
ATOM 5127 N N . ARG A 1 669 ? 7.149 24.239 -16.894 1.00 95.50 669 ARG A N 1
ATOM 5128 C CA . ARG A 1 669 ? 8.447 23.638 -16.581 1.00 95.50 669 ARG A CA 1
ATOM 5129 C C . ARG A 1 669 ? 8.379 22.124 -16.502 1.00 95.50 669 ARG A C 1
ATOM 5131 O O . ARG A 1 669 ? 9.344 21.488 -16.930 1.00 95.50 669 ARG A O 1
ATOM 5138 N N . VAL A 1 670 ? 7.293 21.568 -15.974 1.00 95.31 670 VAL A N 1
ATOM 5139 C CA . VAL A 1 670 ? 7.121 20.118 -15.872 1.00 95.31 670 VAL A CA 1
ATOM 5140 C C . VAL A 1 670 ? 6.633 19.509 -17.180 1.00 95.31 670 VAL A C 1
ATOM 5142 O O . VAL A 1 670 ? 7.114 18.439 -17.539 1.00 95.31 670 VAL A O 1
ATOM 5145 N N . GLU A 1 671 ? 5.796 20.200 -17.951 1.00 93.38 671 GLU A N 1
ATOM 5146 C CA . GLU A 1 671 ? 5.368 19.766 -19.289 1.00 93.38 671 GLU A CA 1
ATOM 5147 C C . GLU A 1 671 ? 6.555 19.480 -20.222 1.00 93.38 671 GLU A C 1
ATOM 5149 O O . GLU A 1 671 ? 6.555 18.469 -20.921 1.00 93.38 671 GLU A O 1
ATOM 5154 N N . ARG A 1 672 ? 7.642 2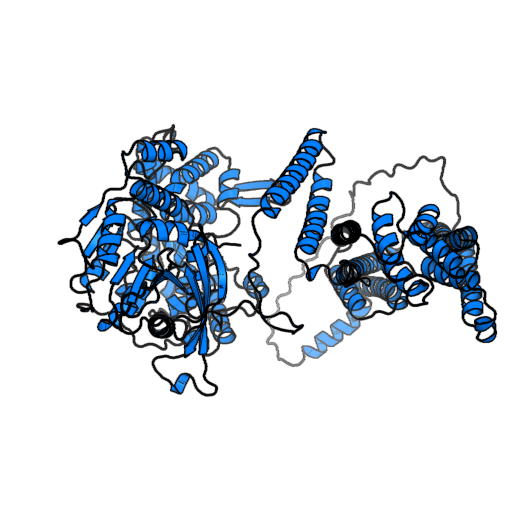0.266 -20.147 1.00 93.94 672 ARG A N 1
ATOM 5155 C CA . ARG A 1 672 ? 8.879 19.994 -20.913 1.00 93.94 672 ARG A CA 1
ATOM 5156 C C . ARG A 1 672 ? 9.509 18.626 -20.626 1.00 93.94 672 ARG A C 1
ATOM 5158 O O . ARG A 1 672 ? 10.201 18.090 -21.484 1.00 93.94 672 ARG A O 1
ATOM 5165 N N . LEU A 1 673 ? 9.249 18.023 -19.463 1.00 93.62 673 LEU A N 1
ATOM 5166 C CA . LEU A 1 673 ? 9.743 16.681 -19.127 1.00 93.62 673 LEU A CA 1
ATOM 5167 C C . LEU A 1 673 ? 9.048 15.562 -19.923 1.00 93.62 673 LEU A C 1
ATOM 5169 O O . LEU A 1 673 ? 9.444 14.402 -19.786 1.00 93.62 673 LEU A O 1
ATOM 5173 N N . LYS A 1 674 ? 8.006 15.867 -20.714 1.00 90.00 674 LYS A N 1
ATOM 5174 C CA . LYS A 1 674 ? 7.408 14.910 -21.660 1.00 90.00 674 LYS A CA 1
ATOM 5175 C C . LYS A 1 674 ? 8.360 14.582 -22.809 1.00 90.00 674 LYS A C 1
ATOM 5177 O O . LYS A 1 674 ? 8.411 13.420 -23.216 1.00 90.00 674 LYS A O 1
ATOM 5182 N N . ASP A 1 675 ? 9.100 15.586 -23.277 1.00 91.88 675 ASP A N 1
ATOM 5183 C CA . ASP A 1 675 ? 10.025 15.480 -24.408 1.00 91.88 675 ASP A CA 1
ATOM 5184 C C . ASP A 1 675 ? 11.483 15.367 -23.939 1.00 91.88 675 ASP A C 1
ATOM 5186 O O . ASP A 1 675 ? 12.241 14.561 -24.478 1.00 91.88 675 ASP A O 1
ATOM 5190 N N . ASP A 1 676 ? 11.846 16.091 -22.871 1.00 92.88 676 ASP A N 1
ATOM 5191 C CA . ASP A 1 676 ? 13.208 16.169 -22.331 1.00 92.88 676 ASP A CA 1
ATOM 5192 C C . ASP A 1 676 ? 13.283 15.672 -20.869 1.00 92.88 676 ASP A C 1
ATOM 5194 O O . ASP A 1 676 ? 13.443 16.469 -19.934 1.00 92.88 676 ASP A O 1
ATOM 5198 N N . PRO A 1 677 ? 13.160 14.356 -20.609 1.00 93.94 677 PRO A N 1
ATOM 5199 C CA . PRO A 1 677 ? 13.259 13.827 -19.255 1.00 93.94 677 PRO A CA 1
ATOM 5200 C C . PRO A 1 677 ? 14.702 13.909 -18.724 1.00 93.94 677 PRO A C 1
ATOM 5202 O O . PRO A 1 677 ? 15.680 13.778 -19.464 1.00 93.94 677 PRO A O 1
ATOM 5205 N N . VAL A 1 678 ? 14.864 14.091 -17.410 1.00 95.31 678 VAL A N 1
ATOM 5206 C CA . VAL A 1 678 ? 16.178 14.373 -16.805 1.00 95.31 678 VAL A CA 1
ATOM 5207 C C . VAL A 1 678 ? 16.822 13.100 -16.261 1.00 95.31 678 VAL A C 1
ATOM 5209 O O . VAL A 1 678 ? 16.277 12.434 -15.382 1.00 95.31 678 VAL A O 1
ATOM 5212 N N . GLY A 1 679 ? 18.024 12.772 -16.739 1.00 94.75 679 GLY A N 1
ATOM 5213 C CA . GLY A 1 679 ? 18.830 11.683 -16.183 1.00 94.75 679 GLY A CA 1
ATOM 5214 C C . GLY A 1 679 ? 19.394 12.036 -14.804 1.00 94.75 679 GLY A C 1
ATOM 5215 O O . GLY A 1 679 ? 19.997 13.093 -14.624 1.00 94.75 679 GLY A O 1
ATOM 5216 N N . VAL A 1 680 ? 19.243 11.135 -13.832 1.00 95.81 680 VAL A N 1
ATOM 5217 C CA . VAL A 1 680 ? 19.751 11.315 -12.467 1.00 95.81 680 VAL A CA 1
ATOM 5218 C C . VAL A 1 680 ? 20.644 10.148 -12.079 1.00 95.81 680 VAL A C 1
ATOM 5220 O O . VAL A 1 680 ? 20.231 8.990 -12.093 1.00 95.81 680 VAL A O 1
ATOM 5223 N N . TYR A 1 681 ? 21.876 10.458 -11.679 1.00 94.38 681 TYR A N 1
ATOM 5224 C CA . TYR A 1 681 ? 22.828 9.485 -11.158 1.00 94.38 681 TYR A CA 1
ATOM 5225 C C . TYR A 1 681 ? 23.245 9.873 -9.741 1.00 94.38 681 TYR A C 1
ATOM 5227 O O . TYR A 1 681 ? 23.898 10.893 -9.539 1.00 94.38 681 TYR A O 1
ATOM 5235 N N . VAL A 1 682 ? 22.890 9.042 -8.757 1.00 93.25 682 VAL A N 1
ATOM 5236 C CA . VAL A 1 682 ? 23.343 9.202 -7.366 1.00 93.25 682 VAL A CA 1
ATOM 5237 C C . VAL A 1 682 ? 24.534 8.287 -7.112 1.00 93.25 682 VAL A C 1
ATOM 5239 O O . VAL A 1 682 ? 25.566 8.710 -6.595 1.00 93.25 682 VAL A O 1
ATOM 5242 N N . ASN A 1 683 ? 24.403 7.013 -7.484 1.00 92.06 683 ASN A N 1
ATOM 5243 C CA . ASN A 1 683 ? 25.476 6.024 -7.456 1.00 92.06 683 ASN A CA 1
ATOM 5244 C C . ASN A 1 683 ? 25.114 4.805 -8.325 1.00 92.06 683 ASN A C 1
ATOM 5246 O O . ASN A 1 683 ? 24.020 4.707 -8.872 1.00 92.06 683 ASN A O 1
ATOM 5250 N N . ASN A 1 684 ? 26.013 3.823 -8.403 1.00 88.88 684 ASN A N 1
ATOM 5251 C CA . ASN A 1 684 ? 25.827 2.605 -9.199 1.00 88.88 684 ASN A CA 1
ATOM 5252 C C . ASN A 1 684 ? 24.681 1.683 -8.735 1.00 88.88 684 ASN A C 1
ATOM 5254 O O . ASN A 1 684 ? 24.369 0.712 -9.419 1.00 88.88 684 ASN A O 1
ATOM 5258 N N . THR A 1 685 ? 24.078 1.956 -7.578 1.00 86.06 685 THR A N 1
ATOM 5259 C CA . THR A 1 685 ? 22.886 1.266 -7.063 1.00 86.06 685 THR A CA 1
ATOM 5260 C C . THR A 1 685 ? 21.630 2.137 -7.089 1.00 86.06 685 THR A C 1
ATOM 5262 O O . THR A 1 685 ? 20.556 1.644 -6.763 1.00 86.06 685 THR A O 1
ATOM 5265 N N . LEU A 1 686 ? 21.751 3.415 -7.458 1.00 87.12 686 LEU A N 1
ATOM 5266 C CA . LEU A 1 686 ? 20.671 4.392 -7.416 1.00 87.12 686 LEU A CA 1
ATOM 5267 C C . LEU A 1 686 ? 20.863 5.436 -8.520 1.00 87.12 686 LEU A C 1
ATOM 5269 O O . LEU A 1 686 ? 21.560 6.437 -8.350 1.00 87.12 686 LEU A O 1
ATOM 5273 N N . TYR A 1 687 ? 20.250 5.173 -9.665 1.00 92.88 687 TYR A N 1
ATOM 5274 C CA . TYR A 1 687 ? 20.190 6.063 -10.818 1.00 92.88 687 TYR A CA 1
ATOM 5275 C C . TYR A 1 687 ? 18.900 5.781 -11.594 1.00 92.88 687 TYR A C 1
ATOM 5277 O O . TYR A 1 687 ? 18.293 4.724 -11.416 1.00 92.88 687 TYR A O 1
ATOM 5285 N N . GLY A 1 688 ? 18.475 6.715 -12.434 1.00 93.38 688 GLY A N 1
ATOM 5286 C CA . GLY A 1 688 ? 17.261 6.582 -13.227 1.00 93.38 688 GLY A CA 1
ATOM 5287 C C . GLY A 1 688 ? 16.955 7.849 -14.008 1.00 93.38 688 GLY A C 1
ATOM 5288 O O . GLY A 1 688 ? 17.835 8.680 -14.237 1.00 93.38 688 GLY A O 1
ATOM 5289 N N . VAL A 1 689 ? 15.704 7.977 -14.428 1.00 92.38 689 VAL A N 1
ATOM 5290 C CA . VAL A 1 689 ? 15.211 9.114 -15.201 1.00 92.38 689 VAL A CA 1
ATOM 5291 C C . VAL A 1 689 ? 14.039 9.725 -14.451 1.00 92.38 689 VAL A C 1
ATOM 5293 O O . VAL A 1 689 ? 13.187 9.005 -13.935 1.00 92.38 689 VAL A O 1
ATOM 5296 N N . LEU A 1 690 ? 14.020 11.050 -14.376 1.00 94.31 690 LEU A N 1
ATOM 5297 C CA . LEU A 1 690 ? 12.899 11.819 -13.872 1.00 94.31 690 LEU A CA 1
ATOM 5298 C C . LEU A 1 690 ? 12.099 12.363 -15.060 1.00 94.31 690 LEU A C 1
ATOM 5300 O O . LEU A 1 690 ? 12.580 13.237 -15.782 1.00 94.31 690 LEU A O 1
ATOM 5304 N N . ASP A 1 691 ? 10.902 11.819 -15.265 1.00 92.19 691 ASP A N 1
ATOM 5305 C CA . ASP A 1 691 ? 9.992 12.178 -16.354 1.00 92.19 691 ASP A CA 1
ATOM 5306 C C . ASP A 1 691 ? 8.790 12.998 -15.852 1.00 92.19 691 ASP A C 1
ATOM 5308 O O . ASP A 1 691 ? 8.575 13.152 -14.646 1.00 92.19 691 ASP A O 1
ATOM 5312 N N . TYR A 1 692 ? 7.993 13.521 -16.792 1.00 92.00 692 TYR A N 1
ATOM 5313 C CA . TYR A 1 692 ? 6.740 14.232 -16.507 1.00 92.00 692 TYR A CA 1
ATOM 5314 C C . TYR A 1 692 ? 5.850 13.472 -15.518 1.00 92.00 692 TYR A C 1
ATOM 5316 O O . TYR A 1 692 ? 5.357 14.045 -14.548 1.00 92.00 692 TYR A O 1
ATOM 5324 N N . TRP A 1 693 ? 5.688 12.163 -15.732 1.00 88.06 693 TRP A N 1
ATOM 5325 C CA . TRP A 1 693 ? 4.793 11.339 -14.929 1.00 88.06 693 TRP A CA 1
ATOM 5326 C C . TRP A 1 693 ? 5.243 11.236 -13.471 1.00 88.06 693 TRP A C 1
ATOM 5328 O O . TRP A 1 693 ? 4.431 11.384 -12.560 1.00 88.06 693 TRP A O 1
ATOM 5338 N N . ALA A 1 694 ? 6.538 11.023 -13.239 1.00 90.62 694 ALA A N 1
ATOM 5339 C CA . ALA A 1 694 ? 7.107 10.975 -11.902 1.00 90.62 694 ALA A CA 1
ATOM 5340 C C . ALA A 1 694 ? 6.907 12.302 -11.158 1.00 90.62 694 ALA A C 1
ATOM 5342 O O . ALA A 1 694 ? 6.570 12.292 -9.976 1.00 90.62 694 ALA A O 1
ATOM 5343 N N . VAL A 1 695 ? 7.067 13.449 -11.824 1.00 93.69 695 VAL A N 1
ATOM 5344 C CA . VAL A 1 695 ? 6.867 14.745 -11.158 1.00 93.69 695 VAL A CA 1
ATOM 5345 C C . VAL A 1 695 ? 5.386 15.011 -10.884 1.00 93.69 695 VAL A C 1
ATOM 5347 O O . VAL A 1 695 ? 5.036 15.329 -9.749 1.00 93.69 695 VAL A O 1
ATOM 5350 N N . TRP A 1 696 ? 4.510 14.859 -11.879 1.00 91.94 696 TRP A N 1
ATOM 5351 C CA . TRP A 1 696 ? 3.082 15.173 -11.737 1.00 91.94 696 TRP A CA 1
ATOM 5352 C C . TRP A 1 696 ? 2.334 14.185 -10.848 1.00 91.94 696 TRP A C 1
ATOM 5354 O O . TRP A 1 696 ? 1.692 14.594 -9.884 1.00 91.94 696 TRP A O 1
ATOM 5364 N N . TYR A 1 697 ? 2.446 12.888 -11.124 1.00 87.56 697 TYR A N 1
ATOM 5365 C CA . TYR A 1 697 ? 1.574 11.878 -10.521 1.00 87.56 697 TYR A CA 1
ATOM 5366 C C . TYR A 1 697 ? 2.193 11.187 -9.302 1.00 87.56 697 TYR A C 1
ATOM 5368 O O . TYR A 1 697 ? 1.455 10.691 -8.451 1.00 87.56 697 TYR A O 1
ATOM 5376 N N . ASN A 1 698 ? 3.526 11.204 -9.161 1.00 88.75 698 ASN A N 1
ATOM 5377 C CA . ASN A 1 698 ? 4.202 10.706 -7.954 1.00 88.75 698 ASN A CA 1
ATOM 5378 C C . ASN A 1 698 ? 4.698 11.824 -7.020 1.00 88.75 698 ASN A C 1
ATOM 5380 O O . ASN A 1 698 ? 4.997 11.553 -5.856 1.00 88.75 698 ASN A O 1
ATOM 5384 N N . GLY A 1 699 ? 4.801 13.063 -7.509 1.00 91.69 699 GLY A N 1
ATOM 5385 C CA . GLY A 1 699 ? 5.232 14.227 -6.734 1.00 91.69 699 GLY A CA 1
ATOM 5386 C C . GLY A 1 699 ? 4.077 15.160 -6.380 1.00 91.69 699 GLY A C 1
ATOM 5387 O O . GLY A 1 699 ? 3.695 15.252 -5.215 1.00 91.69 699 GLY A O 1
ATOM 5388 N N . VAL A 1 700 ? 3.532 15.854 -7.383 1.00 94.56 700 VAL A N 1
ATOM 5389 C CA . VAL A 1 700 ? 2.528 16.914 -7.198 1.00 94.56 700 VAL A CA 1
ATOM 5390 C C . VAL A 1 700 ? 1.211 16.352 -6.676 1.00 94.56 700 VAL A C 1
ATOM 5392 O O . VAL A 1 700 ? 0.790 16.744 -5.593 1.00 94.56 700 VAL A O 1
ATOM 5395 N N . PHE A 1 701 ? 0.589 15.401 -7.375 1.00 92.38 701 PHE A N 1
ATOM 5396 C CA . PHE A 1 701 ? -0.727 14.874 -7.004 1.00 92.38 701 PHE A CA 1
ATOM 5397 C C . PHE A 1 701 ? -0.766 14.276 -5.577 1.00 92.38 701 PHE A C 1
ATOM 5399 O O . PHE A 1 701 ? -1.606 14.694 -4.780 1.00 92.38 701 PHE A O 1
ATOM 5406 N N . PRO A 1 702 ? 0.192 13.422 -5.156 1.00 90.50 702 PRO A N 1
ATOM 5407 C CA . PRO A 1 702 ? 0.324 12.970 -3.766 1.00 90.50 702 PRO A CA 1
ATOM 5408 C C . PRO A 1 702 ? 0.476 14.092 -2.734 1.00 90.50 702 PRO A C 1
ATOM 5410 O O . PRO A 1 702 ? 0.028 13.948 -1.598 1.00 90.50 702 PRO A O 1
ATOM 5413 N N . ALA A 1 703 ? 1.108 15.209 -3.100 1.00 92.62 703 ALA A N 1
ATOM 5414 C CA . ALA A 1 703 ? 1.224 16.366 -2.220 1.00 92.62 703 ALA A CA 1
ATOM 5415 C C . ALA A 1 703 ? -0.091 17.146 -2.113 1.00 92.62 703 ALA A C 1
ATOM 5417 O O . ALA A 1 703 ? -0.361 17.719 -1.060 1.00 92.62 703 ALA A O 1
ATOM 5418 N N . LEU A 1 704 ? -0.947 17.131 -3.139 1.00 94.06 704 LEU A N 1
ATOM 5419 C CA . LEU A 1 704 ? -2.280 17.740 -3.058 1.00 94.06 704 LEU A CA 1
ATOM 5420 C C . LEU A 1 704 ? -3.157 17.034 -2.016 1.00 94.06 704 LEU A C 1
ATOM 5422 O O . LEU A 1 704 ? -3.933 17.688 -1.328 1.00 94.06 704 LEU A O 1
ATOM 5426 N N . TYR A 1 705 ? -2.979 15.723 -1.817 1.00 92.56 705 TYR A N 1
ATOM 5427 C CA . TYR A 1 705 ? -3.638 14.994 -0.725 1.00 92.56 705 TYR A CA 1
ATOM 5428 C C . TYR A 1 705 ? -3.211 15.497 0.660 1.00 92.56 705 TYR A C 1
ATOM 5430 O O . TYR A 1 705 ? -4.011 15.435 1.600 1.00 92.56 705 TYR A O 1
ATOM 5438 N N . LYS A 1 706 ? -1.948 15.932 0.806 1.00 90.25 706 LYS A N 1
ATOM 5439 C CA . LYS A 1 706 ? -1.322 16.302 2.084 1.00 90.25 706 LYS A CA 1
ATOM 5440 C C . LYS A 1 706 ? -0.543 17.612 2.013 1.00 90.25 706 LYS A C 1
ATOM 5442 O O . LYS A 1 706 ? 0.673 17.605 1.830 1.00 90.25 706 LYS A O 1
ATOM 5447 N N . PRO A 1 707 ? -1.214 18.739 2.287 1.00 91.50 707 PRO A N 1
ATOM 5448 C CA . PRO A 1 707 ? -0.576 20.046 2.255 1.00 91.50 707 PRO A CA 1
ATOM 5449 C C . PRO A 1 707 ? 0.603 20.236 3.206 1.00 91.50 707 PRO A C 1
ATOM 5451 O O . PRO A 1 707 ? 1.489 21.046 2.938 1.00 91.50 707 PRO A O 1
ATOM 5454 N N . ALA A 1 708 ? 0.684 19.445 4.278 1.00 88.06 708 ALA A N 1
ATOM 5455 C CA . ALA A 1 708 ? 1.810 19.491 5.204 1.00 88.06 708 ALA A CA 1
ATOM 5456 C C . ALA A 1 708 ? 3.171 19.187 4.535 1.00 88.06 708 ALA A C 1
ATOM 5458 O O . ALA A 1 708 ? 4.205 19.575 5.073 1.00 88.06 708 ALA A O 1
ATOM 5459 N N . ILE A 1 709 ? 3.191 18.532 3.362 1.00 87.69 709 ILE A N 1
ATOM 5460 C CA . ILE A 1 709 ? 4.422 18.260 2.594 1.00 87.69 709 ILE A CA 1
ATOM 5461 C C . ILE A 1 709 ? 4.671 19.252 1.443 1.00 87.69 709 ILE A C 1
ATOM 5463 O O . ILE A 1 709 ? 5.627 19.092 0.681 1.00 87.69 709 ILE A O 1
ATOM 5467 N N . TRP A 1 710 ? 3.859 20.306 1.302 1.00 94.06 710 TRP A N 1
ATOM 5468 C CA . TRP A 1 710 ? 4.011 21.300 0.228 1.00 94.06 710 TRP A CA 1
ATOM 5469 C C . TRP A 1 710 ? 5.359 22.028 0.256 1.00 94.06 710 TRP A C 1
ATOM 5471 O O . TRP A 1 710 ? 5.922 22.316 -0.801 1.00 94.06 710 TRP A O 1
ATOM 5481 N N . LYS A 1 711 ? 5.934 22.259 1.442 1.00 92.75 711 LYS A N 1
ATOM 5482 C CA . LYS A 1 711 ? 7.269 22.865 1.586 1.00 92.75 711 LYS A CA 1
ATOM 5483 C C . LYS A 1 711 ? 8.364 22.022 0.919 1.00 92.75 711 LYS A C 1
ATOM 5485 O O . LYS A 1 711 ? 9.232 22.560 0.224 1.00 92.75 711 LYS A O 1
ATOM 5490 N N . ASP A 1 712 ? 8.296 20.703 1.090 1.00 91.88 712 ASP A N 1
ATOM 5491 C CA . ASP A 1 712 ? 9.245 19.759 0.495 1.00 91.88 712 ASP A CA 1
ATOM 5492 C C . ASP A 1 712 ? 9.050 19.672 -1.021 1.00 91.88 712 ASP A C 1
ATOM 5494 O O . ASP A 1 712 ? 10.026 19.670 -1.777 1.00 91.88 712 ASP A O 1
ATOM 5498 N N . LEU A 1 713 ? 7.794 19.666 -1.485 1.00 94.88 713 LEU A N 1
ATOM 5499 C CA . LEU A 1 713 ? 7.483 19.722 -2.913 1.00 94.88 713 LEU A CA 1
ATOM 5500 C C . LEU A 1 713 ? 8.057 20.990 -3.558 1.00 94.88 713 LEU A C 1
ATOM 5502 O O . LEU A 1 713 ? 8.764 20.891 -4.561 1.00 94.88 713 LEU A O 1
ATOM 5506 N N . ALA A 1 714 ? 7.804 22.164 -2.973 1.00 96.75 714 ALA A N 1
ATOM 5507 C CA . ALA A 1 714 ? 8.298 23.434 -3.496 1.00 96.75 714 ALA A CA 1
ATOM 5508 C C . ALA A 1 714 ? 9.831 23.472 -3.543 1.00 96.75 714 ALA A C 1
ATOM 5510 O O . ALA A 1 714 ? 10.409 23.869 -4.553 1.00 96.75 714 ALA A O 1
ATOM 5511 N N . SER A 1 715 ? 10.495 22.986 -2.491 1.00 95.69 715 SER A N 1
ATOM 5512 C CA . SER A 1 715 ? 11.955 22.842 -2.448 1.00 95.69 715 SER A CA 1
ATOM 5513 C C . SER A 1 715 ? 12.486 21.953 -3.579 1.00 95.69 715 SER A C 1
ATOM 5515 O O . SER A 1 715 ? 13.425 22.329 -4.287 1.00 95.69 715 SER A O 1
ATOM 5517 N N . ASN A 1 716 ? 11.864 20.792 -3.795 1.00 96.25 716 ASN A N 1
ATOM 5518 C CA . ASN A 1 716 ? 12.263 19.852 -4.842 1.00 96.25 716 ASN A CA 1
ATOM 5519 C C . ASN A 1 716 ? 12.040 20.417 -6.252 1.00 96.25 716 ASN A C 1
ATOM 5521 O O . ASN A 1 716 ? 12.915 20.269 -7.107 1.00 96.25 716 ASN A O 1
ATOM 5525 N N . LEU A 1 717 ? 10.911 21.091 -6.492 1.00 97.56 717 LEU A N 1
ATOM 5526 C CA . LEU A 1 717 ? 10.612 21.747 -7.769 1.00 97.56 717 LEU A CA 1
ATOM 5527 C C . LEU A 1 717 ? 11.562 22.921 -8.039 1.00 97.56 717 LEU A C 1
ATOM 5529 O O . LEU A 1 717 ? 12.089 23.038 -9.143 1.00 97.56 717 LEU A O 1
ATOM 5533 N N . ALA A 1 718 ? 11.866 23.743 -7.032 1.00 96.94 718 ALA A N 1
ATOM 5534 C CA . ALA A 1 718 ? 12.806 24.852 -7.176 1.00 96.94 718 ALA A CA 1
ATOM 5535 C C . ALA A 1 718 ? 14.216 24.362 -7.555 1.00 96.94 718 ALA A C 1
ATOM 5537 O O . ALA A 1 718 ? 14.860 24.935 -8.438 1.00 96.94 718 ALA A O 1
ATOM 5538 N N . LEU A 1 719 ? 14.695 23.278 -6.929 1.00 96.25 719 LEU A N 1
ATOM 5539 C CA . LEU A 1 719 ? 15.970 22.643 -7.286 1.00 96.25 719 LEU A CA 1
ATOM 5540 C C . LEU A 1 719 ? 15.945 22.065 -8.704 1.00 96.25 719 LEU A C 1
ATOM 5542 O O . LEU A 1 719 ? 16.889 22.285 -9.468 1.00 96.25 719 LEU A O 1
ATOM 5546 N N . LEU A 1 720 ? 14.855 21.387 -9.070 1.00 96.25 720 LEU A N 1
ATOM 5547 C CA . LEU A 1 720 ? 14.656 20.846 -10.411 1.00 96.25 720 LEU A CA 1
ATOM 5548 C C . LEU A 1 720 ? 14.706 21.955 -11.471 1.00 96.25 720 LEU A C 1
ATOM 5550 O O . LEU A 1 720 ? 15.416 21.820 -12.465 1.00 96.25 720 LEU A O 1
ATOM 5554 N N . PHE A 1 721 ? 14.034 23.086 -11.243 1.00 95.19 721 PHE A N 1
ATOM 5555 C CA . PHE A 1 721 ? 13.994 24.206 -12.192 1.00 95.19 721 PHE A CA 1
ATOM 5556 C C . PHE A 1 721 ? 15.343 24.919 -12.353 1.00 95.19 721 PHE A C 1
ATOM 5558 O O . PHE A 1 721 ? 15.571 25.562 -13.380 1.00 95.19 721 PHE A O 1
ATOM 5565 N N . ARG A 1 722 ? 16.250 24.757 -11.379 1.00 93.75 722 ARG A N 1
ATOM 5566 C CA . ARG A 1 722 ? 17.657 25.194 -11.431 1.00 93.75 722 ARG A CA 1
ATOM 5567 C C . ARG A 1 722 ? 18.602 24.135 -12.021 1.00 93.75 722 ARG A C 1
ATOM 5569 O O . ARG A 1 722 ? 19.809 24.353 -12.051 1.00 93.75 722 ARG A O 1
ATOM 5576 N N . GLY A 1 723 ? 18.074 23.000 -12.482 1.00 92.25 723 GLY A N 1
ATOM 5577 C CA . GLY A 1 723 ? 18.831 21.930 -13.138 1.00 92.25 723 GLY A CA 1
ATOM 5578 C C . GLY A 1 723 ? 19.296 20.798 -12.217 1.00 92.25 723 GLY A C 1
ATOM 5579 O O . GLY A 1 723 ? 19.984 19.892 -12.683 1.00 92.25 723 GLY A O 1
ATOM 5580 N N . ASN A 1 724 ? 18.929 20.797 -10.930 1.00 95.38 724 ASN A N 1
ATOM 5581 C CA . ASN A 1 724 ? 19.253 19.704 -10.012 1.00 95.38 724 ASN A CA 1
ATOM 5582 C C . ASN A 1 724 ? 18.027 18.823 -9.733 1.00 95.38 724 ASN A C 1
ATOM 5584 O O . ASN A 1 724 ? 17.263 19.061 -8.800 1.00 95.38 724 ASN A O 1
ATOM 5588 N N . ALA A 1 725 ? 17.887 17.749 -10.509 1.00 95.56 725 ALA A N 1
ATOM 5589 C CA . ALA A 1 725 ? 16.792 16.788 -10.381 1.00 95.56 725 ALA A CA 1
ATOM 5590 C C . ALA A 1 725 ? 16.989 15.737 -9.268 1.00 95.56 725 ALA A C 1
ATOM 5592 O O . ALA A 1 725 ? 16.146 14.861 -9.100 1.00 95.56 725 ALA A O 1
ATOM 5593 N N . THR A 1 726 ? 18.083 15.783 -8.499 1.00 95.44 726 THR A N 1
ATOM 5594 C CA . THR A 1 726 ? 18.432 14.695 -7.567 1.00 95.44 726 THR A CA 1
ATOM 5595 C C . THR A 1 726 ? 17.408 14.530 -6.447 1.00 95.44 726 THR A C 1
ATOM 5597 O O . THR A 1 726 ? 16.951 13.418 -6.194 1.00 95.44 726 THR A O 1
ATOM 5600 N N . ALA A 1 727 ? 17.036 15.623 -5.777 1.00 94.56 727 ALA A N 1
ATOM 5601 C CA . ALA A 1 727 ? 16.108 15.576 -4.646 1.00 94.56 727 ALA A CA 1
ATOM 5602 C C . ALA A 1 727 ? 14.705 15.131 -5.093 1.00 94.56 727 ALA A C 1
ATOM 5604 O O . ALA A 1 727 ? 14.129 14.204 -4.527 1.00 94.56 727 ALA A O 1
ATOM 5605 N N . ALA A 1 728 ? 14.241 15.712 -6.199 1.00 94.62 728 ALA A N 1
ATOM 5606 C CA . ALA A 1 728 ? 13.056 15.312 -6.941 1.00 94.62 728 ALA A CA 1
ATOM 5607 C C . ALA A 1 728 ? 13.033 13.802 -7.265 1.00 94.62 728 ALA A C 1
ATOM 5609 O O . ALA A 1 728 ? 12.129 13.077 -6.856 1.00 94.62 728 ALA A O 1
ATOM 5610 N N . PHE A 1 729 ? 14.080 13.288 -7.914 1.00 94.00 729 PHE A N 1
ATOM 5611 C CA . PHE A 1 729 ? 14.199 11.871 -8.260 1.00 94.00 729 PHE A CA 1
ATOM 5612 C C . PHE A 1 729 ? 14.202 10.948 -7.034 1.00 94.00 729 PHE A C 1
ATOM 5614 O O . PHE A 1 729 ? 13.553 9.902 -7.039 1.00 94.00 729 PHE A O 1
ATOM 5621 N N . LEU A 1 730 ? 14.889 11.329 -5.954 1.00 91.44 730 LEU A N 1
ATOM 5622 C CA . LEU A 1 730 ? 14.892 10.554 -4.712 1.00 91.44 730 LEU A CA 1
ATOM 5623 C C . LEU A 1 730 ? 13.511 10.507 -4.046 1.00 91.44 730 LEU A C 1
ATOM 5625 O O . LEU A 1 730 ? 13.169 9.480 -3.443 1.00 91.44 730 LEU A O 1
ATOM 5629 N N . ALA A 1 731 ? 12.742 11.591 -4.163 1.00 88.94 731 ALA A N 1
ATOM 5630 C CA . ALA A 1 731 ? 11.406 11.709 -3.601 1.00 88.94 731 ALA A CA 1
ATOM 5631 C C . ALA A 1 731 ? 10.363 10.903 -4.392 1.00 88.94 731 ALA A C 1
ATOM 5633 O O . ALA A 1 731 ? 9.625 10.135 -3.773 1.00 88.94 731 ALA A O 1
ATOM 5634 N N . TYR A 1 732 ? 10.335 11.033 -5.725 1.00 88.75 732 TYR A N 1
ATOM 5635 C CA . TYR A 1 732 ? 9.225 10.541 -6.559 1.00 88.75 732 TYR A CA 1
ATOM 5636 C C . TYR A 1 732 ? 9.619 9.810 -7.863 1.00 88.75 732 TYR A C 1
ATOM 5638 O O . TYR A 1 732 ? 8.749 9.330 -8.585 1.00 88.75 732 TYR A O 1
ATOM 5646 N N . GLY A 1 733 ? 10.912 9.660 -8.174 1.00 83.62 733 GLY A N 1
ATOM 5647 C CA . GLY A 1 733 ? 11.400 9.055 -9.428 1.00 83.62 733 GLY A CA 1
ATOM 5648 C C . GLY A 1 733 ? 11.671 7.544 -9.405 1.00 83.62 733 GLY A C 1
ATOM 5649 O O . GLY A 1 733 ? 12.346 7.050 -10.304 1.00 83.62 733 GLY A O 1
ATOM 5650 N N . ARG A 1 734 ? 11.240 6.812 -8.365 1.00 77.69 734 ARG A N 1
ATOM 5651 C CA . ARG A 1 734 ? 11.636 5.403 -8.139 1.00 77.69 734 ARG A CA 1
ATOM 5652 C C . ARG A 1 734 ? 10.487 4.415 -8.295 1.00 77.69 734 ARG A C 1
ATOM 5654 O O . ARG A 1 734 ? 10.438 3.708 -9.292 1.00 77.69 734 ARG A O 1
ATOM 5661 N N . ASP A 1 735 ? 9.591 4.403 -7.316 1.00 68.69 735 ASP A N 1
ATOM 5662 C CA . ASP A 1 735 ? 8.408 3.545 -7.277 1.00 68.69 735 ASP A CA 1
ATOM 5663 C C . ASP A 1 735 ? 7.174 4.458 -7.356 1.00 68.69 735 ASP A C 1
ATOM 5665 O O . ASP A 1 735 ? 7.195 5.564 -6.796 1.00 68.69 735 ASP A O 1
ATOM 5669 N N . GLY A 1 736 ? 6.116 4.029 -8.047 1.00 68.19 736 GLY A N 1
ATOM 5670 C CA . GLY A 1 736 ? 4.841 4.733 -8.029 1.00 68.19 736 GLY A CA 1
ATOM 5671 C C . GLY A 1 736 ? 4.241 4.677 -6.630 1.00 68.19 736 GLY A C 1
ATOM 5672 O O . GLY A 1 736 ? 4.197 3.622 -6.000 1.00 68.19 736 GLY A O 1
ATOM 5673 N N . VAL A 1 737 ? 3.749 5.811 -6.129 1.00 65.88 737 VAL A N 1
ATOM 5674 C CA . VAL A 1 737 ? 3.151 5.899 -4.777 1.00 65.88 737 VAL A CA 1
ATOM 5675 C C . VAL A 1 737 ? 1.841 5.115 -4.669 1.00 65.88 737 VAL A C 1
ATOM 5677 O O . VAL A 1 737 ? 1.292 4.974 -3.587 1.00 65.88 737 VAL A O 1
ATOM 5680 N N . TRP A 1 738 ? 1.352 4.600 -5.795 1.00 69.62 738 TRP A N 1
ATOM 5681 C CA . TRP A 1 738 ? 0.107 3.858 -5.916 1.00 69.62 738 TRP A CA 1
ATOM 5682 C C . TRP A 1 738 ? 0.329 2.383 -6.300 1.00 69.62 738 TRP A C 1
ATOM 5684 O O . TRP A 1 738 ? -0.619 1.602 -6.294 1.00 69.62 738 TRP A O 1
ATOM 5694 N N . ASP A 1 739 ? 1.572 1.972 -6.590 1.00 63.38 739 ASP A N 1
ATOM 5695 C CA . ASP A 1 739 ? 1.902 0.635 -7.123 1.00 63.38 739 ASP A CA 1
ATOM 5696 C C . ASP A 1 739 ? 1.619 -0.503 -6.126 1.00 63.38 739 ASP A C 1
ATOM 5698 O O . ASP A 1 739 ? 1.419 -1.667 -6.510 1.00 63.38 739 ASP A O 1
ATOM 5702 N N . ASP A 1 740 ? 1.590 -0.156 -4.840 1.00 56.00 740 ASP A N 1
ATOM 5703 C CA . ASP A 1 740 ? 1.359 -1.075 -3.734 1.00 56.00 740 ASP A CA 1
ATOM 5704 C C . ASP A 1 740 ? -0.132 -1.288 -3.413 1.00 56.00 740 ASP A C 1
ATOM 5706 O O . ASP A 1 740 ? -0.468 -2.222 -2.675 1.00 56.00 740 ASP A O 1
ATOM 5710 N N . PHE A 1 741 ? -1.046 -0.503 -4.004 1.00 63.09 741 PHE A N 1
ATOM 5711 C CA . PHE A 1 741 ? -2.466 -0.847 -3.974 1.00 63.09 741 PHE A CA 1
ATOM 5712 C C . PHE A 1 741 ? -2.653 -2.131 -4.806 1.00 63.09 741 PHE A C 1
ATOM 5714 O O . PHE A 1 741 ? -2.363 -2.219 -6.007 1.00 63.09 741 PHE A O 1
ATOM 5721 N N . GLY A 1 742 ? -3.003 -3.216 -4.111 1.00 74.12 742 GLY A N 1
ATOM 5722 C CA . GLY A 1 742 ? -3.118 -4.551 -4.696 1.00 74.12 742 GLY A CA 1
ATOM 5723 C C . GLY A 1 742 ? -4.231 -4.644 -5.745 1.00 74.12 742 GLY A C 1
ATOM 5724 O O . GLY A 1 742 ? -5.002 -3.714 -5.953 1.00 74.12 742 GLY A O 1
ATOM 5725 N N . ASP A 1 743 ? -4.374 -5.809 -6.386 1.00 90.31 743 ASP A N 1
ATOM 5726 C CA . ASP A 1 743 ? -5.446 -6.021 -7.379 1.00 90.31 743 ASP A CA 1
ATOM 5727 C C . ASP A 1 743 ? -6.856 -5.827 -6.776 1.00 90.31 743 ASP A C 1
ATOM 5729 O O . ASP A 1 743 ? -7.806 -5.540 -7.501 1.00 90.31 743 ASP A O 1
ATOM 5733 N N . ALA A 1 744 ? -6.986 -5.930 -5.446 1.00 92.75 744 ALA A N 1
ATOM 5734 C CA . ALA A 1 744 ? -8.228 -5.738 -4.702 1.00 92.75 744 ALA A CA 1
ATOM 5735 C C . ALA A 1 744 ? -8.938 -4.411 -5.003 1.00 92.75 744 ALA A C 1
ATOM 5737 O O . ALA A 1 744 ? -10.161 -4.409 -5.111 1.00 92.75 744 ALA A O 1
ATOM 5738 N N . THR A 1 745 ? -8.200 -3.310 -5.190 1.00 91.62 745 THR A N 1
ATOM 5739 C CA . THR A 1 745 ? -8.781 -2.003 -5.539 1.00 91.62 745 THR A CA 1
ATOM 5740 C C . THR A 1 745 ? -9.607 -2.100 -6.821 1.00 91.62 745 THR A C 1
ATOM 5742 O O . THR A 1 745 ? -10.754 -1.669 -6.850 1.00 91.62 745 THR A O 1
ATOM 5745 N N . LYS A 1 746 ? -9.071 -2.764 -7.857 1.00 92.25 746 LYS A N 1
ATOM 5746 C CA . LYS A 1 746 ? -9.780 -2.968 -9.128 1.00 92.25 746 LYS A CA 1
ATOM 5747 C C . LYS A 1 746 ? -10.989 -3.881 -8.968 1.00 92.25 746 LYS A C 1
ATOM 5749 O O . LYS A 1 746 ? -12.041 -3.562 -9.506 1.00 92.25 746 LYS A O 1
ATOM 5754 N N . PHE A 1 747 ? -10.857 -4.984 -8.226 1.00 96.50 747 PHE A N 1
ATOM 5755 C CA . PHE A 1 747 ? -11.998 -5.867 -7.965 1.00 96.50 747 PHE A CA 1
ATOM 5756 C C . PHE A 1 747 ? -13.146 -5.105 -7.304 1.00 96.50 747 PHE A C 1
ATOM 5758 O O . PHE A 1 747 ? -14.254 -5.151 -7.818 1.00 96.50 747 PHE A O 1
ATOM 5765 N N . ILE A 1 748 ? -12.875 -4.370 -6.223 1.00 96.75 748 ILE A N 1
ATOM 5766 C CA . ILE A 1 748 ? -13.904 -3.637 -5.478 1.00 96.75 748 ILE A CA 1
ATOM 5767 C C . ILE A 1 748 ? -14.573 -2.595 -6.379 1.00 96.75 748 ILE A C 1
ATOM 5769 O O . ILE A 1 748 ? -15.766 -2.700 -6.653 1.00 96.75 748 ILE A O 1
ATOM 5773 N N . THR A 1 749 ? -13.806 -1.639 -6.910 1.00 93.44 749 THR A N 1
ATOM 5774 C CA . THR A 1 749 ? -14.376 -0.517 -7.666 1.00 93.44 749 THR A CA 1
ATOM 5775 C C . THR A 1 749 ? -15.106 -0.973 -8.933 1.00 93.44 749 THR A C 1
ATOM 5777 O O . THR A 1 749 ? -16.178 -0.462 -9.255 1.00 93.44 749 THR A O 1
ATOM 5780 N N . ILE A 1 750 ? -14.558 -1.944 -9.674 1.00 95.31 750 ILE A N 1
ATOM 5781 C CA . ILE A 1 750 ? -15.156 -2.380 -10.944 1.00 95.31 750 ILE A CA 1
ATOM 5782 C C . ILE A 1 750 ? -16.365 -3.303 -10.712 1.00 95.31 750 ILE A C 1
ATOM 5784 O O . ILE A 1 750 ? -17.310 -3.270 -11.507 1.00 95.31 750 ILE A O 1
ATOM 5788 N N . ASN A 1 751 ? -16.370 -4.108 -9.642 1.00 96.56 751 ASN A N 1
ATOM 5789 C CA . ASN A 1 751 ? -17.526 -4.943 -9.303 1.00 96.56 751 ASN A CA 1
ATOM 5790 C C . ASN A 1 751 ? -18.695 -4.133 -8.733 1.00 96.56 751 ASN A C 1
ATOM 5792 O O . ASN A 1 751 ? -19.837 -4.542 -8.938 1.00 96.56 751 ASN A O 1
ATOM 5796 N N . ASP A 1 752 ? -18.421 -3.020 -8.048 1.00 96.06 752 ASP A N 1
ATOM 5797 C CA . ASP A 1 752 ? -19.454 -2.124 -7.524 1.00 96.06 752 ASP A CA 1
ATOM 5798 C C . ASP A 1 752 ? -20.225 -1.416 -8.648 1.00 96.06 752 ASP A C 1
ATOM 5800 O O . ASP A 1 752 ? -21.460 -1.408 -8.680 1.00 96.06 752 ASP A O 1
ATOM 5804 N N . GLY A 1 753 ? -19.485 -0.804 -9.576 1.00 90.38 753 GLY A N 1
ATOM 5805 C CA . GLY A 1 753 ? -20.033 0.101 -10.583 1.00 90.38 753 GLY A CA 1
ATOM 5806 C C . GLY A 1 753 ? -20.555 -0.567 -11.861 1.00 90.38 753 GLY A C 1
ATOM 5807 O O . GLY A 1 753 ? -20.615 -1.790 -12.021 1.00 90.38 753 GLY A O 1
ATOM 5808 N N . ALA A 1 754 ? -20.938 0.266 -12.829 1.00 88.38 754 ALA A N 1
ATOM 5809 C CA . ALA A 1 754 ? -21.325 -0.161 -14.172 1.00 88.38 754 ALA A CA 1
ATOM 5810 C C . ALA A 1 754 ? -20.106 -0.618 -15.007 1.00 88.38 754 ALA A C 1
ATOM 5812 O O . ALA A 1 754 ? -19.404 0.192 -15.613 1.00 88.38 754 ALA A O 1
ATOM 5813 N N . SER A 1 755 ? -19.862 -1.928 -15.070 1.00 92.56 755 SER A N 1
ATOM 5814 C CA . SER A 1 755 ? -18.719 -2.525 -15.778 1.00 92.56 755 SER A CA 1
ATOM 5815 C C . SER A 1 755 ? -19.114 -3.496 -16.900 1.00 92.56 755 SER A C 1
ATOM 5817 O O . SER A 1 755 ? -20.274 -3.916 -17.001 1.00 92.56 755 SER A O 1
ATOM 5819 N N . GLY A 1 756 ? -18.131 -3.819 -17.747 1.00 92.06 756 GLY A N 1
ATOM 5820 C CA . GLY A 1 756 ? -18.214 -4.780 -18.845 1.00 92.06 756 GLY A CA 1
ATOM 5821 C C . GLY A 1 756 ? -18.624 -4.182 -20.194 1.00 92.06 756 GLY A C 1
ATOM 5822 O O . GLY A 1 756 ? -19.334 -3.178 -20.273 1.00 92.06 756 GLY A O 1
ATOM 5823 N N . ALA A 1 757 ? -18.222 -4.854 -21.275 1.00 88.00 757 ALA A N 1
ATOM 5824 C CA . ALA A 1 757 ? -18.335 -4.350 -22.646 1.00 88.00 757 ALA A CA 1
ATOM 5825 C C . ALA A 1 757 ? -19.780 -4.089 -23.114 1.00 88.00 757 ALA A C 1
ATOM 5827 O O . ALA A 1 757 ? -19.991 -3.371 -24.080 1.00 88.00 757 ALA A O 1
ATOM 5828 N N . ALA A 1 758 ? -20.788 -4.640 -22.431 1.00 88.88 758 ALA A N 1
ATOM 5829 C CA . ALA A 1 758 ? -22.195 -4.393 -22.750 1.00 88.88 758 ALA A CA 1
ATOM 5830 C C . ALA A 1 758 ? -22.671 -2.973 -22.389 1.00 88.88 758 ALA A C 1
ATOM 5832 O O . ALA A 1 758 ? -23.691 -2.526 -22.907 1.00 88.88 758 ALA A O 1
ATOM 5833 N N . ARG A 1 759 ? -21.972 -2.276 -21.483 1.00 87.62 759 ARG A N 1
ATOM 5834 C CA . ARG A 1 759 ? -22.335 -0.923 -21.017 1.00 87.62 759 ARG A CA 1
ATOM 5835 C C . ARG A 1 759 ? -21.456 0.187 -21.592 1.00 87.62 759 ARG A C 1
ATOM 5837 O O . ARG A 1 759 ? -21.683 1.355 -21.300 1.00 87.62 759 ARG A O 1
ATOM 5844 N N . TRP A 1 760 ? -20.457 -0.185 -22.379 1.00 90.75 760 TRP A N 1
ATOM 5845 C CA . TRP A 1 760 ? -19.400 0.692 -22.862 1.00 90.75 760 TRP A CA 1
ATOM 5846 C C . TRP A 1 760 ? -19.219 0.513 -24.372 1.00 90.75 760 TRP A C 1
ATOM 5848 O O . TRP A 1 760 ? -19.645 -0.507 -24.918 1.00 90.75 760 TRP A O 1
ATOM 5858 N N . PRO A 1 761 ? -18.563 1.459 -25.065 1.00 91.94 761 PRO A N 1
ATOM 5859 C CA . PRO A 1 761 ? -18.143 1.251 -26.442 1.00 91.94 761 PRO A CA 1
ATOM 5860 C C . PRO A 1 761 ? -17.342 -0.051 -26.593 1.00 91.94 761 PRO A C 1
ATOM 5862 O O . PRO A 1 761 ? -16.499 -0.394 -25.757 1.00 91.94 761 PRO A O 1
ATOM 5865 N N . VAL A 1 762 ? -17.639 -0.801 -27.655 1.00 89.75 762 VAL A N 1
ATOM 5866 C CA . VAL A 1 762 ? -17.044 -2.127 -27.902 1.00 89.75 762 VAL A CA 1
ATOM 5867 C C . VAL A 1 762 ? -15.682 -2.050 -28.587 1.00 89.75 762 VAL A C 1
ATOM 5869 O O . VAL A 1 762 ? -14.961 -3.045 -28.629 1.00 89.75 762 VAL A O 1
ATOM 5872 N N . ASP A 1 763 ? -15.319 -0.880 -29.107 1.00 93.12 763 ASP A N 1
ATOM 5873 C CA . ASP A 1 763 ? -14.045 -0.625 -29.760 1.00 93.12 763 ASP A CA 1
ATOM 5874 C C . ASP A 1 763 ? -13.224 0.446 -29.025 1.00 93.12 763 ASP A C 1
ATOM 5876 O O . ASP A 1 763 ? -13.741 1.301 -28.302 1.00 93.12 763 ASP A O 1
ATOM 5880 N N . ARG A 1 764 ? -11.907 0.392 -29.244 1.00 94.44 764 ARG A N 1
ATOM 5881 C CA . ARG A 1 764 ? -10.928 1.283 -28.613 1.00 94.44 764 ARG A CA 1
ATOM 5882 C C . ARG A 1 764 ? -11.177 2.759 -28.928 1.00 94.44 764 ARG A C 1
ATOM 5884 O O . ARG A 1 764 ? -10.948 3.593 -28.060 1.00 94.44 764 ARG A O 1
ATOM 5891 N N . VAL A 1 765 ? -11.561 3.087 -30.164 1.00 95.25 765 VAL A N 1
ATOM 5892 C CA . VAL A 1 765 ? -11.699 4.487 -30.595 1.00 95.25 765 VAL A CA 1
ATOM 5893 C C . VAL A 1 765 ? -12.936 5.091 -29.947 1.00 95.25 765 VAL A C 1
ATOM 5895 O O . VAL A 1 765 ? -12.818 6.126 -29.303 1.00 95.25 765 VAL A O 1
ATOM 5898 N N . GLY A 1 766 ? -14.069 4.386 -29.981 1.00 95.31 766 GLY A N 1
ATOM 5899 C CA . GLY A 1 766 ? -15.282 4.808 -29.286 1.00 95.31 766 GLY A CA 1
ATOM 5900 C C . GLY A 1 766 ? -15.080 4.968 -27.775 1.00 95.31 766 GLY A C 1
ATOM 5901 O O . GLY A 1 766 ? -15.598 5.917 -27.187 1.00 95.31 766 GLY A O 1
ATOM 5902 N N . LEU A 1 767 ? -14.288 4.092 -27.137 1.00 94.62 767 LEU A N 1
ATOM 5903 C CA . LEU A 1 767 ? -13.944 4.252 -25.720 1.00 94.62 767 LEU A CA 1
ATOM 5904 C C . LEU A 1 767 ? -13.127 5.533 -25.482 1.00 94.62 767 LEU A C 1
ATOM 5906 O O . LEU A 1 767 ? -13.421 6.281 -24.553 1.00 94.62 767 LEU A O 1
ATOM 5910 N N . LEU A 1 768 ? -12.124 5.814 -26.317 1.00 94.19 768 LEU A N 1
ATOM 5911 C CA . LEU A 1 768 ? -11.323 7.037 -26.202 1.00 94.19 768 LEU A CA 1
ATOM 5912 C C . LEU A 1 768 ? -12.143 8.304 -26.445 1.00 94.19 768 LEU A C 1
ATOM 5914 O O . LEU A 1 768 ? -11.979 9.262 -25.696 1.00 94.19 768 LEU A O 1
ATOM 5918 N N . ASP A 1 769 ? -13.040 8.305 -27.429 1.00 94.25 769 ASP A N 1
ATOM 5919 C CA . ASP A 1 769 ? -13.912 9.450 -27.716 1.00 94.25 769 ASP A CA 1
ATOM 5920 C C . ASP A 1 769 ? -14.785 9.812 -26.504 1.00 94.25 769 ASP A C 1
ATOM 5922 O O . ASP A 1 769 ? -15.080 10.984 -26.267 1.00 94.25 769 ASP A O 1
ATOM 5926 N N . GLN A 1 770 ? -15.151 8.816 -25.691 1.00 91.94 770 GLN A N 1
ATOM 5927 C CA . GLN A 1 770 ? -15.867 9.023 -24.436 1.00 91.94 770 GLN A CA 1
ATOM 5928 C C . GLN A 1 770 ? -14.950 9.469 -23.282 1.00 91.94 770 GLN A C 1
ATOM 5930 O O . GLN A 1 770 ? -15.366 10.284 -22.457 1.00 91.94 770 GLN A O 1
ATOM 5935 N N . LEU A 1 771 ? -13.723 8.942 -23.198 1.00 92.50 771 LEU A N 1
ATOM 5936 C CA . LEU A 1 771 ? -12.804 9.191 -22.081 1.00 92.50 771 LEU A CA 1
ATOM 5937 C C . LEU A 1 771 ? -11.999 10.492 -22.207 1.00 92.50 771 LEU A C 1
ATOM 5939 O O . LEU A 1 771 ? -11.765 11.156 -21.202 1.00 92.50 771 LEU A O 1
ATOM 5943 N N . LEU A 1 772 ? -11.576 10.889 -23.409 1.00 92.81 772 LEU A N 1
ATOM 5944 C CA . LEU A 1 772 ? -10.726 12.071 -23.602 1.00 92.81 772 LEU A CA 1
ATOM 5945 C C . LEU A 1 772 ? -11.379 13.375 -23.108 1.00 92.81 772 LEU A C 1
ATOM 5947 O O . LEU A 1 772 ? -10.704 14.129 -22.407 1.00 92.81 772 LEU A O 1
ATOM 5951 N N . PRO A 1 773 ? -12.672 13.658 -23.381 1.00 91.81 773 PRO A N 1
ATOM 5952 C CA . PRO A 1 773 ? -13.327 14.843 -22.833 1.00 91.81 773 PRO A CA 1
ATOM 5953 C C . PRO A 1 773 ? -13.424 14.829 -21.309 1.00 91.81 773 PRO A C 1
ATOM 5955 O O . PRO A 1 773 ? -13.509 15.894 -20.712 1.00 91.81 773 PRO A O 1
ATOM 5958 N N . PHE A 1 774 ? -13.444 13.648 -20.690 1.00 88.94 774 PHE A N 1
ATOM 5959 C CA . PHE A 1 774 ? -13.432 13.501 -19.239 1.00 88.94 774 PHE A CA 1
ATOM 5960 C C . PHE A 1 774 ? -12.033 13.763 -18.672 1.00 88.94 774 PHE A C 1
ATOM 5962 O O . PHE A 1 774 ? -11.879 14.615 -17.805 1.00 88.94 774 PHE A O 1
ATOM 5969 N N . PHE A 1 775 ? -10.993 13.140 -19.232 1.00 89.06 775 PHE A N 1
ATOM 5970 C CA . PHE A 1 775 ? -9.616 13.358 -18.776 1.00 89.06 775 PHE A CA 1
ATOM 5971 C C . PHE A 1 775 ? -9.131 14.795 -18.970 1.00 89.06 775 PHE A C 1
ATOM 5973 O O . PHE A 1 775 ? -8.335 15.272 -18.171 1.00 89.06 775 PHE A O 1
ATOM 5980 N N . ASN A 1 776 ? -9.630 15.503 -19.985 1.00 89.12 776 ASN A N 1
ATOM 5981 C CA . ASN A 1 776 ? -9.269 16.898 -20.239 1.00 89.12 776 ASN A CA 1
ATOM 5982 C C . ASN A 1 776 ? -9.928 17.904 -19.274 1.00 89.12 776 ASN A C 1
ATOM 5984 O O . ASN A 1 776 ? -9.677 19.100 -19.403 1.00 89.12 776 ASN A O 1
ATOM 5988 N N . GLN A 1 777 ? -10.774 17.462 -18.333 1.00 87.25 777 GLN A N 1
ATOM 5989 C CA . GLN A 1 777 ? -11.398 18.346 -17.335 1.00 87.25 777 GLN A CA 1
ATOM 5990 C C . GLN A 1 777 ? -10.444 18.751 -16.210 1.00 87.25 777 GLN A C 1
ATOM 5992 O O . GLN A 1 777 ? -10.710 19.737 -15.530 1.00 87.25 777 GLN A O 1
ATOM 5997 N N . SER A 1 778 ? -9.356 18.003 -16.014 1.00 90.50 778 SER A N 1
ATOM 5998 C CA . SER A 1 778 ? -8.358 18.261 -14.978 1.00 90.50 778 SER A CA 1
ATOM 5999 C C . SER A 1 778 ? -6.960 17.905 -15.473 1.00 90.50 778 SER A C 1
ATOM 6001 O O . SER A 1 778 ? -6.777 16.941 -16.220 1.00 90.50 778 SER A O 1
ATOM 6003 N N . LEU A 1 779 ? -5.948 18.615 -14.972 1.00 88.56 779 LEU A N 1
ATOM 6004 C CA . LEU A 1 779 ? -4.533 18.268 -15.162 1.00 88.56 779 LEU A CA 1
ATOM 6005 C C . LEU A 1 779 ? -4.179 16.847 -14.684 1.00 88.56 779 LEU A C 1
ATOM 6007 O O . LEU A 1 779 ? -3.159 16.293 -15.102 1.00 88.56 779 LEU A O 1
ATOM 6011 N N . PHE A 1 780 ? -5.010 16.258 -13.820 1.00 88.81 780 PHE A N 1
ATOM 6012 C CA . PHE A 1 780 ? -4.802 14.949 -13.204 1.00 88.81 780 PHE A CA 1
ATOM 6013 C C . PHE A 1 780 ? -5.699 13.848 -13.783 1.00 88.81 780 PHE A C 1
ATOM 6015 O O . PHE A 1 780 ? -5.558 12.691 -13.388 1.00 88.81 780 PHE A O 1
ATOM 6022 N N . GLY A 1 781 ? -6.571 14.161 -14.750 1.00 85.25 781 GLY A N 1
ATOM 6023 C CA . GLY A 1 781 ? -7.533 13.201 -15.306 1.00 85.25 781 GLY A CA 1
ATOM 6024 C C . GLY A 1 781 ? -6.887 11.957 -15.929 1.00 85.25 781 GLY A C 1
ATOM 6025 O O . GLY A 1 781 ? -7.462 10.872 -15.906 1.00 85.25 781 GLY A O 1
ATOM 6026 N N . GLY A 1 782 ? -5.645 12.072 -16.413 1.00 80.06 782 GLY A N 1
ATOM 6027 C CA . GLY A 1 782 ? -4.894 10.956 -16.993 1.00 80.06 782 GLY A CA 1
ATOM 6028 C C . GLY A 1 782 ? -4.601 9.794 -16.032 1.00 80.06 782 GLY A C 1
ATOM 6029 O O . GLY A 1 782 ? -4.276 8.704 -16.503 1.00 80.06 782 GLY A O 1
ATOM 6030 N N . ILE A 1 783 ? -4.742 9.980 -14.711 1.00 79.56 783 ILE A N 1
ATOM 6031 C CA . ILE A 1 783 ? -4.451 8.942 -13.706 1.00 79.56 783 ILE A CA 1
ATOM 6032 C C . ILE A 1 783 ? -5.391 7.728 -13.793 1.00 79.56 783 ILE A C 1
ATOM 6034 O O . ILE A 1 783 ? -5.023 6.627 -13.387 1.00 79.56 783 ILE A O 1
ATOM 6038 N N . GLU A 1 784 ? -6.585 7.893 -14.369 1.00 83.69 784 GLU A N 1
ATOM 6039 C CA . GLU A 1 784 ? -7.623 6.854 -14.394 1.00 83.69 784 GLU A CA 1
ATOM 6040 C C . GLU A 1 784 ? -7.661 6.040 -15.704 1.00 83.69 784 GLU A C 1
ATOM 6042 O O . GLU A 1 784 ? -8.529 5.183 -15.889 1.00 83.69 784 GLU A O 1
ATOM 6047 N N . LEU A 1 785 ? -6.712 6.249 -16.627 1.00 88.38 785 LEU A N 1
ATOM 6048 C CA . LEU A 1 785 ? -6.729 5.613 -17.952 1.00 88.38 785 LEU A CA 1
ATOM 6049 C C . LEU A 1 785 ? -6.790 4.077 -17.874 1.00 88.38 785 LEU A C 1
ATOM 6051 O O . LEU A 1 785 ? -7.698 3.447 -18.421 1.00 88.38 785 LEU A O 1
ATOM 6055 N N . ASN A 1 786 ? -5.838 3.467 -17.164 1.00 89.50 786 ASN A N 1
ATOM 6056 C CA . ASN A 1 786 ? -5.767 2.014 -16.981 1.00 89.50 786 ASN A CA 1
ATOM 6057 C C . ASN A 1 786 ? -7.051 1.444 -16.359 1.00 89.50 786 ASN A C 1
ATOM 6059 O O . ASN A 1 786 ? -7.508 0.347 -16.706 1.00 89.50 786 ASN A O 1
ATOM 6063 N N . PHE A 1 787 ? -7.633 2.212 -15.440 1.00 90.25 787 PHE A N 1
ATOM 6064 C CA . PHE A 1 787 ? -8.829 1.843 -14.711 1.00 90.25 787 PHE A CA 1
ATOM 6065 C C . PHE A 1 787 ? -10.046 1.736 -15.641 1.00 90.25 787 PHE A C 1
ATOM 6067 O O . PHE A 1 787 ? -10.687 0.684 -15.661 1.00 90.25 787 PHE A O 1
ATOM 6074 N N . TYR A 1 788 ? -10.323 2.740 -16.481 1.00 92.44 788 TYR A N 1
ATOM 6075 C CA . TYR A 1 788 ? -11.486 2.689 -17.379 1.00 92.44 788 TYR A CA 1
ATOM 6076 C C . TYR A 1 788 ? -11.365 1.644 -18.487 1.00 92.44 788 TYR A C 1
ATOM 6078 O O . TYR A 1 788 ? -12.355 0.986 -18.802 1.00 92.44 788 TYR A O 1
ATOM 6086 N N . PHE A 1 789 ? -10.163 1.411 -19.024 1.00 94.56 789 PHE A N 1
ATOM 6087 C CA . PHE A 1 789 ? -9.949 0.295 -19.953 1.00 94.56 789 PHE A CA 1
ATOM 6088 C C . PHE A 1 789 ? -10.227 -1.053 -19.267 1.00 94.56 789 PHE A C 1
ATOM 6090 O O . PHE A 1 789 ? -10.882 -1.923 -19.838 1.00 94.56 789 PHE A O 1
ATOM 6097 N N . SER A 1 790 ? -9.810 -1.209 -18.004 1.00 94.56 790 SER A N 1
ATOM 6098 C CA . SER A 1 790 ? -10.123 -2.407 -17.213 1.00 94.56 790 SER A CA 1
ATOM 6099 C C . SER A 1 790 ? -11.629 -2.533 -16.926 1.00 94.56 790 SER A C 1
ATOM 6101 O O . SER A 1 790 ? -12.163 -3.639 -16.995 1.00 94.56 790 SER A O 1
ATOM 6103 N N . LYS A 1 791 ? -12.326 -1.421 -16.634 1.00 93.94 791 LYS A N 1
ATOM 6104 C CA . LYS A 1 791 ? -13.780 -1.367 -16.371 1.00 93.94 791 LYS A CA 1
ATOM 6105 C C . LYS A 1 791 ? -14.597 -1.726 -17.616 1.00 93.94 791 LYS A C 1
ATOM 6107 O O . LYS A 1 791 ? -15.578 -2.462 -17.494 1.00 93.94 791 LYS A O 1
ATOM 6112 N N . GLN A 1 792 ? -14.167 -1.279 -18.799 1.00 95.25 792 GLN A N 1
ATOM 6113 C CA . GLN A 1 792 ? -14.766 -1.645 -20.086 1.00 95.25 792 GLN A CA 1
ATOM 6114 C C . GLN A 1 792 ? -14.584 -3.138 -20.381 1.00 95.25 792 GLN A C 1
ATOM 6116 O O . GLN A 1 792 ? -15.558 -3.825 -20.687 1.00 95.25 792 GLN A O 1
ATOM 6121 N N . ALA A 1 793 ? -13.363 -3.657 -20.238 1.00 95.56 793 ALA A N 1
ATOM 6122 C CA . ALA A 1 793 ? -13.051 -5.042 -20.580 1.00 95.56 793 ALA A CA 1
ATOM 6123 C C . ALA A 1 793 ? -13.523 -6.049 -19.517 1.00 95.56 793 ALA A C 1
ATOM 6125 O O . ALA A 1 793 ? -13.415 -7.253 -19.731 1.00 95.56 793 ALA A O 1
ATOM 6126 N N . TRP A 1 794 ? -14.020 -5.590 -18.364 1.00 96.19 794 TRP A N 1
ATOM 6127 C CA . TRP A 1 794 ? -14.287 -6.438 -17.206 1.00 96.19 794 TRP A CA 1
ATOM 6128 C C . TRP A 1 794 ? -15.238 -7.592 -17.518 1.00 96.19 794 TRP A C 1
ATOM 6130 O O . TRP A 1 794 ? -16.352 -7.406 -18.007 1.00 96.19 794 TRP A O 1
ATOM 6140 N N . VAL A 1 795 ? -14.791 -8.804 -17.197 1.00 95.44 795 VAL A N 1
ATOM 6141 C CA . VAL A 1 795 ? -15.514 -10.039 -17.512 1.00 95.44 795 VAL A CA 1
ATOM 6142 C C . VAL A 1 795 ? -16.111 -10.712 -16.272 1.00 95.44 795 VAL A C 1
ATOM 6144 O O . VAL A 1 795 ? -16.885 -11.661 -16.392 1.00 95.44 795 VAL A O 1
ATOM 6147 N N . ILE A 1 796 ? -15.758 -10.278 -15.064 1.00 96.06 796 ILE A N 1
ATOM 6148 C CA . ILE A 1 796 ? -16.297 -10.860 -13.830 1.00 96.06 796 ILE A CA 1
ATOM 6149 C C . ILE A 1 796 ? -17.712 -10.299 -13.603 1.00 96.06 796 ILE A C 1
ATOM 6151 O O . ILE A 1 796 ? -17.902 -9.086 -13.690 1.00 96.06 796 ILE A O 1
ATOM 6155 N N . PRO A 1 797 ? -18.723 -11.154 -13.361 1.00 92.12 797 PRO A N 1
ATOM 6156 C CA . PRO A 1 797 ? -20.102 -10.699 -13.232 1.00 92.12 797 PRO A CA 1
ATOM 6157 C C . PRO A 1 797 ? -20.322 -9.912 -11.936 1.00 92.12 797 PRO A C 1
ATOM 6159 O O . PRO A 1 797 ? -19.797 -10.264 -10.880 1.00 92.12 797 PRO A O 1
ATOM 6162 N N . ARG A 1 798 ? -21.179 -8.890 -12.004 1.00 92.00 798 ARG A N 1
ATOM 6163 C CA . ARG A 1 798 ? -21.706 -8.195 -10.822 1.00 92.00 798 ARG A CA 1
ATOM 6164 C C . ARG A 1 798 ? -22.721 -9.091 -10.105 1.00 92.00 798 ARG A C 1
ATOM 6166 O O . ARG A 1 798 ? -23.658 -9.578 -10.732 1.00 92.00 798 ARG A O 1
ATOM 6173 N N . THR A 1 799 ? -22.540 -9.292 -8.800 1.00 93.31 799 THR A N 1
ATOM 6174 C CA . THR A 1 799 ? -23.347 -10.218 -7.971 1.00 93.31 799 THR A CA 1
ATOM 6175 C C . THR A 1 799 ? -24.315 -9.526 -7.014 1.00 93.31 799 THR A C 1
ATOM 6177 O O . THR A 1 799 ? -25.115 -10.195 -6.371 1.00 93.31 799 THR A O 1
ATOM 6180 N N . HIS A 1 800 ? -24.281 -8.196 -6.921 1.00 93.94 800 HIS A N 1
ATOM 6181 C CA . HIS A 1 800 ? -25.200 -7.424 -6.087 1.00 93.94 800 HIS A CA 1
ATOM 6182 C C . HIS A 1 800 ? -26.165 -6.591 -6.932 1.00 93.94 800 HIS A C 1
ATOM 6184 O O . HIS A 1 800 ? -25.820 -6.081 -8.001 1.00 93.94 800 HIS A O 1
ATOM 6190 N N . SER A 1 801 ? -27.358 -6.369 -6.386 1.00 92.38 801 SER A N 1
ATOM 6191 C CA . SER A 1 801 ? -28.370 -5.458 -6.931 1.00 92.38 801 SER A CA 1
ATOM 6192 C C . SER A 1 801 ? -28.428 -4.116 -6.196 1.00 92.38 801 SER A C 1
ATOM 6194 O O . SER A 1 801 ? -29.368 -3.355 -6.409 1.00 92.38 801 SER A O 1
ATOM 6196 N N . TYR A 1 802 ? -27.470 -3.835 -5.301 1.00 96.06 802 TYR A N 1
ATOM 6197 C CA . TYR A 1 802 ? -27.417 -2.553 -4.592 1.00 96.06 802 TYR A CA 1
ATOM 6198 C C . TYR A 1 802 ? -27.371 -1.390 -5.587 1.00 96.06 802 TYR A C 1
ATOM 6200 O O . TYR A 1 802 ? -26.572 -1.427 -6.525 1.00 96.06 802 TYR A O 1
ATOM 6208 N N . ALA A 1 803 ? -28.218 -0.394 -5.341 1.00 94.44 803 ALA A N 1
ATOM 6209 C CA . ALA A 1 803 ? -28.246 0.891 -6.016 1.00 94.44 803 ALA A CA 1
ATOM 6210 C C . ALA A 1 803 ? -28.505 1.975 -4.952 1.00 94.44 803 ALA A C 1
ATOM 6212 O O . ALA A 1 803 ? -29.360 1.763 -4.078 1.00 94.44 803 ALA A O 1
ATOM 6213 N N . PRO A 1 804 ? -27.771 3.098 -4.988 1.00 95.25 804 PRO A N 1
ATOM 6214 C CA . PRO A 1 804 ? -27.893 4.167 -4.006 1.00 95.25 804 PRO A CA 1
ATOM 6215 C C . PRO A 1 804 ? -29.269 4.843 -4.075 1.00 95.25 804 PRO A C 1
ATOM 6217 O O . PRO A 1 804 ? -29.899 4.931 -5.129 1.00 95.25 804 PRO A O 1
ATOM 6220 N N . LYS A 1 805 ? -29.755 5.332 -2.930 1.00 94.75 805 LYS A N 1
ATOM 6221 C CA . LYS A 1 805 ? -31.058 6.005 -2.803 1.00 94.75 805 LYS A CA 1
ATOM 6222 C C . LYS A 1 805 ? -30.903 7.344 -2.088 1.00 94.75 805 LYS A C 1
ATOM 6224 O O . LYS A 1 805 ? -29.918 7.575 -1.395 1.00 94.75 805 LYS A O 1
ATOM 6229 N N . ARG A 1 806 ? -31.895 8.218 -2.260 1.00 96.88 806 ARG A N 1
ATOM 6230 C CA . ARG A 1 806 ? -32.034 9.480 -1.517 1.00 96.88 806 ARG A CA 1
ATOM 6231 C C . ARG A 1 806 ? -33.141 9.364 -0.471 1.00 96.88 806 ARG A C 1
ATOM 6233 O O . ARG A 1 806 ? -34.004 8.497 -0.607 1.00 96.88 806 ARG A O 1
ATOM 6240 N N . GLY A 1 807 ? -33.133 10.254 0.521 1.00 96.31 807 GLY A N 1
ATOM 6241 C CA . GLY A 1 807 ? -34.130 10.263 1.598 1.00 96.31 807 GLY A CA 1
ATOM 6242 C C . GLY A 1 807 ? -34.015 9.044 2.513 1.00 96.31 807 GLY A C 1
ATOM 6243 O O . GLY A 1 807 ? -35.017 8.466 2.925 1.00 96.31 807 GLY A O 1
ATOM 6244 N N . ILE A 1 808 ? -32.790 8.581 2.765 1.00 97.94 808 ILE A N 1
ATOM 6245 C CA . ILE A 1 808 ? -32.546 7.436 3.638 1.00 97.94 808 ILE A CA 1
ATOM 6246 C C . ILE A 1 808 ? -32.575 7.923 5.078 1.00 97.94 808 ILE A C 1
ATOM 6248 O O . ILE A 1 808 ? -31.722 8.702 5.501 1.00 97.94 808 ILE A O 1
ATOM 6252 N N . LYS A 1 809 ? -33.540 7.420 5.841 1.00 98.25 809 LYS A N 1
ATOM 6253 C CA . LYS A 1 809 ? -33.618 7.641 7.279 1.00 98.25 809 LYS A CA 1
ATOM 6254 C C . LYS A 1 809 ? -32.886 6.526 8.017 1.00 98.25 809 LYS A C 1
ATOM 6256 O O . LYS A 1 809 ? -33.298 5.373 7.952 1.00 98.25 809 LYS A O 1
ATOM 6261 N N . THR A 1 810 ? -31.811 6.878 8.707 1.00 98.00 810 THR A N 1
ATOM 6262 C CA . THR A 1 810 ? -31.009 5.976 9.544 1.00 98.00 810 THR A CA 1
ATOM 6263 C C . THR A 1 810 ? -31.444 6.038 11.009 1.00 98.00 810 THR A C 1
ATOM 6265 O O . THR A 1 810 ? -32.218 6.915 11.396 1.00 98.00 810 THR A O 1
ATOM 6268 N N . ALA A 1 811 ? -30.934 5.124 11.842 1.00 96.44 811 ALA A N 1
ATOM 6269 C CA . ALA A 1 811 ? -31.203 5.107 13.282 1.00 96.44 811 ALA A CA 1
ATOM 6270 C C . ALA A 1 811 ? -30.861 6.446 13.953 1.00 96.44 811 ALA A C 1
ATOM 6272 O O . ALA A 1 811 ? -31.619 6.937 14.786 1.00 96.44 811 ALA A O 1
ATOM 6273 N N . ASN A 1 812 ? -29.739 7.052 13.558 1.00 97.00 812 ASN A N 1
ATOM 6274 C CA . ASN A 1 812 ? -29.420 8.445 13.850 1.00 97.00 812 ASN A CA 1
ATOM 6275 C C . ASN A 1 812 ? -28.798 9.094 12.609 1.00 97.00 812 ASN A C 1
ATOM 6277 O O . ASN A 1 812 ? -28.157 8.383 11.824 1.00 97.00 812 ASN A O 1
ATOM 6281 N N . PRO A 1 813 ? -28.945 10.415 12.417 1.00 98.12 813 PRO A N 1
ATOM 6282 C CA . PRO A 1 813 ? -28.372 11.067 11.252 1.00 98.12 813 PRO A CA 1
ATOM 6283 C C . PRO A 1 813 ? -26.838 11.007 11.232 1.00 98.12 813 PRO A C 1
ATOM 6285 O O . PRO A 1 813 ? -26.182 10.932 12.273 1.00 98.12 813 PRO A O 1
ATOM 6288 N N . LEU A 1 814 ? -26.270 11.027 10.026 1.00 98.69 814 LEU A N 1
ATOM 6289 C CA . LEU A 1 814 ? -24.827 10.925 9.798 1.00 98.69 814 LEU A CA 1
ATOM 6290 C C . LEU A 1 814 ? -24.109 12.256 10.071 1.00 98.69 814 LEU A C 1
ATOM 6292 O O . LEU A 1 814 ? -24.650 13.331 9.801 1.00 98.69 814 LEU A O 1
ATOM 6296 N N . LEU A 1 815 ? -22.851 12.171 10.512 1.00 98.88 815 LEU A N 1
ATOM 6297 C CA . LEU A 1 815 ? -21.920 13.299 10.489 1.00 98.88 815 LEU A CA 1
ATOM 6298 C C . LEU A 1 815 ? -21.065 13.223 9.218 1.00 98.88 815 LEU A C 1
ATOM 6300 O O . LEU A 1 815 ? -20.395 12.221 8.962 1.00 98.88 815 LEU A O 1
ATOM 6304 N N . VAL A 1 816 ? -21.075 14.294 8.432 1.00 98.81 816 VAL A N 1
ATOM 6305 C CA . VAL A 1 816 ? -20.355 14.398 7.162 1.00 98.81 816 VAL A CA 1
ATOM 6306 C C . VAL A 1 816 ? -19.189 15.365 7.338 1.00 98.81 816 VAL A C 1
ATOM 6308 O O . VAL A 1 816 ? -19.397 16.536 7.639 1.00 98.81 816 VAL A O 1
ATOM 6311 N N . LEU A 1 817 ? -17.960 14.887 7.167 1.00 98.75 817 LEU A N 1
ATOM 6312 C CA . LEU A 1 817 ? -16.739 15.682 7.279 1.00 98.75 817 LEU A CA 1
ATOM 6313 C C . LEU A 1 817 ? -16.080 15.840 5.911 1.00 98.75 817 LEU A C 1
ATOM 6315 O O . LEU A 1 817 ? -16.066 14.925 5.086 1.00 98.75 817 LEU A O 1
ATOM 6319 N N . THR A 1 818 ? -15.532 17.021 5.659 1.00 97.44 818 THR A N 1
ATOM 6320 C CA . THR A 1 818 ? -14.859 17.334 4.395 1.00 97.44 818 THR A CA 1
ATOM 6321 C C . THR A 1 818 ? -13.961 18.551 4.559 1.00 97.44 818 THR A C 1
ATOM 6323 O O . THR A 1 818 ? -14.151 19.359 5.468 1.00 97.44 818 THR A O 1
ATOM 6326 N N . THR A 1 819 ? -12.990 18.708 3.670 1.00 96.75 819 THR A N 1
ATOM 6327 C CA . THR A 1 819 ? -12.309 19.988 3.436 1.00 96.75 819 THR A CA 1
ATOM 6328 C C . THR A 1 819 ? -13.094 20.801 2.399 1.00 96.75 819 THR A C 1
ATOM 6330 O O . THR A 1 819 ? -13.931 20.247 1.679 1.00 96.75 819 THR A O 1
ATOM 6333 N N . THR A 1 820 ? -12.851 22.113 2.319 1.00 96.25 820 THR A N 1
ATOM 6334 C CA . THR A 1 820 ? -13.429 22.960 1.254 1.00 96.25 820 THR A CA 1
ATOM 6335 C C . THR A 1 820 ? -12.985 22.505 -0.131 1.00 96.25 820 THR A C 1
ATOM 6337 O O . THR A 1 820 ? -13.802 22.461 -1.047 1.00 96.25 820 THR A O 1
ATOM 6340 N N . TYR A 1 821 ? -11.698 22.176 -0.271 1.00 96.94 821 TYR A N 1
ATOM 6341 C CA . TYR A 1 821 ? -11.093 21.712 -1.513 1.00 96.94 821 TYR A CA 1
ATOM 6342 C C . TYR A 1 821 ? -10.354 20.397 -1.262 1.00 96.94 821 TYR A C 1
ATOM 6344 O O . TYR A 1 821 ? -9.199 20.374 -0.822 1.00 96.94 821 TYR A O 1
ATOM 6352 N N . ASP A 1 822 ? -11.029 19.294 -1.552 1.00 97.00 822 ASP A N 1
ATOM 6353 C CA . ASP A 1 822 ? -10.450 17.955 -1.509 1.00 97.00 822 ASP A CA 1
ATOM 6354 C C . ASP A 1 822 ? -10.063 17.543 -2.938 1.00 97.00 822 ASP A C 1
ATOM 6356 O O . ASP A 1 822 ? -10.923 17.557 -3.820 1.00 97.00 822 ASP A O 1
ATOM 6360 N N . PRO A 1 823 ? -8.800 17.165 -3.209 1.00 94.62 823 PRO A N 1
ATOM 6361 C CA . PRO A 1 823 ? -8.357 16.884 -4.572 1.00 94.62 823 PRO A CA 1
ATOM 6362 C C . PRO A 1 823 ? -9.030 15.658 -5.202 1.00 94.62 823 PRO A C 1
ATOM 6364 O O . PRO A 1 823 ? -8.916 15.485 -6.410 1.00 94.62 823 PRO A O 1
ATOM 6367 N N . VAL A 1 824 ? -9.696 14.800 -4.421 1.00 92.56 824 VAL A N 1
ATOM 6368 C CA . VAL A 1 824 ? -10.316 13.560 -4.925 1.00 92.56 824 VAL A CA 1
ATOM 6369 C C . VAL A 1 824 ? -11.735 13.310 -4.431 1.00 92.56 824 VAL A C 1
ATOM 6371 O O . VAL A 1 824 ? -12.478 12.573 -5.069 1.00 92.56 824 VAL A O 1
ATOM 6374 N N . CYS A 1 825 ? -12.136 13.912 -3.316 1.00 94.75 825 CYS A N 1
ATOM 6375 C CA . CYS A 1 825 ? -13.476 13.782 -2.746 1.00 94.75 825 CYS A CA 1
ATOM 6376 C C . CYS A 1 825 ? -14.091 15.170 -2.512 1.00 94.75 825 CYS A C 1
ATOM 6378 O O . CYS A 1 825 ? -14.258 15.569 -1.358 1.00 94.75 825 CYS A O 1
ATOM 6380 N N . PRO A 1 826 ? -14.365 15.932 -3.588 1.00 95.44 826 PRO A N 1
ATOM 6381 C CA . PRO A 1 826 ? -14.696 17.353 -3.506 1.00 95.44 826 PRO A CA 1
ATOM 6382 C C . PRO A 1 826 ? -15.957 17.625 -2.682 1.00 95.44 826 PRO A C 1
ATOM 6384 O O . PRO A 1 826 ? -16.823 16.764 -2.511 1.00 95.44 826 PRO A O 1
ATOM 6387 N N . LEU A 1 827 ? -16.119 18.874 -2.235 1.00 95.69 827 LEU A N 1
ATOM 6388 C CA . LEU A 1 827 ? -17.234 19.289 -1.373 1.00 95.69 827 LEU A CA 1
ATOM 6389 C C . LEU A 1 827 ? -18.620 18.983 -1.977 1.00 95.69 827 LEU A C 1
ATOM 6391 O O . LEU A 1 827 ? -19.584 18.747 -1.245 1.00 95.69 827 LEU A O 1
ATOM 6395 N N . ILE A 1 828 ? -18.740 18.965 -3.309 1.00 95.88 828 ILE A N 1
ATOM 6396 C CA . ILE A 1 828 ? -19.985 18.590 -3.997 1.00 95.88 828 ILE A CA 1
ATOM 6397 C C . ILE A 1 828 ? -20.414 17.146 -3.682 1.00 95.88 828 ILE A C 1
ATOM 6399 O O . ILE A 1 828 ? -21.597 16.910 -3.430 1.00 95.88 828 ILE A O 1
ATOM 6403 N N . SER A 1 829 ? -19.464 16.220 -3.547 1.00 96.88 829 SER A N 1
ATOM 6404 C CA . SER A 1 829 ? -19.719 14.831 -3.160 1.00 96.88 829 SER A CA 1
ATOM 6405 C C . SER A 1 829 ? -20.229 14.728 -1.720 1.00 96.88 829 SER A C 1
ATOM 6407 O O . SER A 1 829 ? -21.159 13.972 -1.435 1.00 96.88 829 SER A O 1
ATOM 6409 N N . ALA A 1 830 ? -19.689 15.544 -0.806 1.00 97.31 830 ALA A N 1
ATOM 6410 C CA . ALA A 1 830 ? -20.181 15.627 0.570 1.00 97.31 830 ALA A CA 1
ATOM 6411 C C . ALA A 1 830 ? -21.618 16.171 0.640 1.00 97.31 830 ALA A C 1
ATOM 6413 O O . ALA A 1 830 ? -22.435 15.666 1.410 1.00 97.31 830 ALA A O 1
ATOM 6414 N N . ARG A 1 831 ? -21.961 17.155 -0.205 1.00 97.12 831 ARG A N 1
ATOM 6415 C CA . ARG A 1 831 ? -23.341 17.657 -0.340 1.00 97.12 831 ARG A CA 1
ATOM 6416 C C . ARG A 1 831 ? -24.281 16.594 -0.902 1.00 97.12 831 ARG A C 1
ATOM 6418 O O . ARG A 1 831 ? -25.375 16.434 -0.379 1.00 97.12 831 ARG A O 1
ATOM 6425 N N . SER A 1 832 ? -23.830 15.817 -1.887 1.00 96.38 832 SER A N 1
ATOM 6426 C CA . SER A 1 832 ? -24.584 14.687 -2.443 1.00 96.38 832 SER A CA 1
ATOM 6427 C C . SER A 1 832 ? -24.925 13.638 -1.375 1.00 96.38 832 SER A C 1
ATOM 6429 O O . SER A 1 832 ? -26.072 13.196 -1.280 1.00 96.38 832 SER A O 1
ATOM 6431 N N . ALA A 1 833 ? -23.967 13.290 -0.507 1.00 97.38 833 ALA A N 1
ATOM 6432 C CA . ALA A 1 833 ? -24.233 12.417 0.634 1.00 97.38 833 ALA A CA 1
ATOM 6433 C C . ALA A 1 833 ? -25.190 13.067 1.646 1.00 97.38 833 ALA A C 1
ATOM 6435 O O . ALA A 1 833 ? -26.115 12.412 2.119 1.00 97.38 833 ALA A O 1
ATOM 6436 N N . ASN A 1 834 ? -25.016 14.358 1.937 1.00 97.69 834 ASN A N 1
ATOM 6437 C CA . ASN A 1 834 ? -25.895 15.081 2.855 1.00 97.69 834 ASN A CA 1
ATOM 6438 C C . ASN A 1 834 ? -27.352 15.169 2.363 1.00 97.69 834 ASN A C 1
ATOM 6440 O O . ASN A 1 834 ? -28.277 15.150 3.167 1.00 97.69 834 ASN A O 1
ATOM 6444 N N . ASP A 1 835 ? -27.565 15.228 1.049 1.00 97.06 835 ASP A N 1
ATOM 6445 C CA . ASP A 1 835 ? -28.897 15.167 0.435 1.00 97.06 835 ASP A CA 1
ATOM 6446 C C . ASP A 1 835 ? -29.475 13.740 0.432 1.00 97.06 835 ASP A C 1
ATOM 6448 O O . ASP A 1 835 ? -30.691 13.545 0.335 1.00 97.06 835 ASP A O 1
ATOM 6452 N N . ALA A 1 836 ? -28.615 12.718 0.488 1.00 97.88 836 ALA A N 1
ATOM 6453 C CA . ALA A 1 836 ? -29.027 11.321 0.455 1.00 97.88 836 ALA A CA 1
ATOM 6454 C C . ALA A 1 836 ? -29.526 10.812 1.817 1.00 97.88 836 ALA A C 1
ATOM 6456 O O . ALA A 1 836 ? -30.452 9.997 1.837 1.00 97.88 836 ALA A O 1
ATOM 6457 N N . PHE A 1 837 ? -28.955 11.291 2.928 1.00 98.44 837 PHE A N 1
ATOM 6458 C CA . PHE A 1 837 ? -29.270 10.837 4.287 1.00 98.44 837 PHE A CA 1
ATOM 6459 C C . PHE A 1 837 ? -30.047 11.895 5.076 1.00 98.44 837 PHE A C 1
ATOM 6461 O O . PHE A 1 837 ? -29.586 13.012 5.288 1.00 98.44 837 PHE A O 1
ATOM 6468 N N . GLU A 1 838 ? -31.242 11.542 5.548 1.00 98.12 838 GLU A N 1
ATOM 6469 C CA . GLU A 1 838 ? -32.111 12.490 6.243 1.00 98.12 838 GLU A CA 1
ATOM 6470 C C . GLU A 1 838 ? -31.484 12.991 7.547 1.00 98.12 838 GLU A C 1
ATOM 6472 O O . GLU A 1 838 ? -31.078 12.217 8.413 1.00 98.12 838 GLU A O 1
ATOM 6477 N N . GLY A 1 839 ? -31.458 14.316 7.704 1.00 97.25 839 GLY A N 1
ATOM 6478 C CA . GLY A 1 839 ? -31.007 14.969 8.928 1.00 97.25 839 GLY A CA 1
ATOM 6479 C C . GLY A 1 839 ? -29.493 14.980 9.135 1.00 97.25 839 GLY A C 1
ATOM 6480 O O . GLY A 1 839 ? -29.061 15.485 10.171 1.00 97.25 839 GLY A O 1
ATOM 6481 N N . SER A 1 840 ? -28.688 14.454 8.204 1.00 98.25 840 SER A N 1
ATOM 6482 C CA . SER A 1 840 ? -27.230 14.533 8.321 1.00 98.25 840 SER A CA 1
ATOM 6483 C C . SER A 1 840 ? -26.748 15.985 8.321 1.00 98.25 840 SER A C 1
ATOM 6485 O O . SER A 1 840 ? -27.486 16.911 7.951 1.00 98.25 840 SER A O 1
ATOM 6487 N N . ARG A 1 841 ? -25.513 16.198 8.783 1.00 98.44 841 ARG A N 1
ATOM 6488 C CA . ARG A 1 841 ? -24.898 17.529 8.832 1.00 98.44 841 ARG A CA 1
ATOM 6489 C C . ARG A 1 841 ? -23.466 17.511 8.349 1.00 98.44 841 ARG A C 1
ATOM 6491 O O . ARG A 1 841 ? -22.703 16.611 8.699 1.00 98.44 841 ARG A O 1
ATOM 6498 N N . ILE A 1 842 ? -23.114 18.546 7.592 1.00 98.69 842 ILE A N 1
ATOM 6499 C CA . ILE A 1 842 ? -21.757 18.785 7.114 1.00 98.69 842 ILE A CA 1
ATOM 6500 C C . ILE A 1 842 ? -21.005 19.637 8.133 1.00 98.69 842 ILE A C 1
ATOM 6502 O O . ILE A 1 842 ? -21.471 20.708 8.523 1.00 98.69 842 ILE A O 1
ATOM 6506 N N . VAL A 1 843 ? -19.812 19.183 8.505 1.00 98.56 843 VAL A N 1
ATOM 6507 C CA . VAL A 1 843 ? -18.788 20.014 9.132 1.00 98.56 843 VAL A CA 1
ATOM 6508 C C . VAL A 1 843 ? -17.597 20.076 8.182 1.00 98.56 843 VAL A C 1
ATOM 6510 O O . VAL A 1 843 ? -16.865 19.107 7.981 1.00 98.56 843 VAL A O 1
ATOM 6513 N N . GLU A 1 844 ? -17.447 21.233 7.559 1.00 97.38 844 GLU A N 1
ATOM 6514 C CA . GLU A 1 844 ? -16.411 21.529 6.578 1.00 97.38 844 GLU A CA 1
ATOM 6515 C C . GLU A 1 844 ? -15.228 22.203 7.277 1.00 97.38 844 GLU A C 1
ATOM 6517 O O . GLU A 1 844 ? -15.426 23.152 8.031 1.00 97.38 844 GLU A O 1
ATOM 6522 N N . VAL A 1 845 ? -13.994 21.769 7.019 1.00 96.31 845 VAL A N 1
ATOM 6523 C CA . VAL A 1 845 ? -12.797 22.532 7.401 1.00 96.31 845 VAL A CA 1
ATOM 6524 C C . VAL A 1 845 ? -12.308 23.367 6.221 1.00 96.31 845 VAL A C 1
ATOM 6526 O O . VAL A 1 845 ? -12.043 22.844 5.135 1.00 96.31 845 VAL A O 1
ATOM 6529 N N . LYS A 1 846 ? -12.159 24.675 6.441 1.00 95.69 846 LYS A N 1
ATOM 6530 C CA . LYS A 1 846 ? -11.653 25.593 5.425 1.00 95.69 846 LYS A CA 1
ATOM 6531 C C . LYS A 1 846 ? -10.205 25.296 5.099 1.00 95.69 846 LYS A C 1
ATOM 6533 O O . LYS A 1 846 ? -9.311 25.510 5.915 1.00 95.69 846 LYS A O 1
ATOM 6538 N N . GLY A 1 847 ? -9.972 24.820 3.884 1.00 94.62 847 GLY A N 1
ATOM 6539 C CA . GLY A 1 847 ? -8.633 24.506 3.427 1.00 94.62 847 GLY A CA 1
ATOM 6540 C C . GLY A 1 847 ? -8.589 23.514 2.281 1.00 94.62 847 GLY A C 1
ATOM 6541 O O . GLY A 1 847 ? -9.610 23.131 1.709 1.00 94.62 847 GLY A O 1
ATOM 6542 N N . TYR A 1 848 ? -7.361 23.123 1.975 1.00 95.94 848 TYR A N 1
ATOM 6543 C CA . TYR A 1 848 ? -7.001 22.203 0.916 1.00 95.94 848 TYR A CA 1
ATOM 6544 C C . TYR A 1 848 ? -6.594 20.859 1.515 1.00 95.94 848 TYR A C 1
ATOM 6546 O O . TYR A 1 848 ? -6.008 20.818 2.594 1.00 95.94 848 TYR A O 1
ATOM 6554 N N . GLY A 1 849 ? -6.836 19.763 0.805 1.00 94.62 849 GLY A N 1
ATOM 6555 C CA . GLY A 1 849 ? -6.293 18.449 1.148 1.00 94.62 849 GLY A CA 1
ATOM 6556 C C . GLY A 1 849 ? -7.353 17.373 1.316 1.00 94.62 849 GLY A C 1
ATOM 6557 O O . GLY A 1 849 ? -8.544 17.658 1.377 1.00 94.62 849 GLY A O 1
ATOM 6558 N N . HIS A 1 850 ? -6.906 16.120 1.368 1.00 95.50 850 HIS A N 1
ATOM 6559 C CA . HIS A 1 850 ? -7.805 14.971 1.351 1.00 95.50 850 HIS A CA 1
ATOM 6560 C C . HIS A 1 850 ? -8.246 14.533 2.754 1.00 95.50 850 HIS A C 1
ATOM 6562 O O . HIS A 1 850 ? -7.389 14.163 3.579 1.00 95.50 850 HIS A O 1
ATOM 6568 N N . CYS A 1 851 ? -9.569 14.500 2.968 1.00 95.38 851 CYS A N 1
ATOM 6569 C CA . CYS A 1 851 ? -10.247 14.317 4.261 1.00 95.38 851 CYS A CA 1
ATOM 6570 C C . CYS A 1 851 ? -9.926 15.432 5.279 1.00 95.38 851 CYS A C 1
ATOM 6572 O O . CYS A 1 851 ? -8.917 16.135 5.176 1.00 95.38 851 CYS A O 1
ATOM 6574 N N . SER A 1 852 ? -10.713 15.544 6.351 1.00 94.06 852 SER A N 1
ATOM 6575 C CA . SER A 1 852 ? -10.466 16.503 7.434 1.00 94.06 852 SER A CA 1
ATOM 6576 C C . SER A 1 852 ? -9.134 16.243 8.144 1.00 94.06 852 SER A C 1
ATOM 6578 O O . SER A 1 852 ? -8.530 17.153 8.697 1.00 94.06 852 SER A O 1
ATOM 6580 N N . LEU A 1 853 ? -8.613 15.011 8.088 1.00 91.75 853 LEU A N 1
ATOM 6581 C CA . LEU A 1 853 ? -7.288 14.666 8.618 1.00 91.75 853 LEU A CA 1
ATOM 6582 C C . LEU A 1 853 ? -6.112 15.331 7.875 1.00 91.75 853 LEU A C 1
ATOM 6584 O O . LEU A 1 853 ? -4.976 15.220 8.331 1.00 91.75 853 LEU A O 1
ATOM 6588 N N . ALA A 1 854 ? -6.324 15.961 6.714 1.00 92.12 854 ALA A N 1
ATOM 6589 C CA . ALA A 1 854 ? -5.281 16.740 6.040 1.00 92.12 854 ALA A CA 1
ATOM 6590 C C . ALA A 1 854 ? -5.019 18.102 6.696 1.00 92.12 854 ALA A C 1
ATOM 6592 O O . ALA A 1 854 ? -3.920 18.634 6.540 1.00 92.12 854 ALA A O 1
ATOM 6593 N N . VAL A 1 855 ? -6.001 18.652 7.417 1.00 91.62 855 VAL A N 1
ATOM 6594 C CA . VAL A 1 855 ? -5.969 20.024 7.931 1.00 91.62 855 VAL A CA 1
ATOM 6595 C C . VAL A 1 855 ? -6.311 20.016 9.425 1.00 91.62 855 VAL A C 1
ATOM 6597 O O . VAL A 1 855 ? -7.462 19.774 9.788 1.00 91.62 855 VAL A O 1
ATOM 6600 N N . PRO A 1 856 ? -5.340 20.272 10.322 1.00 91.81 856 PRO A N 1
ATOM 6601 C CA . PRO A 1 856 ? -5.604 20.320 11.757 1.00 91.81 856 PRO A CA 1
ATOM 6602 C C . PRO A 1 856 ? -6.665 21.368 12.123 1.00 91.81 856 PRO A C 1
ATOM 6604 O O . PRO A 1 856 ? -6.553 22.530 11.732 1.00 91.81 856 PRO A O 1
ATOM 6607 N N . SER A 1 857 ? -7.678 20.959 12.892 1.00 93.69 857 SER A N 1
ATOM 6608 C CA . SER A 1 857 ? -8.750 21.837 13.373 1.00 93.69 857 SER A CA 1
ATOM 6609 C C . SER A 1 857 ? -9.387 21.281 14.650 1.00 93.69 857 SER A C 1
ATOM 6611 O O . SER A 1 857 ? -10.013 20.215 14.645 1.00 93.69 857 SER A O 1
ATOM 6613 N N . MET A 1 858 ? -9.264 22.006 15.759 1.00 92.94 858 MET A N 1
ATOM 6614 C CA . MET A 1 858 ? -9.895 21.668 17.037 1.00 92.94 858 MET A CA 1
ATOM 6615 C C . MET A 1 858 ? -11.420 21.765 16.966 1.00 92.94 858 MET A C 1
ATOM 6617 O O . MET A 1 858 ? -12.111 21.034 17.672 1.00 92.94 858 MET A O 1
ATOM 6621 N N . CYS A 1 859 ? -11.951 22.616 16.085 1.00 95.50 859 CYS A N 1
ATOM 6622 C CA . CYS A 1 859 ? -13.382 22.698 15.797 1.00 95.50 859 CYS A CA 1
ATOM 6623 C C . CYS A 1 859 ? -13.922 21.350 15.282 1.00 95.50 859 CYS A C 1
ATOM 6625 O O . CYS A 1 859 ? -14.883 20.824 15.844 1.00 95.50 859 CYS A O 1
ATOM 6627 N N . ILE A 1 860 ? -13.235 20.719 14.319 1.00 95.75 860 ILE A N 1
ATOM 6628 C CA . ILE A 1 860 ? -13.585 19.372 13.830 1.00 95.75 860 ILE A CA 1
ATOM 6629 C C . ILE A 1 860 ? -13.479 18.334 14.950 1.00 95.75 860 ILE A C 1
ATOM 6631 O O . ILE A 1 860 ? -14.398 17.540 15.143 1.00 95.75 860 ILE A O 1
ATOM 6635 N N . ALA A 1 861 ? -12.380 18.342 15.715 1.00 96.19 861 ALA A N 1
ATOM 6636 C CA . ALA A 1 861 ? -12.176 17.366 16.788 1.00 96.19 861 ALA A CA 1
ATOM 6637 C C . ALA A 1 861 ? -13.286 17.421 17.850 1.00 96.19 861 ALA A C 1
ATOM 6639 O O . ALA A 1 861 ? -13.723 16.377 18.332 1.00 96.19 861 ALA A O 1
ATOM 6640 N N . ARG A 1 862 ? -13.775 18.622 18.187 1.00 96.25 862 ARG A N 1
ATOM 6641 C CA . ARG A 1 862 ? -14.909 18.805 19.104 1.00 96.25 862 ARG A CA 1
ATOM 6642 C C . ARG A 1 862 ? -16.191 18.204 18.531 1.00 96.25 862 ARG A C 1
ATOM 6644 O O . ARG A 1 862 ? -16.799 17.380 19.199 1.00 96.25 862 ARG A O 1
ATOM 6651 N N . HIS A 1 863 ? -16.539 18.504 17.278 1.00 98.00 863 HIS A N 1
ATOM 6652 C CA . HIS A 1 863 ? -17.723 17.919 16.635 1.00 98.00 863 HIS A CA 1
ATOM 6653 C C . HIS A 1 863 ? -17.663 16.391 16.524 1.00 98.00 863 HIS A C 1
ATOM 6655 O O . HIS A 1 863 ? -18.671 15.723 16.743 1.00 98.00 863 HIS A O 1
ATOM 6661 N N . VAL A 1 864 ? -16.487 15.824 16.235 1.00 98.06 864 VAL A N 1
ATOM 6662 C CA . VAL A 1 864 ? -16.291 14.366 16.231 1.00 98.06 864 VAL A CA 1
ATOM 6663 C C . VAL A 1 864 ? -16.599 13.773 17.607 1.00 98.06 864 VAL A C 1
ATOM 6665 O O . VAL A 1 864 ? -17.303 12.768 17.692 1.00 98.06 864 VAL A O 1
ATOM 6668 N N . ARG A 1 865 ? -16.108 14.383 18.692 1.00 96.56 865 ARG A N 1
ATOM 6669 C CA . ARG A 1 865 ? -16.345 13.880 20.053 1.00 96.56 865 ARG A CA 1
ATOM 6670 C C . ARG A 1 865 ? -17.795 14.071 20.490 1.00 96.56 865 ARG A C 1
ATOM 6672 O O . ARG A 1 865 ? -18.399 13.097 20.923 1.00 96.56 865 ARG A O 1
ATOM 6679 N N . ASP A 1 866 ? -18.369 15.254 20.299 1.00 97.56 866 ASP A N 1
ATOM 6680 C CA . ASP A 1 866 ? -19.780 15.535 20.601 1.00 97.56 866 ASP A CA 1
ATOM 6681 C C . ASP A 1 866 ? -20.710 14.531 19.892 1.00 97.56 866 ASP A C 1
ATOM 6683 O O . ASP A 1 866 ? -21.654 13.998 20.480 1.00 97.56 866 ASP A O 1
ATOM 6687 N N . PHE A 1 867 ? -20.411 14.197 18.634 1.00 98.31 867 PHE A N 1
ATOM 6688 C CA . PHE A 1 867 ? -21.185 13.211 17.890 1.00 98.31 867 PHE A CA 1
ATOM 6689 C C . PHE A 1 867 ? -20.991 11.785 18.418 1.00 98.31 867 PHE A C 1
ATOM 6691 O O . PHE A 1 867 ? -21.969 11.066 18.629 1.00 98.31 867 PHE A O 1
ATOM 6698 N N . LEU A 1 868 ? -19.748 11.352 18.646 1.00 97.19 868 LEU A N 1
ATOM 6699 C CA . LEU A 1 868 ? -19.473 9.984 19.092 1.00 97.19 868 LEU A CA 1
ATOM 6700 C C . LEU A 1 868 ? -20.008 9.712 20.503 1.00 97.19 868 LEU A C 1
ATOM 6702 O O . LEU A 1 868 ? -20.624 8.668 20.716 1.00 97.19 868 LEU A O 1
ATOM 6706 N N . TYR A 1 869 ? -19.792 10.631 21.445 1.00 95.44 869 TYR A N 1
ATOM 6707 C CA . TYR A 1 869 ? -20.177 10.453 22.847 1.00 95.44 869 TYR A CA 1
ATOM 6708 C C . TYR A 1 869 ? -21.649 10.776 23.090 1.00 95.44 869 TYR A C 1
ATOM 6710 O O . TYR A 1 869 ? -22.354 9.968 23.691 1.00 95.44 869 TYR A O 1
ATOM 6718 N N . ASP A 1 870 ? -22.124 11.911 22.577 1.00 95.81 870 ASP A N 1
ATOM 6719 C CA . ASP A 1 870 ? -23.447 12.435 22.929 1.00 95.81 870 ASP A CA 1
ATOM 6720 C C . ASP A 1 870 ? -24.466 12.280 21.791 1.00 95.81 870 ASP A C 1
ATOM 6722 O O . ASP A 1 870 ? -25.662 12.489 21.984 1.00 95.81 870 ASP A O 1
ATOM 6726 N N . GLY A 1 871 ? -24.029 11.889 20.588 1.00 95.88 871 GLY A N 1
ATOM 6727 C CA . GLY A 1 871 ? -24.890 11.873 19.399 1.00 95.88 871 GLY A CA 1
ATOM 6728 C C . GLY A 1 871 ? -25.275 13.254 18.899 1.00 95.88 871 GLY A C 1
ATOM 6729 O O . GLY A 1 871 ? -26.226 13.377 18.129 1.00 95.88 871 GLY A O 1
ATOM 6730 N N . LYS A 1 872 ? -24.566 14.294 19.341 1.00 97.50 872 LYS A N 1
ATOM 6731 C CA . LYS A 1 872 ? -24.893 15.671 19.005 1.00 97.50 872 LYS A CA 1
ATOM 6732 C C . LYS A 1 872 ? -24.302 16.041 17.648 1.00 97.50 872 LYS A C 1
ATOM 6734 O O . LYS A 1 872 ? -23.090 16.007 17.448 1.00 97.50 872 LYS A O 1
ATOM 6739 N N . LEU A 1 873 ? -25.176 16.431 16.729 1.00 97.69 873 LEU A N 1
ATOM 6740 C CA . LEU A 1 873 ? -24.815 17.100 15.481 1.00 97.69 873 LEU A CA 1
ATOM 6741 C C . LEU A 1 873 ? -24.915 18.621 15.662 1.00 97.69 873 LEU A C 1
ATOM 6743 O O . LEU A 1 873 ? -25.622 19.077 16.566 1.00 97.69 873 LEU A O 1
ATOM 6747 N N . PRO A 1 874 ? -24.219 19.423 14.838 1.00 96.62 874 PRO A N 1
ATOM 6748 C CA . PRO A 1 874 ? -24.491 20.855 14.788 1.00 96.62 874 PRO A CA 1
ATOM 6749 C C . PRO A 1 874 ? -25.920 21.121 14.280 1.00 96.62 874 PRO A C 1
ATOM 6751 O O . PRO A 1 874 ? -26.471 20.324 13.522 1.00 96.62 874 PRO A O 1
ATOM 6754 N N . ASP A 1 875 ? -26.518 22.244 14.684 1.00 93.44 875 ASP A N 1
ATOM 6755 C CA . ASP A 1 875 ? -27.897 22.586 14.292 1.00 93.44 875 ASP A CA 1
ATOM 6756 C C . ASP A 1 875 ? -28.026 22.750 12.765 1.00 93.44 875 ASP A C 1
ATOM 6758 O O . ASP A 1 875 ? -28.952 22.221 12.138 1.00 93.44 875 ASP A O 1
ATOM 6762 N N . ASP A 1 876 ? -27.014 23.378 12.163 1.00 95.56 876 ASP A N 1
ATOM 6763 C CA . ASP A 1 876 ? -26.851 23.609 10.728 1.00 95.56 876 ASP A CA 1
ATOM 6764 C C . ASP A 1 876 ? -25.498 23.080 10.233 1.00 95.56 876 ASP A C 1
ATOM 6766 O O . ASP A 1 876 ? -24.663 22.612 11.008 1.00 95.56 876 ASP A O 1
ATOM 6770 N N . ASN A 1 877 ? -25.262 23.157 8.923 1.00 97.44 877 ASN A N 1
ATOM 6771 C CA . ASN A 1 877 ? -23.932 22.900 8.377 1.00 97.44 877 ASN A CA 1
ATOM 6772 C C . ASN A 1 877 ? -22.937 23.942 8.913 1.00 97.44 877 ASN A C 1
ATOM 6774 O O . ASN A 1 877 ? -23.203 25.144 8.871 1.00 97.44 877 ASN A O 1
ATOM 6778 N N . VAL A 1 878 ? -21.782 23.481 9.391 1.00 97.62 878 VAL A N 1
ATOM 6779 C CA . VAL A 1 878 ? -20.761 24.322 10.031 1.00 97.62 878 VAL A CA 1
ATOM 6780 C C . VAL A 1 878 ? -19.509 24.376 9.170 1.00 97.62 878 VAL A C 1
ATOM 6782 O O . VAL A 1 878 ? -19.078 23.369 8.614 1.00 97.62 878 VAL A O 1
ATOM 6785 N N . GLN A 1 879 ? -18.895 25.557 9.109 1.00 97.38 879 GLN A N 1
ATOM 6786 C CA . GLN A 1 879 ? -17.548 25.731 8.580 1.00 97.38 879 GLN A CA 1
ATOM 6787 C C . GLN A 1 879 ? -16.578 26.030 9.725 1.00 97.38 879 GLN A C 1
ATOM 6789 O O . GLN A 1 879 ? -16.699 27.043 10.412 1.00 97.38 879 GLN A O 1
ATOM 6794 N N . CYS A 1 880 ? -15.613 25.141 9.912 1.00 96.75 880 CYS A N 1
ATOM 6795 C CA . CYS A 1 880 ? -14.492 25.277 10.824 1.00 96.75 880 CYS A CA 1
ATOM 6796 C C . CYS A 1 880 ? -13.303 25.939 10.117 1.00 96.75 880 CYS A C 1
ATOM 6798 O O . CYS A 1 880 ? -13.021 25.660 8.952 1.00 96.75 880 CYS A O 1
ATOM 6800 N N . GLU A 1 881 ? -12.554 26.765 10.841 1.00 94.31 881 GLU A N 1
ATOM 6801 C CA . GLU A 1 881 ? -11.264 27.272 10.367 1.00 94.31 881 GLU A CA 1
ATOM 6802 C C . GLU A 1 881 ? -10.153 26.227 10.574 1.00 94.31 881 GLU A C 1
ATOM 6804 O O . GLU A 1 881 ? -10.243 25.352 11.447 1.00 94.31 881 GLU A O 1
ATOM 6809 N N . ALA A 1 882 ? -9.100 26.325 9.762 1.00 90.19 882 ALA A N 1
ATOM 6810 C CA . ALA A 1 882 ? -7.855 25.601 9.987 1.00 90.19 882 ALA A CA 1
ATOM 6811 C C . ALA A 1 882 ? -7.062 26.248 11.130 1.00 90.19 882 ALA A C 1
ATOM 6813 O O . ALA A 1 882 ? -6.940 27.472 11.204 1.00 90.19 882 ALA A O 1
ATOM 6814 N N . ASP A 1 883 ? -6.467 25.435 12.000 1.00 85.25 883 ASP A N 1
ATOM 6815 C CA . ASP A 1 883 ? -5.711 25.954 13.136 1.00 85.25 883 ASP A CA 1
ATOM 6816 C C . ASP A 1 883 ? -4.261 26.276 12.752 1.00 85.25 883 ASP A C 1
ATOM 6818 O O . ASP A 1 883 ? -3.479 25.386 12.400 1.00 85.25 883 ASP A O 1
ATOM 6822 N N . GLY A 1 884 ? -3.845 27.525 12.961 1.00 78.12 884 GLY A N 1
ATOM 6823 C CA . GLY A 1 884 ? -2.459 27.963 12.776 1.00 78.12 884 GLY A CA 1
ATOM 6824 C C . GLY A 1 884 ? -2.096 28.226 11.314 1.00 78.12 884 GLY A C 1
ATOM 6825 O O . GLY A 1 884 ? -2.912 28.722 10.547 1.00 78.12 884 GLY A O 1
ATOM 6826 N N . LYS A 1 885 ? -0.848 27.927 10.934 1.00 75.31 885 LYS A N 1
ATOM 6827 C CA . LYS A 1 885 ? -0.380 27.982 9.541 1.00 75.31 885 LYS A CA 1
ATOM 6828 C C . LYS A 1 885 ? -0.347 26.554 8.966 1.00 75.31 885 LYS A C 1
ATOM 6830 O O . LYS A 1 885 ? 0.646 25.853 9.174 1.00 75.31 885 LYS A O 1
ATOM 6835 N N . PRO A 1 886 ? -1.410 26.078 8.294 1.00 75.00 886 PRO A N 1
ATOM 6836 C CA . PRO A 1 886 ? -1.489 24.694 7.812 1.00 75.00 886 PRO A CA 1
ATOM 6837 C C . PRO A 1 886 ? -0.566 24.398 6.616 1.00 75.00 886 PRO A C 1
ATOM 6839 O O . PRO A 1 886 ? -0.344 23.231 6.295 1.00 75.00 886 PRO A O 1
ATOM 6842 N N . TYR A 1 887 ? -0.010 25.431 5.972 1.00 88.62 887 TYR A N 1
ATOM 6843 C CA . TYR A 1 887 ? 0.793 25.323 4.752 1.00 88.62 887 TYR A CA 1
ATOM 6844 C C . TYR A 1 887 ? 2.157 25.997 4.926 1.00 88.62 887 TYR A C 1
ATOM 6846 O O . TYR A 1 887 ? 2.270 27.004 5.621 1.00 88.62 887 TYR A O 1
ATOM 6854 N N . PHE A 1 888 ? 3.193 25.441 4.288 1.00 87.88 888 PHE A N 1
ATOM 6855 C CA . PHE A 1 888 ? 4.570 25.972 4.236 1.00 87.88 888 PHE A CA 1
ATOM 6856 C C . PHE A 1 888 ? 5.286 26.233 5.580 1.00 87.88 888 PHE A C 1
ATOM 6858 O O . PHE A 1 888 ? 6.427 26.702 5.591 1.00 87.88 888 PHE A O 1
ATOM 6865 N N . SER A 1 889 ? 4.690 25.843 6.703 1.00 78.62 889 SER A N 1
ATOM 6866 C CA . SER A 1 889 ? 5.261 26.000 8.042 1.00 78.62 889 SER A CA 1
ATOM 6867 C C . SER A 1 889 ? 6.483 25.119 8.288 1.00 78.62 889 SER A C 1
ATOM 6869 O O . SER A 1 889 ? 6.591 24.005 7.768 1.00 78.62 889 SER A O 1
ATOM 6871 N N . LYS A 1 890 ? 7.421 25.600 9.114 1.00 72.88 890 LYS A N 1
ATOM 6872 C CA . LYS A 1 890 ? 8.514 24.763 9.624 1.00 72.88 890 LYS A CA 1
ATOM 6873 C C . LYS A 1 890 ? 8.011 23.935 10.814 1.00 72.88 890 LYS A C 1
ATOM 6875 O O . LYS A 1 890 ? 7.202 24.424 11.605 1.00 72.88 890 LYS A O 1
ATOM 6880 N N . PRO A 1 891 ? 8.529 22.710 11.018 1.00 67.12 891 PRO A N 1
ATOM 6881 C CA . PRO A 1 891 ? 8.153 21.892 12.170 1.00 67.12 891 PRO A CA 1
ATOM 6882 C C . PRO A 1 891 ? 8.374 22.566 13.529 1.00 67.12 891 PRO A C 1
ATOM 6884 O O . PRO A 1 891 ? 7.618 22.317 14.466 1.00 67.12 891 PRO A O 1
ATOM 6887 N N . GLU A 1 892 ? 9.396 23.416 13.623 1.00 66.56 892 GLU A N 1
ATOM 6888 C CA . GLU A 1 892 ? 9.741 24.182 14.824 1.00 66.56 892 GLU A CA 1
ATOM 6889 C C . GLU A 1 892 ? 8.711 25.282 15.110 1.00 66.56 892 GLU A C 1
ATOM 6891 O O . GLU A 1 892 ? 8.247 25.402 16.245 1.00 66.56 892 GLU A O 1
ATOM 6896 N N . ASP A 1 893 ? 8.282 26.001 14.069 1.00 66.94 893 ASP A N 1
ATOM 6897 C CA . ASP A 1 893 ? 7.273 27.061 14.162 1.00 66.94 893 ASP A CA 1
ATOM 6898 C C . ASP A 1 893 ? 5.919 26.494 14.583 1.00 66.94 893 ASP A C 1
ATOM 6900 O O . ASP A 1 893 ? 5.204 27.090 15.380 1.00 66.94 893 ASP A O 1
ATOM 6904 N N . GLU A 1 894 ? 5.578 25.301 14.102 1.00 65.50 894 GLU A N 1
ATOM 6905 C CA . GLU A 1 894 ? 4.343 24.619 14.473 1.00 65.50 894 GLU A CA 1
ATOM 6906 C C . GLU A 1 894 ? 4.315 24.166 15.933 1.00 65.50 894 GLU A C 1
ATOM 6908 O O . GLU A 1 894 ? 3.279 24.281 16.587 1.00 65.50 894 GLU A O 1
ATOM 6913 N N . LYS A 1 895 ? 5.437 23.663 16.458 1.00 65.69 895 LYS A N 1
ATOM 6914 C CA . LYS A 1 895 ? 5.543 23.295 17.874 1.00 65.69 895 LYS A CA 1
ATOM 6915 C C . LYS A 1 895 ? 5.459 24.538 18.759 1.00 65.69 895 LYS A C 1
ATOM 6917 O O . LYS A 1 895 ? 4.717 24.534 19.736 1.00 65.69 895 LYS A O 1
ATOM 6922 N N . ALA A 1 896 ? 6.159 25.606 18.375 1.00 62.16 896 ALA A N 1
ATOM 6923 C CA . ALA A 1 896 ? 6.074 26.895 19.051 1.00 62.16 896 ALA A CA 1
ATOM 6924 C C . ALA A 1 896 ? 4.648 27.469 19.011 1.00 62.16 896 ALA A C 1
ATOM 6926 O O . ALA A 1 896 ? 4.193 28.037 19.996 1.00 62.16 896 ALA A O 1
ATOM 6927 N N . LEU A 1 897 ? 3.918 27.273 17.908 1.00 66.06 897 LEU A N 1
ATOM 6928 C CA . LEU A 1 897 ? 2.534 27.716 17.760 1.00 66.06 897 LEU A CA 1
ATOM 6929 C C . LEU A 1 897 ? 1.577 26.913 18.649 1.00 66.06 897 LEU A C 1
ATOM 6931 O O . LEU A 1 897 ? 0.719 27.502 19.293 1.00 66.06 897 LEU A O 1
ATOM 6935 N N . VAL A 1 898 ? 1.756 25.593 18.754 1.00 67.75 898 VAL A N 1
ATOM 6936 C CA . VAL A 1 898 ? 0.997 24.755 19.700 1.00 67.75 898 VAL A CA 1
ATOM 6937 C C . VAL A 1 898 ? 1.287 25.134 21.154 1.00 67.75 898 VAL A C 1
ATOM 6939 O O . VAL A 1 898 ? 0.368 25.136 21.965 1.00 67.75 898 VAL A O 1
ATOM 6942 N N . ASP A 1 899 ? 2.533 25.478 21.480 1.00 65.19 899 ASP A N 1
ATOM 6943 C CA . ASP A 1 899 ? 2.920 25.925 22.823 1.00 65.19 899 ASP A CA 1
ATOM 6944 C C . ASP A 1 899 ? 2.443 27.361 23.132 1.00 65.19 899 ASP A C 1
ATOM 6946 O O . ASP A 1 899 ? 2.240 27.706 24.295 1.00 65.19 899 ASP A O 1
ATOM 6950 N N . ALA A 1 900 ? 2.239 28.193 22.103 1.00 59.41 900 ALA A N 1
ATOM 6951 C CA . ALA A 1 900 ? 1.716 29.556 22.221 1.00 59.41 900 ALA A CA 1
ATOM 6952 C C . ALA A 1 900 ? 0.181 29.620 22.291 1.00 59.41 900 ALA A C 1
ATOM 6954 O O . ALA A 1 900 ? -0.370 30.559 22.870 1.00 59.41 900 ALA A O 1
ATOM 6955 N N . LEU A 1 901 ? -0.521 28.640 21.713 1.00 63.91 901 LEU A N 1
ATOM 6956 C CA . LEU A 1 901 ? -1.952 28.455 21.924 1.00 63.91 901 LEU A CA 1
ATOM 6957 C C . LEU A 1 901 ? -2.126 28.010 23.381 1.00 63.91 901 LEU A C 1
ATOM 6959 O O . LEU A 1 901 ? -1.656 26.943 23.759 1.00 63.91 901 LEU A O 1
ATOM 6963 N N . SER A 1 902 ? -2.768 28.826 24.218 1.00 67.62 902 SER A N 1
ATOM 6964 C CA . SER A 1 902 ? -3.016 28.556 25.643 1.00 67.62 902 SER A CA 1
ATOM 6965 C C . SER A 1 902 ? -4.039 27.423 25.852 1.00 67.62 902 SER A C 1
ATOM 6967 O O . SER A 1 902 ? -5.093 27.625 26.453 1.00 67.62 902 SER A O 1
ATOM 6969 N N . LEU A 1 903 ? -3.757 26.253 25.283 1.00 76.00 903 LEU A N 1
ATOM 6970 C CA . LEU A 1 903 ? -4.584 25.054 25.262 1.00 76.00 903 LEU A CA 1
ATOM 6971 C C . LEU A 1 903 ? -4.410 24.263 26.557 1.00 76.00 903 LEU A C 1
ATOM 6973 O O . LEU A 1 903 ? -3.315 24.187 27.121 1.00 76.00 903 LEU A O 1
ATOM 6977 N N . GLY A 1 904 ? -5.486 23.607 26.990 1.00 83.00 904 GLY A N 1
ATOM 6978 C CA . GLY A 1 904 ? -5.389 22.569 28.014 1.00 83.00 904 GLY A CA 1
ATOM 6979 C C . GLY A 1 904 ? -4.525 21.390 27.545 1.00 83.00 904 GLY A C 1
ATOM 6980 O O . GLY A 1 904 ? -4.308 21.192 26.349 1.00 83.00 904 GLY A O 1
ATOM 6981 N N . GLU A 1 905 ? -4.054 20.563 28.482 1.00 85.25 905 GLU A N 1
ATOM 6982 C CA . GLU A 1 905 ? -3.188 19.409 28.180 1.00 85.25 905 GLU A CA 1
ATOM 6983 C C . GLU A 1 905 ? -3.815 18.447 27.153 1.00 85.25 905 GLU A C 1
ATOM 6985 O O . GLU A 1 905 ? -3.149 17.983 26.224 1.00 85.25 905 GLU A O 1
ATOM 6990 N N . GLU A 1 906 ? -5.118 18.192 27.277 1.00 86.31 906 GLU A N 1
ATOM 6991 C CA . GLU A 1 906 ? -5.858 17.318 26.368 1.00 86.31 906 GLU A CA 1
ATOM 6992 C C . GLU A 1 906 ? -5.995 17.911 24.959 1.00 86.31 906 GLU A C 1
ATOM 6994 O O . GLU A 1 906 ? -5.743 17.219 23.971 1.00 86.31 906 GLU A O 1
ATOM 6999 N N . GLU A 1 907 ? -6.339 19.195 24.852 1.00 88.12 907 GLU A N 1
ATOM 7000 C CA . GLU A 1 907 ? -6.439 19.892 23.565 1.00 88.12 907 GLU A CA 1
ATOM 7001 C C . GLU A 1 907 ? -5.077 19.958 22.867 1.00 88.12 907 GLU A C 1
ATOM 7003 O O . GLU A 1 907 ? -4.983 19.709 21.665 1.00 88.12 907 GLU A O 1
ATOM 7008 N N . ARG A 1 908 ? -3.997 20.183 23.626 1.00 87.00 908 ARG A N 1
ATOM 7009 C CA . ARG A 1 908 ? -2.624 20.120 23.112 1.00 87.00 908 ARG A CA 1
ATOM 7010 C C . ARG A 1 908 ? -2.297 18.734 22.550 1.00 87.00 908 ARG A C 1
ATOM 7012 O O . ARG A 1 908 ? -1.726 18.633 21.464 1.00 87.00 908 ARG A O 1
ATOM 7019 N N . ARG A 1 909 ? -2.688 17.657 23.243 1.00 89.31 909 ARG A N 1
ATOM 7020 C CA . ARG A 1 909 ? -2.504 16.271 22.772 1.00 89.31 909 ARG A CA 1
ATOM 7021 C C . ARG A 1 909 ? -3.256 16.007 21.464 1.00 89.31 909 ARG A C 1
ATOM 7023 O O . ARG A 1 909 ? -2.680 15.424 20.547 1.00 89.31 909 ARG A O 1
ATOM 7030 N N . ILE A 1 910 ? -4.513 16.443 21.367 1.00 92.38 910 ILE A N 1
ATOM 7031 C CA . ILE A 1 910 ? -5.328 16.318 20.146 1.00 92.38 910 ILE A CA 1
ATOM 7032 C C . ILE A 1 910 ? -4.666 17.074 18.993 1.00 92.38 910 ILE A C 1
ATOM 7034 O O . ILE A 1 910 ? -4.500 16.528 17.902 1.00 92.38 910 ILE A O 1
ATOM 7038 N N . ARG A 1 911 ? -4.230 18.309 19.245 1.00 88.56 911 ARG A N 1
ATOM 7039 C CA . ARG A 1 911 ? -3.661 19.173 18.212 1.00 88.56 911 ARG A CA 1
ATOM 7040 C C . ARG A 1 911 ? -2.351 18.631 17.635 1.00 88.56 911 ARG A C 1
ATOM 7042 O O . ARG A 1 911 ? -2.142 18.740 16.425 1.00 88.56 911 ARG A O 1
ATOM 7049 N N . LEU A 1 912 ? -1.500 18.032 18.471 1.00 88.19 912 LEU A N 1
ATOM 7050 C CA . LEU A 1 912 ? -0.277 17.345 18.034 1.00 88.19 912 LEU A CA 1
ATOM 7051 C C . LEU A 1 912 ? -0.598 16.087 17.214 1.00 88.19 912 LEU A C 1
ATOM 7053 O O . LEU A 1 912 ? 0.003 15.861 16.167 1.00 88.19 912 LEU A O 1
ATOM 7057 N N . ALA A 1 913 ? -1.593 15.304 17.639 1.00 91.94 913 ALA A N 1
ATOM 7058 C CA . ALA A 1 913 ? -2.037 14.121 16.905 1.00 91.94 913 ALA A CA 1
ATOM 7059 C C . ALA A 1 913 ? -2.578 14.466 15.506 1.00 91.94 913 ALA A C 1
ATOM 7061 O O . ALA A 1 913 ? -2.235 13.800 14.529 1.00 91.94 913 ALA A O 1
ATOM 7062 N N . GLN A 1 914 ? -3.372 15.534 15.383 1.00 92.38 914 GLN A N 1
ATOM 7063 C CA . GLN A 1 914 ? -3.842 16.032 14.084 1.00 92.38 914 GLN A CA 1
ATOM 7064 C C . GLN A 1 914 ? -2.681 16.448 13.172 1.00 92.38 914 GLN A C 1
ATOM 7066 O O . GLN A 1 914 ? -2.695 16.163 11.978 1.00 92.38 914 GLN A O 1
ATOM 7071 N N . GLN A 1 915 ? -1.655 17.084 13.736 1.00 88.69 915 GLN A N 1
ATOM 7072 C CA . GLN A 1 915 ? -0.436 17.473 13.026 1.00 88.69 915 GLN A CA 1
ATOM 7073 C C . GLN A 1 915 ? 0.330 16.280 12.457 1.00 88.69 915 GLN A C 1
ATOM 7075 O O . GLN A 1 915 ? 0.758 16.296 11.303 1.00 88.69 915 GLN A O 1
ATOM 7080 N N . GLU A 1 916 ? 0.492 15.232 13.262 1.00 89.31 916 GLU A N 1
ATOM 7081 C CA . GLU A 1 916 ? 1.140 13.999 12.824 1.00 89.31 916 GLU A CA 1
ATOM 7082 C C . GLU A 1 916 ? 0.337 13.311 11.713 1.00 89.31 916 GLU A C 1
ATOM 7084 O O . GLU A 1 916 ? 0.918 12.899 10.710 1.00 89.31 916 GLU A O 1
ATOM 7089 N N . LEU A 1 917 ? -0.996 13.264 11.826 1.00 90.81 917 LEU A N 1
ATOM 7090 C CA . LEU A 1 917 ? -1.871 12.711 10.783 1.00 90.81 917 LEU A CA 1
ATOM 7091 C C . LEU A 1 917 ? -1.834 13.514 9.476 1.00 90.81 917 LEU A C 1
ATOM 7093 O O . LEU A 1 917 ? -1.881 12.921 8.395 1.00 90.81 917 LEU A O 1
ATOM 7097 N N . ALA A 1 918 ? -1.722 14.841 9.563 1.00 89.50 918 ALA A N 1
ATOM 7098 C CA . ALA A 1 918 ? -1.600 15.715 8.399 1.00 89.50 918 ALA A CA 1
ATOM 7099 C C . ALA A 1 918 ? -0.264 15.517 7.658 1.00 89.50 918 ALA A C 1
ATOM 7101 O O . ALA A 1 918 ? -0.209 15.672 6.438 1.00 89.50 918 ALA A O 1
ATOM 7102 N N . ARG A 1 919 ? 0.805 15.140 8.374 1.00 84.19 919 ARG A N 1
ATOM 7103 C CA . ARG A 1 919 ? 2.137 14.859 7.804 1.00 84.19 919 ARG A CA 1
ATOM 7104 C C . ARG A 1 919 ? 2.311 13.418 7.331 1.00 84.19 919 ARG A C 1
ATOM 7106 O O . ARG A 1 919 ? 3.109 13.173 6.427 1.00 84.19 919 ARG A O 1
ATOM 7113 N N . ASP A 1 920 ? 1.605 12.463 7.931 1.00 79.88 920 ASP A N 1
ATOM 7114 C CA . ASP A 1 920 ? 1.755 11.053 7.584 1.00 79.88 920 ASP A CA 1
ATOM 7115 C C . ASP A 1 920 ? 1.187 10.748 6.186 1.00 79.88 920 ASP A C 1
ATOM 7117 O O . ASP A 1 920 ? -0.003 10.921 5.891 1.00 79.88 920 ASP A O 1
ATOM 7121 N N . SER A 1 921 ? 2.049 10.234 5.309 1.00 65.69 921 SER A N 1
ATOM 7122 C CA . SER A 1 921 ? 1.671 9.879 3.943 1.00 65.69 921 SER A CA 1
ATOM 7123 C C . SER A 1 921 ? 0.741 8.663 3.946 1.00 65.69 921 SER A C 1
ATOM 7125 O O . SER A 1 921 ? 1.133 7.575 4.370 1.00 65.69 921 SER A O 1
ATOM 7127 N N . TRP A 1 922 ? -0.480 8.830 3.423 1.00 57.62 922 TRP A N 1
ATOM 7128 C CA . TRP A 1 922 ? -1.458 7.741 3.238 1.00 57.62 922 TRP A CA 1
ATOM 7129 C C . TRP A 1 922 ? -1.017 6.718 2.183 1.00 57.62 922 TRP A C 1
ATOM 7131 O O . TRP A 1 922 ? -1.590 5.640 2.102 1.00 57.62 922 TRP A O 1
ATOM 7141 N N . LEU A 1 923 ? -0.021 7.071 1.368 1.00 52.84 923 LEU A N 1
ATOM 7142 C CA . LEU A 1 923 ? 0.239 6.439 0.075 1.00 52.84 923 LEU A CA 1
ATOM 7143 C C . LEU A 1 923 ? 1.420 5.475 0.093 1.00 52.84 923 LEU A C 1
ATOM 7145 O O . LEU A 1 923 ? 1.571 4.663 -0.804 1.00 52.84 923 LEU A O 1
ATOM 7149 N N . LYS A 1 924 ? 2.266 5.528 1.122 1.00 52.59 924 LYS A N 1
ATOM 7150 C CA . LYS A 1 924 ? 3.353 4.557 1.273 1.00 52.59 924 LYS A CA 1
ATOM 7151 C C . LYS A 1 924 ? 2.902 3.455 2.216 1.00 52.59 924 LYS A C 1
ATOM 7153 O O . LYS A 1 924 ? 2.678 3.783 3.381 1.00 52.59 924 LYS A O 1
ATOM 7158 N N . PRO A 1 925 ? 2.797 2.193 1.780 1.00 43.69 925 PRO A N 1
ATOM 7159 C CA . PRO A 1 925 ? 2.547 1.101 2.701 1.00 43.69 925 PRO A CA 1
ATOM 7160 C C . PRO A 1 925 ? 3.755 0.881 3.600 1.00 43.69 925 PRO A C 1
ATOM 7162 O O . PRO A 1 925 ? 4.907 1.167 3.253 1.00 43.69 925 PRO A O 1
ATOM 7165 N N . TRP A 1 926 ? 3.475 0.337 4.769 1.00 35.50 926 TRP A N 1
ATOM 7166 C CA . TRP A 1 926 ? 4.479 -0.128 5.703 1.00 35.50 926 TRP A CA 1
ATOM 7167 C C . TRP A 1 926 ? 5.153 -1.395 5.142 1.00 35.50 926 TRP A C 1
ATOM 7169 O O . TRP A 1 926 ? 4.473 -2.356 4.779 1.00 35.50 926 TRP A O 1
ATOM 7179 N N . ARG A 1 927 ? 6.487 -1.371 4.995 1.00 31.75 927 ARG A N 1
ATOM 7180 C CA . ARG A 1 927 ? 7.284 -2.459 4.390 1.00 31.75 927 ARG A CA 1
ATOM 7181 C C . ARG A 1 927 ? 7.726 -3.511 5.395 1.00 31.75 927 ARG A C 1
ATOM 7183 O O . ARG A 1 927 ? 8.209 -3.105 6.475 1.00 31.75 927 ARG A O 1
#

Sequence (927 aa):
MFGLAIGISNVGETLPRAVYALLSGLNAATVGIIALAGVQLAQKAITDKLTRLLVFFGAAAGLLYNALWYLPVLMLIGGIITVVYDFRWLHGPVKWLVDAARQRLPVTNQDTQHESQRETPGADHSQEETRIVPADRRLKIGWKSGLLLIVLFLLSFAAIMAVRSSALAHESNSLLYRLFSNMYLAGTIIFGGGPVVIPLLREYVVAEGWVSARDFLIGLALIQGFPGPNFNFAVYLGALAAFNAGYSPAAGAVLAFVGIFLPGLVTVHGIMGVWRAVRGWRWVRSALRGVNAAAVGLIYTAVYRLWQIGWIDEGFEQGTSLADDPWWVVVTATSYVGGSAAKRTWRRSTRDTLLAVLFLTICLVSYRVASGASFHVRALRCSHSHGRGDPPLAVTYPGEQIAWTPCGTLANRTLECSTITVPMDHFNASNNQPGNKNFTIPLLRLRSPNATTAAGARTPNLLLNPGGPGGSGTEFIYRRGAQLAAIVGDGFHLLSFDPRGVNGSRPAARCYPTRDDRRRLAAVRDKKPVEDSGELWAWTANFVQACRDTMGEWGAYVNTPQTAADMNSILEAVGQADEGLYYWGFSYGTLLGQTYASMFPDRATRVIIDGVVNQFDWYDSLLDRESLADADRVFEGFADECVKAGEEDCALAGLAKSKEELATLVVERVERLKDDPVGVYVNNTLYGVLDYWAVWYNGVFPALYKPAIWKDLASNLALLFRGNATAAFLAYGRDGVWDDFGDATKFITINDGASGAARWPVDRVGLLDQLLPFFNQSLFGGIELNFYFSKQAWVIPRTHSYAPKRGIKTANPLLVLTTTYDPVCPLISARSANDAFEGSRIVEVKGYGHCSLAVPSMCIARHVRDFLYDGKLPDDNVQCEADGKPYFSKPEDEKALVDALSLGEEERRIRLAQQELARDSWLKPWR

Organism: NCBI:txid2587410

pLDDT: mean 83.05, std 17.81, range [25.23, 98.88]

Radius of gyration: 35.32 Å; chains: 1; bounding box: 98×95×82 Å